Protein AF-0000000076760758 (afdb_homodimer)

Foldseek 3Di:
DDQDDLPDDLLSLLQGHLDDADVVGDSAQDLPFDQADDDPDPVVVVVCLVPQADGGGVLRYDSLQRSLQRSQLSLLQFPTKAKFQALVLQLLLLVVLFDAAPAEEEEEPQADPVVCCCQPPVVVVRNYYYHYDHLPDDLVVSLVSDDPRYAEYEEECQHPPQRAGHPLLSRLVSCVVLQHAYEYEDAFCRSLQFNSVVNRHQKYKYFLCFQLLQANDHTMMMIGGRLPRDPPVSPNGCVQQWFDPVRPGDNQCVPPNSCSSVSSSSVPVSVVVSRHHRSVRSSSSSVSSSCSNVFFLLLQVLQVVQQVLLVPDPFWPDKAALCDPPHPRVVVCCVRGVSGRGNKMKTFTPPFQVLQVQLQVQFDQADDDPDANHLGKHKYQPCVPPVVPADPVRCVVVVHTRRMMMIHHHNPDSVSVNVRNVVSNVRD/DDQDDLPDDLLSLLQGHLDDADVVGDSAQDLPFDQADDDPDPVVVVVCLVPQADGGGVLRYDSLQRSLQRSQLSLLQFPTKAKFQALVVQLLLLVVLFDAAPAEEEEEPQADPVVCCCQPPVVVVRNYYYHYDHLPDDLVVSLVSDDPRYAEYEEECQHPPQRAGHPLLSRLVSCVVLLHAYEYEDAFCRSLQFNSVVNRHQKYKYFLCFQLLQANDHTMMMIGGRLPRDPPVSPNGCVQQWFDPVRPGDRQCVPPNSCSSVSSSSVPVSVVVSRHHRSVRSSSSSVSSSCSNVFFLLLQVLQVVQQVLLVPDPFWPDKAALCDPPHPRVVVCCVRGVSGRGNKMKTFTPPFQVLQVQLQVQFDQADDDPGARHLGKHKYQPCVPPVVPADPVRCVVVVHTRRMMMIHHHNPDSVSVNVRNVVSNVRD

Radius of gyration: 27.35 Å; Cα contacts (8 Å, |Δi|>4): 1987; chains: 2; bounding box: 62×78×65 Å

Organism: NCBI:txid411473

Nearest PDB structures (foldseek):
  8sf6-assembly2_H  TM=9.500E-01  e=1.495E-57  Caldicellulosiruptor hydrothermalis
  8erb-assembly6_I  TM=9.591E-01  e=8.041E-54  Fusarium fujikuroi
  8erb-assembly5_F  TM=9.591E-01  e=1.217E-53  Fusarium fujikuroi
  2ctz-assembly1_A  TM=9.643E-01  e=4.077E-50  Thermus thermophilus
  4oc9-assembly1_A  TM=9.508E-01  e=4.361E-49  Campylobacter jejuni subsp. jejuni NCTC 11168 = ATCC 700819

Sequence (856 aa):
MQPCNPNAKLETKCLHAGYTPKNGGPGTVPIVQSTTYRFDSTEKVAELFDMPTEPMYSRFANPTCDAVEQKIAALEGGVGAMLTSSGQAASLLSVLNLCSAGDSIVSVSTIYGGTVNLFGVTLKRFGIECIWVDPLADEETISQAIKPNTKLIFGETIANPALTVFDIEKFAKIAHAHQIPLIVDNTFATPILCRPIEFGADIVIHSTTKYMDGHALQCGGVIVDGGTFDWEKSGKFPDFTEPDESYHGVVYTREFGKMAYIIKARMQLMRDFGCYPAAHSAFLLNLGLETLPVRMKQYCENAMAVAKMLKQSDKIASVTYPNLPDDPYHEMAKKYLPNGTCGVISISIKGGREAAVRFMDALQLASIEVHVADIRTCVLHPASATHRQLTEEQLKAAGIDGGLIRISVGLENIEDILADLQQALERVMQPCNPNAKLETKCLHAGYTPKNGGPGTVPIVQSTTYRFDSTEKVAELFDMPTEPMYSRFANPTCDAVEQKIAALEGGVGAMLTSSGQAASLLSVLNLCSAGDSIVSVSTIYGGTVNLFGVTLKRFGIECIWVDPLADEETISQAIKPNTKLIFGETIANPALTVFDIEKFAKIAHAHQIPLIVDNTFATPILCRPIEFGADIVIHSTTKYMDGHALQCGGVIVDGGTFDWEKSGKFPDFTEPDESYHGVVYTREFGKMAYIIKARMQLMRDFGCYPAAHSAFLLNLGLETLPVRMKQYCENAMAVAKMLKQSDKIASVTYPNLPDDPYHEMAKKYLPNGTCGVISISIKGGREAAVRFMDALQLASIEVHVADIRTCVLHPASATHRQLTEEQLKAAGIDGGLIRISVGLENIEDILADLQQALERV

Secondary structure (DSSP, 8-state):
-PPPPTT--HHHHHHHTT--PPTT--SS------SB--BS-HHHHHHHTT-TTS-SBTTT--HHHHHHHHHHHHHHT-SEEEEESSHHHHHHHHHHTT--TT-EEEEES-S-HHHHHIIIIIHHHTT-EEEEE-TT--HHHHHHH--TTEEEEEEESB-TTT--B--HHHHHHHHHHTT-PEEEE-TTTHHHH--GGGGT-SEEEE-TTTTTT-SS----EEEEE-----HHHH-S-HHHHS-BGGGTTB-HHHHHGGGHHHHHIIIIIIHHH--PPPHHHHHHHHHHHHTHHHHHHHHHHHHHHHHHHHHT-TTEEEEE-TTSTTSTTHHHHHHH-TT---SEEEEEETTHHHHHHHHHHH-SSSEE-S--S-SS-EEE-HHHHH-TTS-HHHHHHTT--TTEEEEE--SS-HHHHHHHHHHHHTT-/-PPPPTT--HHHHHHHTT--PPTT--SS------SB--BS-HHHHHHHTT-TTS-SBTTT--HHHHHHHHHHHHHHT-SEEEEESSHHHHHHHHHHTT--TT-EEEEES-S-HHHHHIIIIIHHHTT-EEEEE-TT--HHHHHHH--TTEEEEEEESB-TTT--B--HHHHHHHHHHTT-PEEEE-TTTHHHH--GGGGT-SEEEE-TTTTTT-SS----EEEEE-----HHHH-S-HHHHS-BGGGTTB-HHHHHGGGHHHHHIIIIIIHHH--PPPHHHHHHHHHHHHTHHHHHHHHHHHHHHHHHHHHT-TTEEEEE-TTSTTSTTHHHHHHH-TT---SEEEEEETTHHHHHHHHHHH-SSSEE-S--S-SS-EEE-HHHHH-TTS-HHHHHHTT--TTEEEEE--SS-HHHHHHHHHHHHTT-

Structure (mmCIF, N/CA/C/O backbone):
data_AF-0000000076760758-model_v1
#
loop_
_entity.id
_entity.type
_entity.pdbx_description
1 polymer 'O-acetylhomoserine aminocarboxypropyltransferase/cysteine synthase'
#
loop_
_atom_site.group_PDB
_atom_site.id
_atom_site.type_symbol
_atom_site.label_atom_id
_atom_site.label_alt_id
_atom_site.label_comp_id
_atom_site.label_asym_id
_atom_site.label_entity_id
_atom_site.label_seq_id
_atom_site.pdbx_PDB_ins_code
_atom_site.Cartn_x
_atom_site.Cartn_y
_atom_site.Cartn_z
_atom_site.occupancy
_atom_site.B_iso_or_equiv
_atom_site.auth_seq_id
_atom_site.auth_comp_id
_atom_site.auth_asym_id
_atom_site.auth_atom_id
_atom_site.pdbx_PDB_model_num
ATOM 1 N N . MET A 1 1 ? -32.062 -2.127 -12.18 1 53.94 1 MET A N 1
ATOM 2 C CA . MET A 1 1 ? -31.484 -3.447 -12.414 1 53.94 1 MET A CA 1
ATOM 3 C C . MET A 1 1 ? -31.234 -4.168 -11.086 1 53.94 1 MET A C 1
ATOM 5 O O . MET A 1 1 ? -30.953 -3.527 -10.07 1 53.94 1 MET A O 1
ATOM 9 N N . GLN A 1 2 ? -31.531 -5.457 -11.039 1 59.25 2 GLN A N 1
ATOM 10 C CA . GLN A 1 2 ? -31.422 -6.277 -9.836 1 59.25 2 GLN A CA 1
ATOM 11 C C . GLN A 1 2 ? -29.969 -6.691 -9.586 1 59.25 2 GLN A C 1
ATOM 13 O O . GLN A 1 2 ? -29.188 -6.84 -10.523 1 59.25 2 GLN A O 1
ATOM 18 N N . PRO A 1 3 ? -29.625 -6.672 -8.273 1 74 3 PRO A N 1
ATOM 19 C CA . PRO A 1 3 ? -28.297 -7.195 -7.957 1 74 3 PRO A CA 1
ATOM 20 C C . PRO A 1 3 ? -28.047 -8.594 -8.531 1 74 3 PRO A C 1
ATOM 22 O O . PRO A 1 3 ? -29.016 -9.312 -8.828 1 74 3 PRO A O 1
ATOM 25 N N . CYS A 1 4 ? -26.906 -8.883 -8.828 1 78.69 4 CYS A N 1
ATOM 26 C CA . CYS A 1 4 ? -26.5 -10.18 -9.367 1 78.69 4 CYS A CA 1
ATOM 27 C C . CYS A 1 4 ? -27.016 -11.32 -8.492 1 78.69 4 CYS A C 1
ATOM 29 O O . CYS A 1 4 ? -26.891 -11.273 -7.27 1 78.69 4 CYS A O 1
ATOM 31 N N . ASN A 1 5 ? -27.656 -12.266 -9.102 1 74.88 5 ASN A N 1
ATOM 32 C CA . ASN A 1 5 ? -28.094 -13.477 -8.414 1 74.88 5 ASN A CA 1
ATOM 33 C C . ASN A 1 5 ? -26.938 -14.188 -7.723 1 74.88 5 ASN A C 1
ATOM 35 O O . ASN A 1 5 ? -25.953 -14.562 -8.367 1 74.88 5 ASN A O 1
ATOM 39 N N . PRO A 1 6 ? -27 -14.367 -6.445 1 81.12 6 PRO A N 1
ATOM 40 C CA . PRO A 1 6 ? -25.906 -15.008 -5.719 1 81.12 6 PRO A CA 1
ATOM 41 C C . PRO A 1 6 ? -25.625 -16.438 -6.203 1 81.12 6 PRO A C 1
ATOM 43 O O . PRO A 1 6 ? -24.531 -16.953 -6 1 81.12 6 PRO A O 1
ATOM 46 N N . ASN A 1 7 ? -26.609 -17.016 -6.859 1 84.38 7 ASN A N 1
ATOM 47 C CA . ASN A 1 7 ? -26.438 -18.391 -7.34 1 84.38 7 ASN A CA 1
ATOM 48 C C . ASN A 1 7 ? -26.016 -18.422 -8.805 1 84.38 7 ASN A C 1
ATOM 50 O O . ASN A 1 7 ? -25.938 -19.484 -9.406 1 84.38 7 ASN A O 1
ATOM 54 N N . ALA A 1 8 ? -25.812 -17.266 -9.281 1 87.12 8 ALA A N 1
ATOM 55 C CA . ALA A 1 8 ? -25.344 -17.203 -10.664 1 87.12 8 ALA A CA 1
ATOM 56 C C . ALA A 1 8 ? -24.016 -17.938 -10.82 1 87.12 8 ALA A C 1
ATOM 58 O O . ALA A 1 8 ? -23.25 -18.078 -9.859 1 87.12 8 ALA A O 1
ATOM 59 N N . LYS A 1 9 ? -23.812 -18.422 -12.047 1 91.81 9 LYS A N 1
ATOM 60 C CA . LYS A 1 9 ? -22.547 -19.062 -12.367 1 91.81 9 LYS A CA 1
ATOM 61 C C . LYS A 1 9 ? -21.406 -18.031 -12.438 1 91.81 9 LYS A C 1
ATOM 63 O O . LYS A 1 9 ? -21.656 -16.828 -12.508 1 91.81 9 LYS A O 1
ATOM 68 N N . LEU A 1 10 ? -20.203 -18.5 -12.398 1 93.19 10 LEU A N 1
ATOM 69 C CA . LEU A 1 10 ? -19.031 -17.656 -12.242 1 93.19 10 LEU A CA 1
ATOM 70 C C . LEU A 1 10 ? -18.922 -16.672 -13.406 1 93.19 10 LEU A C 1
ATOM 72 O O . LEU A 1 10 ? -18.562 -15.508 -13.203 1 93.19 10 LEU A O 1
ATOM 76 N N . GLU A 1 11 ? -19.203 -17.156 -14.695 1 91.38 11 GLU A N 1
ATOM 77 C CA . GLU A 1 11 ? -19.125 -16.281 -15.859 1 91.38 11 GLU A CA 1
ATOM 78 C C . GLU A 1 11 ? -20.047 -15.078 -15.711 1 91.38 11 GLU A C 1
ATOM 80 O O . GLU A 1 11 ? -19.688 -13.953 -16.062 1 91.38 11 GLU A O 1
ATOM 85 N N . THR A 1 12 ? -21.203 -15.391 -15.203 1 91.56 12 THR A N 1
ATOM 86 C CA . THR A 1 12 ? -22.219 -14.352 -15.016 1 91.56 12 THR A CA 1
ATOM 87 C C . THR A 1 12 ? -21.812 -13.406 -13.883 1 91.56 12 THR A C 1
ATOM 89 O O . THR A 1 12 ? -21.953 -12.188 -14 1 91.56 12 THR A O 1
ATOM 92 N N . LYS A 1 13 ? -21.219 -13.953 -12.789 1 92.56 13 LYS A N 1
ATOM 93 C CA . LYS A 1 13 ? -20.781 -13.141 -11.664 1 92.56 13 LYS A CA 1
ATOM 94 C C . LYS A 1 13 ? -19.656 -12.188 -12.086 1 92.56 13 LYS A C 1
ATOM 96 O O . LYS A 1 13 ? -19.594 -11.055 -11.617 1 92.56 13 LYS A O 1
ATOM 101 N N . CYS A 1 14 ? -18.75 -12.617 -12.938 1 92.06 14 CYS A N 1
ATOM 102 C CA . CYS A 1 14 ? -17.656 -11.781 -13.43 1 92.06 14 CYS A CA 1
ATOM 103 C C . CYS A 1 14 ? -18.188 -10.523 -14.094 1 92.06 14 CYS A C 1
ATOM 105 O O . CYS A 1 14 ? -17.547 -9.469 -14.039 1 92.06 14 CYS A O 1
ATOM 107 N N . LEU A 1 15 ? -19.422 -10.625 -14.68 1 84.94 15 LEU A N 1
ATOM 108 C CA . LEU A 1 15 ? -19.953 -9.523 -15.469 1 84.94 15 LEU A CA 1
ATOM 109 C C . LEU A 1 15 ? -20.875 -8.648 -14.625 1 84.94 15 LEU A C 1
ATOM 111 O O . LEU A 1 15 ? -20.984 -7.445 -14.859 1 84.94 15 LEU A O 1
ATOM 115 N N . HIS A 1 16 ? -21.5 -9.297 -13.578 1 83.75 16 HIS A N 1
ATOM 116 C CA . HIS A 1 16 ? -22.641 -8.578 -13.023 1 83.75 16 HIS A CA 1
ATOM 117 C C . HIS A 1 16 ? -22.5 -8.398 -11.516 1 83.75 16 HIS A C 1
ATOM 119 O O . HIS A 1 16 ? -23.219 -7.609 -10.906 1 83.75 16 HIS A O 1
ATOM 125 N N . ALA A 1 17 ? -21.578 -9.07 -10.883 1 89.69 17 ALA A N 1
ATOM 126 C CA . ALA A 1 17 ? -21.453 -8.953 -9.438 1 89.69 17 ALA A CA 1
ATOM 127 C C . ALA A 1 17 ? -20.75 -7.656 -9.055 1 89.69 17 ALA A C 1
ATOM 129 O O . ALA A 1 17 ? -19.906 -7.156 -9.797 1 89.69 17 ALA A O 1
ATOM 130 N N . GLY A 1 18 ? -21.141 -7.086 -7.852 1 91.38 18 GLY A N 1
ATOM 131 C CA . GLY A 1 18 ? -20.422 -6 -7.207 1 91.38 18 GLY A CA 1
ATOM 132 C C . GLY A 1 18 ? -20.922 -4.625 -7.613 1 91.38 18 GLY A C 1
ATOM 133 O O . GLY A 1 18 ? -20.672 -3.639 -6.914 1 91.38 18 GLY A O 1
ATOM 134 N N . TYR A 1 19 ? -21.562 -4.523 -8.766 1 90.44 19 TYR A N 1
ATOM 135 C CA . TYR A 1 19 ? -22.078 -3.238 -9.234 1 90.44 19 TYR A CA 1
ATOM 136 C C . TYR A 1 19 ? -23.422 -3.412 -9.938 1 90.44 19 TYR A C 1
ATOM 138 O O . TYR A 1 19 ? -23.547 -4.215 -10.859 1 90.44 19 TYR A O 1
ATOM 146 N N . THR A 1 20 ? -24.375 -2.742 -9.508 1 87.94 20 THR A N 1
ATOM 147 C CA . THR A 1 20 ? -25.688 -2.688 -10.141 1 87.94 20 THR A CA 1
ATOM 148 C C . THR A 1 20 ? -26.031 -1.257 -10.531 1 87.94 20 THR A C 1
ATOM 150 O O . THR A 1 20 ? -26.297 -0.414 -9.672 1 87.94 20 THR A O 1
ATOM 153 N N . PRO A 1 21 ? -26.016 -1.017 -11.859 1 84.75 21 PRO A N 1
ATOM 154 C CA . PRO A 1 21 ? -26.344 0.345 -12.289 1 84.75 21 PRO A CA 1
ATOM 155 C C . PRO A 1 21 ? -27.734 0.777 -11.867 1 84.75 21 PRO A C 1
ATOM 157 O O . PRO A 1 21 ? -28.672 -0.024 -11.906 1 84.75 21 PRO A O 1
ATOM 160 N N . LYS A 1 22 ? -27.859 2.039 -11.5 1 85.19 22 LYS A N 1
ATOM 161 C CA . LYS A 1 22 ? -29.172 2.648 -11.289 1 85.19 22 LYS A CA 1
ATOM 162 C C . LYS A 1 22 ? -29.781 3.098 -12.609 1 85.19 22 LYS A C 1
ATOM 164 O O . LYS A 1 22 ? -29.109 3.121 -13.641 1 85.19 22 LYS A O 1
ATOM 169 N N . ASN A 1 23 ? -31.125 3.248 -12.547 1 82.56 23 ASN A N 1
ATOM 170 C CA . ASN A 1 23 ? -31.75 3.814 -13.734 1 82.56 23 ASN A CA 1
ATOM 171 C C . ASN A 1 23 ? -31.031 5.086 -14.195 1 82.56 23 ASN A C 1
ATOM 173 O O . ASN A 1 23 ? -30.891 6.031 -13.414 1 82.56 23 ASN A O 1
ATOM 177 N N . GLY A 1 24 ? -30.609 5.086 -15.461 1 83.25 24 GLY A N 1
ATOM 178 C CA . GLY A 1 24 ? -29.859 6.211 -15.992 1 83.25 24 GLY A CA 1
ATOM 179 C C . GLY A 1 24 ? -28.406 6.203 -15.578 1 83.25 24 GLY A C 1
ATOM 180 O O . GLY A 1 24 ? -27.625 7.07 -15.992 1 83.25 24 GLY A O 1
ATOM 181 N N . GLY A 1 25 ? -28.047 5.277 -14.836 1 86.62 25 GLY A N 1
ATOM 182 C CA . GLY A 1 25 ? -26.656 5.188 -14.383 1 86.62 25 GLY A CA 1
ATOM 183 C C . GLY A 1 25 ? -25.734 4.547 -15.398 1 86.62 25 GLY A C 1
ATOM 184 O O . GLY A 1 25 ? -26.188 4 -16.406 1 86.62 25 GLY A O 1
ATOM 185 N N . PRO A 1 26 ? -24.453 4.727 -15.086 1 87.19 26 PRO A N 1
ATOM 186 C CA . PRO A 1 26 ? -23.5 4.137 -16.031 1 87.19 26 PRO A CA 1
ATOM 187 C C . PRO A 1 26 ? -23.578 2.611 -16.078 1 87.19 26 PRO A C 1
ATOM 189 O O . PRO A 1 26 ? -23.781 1.966 -15.047 1 87.19 26 PRO A O 1
ATOM 192 N N . GLY A 1 27 ? -23.438 2.053 -17.219 1 81.75 27 GLY A N 1
ATOM 193 C CA . GLY A 1 27 ? -23.516 0.615 -17.422 1 81.75 27 GLY A CA 1
ATOM 194 C C . GLY A 1 27 ? -22.297 -0.123 -16.875 1 81.75 27 GLY A C 1
ATOM 195 O O . GLY A 1 27 ? -22.359 -1.335 -16.656 1 81.75 27 GLY A O 1
ATOM 196 N N . THR A 1 28 ? -21.25 0.624 -16.75 1 88.12 28 THR A N 1
ATOM 197 C CA . THR A 1 28 ? -20.031 0.054 -16.172 1 88.12 28 THR A CA 1
ATOM 198 C C . THR A 1 28 ? -19.672 0.763 -14.875 1 88.12 28 THR A C 1
ATOM 200 O O . THR A 1 28 ? -20.094 1.89 -14.633 1 88.12 28 THR A O 1
ATOM 203 N N . VAL A 1 29 ? -18.922 0.064 -14.016 1 90.62 29 VAL A N 1
ATOM 204 C CA . VAL A 1 29 ? -18.484 0.625 -12.734 1 90.62 29 VAL A CA 1
ATOM 205 C C . VAL A 1 29 ? -17.781 1.956 -12.969 1 90.62 29 VAL A C 1
ATOM 207 O O . VAL A 1 29 ? -16.844 2.033 -13.766 1 90.62 29 VAL A O 1
ATOM 210 N N . PRO A 1 30 ? -18.203 3.061 -12.336 1 92.25 30 PRO A N 1
ATOM 211 C CA . PRO A 1 30 ? -17.516 4.344 -12.492 1 92.25 30 PRO A CA 1
ATOM 212 C C . PRO A 1 30 ? -16.188 4.391 -11.742 1 92.25 30 PRO A C 1
ATOM 214 O O . PRO A 1 30 ? -16 3.676 -10.75 1 92.25 30 PRO A O 1
ATOM 217 N N . ILE A 1 31 ? -15.227 5.18 -12.289 1 94.62 31 ILE A N 1
ATOM 218 C CA . ILE A 1 31 ? -14.031 5.523 -11.523 1 94.62 31 ILE A CA 1
ATOM 219 C C . ILE A 1 31 ? -14.344 6.676 -10.57 1 94.62 31 ILE A C 1
ATOM 221 O O . ILE A 1 31 ? -14.523 7.816 -11 1 94.62 31 ILE A O 1
ATOM 225 N N . VAL A 1 32 ? -14.531 6.398 -9.289 1 93.25 32 VAL A N 1
ATOM 226 C CA . VAL A 1 32 ? -14.695 7.445 -8.289 1 93.25 32 VAL A CA 1
ATOM 227 C C . VAL A 1 32 ? -13.328 7.922 -7.809 1 93.25 32 VAL A C 1
ATOM 229 O O . VAL A 1 32 ? -12.797 7.41 -6.816 1 93.25 32 VAL A O 1
ATOM 232 N N . GLN A 1 33 ? -12.828 8.898 -8.5 1 92.06 33 GLN A N 1
ATOM 233 C CA . GLN A 1 33 ? -11.5 9.453 -8.266 1 92.06 33 GLN A CA 1
ATOM 234 C C . GLN A 1 33 ? -11.539 10.539 -7.191 1 92.06 33 GLN A C 1
ATOM 236 O O . GLN A 1 33 ? -11.523 11.734 -7.504 1 92.06 33 GLN A O 1
ATOM 241 N N . SER A 1 34 ? -11.562 10.125 -5.91 1 90.81 34 SER A N 1
ATOM 242 C CA . SER A 1 34 ? -11.656 11.039 -4.773 1 90.81 34 SER A CA 1
ATOM 243 C C . SER A 1 34 ? -11 10.438 -3.533 1 90.81 34 SER A C 1
ATOM 245 O O . SER A 1 34 ? -11.039 9.227 -3.328 1 90.81 34 SER A O 1
ATOM 247 N N . THR A 1 35 ? -10.414 11.258 -2.676 1 91.88 35 THR A N 1
ATOM 248 C CA . THR A 1 35 ? -9.883 10.797 -1.4 1 91.88 35 THR A CA 1
ATOM 249 C C . THR A 1 35 ? -10.922 10.938 -0.293 1 91.88 35 THR A C 1
ATOM 251 O O . THR A 1 35 ? -10.836 10.266 0.736 1 91.88 35 THR A O 1
ATOM 254 N N . THR A 1 36 ? -11.797 11.859 -0.486 1 90.44 36 THR A N 1
ATOM 255 C CA . THR A 1 36 ? -12.766 12.172 0.554 1 90.44 36 THR A CA 1
ATOM 256 C C . THR A 1 36 ? -14.164 12.344 -0.043 1 90.44 36 THR A C 1
ATOM 258 O O . THR A 1 36 ? -14.336 12.266 -1.262 1 90.44 36 THR A O 1
ATOM 261 N N . TYR A 1 37 ? -15.125 12.461 0.829 1 89.06 37 TYR A N 1
ATOM 262 C CA . TYR A 1 37 ? -16.547 12.562 0.485 1 89.06 37 TYR A CA 1
ATOM 263 C C . TYR A 1 37 ? -17.234 13.633 1.319 1 89.06 37 TYR A C 1
ATOM 265 O O . TYR A 1 37 ? -16.75 13.992 2.4 1 89.06 37 TYR A O 1
ATOM 273 N N . ARG A 1 38 ? -18.219 14.258 0.765 1 89.12 38 ARG A N 1
ATOM 274 C CA . ARG A 1 38 ? -18.891 15.375 1.409 1 89.12 38 ARG A CA 1
ATOM 275 C C . ARG A 1 38 ? -20.188 14.938 2.061 1 89.12 38 ARG A C 1
ATOM 277 O O . ARG A 1 38 ? -20.922 14.109 1.505 1 89.12 38 ARG A O 1
ATOM 284 N N . PHE A 1 39 ? -20.469 15.469 3.223 1 87.88 39 PHE A N 1
ATOM 285 C CA . PHE A 1 39 ? -21.641 15.078 3.984 1 87.88 39 PHE A CA 1
ATOM 286 C C . PHE A 1 39 ? -22.5 16.297 4.312 1 87.88 39 PHE A C 1
ATOM 288 O O . PHE A 1 39 ? -21.984 17.391 4.484 1 87.88 39 PHE A O 1
ATOM 295 N N . ASP A 1 40 ? -23.75 16.031 4.406 1 85.56 40 ASP A N 1
ATOM 296 C CA . ASP A 1 40 ? -24.719 17.125 4.562 1 85.56 40 ASP A CA 1
ATOM 297 C C . ASP A 1 40 ? -24.75 17.625 6.004 1 85.56 40 ASP A C 1
ATOM 299 O O . ASP A 1 40 ? -25.156 18.766 6.262 1 85.56 40 ASP A O 1
ATOM 303 N N . SER A 1 41 ? -24.328 16.719 6.895 1 86.19 41 SER A N 1
ATOM 304 C CA . SER A 1 41 ? -24.391 17.125 8.297 1 86.19 41 SER A CA 1
ATOM 305 C C . SER A 1 41 ? -23.312 16.438 9.125 1 86.19 41 SER A C 1
ATOM 307 O O . SER A 1 41 ? -22.797 15.391 8.727 1 86.19 41 SER A O 1
ATOM 309 N N . THR A 1 42 ? -23.078 17.078 10.266 1 83.75 42 THR A N 1
ATOM 310 C CA . THR A 1 42 ? -22.109 16.516 11.211 1 83.75 42 THR A CA 1
ATOM 311 C C . THR A 1 42 ? -22.609 15.188 11.773 1 83.75 42 THR A C 1
ATOM 313 O O . THR A 1 42 ? -21.812 14.289 12.062 1 83.75 42 THR A O 1
ATOM 316 N N . GLU A 1 43 ? -23.859 15.195 11.922 1 79.31 43 GLU A N 1
ATOM 317 C CA . GLU A 1 43 ? -24.469 13.961 12.422 1 79.31 43 GLU A CA 1
ATOM 318 C C . GLU A 1 43 ? -24.172 12.789 11.5 1 79.31 43 GLU A C 1
ATOM 320 O O . GLU A 1 43 ? -23.906 11.68 11.961 1 79.31 43 GLU A O 1
ATOM 325 N N . LYS A 1 44 ? -24.266 12.992 10.273 1 80.31 44 LYS A N 1
ATOM 326 C CA . LYS A 1 44 ? -24 11.938 9.305 1 80.31 44 LYS A CA 1
ATOM 327 C C . LYS A 1 44 ? -22.562 11.445 9.414 1 80.31 44 LYS A C 1
ATOM 329 O O . LYS A 1 44 ? -22.297 10.25 9.289 1 80.31 44 LYS A O 1
ATOM 334 N N . VAL A 1 45 ? -21.703 12.367 9.602 1 79 45 VAL A N 1
ATOM 335 C CA . VAL A 1 45 ? -20.297 12.016 9.734 1 79 45 VAL A CA 1
ATOM 336 C C . VAL A 1 45 ? -20.094 11.133 10.961 1 79 45 VAL A C 1
ATOM 338 O O . VAL A 1 45 ? -19.375 10.125 10.898 1 79 45 VAL A O 1
ATOM 341 N N . ALA A 1 46 ? -20.641 11.523 11.969 1 74.44 46 ALA A N 1
ATOM 342 C CA . ALA A 1 46 ? -20.516 10.766 13.219 1 74.44 46 ALA A CA 1
ATOM 343 C C . ALA A 1 46 ? -21.016 9.336 13.039 1 74.44 46 ALA A C 1
ATOM 345 O O . ALA A 1 46 ? -20.422 8.398 13.578 1 74.44 46 ALA A O 1
ATOM 346 N N . GLU A 1 47 ? -22.078 9.18 12.305 1 73.88 47 GLU A N 1
ATOM 347 C CA . GLU A 1 47 ? -22.672 7.867 12.047 1 73.88 47 GLU A CA 1
ATOM 348 C C . GLU A 1 47 ? -21.719 6.984 11.25 1 73.88 47 GLU A C 1
ATOM 350 O O . GLU A 1 47 ? -21.688 5.77 11.438 1 73.88 47 GLU A O 1
ATOM 355 N N . LEU A 1 48 ? -20.969 7.633 10.477 1 75.25 48 LEU A N 1
ATOM 356 C CA . LEU A 1 48 ? -20.125 6.902 9.547 1 75.25 48 LEU A CA 1
ATOM 357 C C . LEU A 1 48 ? -18.906 6.312 10.266 1 75.25 48 LEU A C 1
ATOM 359 O O . LEU A 1 48 ? -18.359 5.305 9.82 1 75.25 48 LEU A O 1
ATOM 363 N N . PHE A 1 49 ? -18.484 6.941 11.258 1 67.69 49 PHE A N 1
ATOM 364 C CA . PHE A 1 49 ? -17.297 6.469 11.953 1 67.69 49 PHE A CA 1
ATOM 365 C C . PHE A 1 49 ? -17.547 5.105 12.594 1 67.69 49 PHE A C 1
ATOM 367 O O . PHE A 1 49 ? -16.609 4.379 12.914 1 67.69 49 PHE A O 1
ATOM 374 N N . ASP A 1 50 ? -18.797 4.738 12.648 1 64 50 ASP A N 1
ATOM 375 C CA . ASP A 1 50 ? -19.172 3.43 13.18 1 64 50 ASP A CA 1
ATOM 376 C C . ASP A 1 50 ? -19.344 2.412 12.055 1 64 50 ASP A C 1
ATOM 378 O O . ASP A 1 50 ? -19.656 1.246 12.312 1 64 50 ASP A O 1
ATOM 382 N N . MET A 1 51 ? -19.156 2.9 10.867 1 67.5 51 MET A N 1
ATOM 383 C CA . MET A 1 51 ? -19.422 2.043 9.719 1 67.5 51 MET A CA 1
ATOM 384 C C . MET A 1 51 ? -18.172 1.947 8.828 1 67.5 51 MET A C 1
ATOM 386 O O . MET A 1 51 ? -18.094 2.627 7.805 1 67.5 51 MET A O 1
ATOM 390 N N . PRO A 1 52 ? -17.312 0.992 9.102 1 65.25 52 PRO A N 1
ATOM 391 C CA . PRO A 1 52 ? -16.016 0.967 8.414 1 65.25 52 PRO A CA 1
ATOM 392 C C . PRO A 1 52 ? -16.156 0.713 6.914 1 65.25 52 PRO A C 1
ATOM 394 O O . PRO A 1 52 ? -15.195 0.911 6.16 1 65.25 52 PRO A O 1
ATOM 397 N N . THR A 1 53 ? -17.266 0.48 6.434 1 71.19 53 THR A N 1
ATOM 398 C CA . THR A 1 53 ? -17.422 0.11 5.031 1 71.19 53 THR A CA 1
ATOM 399 C C . THR A 1 53 ? -18 1.273 4.227 1 71.19 53 THR A C 1
ATOM 401 O O . THR A 1 53 ? -18.031 1.226 2.996 1 71.19 53 THR A O 1
ATOM 404 N N . GLU A 1 54 ? -18.344 2.26 4.914 1 78.06 54 GLU A N 1
ATOM 405 C CA . GLU A 1 54 ? -18.875 3.404 4.18 1 78.06 54 GLU A CA 1
ATOM 406 C C . GLU A 1 54 ? -17.75 4.352 3.748 1 78.06 54 GLU A C 1
ATOM 408 O O . GLU A 1 54 ? -16.797 4.566 4.492 1 78.06 54 GLU A O 1
ATOM 413 N N . PRO A 1 55 ? -17.984 4.863 2.523 1 82.25 55 PRO A N 1
ATOM 414 C CA . PRO A 1 55 ? -16.922 5.727 2.008 1 82.25 55 PRO A CA 1
ATOM 415 C C . PRO A 1 55 ? -16.859 7.078 2.715 1 82.25 55 PRO A C 1
ATOM 417 O O . PRO A 1 55 ? -17.703 7.945 2.471 1 82.25 55 PRO A O 1
ATOM 420 N N . MET A 1 56 ? -16.031 7.238 3.623 1 80.06 56 MET A N 1
ATOM 421 C CA . MET A 1 56 ? -15.742 8.508 4.289 1 80.06 56 MET A CA 1
ATOM 422 C C . MET A 1 56 ? -14.367 9.023 3.9 1 80.06 56 MET A C 1
ATOM 424 O O . MET A 1 56 ? -14.141 10.234 3.861 1 80.06 56 MET A O 1
ATOM 428 N N . TYR A 1 57 ? -13.547 8.133 3.717 1 86.44 57 TYR A N 1
ATOM 429 C CA . TYR A 1 57 ? -12.164 8.383 3.318 1 86.44 57 TYR A CA 1
ATOM 430 C C . TYR A 1 57 ? -11.609 7.211 2.508 1 86.44 57 TYR A C 1
ATOM 432 O O . TYR A 1 57 ? -11.766 6.051 2.898 1 86.44 57 TYR A O 1
ATOM 440 N N . SER A 1 58 ? -10.984 7.488 1.424 1 87.12 58 SER A N 1
ATOM 441 C CA . SER A 1 58 ? -10.695 6.469 0.421 1 87.12 58 SER A CA 1
ATOM 442 C C . SER A 1 58 ? -9.609 5.512 0.903 1 87.12 58 SER A C 1
ATOM 444 O O . SER A 1 58 ? -9.477 4.402 0.381 1 87.12 58 SER A O 1
ATOM 446 N N . ARG A 1 59 ? -8.852 5.891 1.829 1 82.75 59 ARG A N 1
ATOM 447 C CA . ARG A 1 59 ? -7.895 4.93 2.373 1 82.75 59 ARG A CA 1
ATOM 448 C C . ARG A 1 59 ? -8.617 3.719 2.963 1 82.75 59 ARG A C 1
ATOM 450 O O . ARG A 1 59 ? -8.031 2.639 3.076 1 82.75 59 ARG A O 1
ATOM 457 N N . PHE A 1 60 ? -9.922 3.912 3.258 1 80.5 60 PHE A N 1
ATOM 458 C CA . PHE A 1 60 ? -10.695 2.838 3.869 1 80.5 60 PHE A CA 1
ATOM 459 C C . PHE A 1 60 ? -11.656 2.225 2.863 1 80.5 60 PHE A C 1
ATOM 461 O O . PHE A 1 60 ? -11.859 1.008 2.85 1 80.5 60 PHE A O 1
ATOM 468 N N . ALA A 1 61 ? -12.25 3.125 2.266 1 86 61 ALA A N 1
ATOM 469 C CA . ALA A 1 61 ? -13.273 2.643 1.342 1 86 61 ALA A CA 1
ATOM 470 C C . ALA A 1 61 ? -13.43 3.59 0.157 1 86 61 ALA A C 1
ATOM 472 O O . ALA A 1 61 ? -13.391 4.812 0.32 1 86 61 ALA A O 1
ATOM 473 N N . ASN A 1 62 ? -13.508 3.08 -0.975 1 92.81 62 ASN A N 1
ATOM 474 C CA . ASN A 1 62 ? -13.789 3.742 -2.244 1 92.81 62 ASN A CA 1
ATOM 475 C C . ASN A 1 62 ? -14.828 2.971 -3.061 1 92.81 62 ASN A C 1
ATOM 477 O O . ASN A 1 62 ? -14.727 1.752 -3.205 1 92.81 62 ASN A O 1
ATOM 481 N N . PRO A 1 63 ? -15.797 3.715 -3.582 1 93.31 63 PRO A N 1
ATOM 482 C CA . PRO A 1 63 ? -16.891 3.018 -4.258 1 93.31 63 PRO A CA 1
ATOM 483 C C . PRO A 1 63 ? -16.406 2.123 -5.398 1 93.31 63 PRO A C 1
ATOM 485 O O . PRO A 1 63 ? -16.969 1.042 -5.617 1 93.31 63 PRO A O 1
ATOM 488 N N . THR A 1 64 ? -15.461 2.578 -6.211 1 95.06 64 THR A N 1
ATOM 489 C CA . THR A 1 64 ? -14.914 1.747 -7.277 1 95.06 64 THR A CA 1
ATOM 490 C C . THR A 1 64 ? -14.273 0.487 -6.711 1 95.06 64 THR A C 1
ATOM 492 O O . THR A 1 64 ? -14.531 -0.62 -7.188 1 95.06 64 THR A O 1
ATOM 495 N N . CYS A 1 65 ? -13.43 0.68 -5.695 1 95.88 65 CYS A N 1
ATOM 496 C CA . CYS A 1 65 ? -12.766 -0.439 -5.039 1 95.88 65 CYS A CA 1
ATOM 497 C C . CYS A 1 65 ? -13.781 -1.385 -4.41 1 95.88 65 CYS A C 1
ATOM 499 O O . CYS A 1 65 ? -13.648 -2.605 -4.52 1 95.88 65 CYS A O 1
ATOM 501 N N . ASP A 1 66 ? -14.781 -0.803 -3.809 1 94.88 66 ASP A N 1
ATOM 502 C CA . ASP A 1 66 ? -15.812 -1.591 -3.135 1 94.88 66 ASP A CA 1
ATOM 503 C C . ASP A 1 66 ? -16.531 -2.504 -4.121 1 94.88 66 ASP A C 1
ATOM 505 O O . ASP A 1 66 ? -16.828 -3.66 -3.807 1 94.88 66 ASP A O 1
ATOM 509 N N . ALA A 1 67 ? -16.875 -1.98 -5.258 1 95.12 67 ALA A N 1
ATOM 510 C CA . ALA A 1 67 ? -17.547 -2.773 -6.281 1 95.12 67 ALA A CA 1
ATOM 511 C C . ALA A 1 67 ? -16.703 -3.982 -6.684 1 95.12 67 ALA A C 1
ATOM 513 O O . ALA A 1 67 ? -17.234 -5.09 -6.82 1 95.12 67 ALA A O 1
ATOM 514 N N . VAL A 1 68 ? -15.445 -3.807 -6.844 1 97.44 68 VAL A N 1
ATOM 515 C CA . VAL A 1 68 ? -14.547 -4.875 -7.262 1 97.44 68 VAL A CA 1
ATOM 516 C C . VAL A 1 68 ? -14.367 -5.879 -6.125 1 97.44 68 VAL A C 1
ATOM 518 O O . VAL A 1 68 ? -14.32 -7.09 -6.355 1 97.44 68 VAL A O 1
ATOM 521 N N . GLU A 1 69 ? -14.227 -5.355 -4.895 1 97.44 69 GLU A N 1
ATOM 522 C CA . GLU A 1 69 ? -14.141 -6.215 -3.721 1 97.44 69 GLU A CA 1
ATOM 523 C C . GLU A 1 69 ? -15.352 -7.141 -3.617 1 97.44 69 GLU A C 1
ATOM 525 O O . GLU A 1 69 ? -15.203 -8.344 -3.398 1 97.44 69 GLU A O 1
ATOM 530 N N . GLN A 1 70 ? -16.484 -6.562 -3.777 1 96.5 70 GLN A N 1
ATOM 531 C CA . GLN A 1 70 ? -17.719 -7.348 -3.707 1 96.5 70 GLN A CA 1
ATOM 532 C C . GLN A 1 70 ? -17.75 -8.406 -4.805 1 96.5 70 GLN A C 1
ATOM 534 O O . GLN A 1 70 ? -18.188 -9.539 -4.566 1 96.5 70 GLN A O 1
ATOM 539 N N . LYS A 1 71 ? -17.391 -8.109 -5.973 1 96.69 71 LYS A N 1
ATOM 540 C CA . LYS A 1 71 ? -17.344 -9.062 -7.082 1 96.69 71 LYS A CA 1
ATOM 541 C C . LYS A 1 71 ? -16.422 -10.234 -6.762 1 96.69 71 LYS A C 1
ATOM 543 O O . LYS A 1 71 ? -16.797 -11.391 -6.941 1 96.69 71 LYS A O 1
ATOM 548 N N . ILE A 1 72 ? -15.195 -9.953 -6.27 1 98.69 72 ILE A N 1
ATOM 549 C CA . ILE A 1 72 ? -14.219 -11 -6 1 98.69 72 ILE A CA 1
ATOM 550 C C . ILE A 1 72 ? -14.703 -11.875 -4.844 1 98.69 72 ILE A C 1
ATOM 552 O O . ILE A 1 72 ? -14.531 -13.094 -4.867 1 98.69 72 ILE A O 1
ATOM 556 N N . ALA A 1 73 ? -15.258 -11.211 -3.783 1 98.38 73 ALA A N 1
ATOM 557 C CA . ALA A 1 73 ? -15.844 -12 -2.699 1 98.38 73 ALA A CA 1
ATOM 558 C C . ALA A 1 73 ? -16.875 -12.984 -3.232 1 98.38 73 ALA A C 1
ATOM 560 O O . ALA A 1 73 ? -16.891 -14.156 -2.852 1 98.38 73 ALA A O 1
ATOM 561 N N . ALA A 1 74 ? -17.703 -12.5 -4.121 1 97.06 74 ALA A N 1
ATOM 562 C CA . ALA A 1 74 ? -18.75 -13.344 -4.711 1 97.06 74 ALA A CA 1
ATOM 563 C C . ALA A 1 74 ? -18.125 -14.477 -5.523 1 97.06 74 ALA A C 1
ATOM 565 O O . ALA A 1 74 ? -18.625 -15.609 -5.492 1 97.06 74 ALA A O 1
ATOM 566 N N . LEU A 1 75 ? -17.141 -14.195 -6.246 1 97.81 75 LEU A N 1
ATOM 567 C CA . LEU A 1 75 ? -16.484 -15.188 -7.09 1 97.81 75 LEU A CA 1
ATOM 568 C C . LEU A 1 75 ? -15.859 -16.297 -6.242 1 97.81 75 LEU A C 1
ATOM 570 O O . LEU A 1 75 ? -15.93 -17.469 -6.602 1 97.81 75 LEU A O 1
ATOM 574 N N . GLU A 1 76 ? -15.258 -15.953 -5.109 1 98.38 76 GLU A N 1
ATOM 575 C CA . GLU A 1 76 ? -14.578 -16.922 -4.25 1 98.38 76 GLU A CA 1
ATOM 576 C C . GLU A 1 76 ? -15.555 -17.609 -3.301 1 98.38 76 GLU A C 1
ATOM 578 O O . GLU A 1 76 ? -15.211 -18.609 -2.67 1 98.38 76 GLU A O 1
ATOM 583 N N . GLY A 1 77 ? -16.766 -17.062 -3.211 1 97.5 77 GLY A N 1
ATOM 584 C CA . GLY A 1 77 ? -17.734 -17.578 -2.246 1 97.5 77 GLY A CA 1
ATOM 585 C C . GLY A 1 77 ? -17.469 -17.094 -0.831 1 97.5 77 GLY A C 1
ATOM 586 O O . GLY A 1 77 ? -17.734 -17.812 0.134 1 97.5 77 GLY A O 1
ATOM 587 N N . GLY A 1 78 ? -16.812 -15.953 -0.675 1 98.06 78 GLY A N 1
ATOM 588 C CA . GLY A 1 78 ? -16.531 -15.391 0.634 1 98.06 78 GLY A CA 1
ATOM 589 C C . GLY A 1 78 ? -17.562 -14.352 1.066 1 98.06 78 GLY A C 1
ATOM 590 O O . GLY A 1 78 ? -18.438 -13.977 0.287 1 98.06 78 GLY A O 1
ATOM 591 N N . VAL A 1 79 ? -17.438 -13.859 2.307 1 98.12 79 VAL A N 1
ATOM 592 C CA . VAL A 1 79 ? -18.406 -12.938 2.879 1 98.12 79 VAL A CA 1
ATOM 593 C C . VAL A 1 79 ? -17.938 -11.5 2.709 1 98.12 79 VAL A C 1
ATOM 595 O O . VAL A 1 79 ? -18.719 -10.555 2.863 1 98.12 79 VAL A O 1
ATOM 598 N N . GLY A 1 80 ? -16.703 -11.336 2.387 1 97.56 80 GLY A N 1
ATOM 599 C CA . GLY A 1 80 ? -16.094 -10.031 2.201 1 97.56 80 GLY A CA 1
ATOM 600 C C . GLY A 1 80 ? -14.695 -10.086 1.614 1 97.56 80 GLY A C 1
ATOM 601 O O . GLY A 1 80 ? -14.039 -11.125 1.681 1 97.56 80 GLY A O 1
ATOM 602 N N . ALA A 1 81 ? -14.297 -8.992 1.036 1 98.12 81 ALA A N 1
ATOM 603 C CA . ALA A 1 81 ? -12.961 -8.891 0.462 1 98.12 81 ALA A CA 1
ATOM 604 C C . ALA A 1 81 ? -12.367 -7.504 0.686 1 98.12 81 ALA A C 1
ATOM 606 O O . ALA A 1 81 ? -13.102 -6.543 0.926 1 98.12 81 ALA A O 1
ATOM 607 N N . MET A 1 82 ? -11.078 -7.395 0.708 1 97.44 82 MET A N 1
ATOM 608 C CA . MET A 1 82 ? -10.336 -6.141 0.803 1 97.44 82 MET A CA 1
ATOM 609 C C . MET A 1 82 ? -9.203 -6.102 -0.216 1 97.44 82 MET A C 1
ATOM 611 O O . MET A 1 82 ? -8.281 -6.922 -0.158 1 97.44 82 MET A O 1
ATOM 615 N N . LEU A 1 83 ? -9.328 -5.16 -1.119 1 97.56 83 LEU A N 1
ATOM 616 C CA . LEU A 1 83 ? -8.258 -4.961 -2.088 1 97.56 83 LEU A CA 1
ATOM 617 C C . LEU A 1 83 ? -7.02 -4.367 -1.416 1 97.56 83 LEU A C 1
ATOM 619 O O . LEU A 1 83 ? -7.137 -3.637 -0.431 1 97.56 83 LEU A O 1
ATOM 623 N N . THR A 1 84 ? -5.906 -4.73 -1.921 1 97.5 84 THR A N 1
ATOM 624 C CA . THR A 1 84 ? -4.637 -4.152 -1.508 1 97.5 84 THR A CA 1
ATOM 625 C C . THR A 1 84 ? -3.838 -3.676 -2.719 1 97.5 84 THR A C 1
ATOM 627 O O . THR A 1 84 ? -4.191 -3.98 -3.859 1 97.5 84 THR A O 1
ATOM 630 N N . SER A 1 85 ? -2.727 -2.928 -2.465 1 95.75 85 SER A N 1
ATOM 631 C CA . SER A 1 85 ? -1.924 -2.328 -3.525 1 95.75 85 SER A CA 1
ATOM 632 C C . SER A 1 85 ? -1.091 -3.381 -4.25 1 95.75 85 SER A C 1
ATOM 634 O O . SER A 1 85 ? -0.583 -3.133 -5.344 1 95.75 85 SER A O 1
ATOM 636 N N . SER A 1 86 ? -0.901 -4.551 -3.656 1 96.56 86 SER A N 1
ATOM 637 C CA . SER A 1 86 ? -0.136 -5.637 -4.262 1 96.56 86 SER A CA 1
ATOM 638 C C . SER A 1 86 ? -0.506 -6.984 -3.65 1 96.56 86 SER A C 1
ATOM 640 O O . SER A 1 86 ? -1.164 -7.039 -2.609 1 96.56 86 SER A O 1
ATOM 642 N N . GLY A 1 87 ? -0.103 -8.016 -4.363 1 97.12 87 GLY A N 1
ATOM 643 C CA . GLY A 1 87 ? -0.25 -9.344 -3.797 1 97.12 87 GLY A CA 1
ATOM 644 C C . GLY A 1 87 ? 0.561 -9.547 -2.529 1 97.12 87 GLY A C 1
ATOM 645 O O . GLY A 1 87 ? 0.115 -10.227 -1.603 1 97.12 87 GLY A O 1
ATOM 646 N N . GLN A 1 88 ? 1.758 -8.977 -2.463 1 95.81 88 GLN A N 1
ATOM 647 C CA . GLN A 1 88 ? 2.59 -9.078 -1.268 1 95.81 88 GLN A CA 1
ATOM 648 C C . GLN A 1 88 ? 1.919 -8.414 -0.071 1 95.81 88 GLN A C 1
ATOM 650 O O . GLN A 1 88 ? 1.999 -8.914 1.052 1 95.81 88 GLN A O 1
ATOM 655 N N . ALA A 1 89 ? 1.294 -7.25 -0.371 1 97.62 89 ALA A N 1
ATOM 656 C CA . ALA A 1 89 ? 0.542 -6.594 0.696 1 97.62 89 ALA A CA 1
ATOM 657 C C . ALA A 1 89 ? -0.574 -7.496 1.215 1 97.62 89 ALA A C 1
ATOM 659 O O . ALA A 1 89 ? -0.821 -7.559 2.422 1 97.62 89 ALA A O 1
ATOM 660 N N . ALA A 1 90 ? -1.253 -8.172 0.338 1 98.38 90 ALA A N 1
ATOM 661 C CA . ALA A 1 90 ? -2.311 -9.094 0.742 1 98.38 90 ALA A CA 1
ATOM 662 C C . ALA A 1 90 ? -1.755 -10.219 1.608 1 98.38 90 ALA A C 1
ATOM 664 O O . ALA A 1 90 ? -2.332 -10.555 2.645 1 98.38 90 ALA A O 1
ATOM 665 N N . SER A 1 91 ? -0.651 -10.805 1.192 1 98.19 91 SER A N 1
ATOM 666 C CA . SER A 1 91 ? -0.014 -11.867 1.965 1 98.19 91 SER A CA 1
ATOM 667 C C . SER A 1 91 ? 0.389 -11.375 3.352 1 98.19 91 SER A C 1
ATOM 669 O O . SER A 1 91 ? 0.124 -12.039 4.355 1 98.19 91 SER A O 1
ATOM 671 N N . LEU A 1 92 ? 1.023 -10.234 3.363 1 98 92 LEU A N 1
ATOM 672 C CA . LEU A 1 92 ? 1.504 -9.664 4.617 1 98 92 LEU A CA 1
ATOM 673 C C . LEU A 1 92 ? 0.343 -9.383 5.562 1 98 92 LEU A C 1
ATOM 675 O O . LEU A 1 92 ? 0.349 -9.836 6.711 1 98 92 LEU A O 1
ATOM 679 N N . LEU A 1 93 ? -0.658 -8.656 5.109 1 98.19 93 LEU A N 1
ATOM 680 C CA . LEU A 1 93 ? -1.755 -8.219 5.969 1 98.19 93 LEU A CA 1
ATOM 681 C C . LEU A 1 93 ? -2.594 -9.414 6.426 1 98.19 93 LEU A C 1
ATOM 683 O O . LEU A 1 93 ? -3.121 -9.414 7.539 1 98.19 93 LEU A O 1
ATOM 687 N N . SER A 1 94 ? -2.717 -10.43 5.539 1 98.62 94 SER A N 1
ATOM 688 C CA . SER A 1 94 ? -3.512 -11.594 5.922 1 98.62 94 SER A CA 1
ATOM 689 C C . SER A 1 94 ? -2.914 -12.297 7.133 1 98.62 94 SER A C 1
ATOM 691 O O . SER A 1 94 ? -3.645 -12.852 7.957 1 98.62 94 SER A O 1
ATOM 693 N N . VAL A 1 95 ? -1.605 -12.281 7.273 1 98.62 95 VAL A N 1
ATOM 694 C CA . VAL A 1 95 ? -0.914 -12.93 8.383 1 98.62 95 VAL A CA 1
ATOM 695 C C . VAL A 1 95 ? -0.901 -12.008 9.602 1 98.62 95 VAL A C 1
ATOM 697 O O . VAL A 1 95 ? -1.207 -12.438 10.711 1 98.62 95 VAL A O 1
ATOM 700 N N . LEU A 1 96 ? -0.635 -10.727 9.375 1 98.19 96 LEU A N 1
ATOM 701 C CA . LEU A 1 96 ? -0.483 -9.781 10.477 1 98.19 96 LEU A CA 1
ATOM 702 C C . LEU A 1 96 ? -1.828 -9.5 11.141 1 98.19 96 LEU A C 1
ATOM 704 O O . LEU A 1 96 ? -1.879 -8.992 12.258 1 98.19 96 LEU A O 1
ATOM 708 N N . ASN A 1 97 ? -2.871 -9.797 10.422 1 98.12 97 ASN A N 1
ATOM 709 C CA . ASN A 1 97 ? -4.195 -9.664 11.023 1 98.12 97 ASN A CA 1
ATOM 710 C C . ASN A 1 97 ? -4.395 -10.656 12.164 1 98.12 97 ASN A C 1
ATOM 712 O O . ASN A 1 97 ? -5.281 -10.484 13 1 98.12 97 ASN A O 1
ATOM 716 N N . LEU A 1 98 ? -3.539 -11.711 12.203 1 98.31 98 LEU A N 1
ATOM 717 C CA . LEU A 1 98 ? -3.713 -12.812 13.148 1 98.31 98 LEU A CA 1
ATOM 718 C C . LEU A 1 98 ? -2.527 -12.898 14.102 1 98.31 98 LEU A C 1
ATOM 720 O O . LEU A 1 98 ? -2.625 -13.523 15.164 1 98.31 98 LEU A O 1
ATOM 724 N N . CYS A 1 99 ? -1.377 -12.297 13.742 1 97.81 99 CYS A N 1
ATOM 725 C CA . CYS A 1 99 ? -0.139 -12.578 14.461 1 97.81 99 CYS A CA 1
ATOM 726 C C . CYS A 1 99 ? 0.434 -11.305 15.07 1 97.81 99 CYS A C 1
ATOM 728 O O . CYS A 1 99 ? 0.226 -10.211 14.547 1 97.81 99 CYS A O 1
ATOM 730 N N . SER A 1 100 ? 1.099 -11.438 16.125 1 96.5 100 SER A N 1
ATOM 731 C CA . SER A 1 100 ? 1.934 -10.445 16.797 1 96.5 100 SER A CA 1
ATOM 732 C C . SER A 1 100 ? 3.287 -11.031 17.188 1 96.5 100 SER A C 1
ATOM 734 O O . SER A 1 100 ? 3.488 -12.242 17.109 1 96.5 100 SER A O 1
ATOM 736 N N . ALA A 1 101 ? 4.242 -10.117 17.594 1 97.25 101 ALA A N 1
ATOM 737 C CA . ALA A 1 101 ? 5.535 -10.602 18.078 1 97.25 101 ALA A CA 1
ATOM 738 C C . ALA A 1 101 ? 5.355 -11.719 19.094 1 97.25 101 ALA A C 1
ATOM 740 O O . ALA A 1 101 ? 4.555 -11.602 20.031 1 97.25 101 ALA A O 1
ATOM 741 N N . GLY A 1 102 ? 6.117 -12.812 18.922 1 97.75 102 GLY A N 1
ATOM 742 C CA . GLY A 1 102 ? 6.016 -13.961 19.812 1 97.75 102 GLY A CA 1
ATOM 743 C C . GLY A 1 102 ? 5.215 -15.102 19.219 1 97.75 102 GLY A C 1
ATOM 744 O O . GLY A 1 102 ? 5.305 -16.234 19.688 1 97.75 102 GLY A O 1
ATOM 745 N N . ASP A 1 103 ? 4.414 -14.844 18.156 1 98.31 103 ASP A N 1
ATOM 746 C CA . ASP A 1 103 ? 3.594 -15.875 17.516 1 98.31 103 ASP A CA 1
ATOM 747 C C . ASP A 1 103 ? 4.383 -16.609 16.438 1 98.31 103 ASP A C 1
ATOM 749 O O . ASP A 1 103 ? 5.5 -16.219 16.094 1 98.31 103 ASP A O 1
ATOM 753 N N . SER A 1 104 ? 3.793 -17.719 15.984 1 98.69 104 SER A N 1
ATOM 754 C CA . SER A 1 104 ? 4.363 -18.453 14.859 1 98.69 104 SER A CA 1
ATOM 755 C C . SER A 1 104 ? 3.291 -18.812 13.836 1 98.69 104 SER A C 1
ATOM 757 O O . SER A 1 104 ? 2.098 -18.766 14.141 1 98.69 104 SER A O 1
ATOM 759 N N . ILE A 1 105 ? 3.738 -19.078 12.617 1 98.81 105 ILE A N 1
ATOM 760 C CA . ILE A 1 105 ? 2.885 -19.625 11.57 1 98.81 105 ILE A CA 1
ATOM 761 C C . ILE A 1 105 ? 3.531 -20.875 10.977 1 98.81 105 ILE A C 1
ATOM 763 O O . ILE A 1 105 ? 4.742 -21.078 11.102 1 98.81 105 ILE A O 1
ATOM 767 N N . VAL A 1 106 ? 2.719 -21.734 10.391 1 98.81 106 VAL A N 1
ATOM 768 C CA . VAL A 1 106 ? 3.213 -22.875 9.617 1 98.81 106 VAL A CA 1
ATOM 769 C C . VAL A 1 106 ? 2.908 -22.656 8.133 1 98.81 106 VAL A C 1
ATOM 771 O O . VAL A 1 106 ? 1.783 -22.312 7.77 1 98.81 106 VAL A O 1
ATOM 774 N N . SER A 1 107 ? 3.898 -22.75 7.332 1 98.38 107 SER A N 1
ATOM 775 C CA . SER A 1 107 ? 3.715 -22.641 5.887 1 98.38 107 SER A CA 1
ATOM 776 C C . SER A 1 107 ? 4.336 -23.812 5.156 1 98.38 107 SER A C 1
ATOM 778 O O . SER A 1 107 ? 5.375 -24.344 5.574 1 98.38 107 SER A O 1
ATOM 780 N N . VAL A 1 108 ? 3.645 -24.234 4.074 1 96.56 108 VAL A N 1
ATOM 781 C CA . VAL A 1 108 ? 4.32 -25.172 3.195 1 96.56 108 VAL A CA 1
ATOM 782 C C . VAL A 1 108 ? 5.535 -24.516 2.551 1 96.56 108 VAL A C 1
ATOM 784 O O . VAL A 1 108 ? 5.547 -23.297 2.34 1 96.56 108 VAL A O 1
ATOM 787 N N . SER A 1 109 ? 6.516 -25.25 2.221 1 93.38 109 SER A N 1
ATOM 788 C CA . SER A 1 109 ? 7.805 -24.734 1.778 1 93.38 109 SER A CA 1
ATOM 789 C C . SER A 1 109 ? 7.781 -24.375 0.294 1 93.38 109 SER A C 1
ATOM 791 O O . SER A 1 109 ? 8.656 -23.656 -0.192 1 93.38 109 SER A O 1
ATOM 793 N N . THR A 1 110 ? 6.828 -24.891 -0.49 1 91.62 110 THR A N 1
ATOM 794 C CA . THR A 1 110 ? 6.738 -24.625 -1.922 1 91.62 110 THR A CA 1
ATOM 795 C C . THR A 1 110 ? 5.738 -23.5 -2.205 1 91.62 110 THR A C 1
ATOM 797 O O . THR A 1 110 ? 4.594 -23.766 -2.574 1 91.62 110 THR A O 1
ATOM 800 N N . ILE A 1 111 ? 6.203 -22.281 -1.936 1 93.69 111 ILE A N 1
ATOM 801 C CA . ILE A 1 111 ? 5.387 -21.109 -2.221 1 93.69 111 ILE A CA 1
ATOM 802 C C . ILE A 1 111 ? 6.223 -20.062 -2.955 1 93.69 111 ILE A C 1
ATOM 804 O O . ILE A 1 111 ? 7.418 -20.266 -3.182 1 93.69 111 ILE A O 1
ATOM 808 N N . TYR A 1 112 ? 5.598 -19.047 -3.441 1 91.25 112 TYR A N 1
ATOM 809 C CA . TYR A 1 112 ? 6.25 -17.953 -4.141 1 91.25 112 TYR A CA 1
ATOM 810 C C . TYR A 1 112 ? 7.484 -17.484 -3.385 1 91.25 112 TYR A C 1
ATOM 812 O O . TYR A 1 112 ? 7.43 -17.266 -2.172 1 91.25 112 TYR A O 1
ATOM 820 N N . GLY A 1 113 ? 8.617 -17.344 -4.086 1 88.62 113 GLY A N 1
ATOM 821 C CA . GLY A 1 113 ? 9.883 -16.969 -3.471 1 88.62 113 GLY A CA 1
ATOM 822 C C . GLY A 1 113 ? 9.797 -15.68 -2.672 1 88.62 113 GLY A C 1
ATOM 823 O O . GLY A 1 113 ? 10.414 -15.562 -1.613 1 88.62 113 GLY A O 1
ATOM 824 N N . GLY A 1 114 ? 9.094 -14.68 -3.232 1 89.94 114 GLY A N 1
ATOM 825 C CA . GLY A 1 114 ? 8.906 -13.445 -2.492 1 89.94 114 GLY A CA 1
ATOM 826 C C . GLY A 1 114 ? 8.188 -13.641 -1.169 1 89.94 114 GLY A C 1
ATOM 827 O O . GLY A 1 114 ? 8.5 -12.969 -0.183 1 89.94 114 GLY A O 1
ATOM 828 N N . THR A 1 115 ? 7.266 -14.578 -1.156 1 94.44 115 THR A N 1
ATOM 829 C CA . THR A 1 115 ? 6.539 -14.875 0.075 1 94.44 115 THR A CA 1
ATOM 830 C C . THR A 1 115 ? 7.426 -15.633 1.058 1 94.44 115 THR A C 1
ATOM 832 O O . THR A 1 115 ? 7.324 -15.445 2.271 1 94.44 115 THR A O 1
ATOM 835 N N . VAL A 1 116 ? 8.297 -16.5 0.553 1 92.81 116 VAL A N 1
ATOM 836 C CA . VAL A 1 116 ? 9.281 -17.172 1.405 1 92.81 116 VAL A CA 1
ATOM 837 C C . VAL A 1 116 ? 10.133 -16.125 2.121 1 92.81 116 VAL A C 1
ATOM 839 O O . VAL A 1 116 ? 10.375 -16.234 3.326 1 92.81 116 VAL A O 1
ATOM 842 N N . ASN A 1 117 ? 10.562 -15.172 1.357 1 91.25 117 ASN A N 1
ATOM 843 C CA . ASN A 1 117 ? 11.352 -14.094 1.95 1 91.25 117 ASN A CA 1
ATOM 844 C C . ASN A 1 117 ? 10.539 -13.297 2.967 1 91.25 117 ASN A C 1
ATOM 846 O O . ASN A 1 117 ? 11.039 -12.961 4.043 1 91.25 117 ASN A O 1
ATOM 850 N N . LEU A 1 118 ? 9.344 -12.953 2.637 1 94.69 118 LEU A N 1
ATOM 851 C CA . LEU A 1 118 ? 8.461 -12.211 3.525 1 94.69 118 LEU A CA 1
ATOM 852 C C . LEU A 1 118 ? 8.289 -12.938 4.855 1 94.69 118 LEU A C 1
ATOM 854 O O . LEU A 1 118 ? 8.438 -12.336 5.922 1 94.69 118 LEU A O 1
ATOM 858 N N . PHE A 1 119 ? 8.047 -14.234 4.789 1 96.44 119 PHE A N 1
ATOM 859 C CA . PHE A 1 119 ? 7.758 -15.008 5.992 1 96.44 119 PHE A CA 1
ATOM 860 C C . PHE A 1 119 ? 9.039 -15.32 6.754 1 96.44 119 PHE A C 1
ATOM 862 O O . PHE A 1 119 ? 9.062 -15.281 7.984 1 96.44 119 PHE A O 1
ATOM 869 N N . GLY A 1 120 ? 10.086 -15.617 6.039 1 94.25 120 GLY A N 1
ATOM 870 C CA . GLY A 1 120 ? 11.32 -16.094 6.652 1 94.25 120 GLY A CA 1
ATOM 871 C C . GLY A 1 120 ? 12.203 -14.977 7.168 1 94.25 120 GLY A C 1
ATOM 872 O O . GLY A 1 120 ? 13.008 -15.18 8.078 1 94.25 120 GLY A O 1
ATOM 873 N N . VAL A 1 121 ? 12.062 -13.773 6.566 1 92 121 VAL A N 1
ATOM 874 C CA . VAL A 1 121 ? 12.977 -12.695 6.91 1 92 121 VAL A CA 1
ATOM 875 C C . VAL A 1 121 ? 12.195 -11.539 7.539 1 92 121 VAL A C 1
ATOM 877 O O . VAL A 1 121 ? 12.453 -11.164 8.688 1 92 121 VAL A O 1
ATOM 880 N N . THR A 1 122 ? 11.273 -11.016 6.875 1 93.62 122 THR A N 1
ATOM 881 C CA . THR A 1 122 ? 10.562 -9.828 7.328 1 93.62 122 THR A CA 1
ATOM 882 C C . THR A 1 122 ? 9.742 -10.133 8.586 1 93.62 122 THR A C 1
ATOM 884 O O . THR A 1 122 ? 9.812 -9.398 9.57 1 93.62 122 THR A O 1
ATOM 887 N N . LEU A 1 123 ? 8.906 -11.156 8.555 1 96.62 123 LEU A N 1
ATOM 888 C CA . LEU A 1 123 ? 8.117 -11.492 9.734 1 96.62 123 LEU A CA 1
ATOM 889 C C . LEU A 1 123 ? 9.023 -11.789 10.922 1 96.62 123 LEU A C 1
ATOM 891 O O . LEU A 1 123 ? 8.695 -11.453 12.062 1 96.62 123 LEU A O 1
ATOM 895 N N . LYS A 1 124 ? 10.117 -12.492 10.633 1 95.25 124 LYS A N 1
ATOM 896 C CA . LYS A 1 124 ? 11.078 -12.789 11.695 1 95.25 124 LYS A CA 1
ATOM 897 C C . LYS A 1 124 ? 11.562 -11.508 12.375 1 95.25 124 LYS A C 1
ATOM 899 O O . LYS A 1 124 ? 11.711 -11.461 13.594 1 95.25 124 LYS A O 1
ATOM 904 N N . ARG A 1 125 ? 11.82 -10.469 11.602 1 94.31 125 ARG A N 1
ATOM 905 C CA . ARG A 1 125 ? 12.242 -9.172 12.125 1 94.31 125 ARG A CA 1
ATOM 906 C C . ARG A 1 125 ? 11.188 -8.594 13.055 1 94.31 125 ARG A C 1
ATOM 908 O O . ARG A 1 125 ? 11.508 -7.797 13.945 1 94.31 125 ARG A O 1
ATOM 915 N N . PHE A 1 126 ? 9.938 -8.961 12.867 1 95.88 126 PHE A N 1
ATOM 916 C CA . PHE A 1 126 ? 8.844 -8.477 13.688 1 95.88 126 PHE A CA 1
ATOM 917 C C . PHE A 1 126 ? 8.547 -9.453 14.828 1 95.88 126 PHE A C 1
ATOM 919 O O . PHE A 1 126 ? 7.523 -9.328 15.508 1 95.88 126 PHE A O 1
ATOM 926 N N . GLY A 1 127 ? 9.391 -10.531 15 1 96.69 127 GLY A N 1
ATOM 927 C CA . GLY A 1 127 ? 9.242 -11.477 16.094 1 96.69 127 GLY A CA 1
ATOM 928 C C . GLY A 1 127 ? 8.227 -12.57 15.82 1 96.69 127 GLY A C 1
ATOM 929 O O . GLY A 1 127 ? 7.672 -13.156 16.75 1 96.69 127 GLY A O 1
ATOM 930 N N . ILE A 1 128 ? 7.879 -12.789 14.57 1 98.12 128 ILE A N 1
ATOM 931 C CA . ILE A 1 128 ? 6.957 -13.844 14.172 1 98.12 128 ILE A CA 1
ATOM 932 C C . ILE A 1 128 ? 7.723 -14.953 13.453 1 98.12 128 ILE A C 1
ATOM 934 O O . ILE A 1 128 ? 8.391 -14.703 12.445 1 98.12 128 ILE A O 1
ATOM 938 N N . GLU A 1 129 ? 7.586 -16.141 13.945 1 98.31 129 GLU A N 1
ATOM 939 C CA . GLU A 1 129 ? 8.344 -17.266 13.406 1 98.31 129 GLU A CA 1
ATOM 940 C C . GLU A 1 129 ? 7.551 -18 12.336 1 98.31 129 GLU A C 1
ATOM 942 O O . GLU A 1 129 ? 6.363 -18.281 12.508 1 98.31 129 GLU A O 1
ATOM 947 N N . CYS A 1 130 ? 8.188 -18.312 11.258 1 98.25 130 CYS A N 1
ATOM 948 C CA . CYS A 1 130 ? 7.598 -19.188 10.25 1 98.25 130 CYS A CA 1
ATOM 949 C C . CYS A 1 130 ? 8.227 -20.578 10.305 1 98.25 130 CYS A C 1
ATOM 951 O O . CYS A 1 130 ? 9.445 -20.719 10.195 1 98.25 130 CYS A O 1
ATOM 953 N N . ILE A 1 131 ? 7.414 -21.531 10.516 1 98.5 131 ILE A N 1
ATOM 954 C CA . ILE A 1 131 ? 7.824 -22.938 10.5 1 98.5 131 ILE A CA 1
ATOM 955 C C . ILE A 1 131 ? 7.453 -23.562 9.156 1 98.5 131 ILE A C 1
ATOM 957 O O . ILE A 1 131 ? 6.285 -23.531 8.75 1 98.5 131 ILE A O 1
ATOM 961 N N . TRP A 1 132 ? 8.438 -24.172 8.516 1 97.5 132 TRP A N 1
ATOM 962 C CA . TRP A 1 132 ? 8.242 -24.688 7.168 1 97.5 132 TRP A CA 1
ATOM 963 C C . TRP A 1 132 ? 7.961 -26.188 7.203 1 97.5 132 TRP A C 1
ATOM 965 O O . TRP A 1 132 ? 8.602 -26.922 7.953 1 97.5 132 TRP A O 1
ATOM 975 N N . VAL A 1 133 ? 7.004 -26.609 6.406 1 97.5 133 VAL A N 1
ATOM 976 C CA . VAL A 1 133 ? 6.715 -28.047 6.27 1 97.5 133 VAL A CA 1
ATOM 977 C C . VAL A 1 133 ? 6.648 -28.406 4.793 1 97.5 133 VAL A C 1
ATOM 979 O O . VAL A 1 133 ? 6.301 -27.578 3.949 1 97.5 133 VAL A O 1
ATOM 982 N N . ASP A 1 134 ? 6.988 -29.625 4.512 1 95.12 134 ASP A N 1
ATOM 983 C CA . ASP A 1 134 ? 6.84 -30.156 3.164 1 95.12 134 ASP A CA 1
ATOM 984 C C . ASP A 1 134 ? 5.363 -30.312 2.795 1 95.12 134 ASP A C 1
ATOM 986 O O . ASP A 1 134 ? 4.562 -30.781 3.602 1 95.12 134 ASP A O 1
ATOM 990 N N . PRO A 1 135 ? 5.023 -29.859 1.622 1 93.62 135 PRO A N 1
ATOM 991 C CA . PRO A 1 135 ? 3.615 -29.969 1.232 1 93.62 135 PRO A CA 1
ATOM 992 C C . PRO A 1 135 ? 3.121 -31.406 1.21 1 93.62 135 PRO A C 1
ATOM 994 O O . PRO A 1 135 ? 1.916 -31.656 1.314 1 93.62 135 PRO A O 1
ATOM 997 N N . LEU A 1 136 ? 4.031 -32.344 1.089 1 94.38 136 LEU A N 1
ATOM 998 C CA . LEU A 1 136 ? 3.656 -33.75 1.025 1 94.38 136 LEU A CA 1
ATOM 999 C C . LEU A 1 136 ? 3.873 -34.438 2.371 1 94.38 136 LEU A C 1
ATOM 1001 O O . LEU A 1 136 ? 3.719 -35.656 2.486 1 94.38 136 LEU A O 1
ATOM 1005 N N . ALA A 1 137 ? 4.184 -33.656 3.359 1 95.94 137 ALA A N 1
ATOM 1006 C CA . AL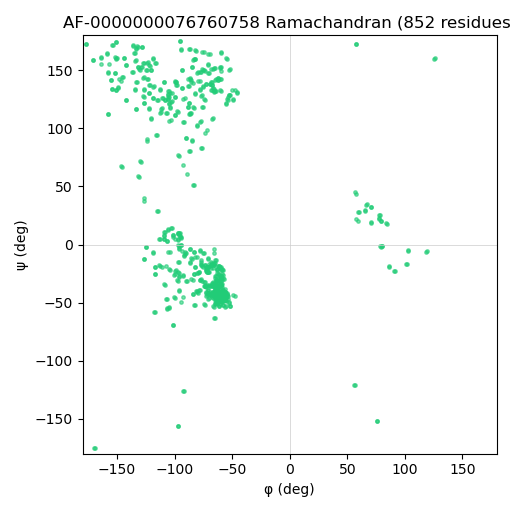A A 1 137 ? 4.367 -34.25 4.691 1 95.94 137 ALA A CA 1
ATOM 1007 C C . ALA A 1 137 ? 3.094 -34.938 5.172 1 95.94 137 ALA A C 1
ATOM 1009 O O . ALA A 1 137 ? 1.987 -34.531 4.801 1 95.94 137 ALA A O 1
ATOM 1010 N N . ASP A 1 138 ? 3.268 -35.938 5.996 1 96.81 138 ASP A N 1
ATOM 1011 C CA . ASP A 1 138 ? 2.104 -36.625 6.547 1 96.81 138 ASP A CA 1
ATOM 1012 C C . ASP A 1 138 ? 1.446 -35.812 7.648 1 96.81 138 ASP A C 1
ATOM 1014 O O . ASP A 1 138 ? 2.027 -34.812 8.125 1 96.81 138 ASP A O 1
ATOM 1018 N N . GLU A 1 139 ? 0.266 -36.188 7.984 1 97.62 139 GLU A N 1
ATOM 1019 C CA . GLU A 1 139 ? -0.543 -35.406 8.93 1 97.62 139 GLU A CA 1
ATOM 1020 C C . GLU A 1 139 ? 0.175 -35.25 10.273 1 97.62 139 GLU A C 1
ATOM 1022 O O . GLU A 1 139 ? 0.106 -34.188 10.898 1 97.62 139 GLU A O 1
ATOM 1027 N N . GLU A 1 140 ? 0.815 -36.281 10.742 1 97.56 140 GLU A N 1
ATOM 1028 C CA . GLU A 1 140 ? 1.511 -36.25 12.031 1 97.56 140 GLU A CA 1
ATOM 1029 C C . GLU A 1 140 ? 2.635 -35.219 12.023 1 97.56 140 GLU A C 1
ATOM 1031 O O . GLU A 1 140 ? 2.783 -34.438 12.969 1 97.56 140 GLU A O 1
ATOM 1036 N N . THR A 1 141 ? 3.389 -35.25 10.961 1 97.88 141 THR A N 1
ATOM 1037 C CA . THR A 1 141 ? 4.504 -34.312 10.82 1 97.88 141 THR A CA 1
ATOM 1038 C C . THR A 1 141 ? 4.004 -32.875 10.828 1 97.88 141 THR A C 1
ATOM 1040 O O . THR A 1 141 ? 4.594 -32.031 11.477 1 97.88 141 THR A O 1
ATOM 1043 N N . ILE A 1 142 ? 2.947 -32.625 10.125 1 98.19 142 ILE A N 1
ATOM 1044 C CA . ILE A 1 142 ? 2.375 -31.297 10.055 1 98.19 142 ILE A CA 1
ATOM 1045 C C . ILE A 1 142 ? 1.849 -30.891 11.43 1 98.19 142 ILE A C 1
ATOM 1047 O O . ILE A 1 142 ? 2.088 -29.766 11.883 1 98.19 142 ILE A O 1
ATOM 1051 N N . SER A 1 143 ? 1.192 -31.766 12.086 1 98.25 143 SER A N 1
ATOM 1052 C CA . SER A 1 143 ? 0.635 -31.5 13.406 1 98.25 143 SER A CA 1
ATOM 1053 C C . SER A 1 143 ? 1.734 -31.188 14.414 1 98.25 143 SER A C 1
ATOM 1055 O O . SER A 1 143 ? 1.562 -30.328 15.281 1 98.25 143 SER A O 1
ATOM 1057 N N . GLN A 1 144 ? 2.842 -31.844 14.273 1 97.94 144 GLN A N 1
ATOM 1058 C CA . GLN A 1 144 ? 3.957 -31.656 15.195 1 97.94 144 GLN A CA 1
ATOM 1059 C C . GLN A 1 144 ? 4.613 -30.297 15 1 97.94 144 GLN A C 1
ATOM 1061 O O . GLN A 1 144 ? 5.258 -29.766 15.914 1 97.94 144 GLN A O 1
ATOM 1066 N N . ALA A 1 145 ? 4.438 -29.766 13.828 1 98.19 145 ALA A N 1
ATOM 1067 C CA . ALA A 1 145 ? 5.016 -28.453 13.539 1 98.19 145 ALA A CA 1
ATOM 1068 C C . ALA A 1 145 ? 4.199 -27.344 14.18 1 98.19 145 ALA A C 1
ATOM 1070 O O . ALA A 1 145 ? 4.688 -26.219 14.336 1 98.19 145 ALA A O 1
ATOM 1071 N N . ILE A 1 146 ? 2.982 -27.594 14.578 1 98.44 146 ILE A N 1
ATOM 1072 C CA . ILE A 1 146 ? 2.09 -26.609 15.164 1 98.44 146 ILE A CA 1
ATOM 1073 C C . ILE A 1 146 ? 2.379 -26.469 16.656 1 98.44 146 ILE A C 1
ATOM 1075 O O . ILE A 1 146 ? 2.24 -27.438 17.406 1 98.44 146 ILE A O 1
ATOM 1079 N N . LYS A 1 147 ? 2.775 -25.328 17.031 1 98.19 147 LYS A N 1
ATOM 1080 C CA . LYS A 1 147 ? 3.045 -24.969 18.422 1 98.19 147 LYS A CA 1
ATOM 1081 C C . LYS A 1 147 ? 1.83 -24.312 19.078 1 98.19 147 LYS A C 1
ATOM 1083 O O . LYS A 1 147 ? 0.875 -23.953 18.391 1 98.19 147 LYS A O 1
ATOM 1088 N N . PRO A 1 148 ? 1.884 -24.172 20.453 1 97.62 148 PRO A N 1
ATOM 1089 C CA . PRO A 1 148 ? 0.777 -23.5 21.141 1 97.62 148 PRO A CA 1
ATOM 1090 C C . PRO A 1 148 ? 0.579 -22.062 20.641 1 97.62 148 PRO A C 1
ATOM 1092 O O . PRO A 1 148 ? -0.547 -21.562 20.641 1 97.62 148 PRO A O 1
ATOM 1095 N N . ASN A 1 149 ? 1.651 -21.422 20.188 1 98.25 149 ASN A N 1
ATOM 1096 C CA . ASN A 1 149 ? 1.57 -20.031 19.75 1 98.25 149 ASN A CA 1
ATOM 1097 C C . ASN A 1 149 ? 1.398 -19.922 18.234 1 98.25 149 ASN A C 1
ATOM 1099 O O . ASN A 1 149 ? 1.565 -18.844 17.656 1 98.25 149 ASN A O 1
ATOM 1103 N N . THR A 1 150 ? 1.153 -21.078 17.531 1 98.75 150 THR A N 1
ATOM 1104 C CA . THR A 1 150 ? 0.915 -21.031 16.094 1 98.75 150 THR A CA 1
ATOM 1105 C C . THR A 1 150 ? -0.485 -20.516 15.797 1 98.75 150 THR A C 1
ATOM 1107 O O . THR A 1 150 ? -1.466 -20.953 16.391 1 98.75 150 THR A O 1
ATOM 1110 N N . LYS A 1 151 ? -0.55 -19.625 14.797 1 98.81 151 LYS A N 1
ATOM 1111 C CA . LYS A 1 151 ? -1.808 -18.906 14.609 1 98.81 151 LYS A CA 1
ATOM 1112 C C . LYS A 1 151 ? -2.469 -19.297 13.289 1 98.81 151 LYS A C 1
ATOM 1114 O O . LYS A 1 151 ? -3.656 -19.031 13.086 1 98.81 151 LYS A O 1
ATOM 1119 N N . LEU A 1 152 ? -1.744 -19.875 12.383 1 98.88 152 LEU A N 1
ATOM 1120 C CA . LEU A 1 152 ? -2.334 -20.219 11.086 1 98.88 152 LEU A CA 1
ATOM 1121 C C . LEU A 1 152 ? -1.462 -21.219 10.336 1 98.88 152 LEU A C 1
ATOM 1123 O O . LEU A 1 152 ? -0.3 -21.422 10.695 1 98.88 152 LEU A O 1
ATOM 1127 N N . ILE A 1 153 ? -2.062 -21.875 9.367 1 98.88 153 ILE A N 1
ATOM 1128 C CA . ILE A 1 153 ? -1.353 -22.578 8.305 1 98.88 153 ILE A CA 1
ATOM 1129 C C . ILE A 1 153 ? -1.531 -21.844 6.984 1 98.88 153 ILE A C 1
ATOM 1131 O O . ILE A 1 153 ? -2.609 -21.312 6.703 1 98.88 153 ILE A O 1
ATOM 1135 N N . PHE A 1 154 ? -0.396 -21.781 6.188 1 98.81 154 PHE A N 1
ATOM 1136 C CA . PHE A 1 154 ? -0.396 -21.062 4.914 1 98.81 154 PHE A CA 1
ATOM 1137 C C . PHE A 1 154 ? -0.004 -22 3.775 1 98.81 154 PHE A C 1
ATOM 1139 O O . PHE A 1 154 ? 0.9 -22.828 3.924 1 98.81 154 PHE A O 1
ATOM 1146 N N . GLY A 1 155 ? -0.713 -21.922 2.59 1 98.25 155 GLY A N 1
ATOM 1147 C CA . GLY A 1 155 ? -0.337 -22.641 1.384 1 98.25 155 GLY A CA 1
ATOM 1148 C C . GLY A 1 155 ? -0.759 -21.938 0.11 1 98.25 155 GLY A C 1
ATOM 1149 O O . GLY A 1 155 ? -1.333 -20.844 0.161 1 98.25 155 GLY A O 1
ATOM 1150 N N . GLU A 1 156 ? -0.362 -22.453 -1.072 1 98.19 156 GLU A N 1
ATOM 1151 C CA . GLU A 1 156 ? -0.737 -21.953 -2.395 1 98.19 156 GLU A CA 1
ATOM 1152 C C . GLU A 1 156 ? -1.42 -23.047 -3.217 1 98.19 156 GLU A C 1
ATOM 1154 O O . GLU A 1 156 ? -0.909 -24.156 -3.32 1 98.19 156 GLU A O 1
ATOM 1159 N N . THR A 1 157 ? -2.549 -22.719 -3.785 1 98.5 157 THR A N 1
ATOM 1160 C CA . THR A 1 157 ? -3.277 -23.703 -4.57 1 98.5 157 THR A CA 1
ATOM 1161 C C . THR A 1 157 ? -2.365 -24.344 -5.605 1 98.5 157 THR A C 1
ATOM 1163 O O . THR A 1 157 ? -2.312 -25.578 -5.715 1 98.5 157 THR A O 1
ATOM 1166 N N . ILE A 1 158 ? -1.71 -23.578 -6.391 1 97.62 158 ILE A N 1
ATOM 1167 C CA . ILE A 1 158 ? -0.637 -23.953 -7.309 1 97.62 158 ILE A CA 1
ATOM 1168 C C . ILE A 1 158 ? 0.621 -23.141 -6.98 1 97.62 158 ILE A C 1
ATOM 1170 O O . ILE A 1 158 ? 0.619 -21.922 -7.062 1 97.62 158 ILE A O 1
ATOM 1174 N N . ALA A 1 159 ? 1.638 -23.875 -6.598 1 93.56 159 ALA A N 1
ATOM 1175 C CA . ALA A 1 159 ? 2.852 -23.203 -6.137 1 93.56 159 ALA A CA 1
ATOM 1176 C C . ALA A 1 159 ? 3.605 -22.578 -7.309 1 93.56 159 ALA A C 1
ATOM 1178 O O . ALA A 1 159 ? 3.686 -23.156 -8.391 1 93.56 159 ALA A O 1
ATOM 1179 N N . ASN A 1 160 ? 4.117 -21.453 -7.219 1 86.31 160 ASN A N 1
ATOM 1180 C CA . ASN A 1 160 ? 5.02 -20.781 -8.156 1 86.31 160 ASN A CA 1
ATOM 1181 C C . ASN A 1 160 ? 6.457 -20.797 -7.648 1 86.31 160 ASN A C 1
ATOM 1183 O O . ASN A 1 160 ? 6.738 -20.297 -6.555 1 86.31 160 ASN A O 1
ATOM 1187 N N . PRO A 1 161 ? 7.328 -21.375 -8.289 1 81 161 PRO A N 1
ATOM 1188 C CA . PRO A 1 161 ? 7.277 -21.875 -9.664 1 81 161 PRO A CA 1
ATOM 1189 C C . PRO A 1 161 ? 7.172 -23.391 -9.734 1 81 161 PRO A C 1
ATOM 1191 O O . PRO A 1 161 ? 7.145 -23.953 -10.828 1 81 161 PRO A O 1
ATOM 1194 N N . ALA A 1 162 ? 7.086 -24.016 -8.656 1 84.62 162 ALA A N 1
ATOM 1195 C CA . ALA A 1 162 ? 7.199 -25.469 -8.633 1 84.62 162 ALA A CA 1
ATOM 1196 C C . ALA A 1 162 ? 5.953 -26.125 -9.219 1 84.62 162 ALA A C 1
ATOM 1198 O O . ALA A 1 162 ? 5.973 -27.297 -9.578 1 84.62 162 ALA A O 1
ATOM 1199 N N . LEU A 1 163 ? 4.895 -25.422 -9.25 1 93.69 163 LEU A N 1
ATOM 1200 C CA . LEU A 1 163 ? 3.611 -25.844 -9.797 1 93.69 163 LEU A CA 1
ATOM 1201 C C . LEU A 1 163 ? 3.096 -27.078 -9.07 1 93.69 163 LEU A C 1
ATOM 1203 O O . LEU A 1 163 ? 2.449 -27.938 -9.672 1 93.69 163 LEU A O 1
ATOM 1207 N N . THR A 1 164 ? 3.473 -27.234 -7.828 1 94.5 164 THR A N 1
ATOM 1208 C CA . THR A 1 164 ? 2.828 -28.219 -6.98 1 94.5 164 THR A CA 1
ATOM 1209 C C . THR A 1 164 ? 1.378 -27.844 -6.699 1 94.5 164 THR A C 1
ATOM 1211 O O . THR A 1 164 ? 1.016 -26.672 -6.773 1 94.5 164 THR A O 1
ATOM 1214 N N . VAL A 1 165 ? 0.581 -28.891 -6.492 1 97.62 165 VAL A N 1
ATOM 1215 C CA . VAL A 1 165 ? -0.824 -28.656 -6.176 1 97.62 165 VAL A CA 1
ATOM 1216 C C . VAL A 1 165 ? -1.069 -28.922 -4.691 1 97.62 165 VAL A C 1
ATOM 1218 O O . VAL A 1 165 ? -0.776 -30.016 -4.191 1 97.62 165 VAL A O 1
ATOM 1221 N N . PHE A 1 166 ? -1.614 -27.984 -4 1 97.75 166 PHE A N 1
ATOM 1222 C CA . PHE A 1 166 ? -1.791 -27.969 -2.555 1 97.75 166 PHE A CA 1
ATOM 1223 C C . PHE A 1 166 ? -2.955 -28.859 -2.145 1 97.75 166 PHE A C 1
ATOM 1225 O O . PHE A 1 166 ? -4.031 -28.797 -2.738 1 97.75 166 PHE A O 1
ATOM 1232 N N . ASP A 1 167 ? -2.744 -29.812 -1.18 1 98.38 167 ASP A N 1
ATOM 1233 C CA . ASP A 1 167 ? -3.822 -30.625 -0.62 1 98.38 167 ASP A CA 1
ATOM 1234 C C . ASP A 1 167 ? -4.652 -29.812 0.375 1 98.38 167 ASP A C 1
ATOM 1236 O O . ASP A 1 167 ? -4.508 -29.969 1.589 1 98.38 167 ASP A O 1
ATOM 1240 N N . ILE A 1 168 ? -5.578 -29.062 -0.101 1 98.75 168 ILE A N 1
ATOM 1241 C CA . ILE A 1 168 ? -6.312 -28.062 0.664 1 98.75 168 ILE A CA 1
ATOM 1242 C C . ILE A 1 168 ? -7.086 -28.734 1.792 1 98.75 168 ILE A C 1
ATOM 1244 O O . ILE A 1 168 ? -7.008 -28.312 2.947 1 98.75 168 ILE A O 1
ATOM 1248 N N . GLU A 1 169 ? -7.797 -29.797 1.537 1 98.75 169 GLU A N 1
ATOM 1249 C CA . GLU A 1 169 ? -8.641 -30.453 2.533 1 98.75 169 GLU A CA 1
ATOM 1250 C C . GLU A 1 169 ? -7.797 -31.047 3.668 1 98.75 169 GLU A C 1
ATOM 1252 O O . GLU A 1 169 ? -8.18 -30.969 4.836 1 98.75 169 GLU A O 1
ATOM 1257 N N . LYS A 1 170 ? -6.676 -31.641 3.318 1 98.5 170 LYS A N 1
ATOM 1258 C CA . LYS A 1 170 ? -5.785 -32.188 4.336 1 98.5 170 LYS A CA 1
ATOM 1259 C C . LYS A 1 170 ? -5.312 -31.109 5.297 1 98.5 170 LYS A C 1
ATOM 1261 O O . LYS A 1 170 ? -5.406 -31.266 6.516 1 98.5 170 LYS A O 1
ATOM 1266 N N . PHE A 1 171 ? -4.844 -30.047 4.773 1 98.75 171 PHE A N 1
ATOM 1267 C CA . PHE A 1 171 ? -4.289 -28.984 5.602 1 98.75 171 PHE A CA 1
ATOM 1268 C C . PHE A 1 171 ? -5.395 -28.25 6.348 1 98.75 171 PHE A C 1
ATOM 1270 O O . PHE A 1 171 ? -5.191 -27.797 7.477 1 98.75 171 PHE A O 1
ATOM 1277 N N . ALA A 1 172 ? -6.566 -28.094 5.742 1 98.75 172 ALA A N 1
ATOM 1278 C CA . ALA A 1 172 ? -7.711 -27.516 6.438 1 98.75 172 ALA A CA 1
ATOM 1279 C C . ALA A 1 172 ? -8.086 -28.344 7.66 1 98.75 172 ALA A C 1
ATOM 1281 O O . ALA A 1 172 ? -8.32 -27.797 8.742 1 98.75 172 ALA A O 1
ATOM 1282 N N . LYS A 1 173 ? -8.188 -29.656 7.473 1 98.56 173 LYS A N 1
ATOM 1283 C CA . LYS A 1 173 ? -8.531 -30.562 8.562 1 98.56 173 LYS A CA 1
ATOM 1284 C C . LYS A 1 173 ? -7.559 -30.422 9.727 1 98.56 173 LYS A C 1
ATOM 1286 O O . LYS A 1 173 ? -7.973 -30.312 10.883 1 98.56 173 LYS A O 1
ATOM 1291 N N . ILE A 1 174 ? -6.281 -30.438 9.391 1 98.69 174 ILE A N 1
ATOM 1292 C CA . ILE A 1 174 ? -5.246 -30.344 10.406 1 98.69 174 ILE A CA 1
ATOM 1293 C C . ILE A 1 174 ? -5.332 -28.984 11.109 1 98.69 174 ILE A C 1
ATOM 1295 O O . ILE A 1 174 ? -5.277 -28.906 12.344 1 98.69 174 ILE A O 1
ATOM 1299 N N . ALA A 1 175 ? -5.438 -27.875 10.352 1 98.75 175 ALA A N 1
ATOM 1300 C CA . ALA A 1 175 ? -5.539 -26.547 10.922 1 98.75 175 ALA A CA 1
ATOM 1301 C C . ALA A 1 175 ? -6.711 -26.453 11.898 1 98.75 175 ALA A C 1
ATOM 1303 O O . ALA A 1 175 ? -6.551 -26 13.039 1 98.75 175 ALA A O 1
ATOM 1304 N N . HIS A 1 176 ? -7.855 -26.906 11.5 1 98.62 176 HIS A N 1
ATOM 1305 C CA . HIS A 1 176 ? -9.078 -26.797 12.289 1 98.62 176 HIS A CA 1
ATOM 1306 C C . HIS A 1 176 ? -9.008 -27.688 13.523 1 98.62 176 HIS A C 1
ATOM 1308 O O . HIS A 1 176 ? -9.555 -27.328 14.57 1 98.62 176 HIS A O 1
ATOM 1314 N N . ALA A 1 177 ? -8.375 -28.828 13.359 1 98.19 177 ALA A N 1
ATOM 1315 C CA . ALA A 1 177 ? -8.18 -29.688 14.516 1 98.19 177 ALA A CA 1
ATOM 1316 C C . ALA A 1 177 ? -7.375 -28.984 15.602 1 98.19 177 ALA A C 1
ATOM 1318 O O . ALA A 1 177 ? -7.527 -29.281 16.797 1 98.19 177 ALA A O 1
ATOM 1319 N N . HIS A 1 178 ? -6.555 -28.062 15.227 1 98.25 178 HIS A N 1
ATOM 1320 C CA . HIS A 1 178 ? -5.734 -27.297 16.172 1 98.25 178 HIS A CA 1
ATOM 1321 C C . HIS A 1 178 ? -6.336 -25.922 16.422 1 98.25 178 HIS A C 1
ATOM 1323 O O . HIS A 1 178 ? -5.68 -25.062 17.016 1 98.25 178 HIS A O 1
ATOM 1329 N N . GLN A 1 179 ? -7.508 -25.656 15.898 1 98.19 179 GLN A N 1
ATOM 1330 C CA . GLN A 1 179 ? -8.289 -24.453 16.141 1 98.19 179 GLN A CA 1
ATOM 1331 C C . GLN A 1 179 ? -7.598 -23.219 15.578 1 98.19 179 GLN A C 1
ATOM 1333 O O . GLN A 1 179 ? -7.574 -22.172 16.219 1 98.19 179 GLN A O 1
ATOM 1338 N N . ILE A 1 180 ? -6.93 -23.375 14.508 1 98.81 180 ILE A N 1
ATOM 1339 C CA . ILE A 1 180 ? -6.355 -22.25 13.773 1 98.81 180 ILE A CA 1
ATOM 1340 C C . ILE A 1 180 ? -6.859 -22.266 12.328 1 98.81 180 ILE A C 1
ATOM 1342 O O . ILE A 1 180 ? -7.312 -23.297 11.836 1 98.81 180 ILE A O 1
ATOM 1346 N N . PRO A 1 181 ? -6.863 -21.078 11.641 1 98.88 181 PRO A N 1
ATOM 1347 C CA . PRO A 1 181 ? -7.383 -21 10.273 1 98.88 181 PRO A CA 1
ATOM 1348 C C . PRO A 1 181 ? -6.348 -21.422 9.227 1 98.88 181 PRO A C 1
ATOM 1350 O O . PRO A 1 181 ? -5.152 -21.453 9.516 1 98.88 181 PRO A O 1
ATOM 1353 N N . LEU A 1 182 ? -6.852 -21.781 8.039 1 98.94 182 LEU A N 1
ATOM 1354 C CA . LEU A 1 182 ? -6.047 -22 6.848 1 98.94 182 LEU A CA 1
ATOM 1355 C C . LEU A 1 182 ? -6.152 -20.828 5.887 1 98.94 182 LEU A C 1
ATOM 1357 O O . LEU A 1 182 ? -7.258 -20.422 5.512 1 98.94 182 LEU A O 1
ATOM 1361 N N . ILE A 1 183 ? -5.02 -20.219 5.539 1 98.94 183 ILE A N 1
ATOM 1362 C CA . ILE A 1 183 ? -4.93 -19.188 4.508 1 98.94 183 ILE A CA 1
ATOM 1363 C C . ILE A 1 183 ? -4.355 -19.797 3.227 1 98.94 183 ILE A C 1
ATOM 1365 O O . ILE A 1 183 ? -3.316 -20.453 3.256 1 98.94 183 ILE A O 1
ATOM 1369 N N . VAL A 1 184 ? -4.984 -19.578 2.057 1 98.88 184 VAL A N 1
ATOM 1370 C CA . VAL A 1 184 ? -4.535 -20.141 0.793 1 98.88 184 VAL A CA 1
ATOM 1371 C C . VAL A 1 184 ? -4.355 -19.047 -0.245 1 98.88 184 VAL A C 1
ATOM 1373 O O . VAL A 1 184 ? -5.281 -18.266 -0.494 1 98.88 184 VAL A O 1
ATOM 1376 N N . ASP A 1 185 ? -3.174 -18.906 -0.787 1 98.81 185 ASP A N 1
ATOM 1377 C CA . ASP A 1 185 ? -2.949 -18.078 -1.971 1 98.81 185 ASP A CA 1
ATOM 1378 C C . ASP A 1 185 ? -3.443 -18.781 -3.232 1 98.81 185 ASP A C 1
ATOM 1380 O O . ASP A 1 185 ? -2.914 -19.828 -3.611 1 98.81 185 ASP A O 1
ATOM 1384 N N . ASN A 1 186 ? -4.387 -18.188 -3.885 1 98.81 186 ASN A N 1
ATOM 1385 C CA . ASN A 1 186 ? -5.051 -18.812 -5.023 1 98.81 186 ASN A CA 1
ATOM 1386 C C . ASN A 1 186 ? -4.777 -18.047 -6.316 1 98.81 186 ASN A C 1
ATOM 1388 O O . ASN A 1 186 ? -5.586 -18.094 -7.246 1 98.81 186 ASN A O 1
ATOM 1392 N N . THR A 1 187 ? -3.648 -17.406 -6.387 1 98.56 187 THR A N 1
ATOM 1393 C CA . THR A 1 187 ? -3.271 -16.484 -7.457 1 98.56 187 THR A CA 1
ATOM 1394 C C . THR A 1 187 ? -3.303 -17.188 -8.812 1 98.56 187 THR A C 1
ATOM 1396 O O . THR A 1 187 ? -3.883 -16.672 -9.766 1 98.56 187 THR A O 1
ATOM 1399 N N . PHE A 1 188 ? -2.762 -18.391 -8.953 1 98.12 188 PHE A N 1
ATOM 1400 C CA . PHE A 1 188 ? -2.615 -19.031 -10.25 1 98.12 188 PHE A CA 1
ATOM 1401 C C . PHE A 1 188 ? -3.928 -19.672 -10.688 1 98.12 188 PHE A C 1
ATOM 1403 O O . PHE A 1 188 ? -4.289 -19.609 -11.867 1 98.12 188 PHE A O 1
ATOM 1410 N N . ALA A 1 189 ? -4.633 -20.281 -9.75 1 98.5 189 ALA A N 1
ATOM 1411 C CA . ALA A 1 189 ? -5.863 -20.984 -10.109 1 98.5 189 ALA A CA 1
ATOM 1412 C C . ALA A 1 189 ? -7.012 -20.016 -10.328 1 98.5 189 ALA A C 1
ATOM 1414 O O . ALA A 1 189 ? -7.895 -20.266 -11.156 1 98.5 189 ALA A O 1
ATOM 1415 N N . THR A 1 190 ? -6.949 -18.859 -9.57 1 98.44 190 THR A N 1
ATOM 1416 C CA . THR A 1 190 ? -8.07 -17.922 -9.57 1 98.44 190 THR A CA 1
ATOM 1417 C C . THR A 1 190 ? -9.352 -18.609 -9.117 1 98.44 190 THR A C 1
ATOM 1419 O O . THR A 1 190 ? -9.375 -19.828 -8.945 1 98.44 190 THR A O 1
ATOM 1422 N N . PRO A 1 191 ? -10.453 -17.828 -8.922 1 98.38 191 PRO A N 1
ATOM 1423 C CA . PRO A 1 191 ? -11.703 -18.469 -8.523 1 98.38 191 PRO A CA 1
ATOM 1424 C C . PRO A 1 191 ? -12.328 -19.281 -9.648 1 98.38 191 PRO A C 1
ATOM 1426 O O . PRO A 1 191 ? -13.258 -20.062 -9.406 1 98.38 191 PRO A O 1
ATOM 1429 N N . ILE A 1 192 ? -11.867 -19.125 -10.812 1 97.94 192 ILE A N 1
ATOM 1430 C CA . ILE A 1 192 ? -12.453 -19.781 -11.977 1 97.94 192 ILE A CA 1
ATOM 1431 C C . ILE A 1 192 ? -12.117 -21.266 -11.938 1 97.94 192 ILE A C 1
ATOM 1433 O O . ILE A 1 192 ? -12.961 -22.109 -12.266 1 97.94 192 ILE A O 1
ATOM 1437 N N . LEU A 1 193 ? -10.883 -21.625 -11.57 1 98.56 193 LEU A N 1
ATOM 1438 C CA . LEU A 1 193 ? -10.438 -23.016 -11.68 1 98.56 193 LEU A CA 1
ATOM 1439 C C . LEU A 1 193 ? -10.516 -23.719 -10.336 1 98.56 193 LEU A C 1
ATOM 1441 O O . LEU A 1 193 ? -10.578 -24.953 -10.273 1 98.56 193 LEU A O 1
ATOM 1445 N N . CYS A 1 194 ? -10.445 -22.969 -9.25 1 98.69 194 CYS A N 1
ATOM 1446 C CA . CYS A 1 194 ? -10.523 -23.531 -7.91 1 98.69 194 CYS A CA 1
ATOM 1447 C C . CYS A 1 194 ? -11.031 -22.5 -6.91 1 98.69 194 CYS A C 1
ATOM 1449 O O . CYS A 1 194 ? -10.586 -21.344 -6.926 1 98.69 194 CYS A O 1
ATOM 1451 N N . ARG A 1 195 ? -11.914 -22.797 -6.078 1 98.38 195 ARG A N 1
ATOM 1452 C CA . ARG A 1 195 ? -12.367 -21.969 -4.953 1 98.38 195 ARG A CA 1
ATOM 1453 C C . ARG A 1 195 ? -12.047 -22.656 -3.623 1 98.38 195 ARG A C 1
ATOM 1455 O O . ARG A 1 195 ? -12.867 -23.391 -3.082 1 98.38 195 ARG A O 1
ATOM 1462 N N . PRO A 1 196 ? -10.906 -22.312 -3.035 1 98.88 196 PRO A N 1
ATOM 1463 C CA . PRO A 1 196 ? -10.367 -23.031 -1.872 1 98.88 196 PRO A CA 1
ATOM 1464 C C . PRO A 1 196 ? -11.328 -23.016 -0.682 1 98.88 196 PRO A C 1
ATOM 1466 O O . PRO A 1 196 ? -11.305 -23.938 0.135 1 98.88 196 PRO A O 1
ATOM 1469 N N . ILE A 1 197 ? -12.172 -22 -0.568 1 98.81 197 ILE A N 1
ATOM 1470 C CA . ILE A 1 197 ? -13.117 -21.922 0.544 1 98.81 197 ILE A CA 1
ATOM 1471 C C . ILE A 1 197 ? -14.016 -23.141 0.553 1 98.81 197 ILE A C 1
ATOM 1473 O O . ILE A 1 197 ? -14.375 -23.656 1.618 1 98.81 197 ILE A O 1
ATOM 1477 N N . GLU A 1 198 ? -14.359 -23.672 -0.628 1 98.44 198 GLU A N 1
ATOM 1478 C CA . GLU A 1 198 ? -15.211 -24.844 -0.756 1 98.44 198 GLU A CA 1
ATOM 1479 C C . GLU A 1 198 ? -14.5 -26.094 -0.232 1 98.44 198 GLU A C 1
ATOM 1481 O O . GLU A 1 198 ? -15.141 -27.109 0.03 1 98.44 198 GLU A O 1
ATOM 1486 N N . PHE A 1 199 ? -13.234 -26.031 -0.111 1 98.75 199 PHE A N 1
ATOM 1487 C CA . PHE A 1 199 ? -12.453 -27.188 0.311 1 98.75 199 PHE A CA 1
ATOM 1488 C C . PHE A 1 199 ? -11.906 -26.984 1.72 1 98.75 199 PHE A C 1
ATOM 1490 O O . PHE A 1 199 ? -11.062 -27.75 2.176 1 98.75 199 PHE A O 1
ATOM 1497 N N . GLY A 1 200 ? -12.266 -25.906 2.375 1 98.75 200 GLY A N 1
ATOM 1498 C CA . GLY A 1 200 ? -11.953 -25.766 3.789 1 98.75 200 GLY A CA 1
ATOM 1499 C C . GLY A 1 200 ? -11.055 -24.578 4.09 1 98.75 200 GLY A C 1
ATOM 1500 O O . GLY A 1 200 ? -10.773 -24.297 5.254 1 98.75 200 GLY A O 1
ATOM 1501 N N . ALA A 1 201 ? -10.539 -23.859 3.105 1 98.88 201 ALA A N 1
ATOM 1502 C CA . ALA A 1 201 ? -9.781 -22.656 3.379 1 98.88 201 ALA A CA 1
ATOM 1503 C C . ALA A 1 201 ? -10.648 -21.609 4.074 1 98.88 201 ALA A C 1
ATOM 1505 O O . ALA A 1 201 ? -11.828 -21.453 3.742 1 98.88 201 ALA A O 1
ATOM 1506 N N . ASP A 1 202 ? -10.094 -20.875 5.027 1 98.88 202 ASP A N 1
ATOM 1507 C CA . ASP A 1 202 ? -10.844 -19.859 5.77 1 98.88 202 ASP A CA 1
ATOM 1508 C C . ASP A 1 202 ? -10.633 -18.469 5.164 1 98.88 202 ASP A C 1
ATOM 1510 O O . ASP A 1 202 ? -11.539 -17.641 5.188 1 98.88 202 ASP A O 1
ATOM 1514 N N . ILE A 1 203 ? -9.43 -18.219 4.766 1 98.94 203 ILE A N 1
ATOM 1515 C CA . ILE A 1 203 ? -9.016 -16.984 4.117 1 98.94 203 ILE A CA 1
ATOM 1516 C C . ILE A 1 203 ? -8.32 -17.297 2.793 1 98.94 203 ILE A C 1
ATOM 1518 O O . ILE A 1 203 ? -7.516 -18.219 2.713 1 98.94 203 ILE A O 1
ATOM 1522 N N . VAL A 1 204 ? -8.688 -16.594 1.736 1 98.94 204 VAL A N 1
ATOM 1523 C CA . VAL A 1 204 ? -8.047 -16.734 0.434 1 98.94 204 VAL A CA 1
ATOM 1524 C C . VAL A 1 204 ? -7.406 -15.414 0.022 1 98.94 204 VAL A C 1
ATOM 1526 O O . VAL A 1 204 ? -7.988 -14.352 0.221 1 98.94 204 VAL A O 1
ATOM 1529 N N . ILE A 1 205 ? -6.188 -15.445 -0.5 1 98.81 205 ILE A N 1
ATOM 1530 C CA . ILE A 1 205 ? -5.555 -14.227 -1.011 1 98.81 205 ILE A CA 1
ATOM 1531 C C . ILE A 1 205 ? -5.184 -14.422 -2.479 1 98.81 205 ILE A C 1
ATOM 1533 O O . ILE A 1 205 ? -5.062 -15.555 -2.951 1 98.81 205 ILE A O 1
ATOM 1537 N N . HIS A 1 206 ? -5.098 -13.32 -3.221 1 98.75 206 HIS A N 1
ATOM 1538 C CA . HIS A 1 206 ? -4.625 -13.289 -4.602 1 98.75 206 HIS A CA 1
ATOM 1539 C C . HIS A 1 206 ? -3.629 -12.148 -4.812 1 98.75 206 HIS A C 1
ATOM 1541 O O . HIS A 1 206 ? -3.797 -11.062 -4.262 1 98.75 206 HIS A O 1
ATOM 1547 N N . SER A 1 207 ? -2.584 -12.438 -5.59 1 98.38 207 SER A N 1
ATOM 1548 C CA . SER A 1 207 ? -2.014 -11.344 -6.371 1 98.38 207 SER A CA 1
ATOM 1549 C C . SER A 1 207 ? -2.865 -11.039 -7.602 1 98.38 207 SER A C 1
ATOM 1551 O O . SER A 1 207 ? -2.787 -11.75 -8.602 1 98.38 207 SER A O 1
ATOM 1553 N N . THR A 1 208 ? -3.592 -9.922 -7.523 1 98.06 208 THR A N 1
ATOM 1554 C CA . THR A 1 208 ? -4.445 -9.602 -8.656 1 98.06 208 THR A CA 1
ATOM 1555 C C . THR A 1 208 ? -3.617 -9.086 -9.828 1 98.06 208 THR A C 1
ATOM 1557 O O . THR A 1 208 ? -4.125 -8.945 -10.945 1 98.06 208 THR A O 1
ATOM 1560 N N . THR A 1 209 ? -2.301 -8.852 -9.609 1 96.69 209 THR A N 1
ATOM 1561 C CA . THR A 1 209 ? -1.348 -8.461 -10.641 1 96.69 209 THR A CA 1
ATOM 1562 C C . THR A 1 209 ? -1.296 -9.5 -11.758 1 96.69 209 THR A C 1
ATOM 1564 O O . THR A 1 209 ? -0.942 -9.18 -12.898 1 96.69 209 THR A O 1
ATOM 1567 N N . LYS A 1 210 ? -1.61 -10.719 -11.453 1 97.25 210 LYS A N 1
ATOM 1568 C CA . LYS A 1 210 ? -1.42 -11.859 -12.344 1 97.25 210 LYS A CA 1
ATOM 1569 C C . LYS A 1 210 ? -2.668 -12.109 -13.188 1 97.25 210 LYS A C 1
ATOM 1571 O O . LYS A 1 210 ? -3.158 -11.203 -13.867 1 97.25 210 LYS A O 1
ATOM 1576 N N . TYR A 1 211 ? -3.205 -13.258 -13.203 1 98.06 211 TYR A N 1
ATOM 1577 C CA . TYR A 1 211 ? -4.262 -13.633 -14.133 1 98.06 211 TYR A CA 1
ATOM 1578 C C . TYR A 1 211 ? -5.477 -12.734 -13.977 1 98.06 211 TYR A C 1
ATOM 1580 O O . TYR A 1 211 ? -6.191 -12.469 -14.945 1 98.06 211 TYR A O 1
ATOM 1588 N N . MET A 1 212 ? -5.805 -12.273 -12.734 1 98.19 212 MET A N 1
ATOM 1589 C CA . MET A 1 212 ? -6.984 -11.438 -12.539 1 98.19 212 MET A CA 1
ATOM 1590 C C . MET A 1 212 ? -6.879 -10.156 -13.359 1 98.19 212 MET A C 1
ATOM 1592 O O . MET A 1 212 ? -7.855 -9.727 -13.977 1 98.19 212 MET A O 1
ATOM 1596 N N . ASP A 1 213 ? -5.738 -9.523 -13.281 1 96.25 213 ASP A N 1
ATOM 1597 C CA . ASP A 1 213 ? -5.484 -8.445 -14.227 1 96.25 213 ASP A CA 1
ATOM 1598 C C . ASP A 1 213 ? -5.387 -8.984 -15.656 1 96.25 213 ASP A C 1
ATOM 1600 O O . ASP A 1 213 ? -6.254 -8.703 -16.484 1 96.25 213 ASP A O 1
ATOM 1604 N N . GLY A 1 214 ? -4.441 -9.797 -15.898 1 94.38 214 GLY A N 1
ATOM 1605 C CA . GLY A 1 214 ? -4.27 -10.539 -17.141 1 94.38 214 GLY A CA 1
ATOM 1606 C C . GLY A 1 214 ? -3.516 -9.766 -18.203 1 94.38 214 GLY A C 1
ATOM 1607 O O . GLY A 1 214 ? -2.951 -10.352 -19.125 1 94.38 214 GLY A O 1
ATOM 1608 N N . HIS A 1 215 ? -3.41 -8.453 -18.141 1 93.19 215 HIS A N 1
ATOM 1609 C CA . HIS A 1 215 ? -2.896 -7.621 -19.219 1 93.19 215 HIS A CA 1
ATOM 1610 C C . HIS A 1 215 ? -1.571 -6.973 -18.828 1 93.19 215 HIS A C 1
ATOM 1612 O O . HIS A 1 215 ? -1.041 -6.145 -19.578 1 93.19 215 HIS A O 1
ATOM 1618 N N . ALA A 1 216 ? -1.074 -7.348 -17.641 1 94.06 216 ALA A N 1
ATOM 1619 C CA . ALA A 1 216 ? 0.147 -6.73 -17.125 1 94.06 216 ALA A CA 1
ATOM 1620 C C . ALA A 1 216 ? -0.004 -5.215 -17.031 1 94.06 216 ALA A C 1
ATOM 1622 O O . ALA A 1 216 ? 0.909 -4.469 -17.391 1 94.06 216 ALA A O 1
ATOM 1623 N N . LEU A 1 217 ? -1.13 -4.742 -16.516 1 92.25 217 LEU A N 1
ATOM 1624 C CA . LEU A 1 217 ? -1.447 -3.318 -16.484 1 92.25 217 LEU A CA 1
ATOM 1625 C C . LEU A 1 217 ? -1.168 -2.736 -15.102 1 92.25 217 LEU A C 1
ATOM 1627 O O . LEU A 1 217 ? -0.634 -1.632 -14.984 1 92.25 217 LEU A O 1
ATOM 1631 N N . GLN A 1 218 ? -1.576 -3.412 -14.125 1 91.69 218 GLN A N 1
ATOM 1632 C CA . GLN A 1 218 ? -1.533 -2.811 -12.797 1 91.69 218 GLN A CA 1
ATOM 1633 C C . GLN A 1 218 ? -1.222 -3.857 -11.727 1 91.69 218 GLN A C 1
ATOM 1635 O O . GLN A 1 218 ? -1.688 -4.996 -11.812 1 91.69 218 GLN A O 1
ATOM 1640 N N . CYS A 1 219 ? -0.471 -3.426 -10.734 1 93.81 219 CYS A N 1
ATOM 1641 C CA . CYS A 1 219 ? -0.221 -4.254 -9.555 1 93.81 219 CYS A CA 1
ATOM 1642 C C . CYS A 1 219 ? -1.404 -4.211 -8.594 1 93.81 219 CYS A C 1
ATOM 1644 O O . CYS A 1 219 ? -2.105 -3.201 -8.516 1 93.81 219 CYS A O 1
ATOM 1646 N N . GLY A 1 220 ? -1.639 -5.258 -7.906 1 96.69 220 GLY A N 1
ATOM 1647 C CA . GLY A 1 220 ? -2.699 -5.305 -6.914 1 96.69 220 GLY A CA 1
ATOM 1648 C C . GLY A 1 220 ? -2.756 -6.625 -6.164 1 96.69 220 GLY A C 1
ATOM 1649 O O . GLY A 1 220 ? -2.029 -7.562 -6.496 1 96.69 220 GLY A O 1
ATOM 1650 N N . GLY A 1 221 ? -3.584 -6.688 -5.152 1 98.19 221 GLY A N 1
ATOM 1651 C CA . GLY A 1 221 ? -3.875 -7.867 -4.355 1 98.19 221 GLY A CA 1
ATOM 1652 C C . GLY A 1 221 ? -5.246 -7.824 -3.707 1 98.19 221 GLY A C 1
ATOM 1653 O O . GLY A 1 221 ? -5.953 -6.824 -3.805 1 98.19 221 GLY A O 1
ATOM 1654 N N . VAL A 1 222 ? -5.613 -8.938 -3.129 1 98.75 222 VAL A N 1
ATOM 1655 C CA . VAL A 1 222 ? -6.898 -8.977 -2.438 1 98.75 222 VAL A CA 1
ATOM 1656 C C . VAL A 1 222 ? -6.879 -10.062 -1.364 1 98.75 222 VAL A C 1
ATOM 1658 O O . VAL A 1 222 ? -6.223 -11.094 -1.53 1 98.75 222 VAL A O 1
ATOM 1661 N N . ILE A 1 223 ? -7.48 -9.797 -0.253 1 98.88 223 ILE A N 1
ATOM 1662 C CA . ILE A 1 223 ? -7.809 -10.766 0.791 1 98.88 223 ILE A CA 1
ATOM 1663 C C . ILE A 1 223 ? -9.305 -11.062 0.767 1 98.88 223 ILE A C 1
ATOM 1665 O O . ILE A 1 223 ? -10.125 -10.141 0.752 1 98.88 223 ILE A O 1
ATOM 1669 N N . VAL A 1 224 ? -9.695 -12.281 0.734 1 98.88 224 VAL A N 1
ATOM 1670 C CA . VAL A 1 224 ? -11.094 -12.695 0.791 1 98.88 224 VAL A CA 1
ATOM 1671 C C . VAL A 1 224 ? -11.352 -13.477 2.078 1 98.88 224 VAL A C 1
ATOM 1673 O O . VAL A 1 224 ? -10.672 -14.469 2.357 1 98.88 224 VAL A O 1
ATOM 1676 N N . ASP A 1 225 ? -12.312 -13.016 2.84 1 98.81 225 ASP A N 1
ATOM 1677 C CA . ASP A 1 225 ? -12.766 -13.68 4.059 1 98.81 225 ASP A CA 1
ATOM 1678 C C . ASP A 1 225 ? -13.859 -14.695 3.76 1 98.81 225 ASP A C 1
ATOM 1680 O O . ASP A 1 225 ? -14.945 -14.328 3.289 1 98.81 225 ASP A O 1
ATOM 1684 N N . GLY A 1 226 ? -13.578 -15.992 4.062 1 98.5 226 GLY A N 1
ATOM 1685 C CA . GLY A 1 226 ? -14.586 -17.031 3.877 1 98.5 226 GLY A CA 1
ATOM 1686 C C . GLY A 1 226 ? -15.711 -16.953 4.895 1 98.5 226 GLY A C 1
ATOM 1687 O O . GLY A 1 226 ? -16.812 -17.438 4.645 1 98.5 226 GLY A O 1
ATOM 1688 N N . GLY A 1 227 ? -15.398 -16.328 6.055 1 98.12 227 GLY A N 1
ATOM 1689 C CA . GLY A 1 227 ? -16.391 -16.188 7.113 1 98.12 227 GLY A CA 1
ATOM 1690 C C . GLY A 1 227 ? -16.719 -17.5 7.797 1 98.12 227 GLY A C 1
ATOM 1691 O O . GLY A 1 227 ? -17.797 -17.641 8.391 1 98.12 227 GLY A O 1
ATOM 1692 N N . THR A 1 228 ? -15.906 -18.453 7.672 1 97.31 228 THR A N 1
ATOM 1693 C CA . THR A 1 228 ? -16.266 -19.797 8.102 1 97.31 228 THR A CA 1
ATOM 1694 C C . THR A 1 228 ? -15.562 -20.156 9.406 1 97.31 228 THR A C 1
ATOM 1696 O O . THR A 1 228 ? -15.992 -21.062 10.117 1 97.31 228 THR A O 1
ATOM 1699 N N . PHE A 1 229 ? -14.477 -19.5 9.75 1 98.44 229 PHE A N 1
ATOM 1700 C CA . PHE A 1 229 ? -13.703 -19.859 10.938 1 98.44 229 PHE A CA 1
ATOM 1701 C C . PHE A 1 229 ? -14.383 -19.344 12.195 1 98.44 229 PHE A C 1
ATOM 1703 O O . PHE A 1 229 ? -14.797 -18.188 12.258 1 98.44 229 PHE A O 1
ATOM 1710 N N . ASP A 1 230 ? -14.469 -20.203 13.172 1 97.75 230 ASP A N 1
ATOM 1711 C CA . ASP A 1 230 ? -15.102 -19.859 14.438 1 97.75 230 ASP A CA 1
ATOM 1712 C C . ASP A 1 230 ? -14.086 -19.281 15.422 1 97.75 230 ASP A C 1
ATOM 1714 O O . ASP A 1 230 ? -13.57 -20 16.281 1 97.75 230 ASP A O 1
ATOM 1718 N N . TRP A 1 231 ? -13.961 -18.016 15.406 1 98.06 231 TRP A N 1
ATOM 1719 C CA . TRP A 1 231 ? -12.977 -17.312 16.219 1 98.06 231 TRP A CA 1
ATOM 1720 C C . TRP A 1 231 ? -13.266 -17.484 17.703 1 98.06 231 TRP A C 1
ATOM 1722 O O . TRP A 1 231 ? -12.344 -17.562 18.516 1 98.06 231 TRP A O 1
ATOM 1732 N N . GLU A 1 232 ? -14.555 -17.516 18.109 1 96.31 232 GLU A N 1
ATOM 1733 C CA . GLU A 1 232 ? -14.953 -17.672 19.5 1 96.31 232 GLU A CA 1
ATOM 1734 C C . GLU A 1 232 ? -14.586 -19.047 20.031 1 96.31 232 GLU A C 1
ATOM 1736 O O . GLU A 1 232 ? -14.023 -19.172 21.125 1 96.31 232 GLU A O 1
ATOM 1741 N N . LYS A 1 233 ? -14.867 -20.016 19.281 1 96.31 233 LYS A N 1
ATOM 1742 C CA . LYS A 1 233 ? -14.609 -21.391 19.688 1 96.31 233 LYS A CA 1
ATOM 1743 C C . LYS A 1 233 ? -13.117 -21.672 19.797 1 96.31 233 LYS A C 1
ATOM 1745 O O . LYS A 1 233 ? -12.672 -22.438 20.656 1 96.31 233 LYS A O 1
ATOM 1750 N N . SER A 1 234 ? -12.32 -21.094 18.938 1 96.81 234 SER A N 1
ATOM 1751 C CA . SER A 1 234 ? -10.875 -21.312 18.922 1 96.81 234 SER A CA 1
ATOM 1752 C C . SER A 1 234 ? -10.25 -20.938 20.266 1 96.81 234 SER A C 1
ATOM 1754 O O . SER A 1 234 ? -9.469 -21.703 20.828 1 96.81 234 SER A O 1
ATOM 1756 N N . GLY A 1 235 ? -10.539 -19.703 20.75 1 94.56 235 GLY A N 1
ATOM 1757 C CA . GLY A 1 235 ? -9.961 -19.188 21.969 1 94.56 235 GLY A CA 1
ATOM 1758 C C . GLY A 1 235 ? -8.547 -18.656 21.797 1 94.56 235 GLY A C 1
ATOM 1759 O O . GLY A 1 235 ? -7.957 -18.125 22.734 1 94.56 235 GLY A O 1
ATOM 1760 N N . LYS A 1 236 ? -8.008 -18.734 20.625 1 96.25 236 LYS A N 1
ATOM 1761 C CA . LYS A 1 236 ? -6.617 -18.375 20.391 1 96.25 236 LYS A CA 1
ATOM 1762 C C . LYS A 1 236 ? -6.504 -16.938 19.891 1 96.25 236 LYS A C 1
ATOM 1764 O O . LYS A 1 236 ? -5.398 -16.406 19.734 1 96.25 236 LYS A O 1
ATOM 1769 N N . PHE A 1 237 ? -7.645 -16.297 19.688 1 97.56 237 PHE A N 1
ATOM 1770 C CA . PHE A 1 237 ? -7.625 -15 19.016 1 97.56 237 PHE A CA 1
ATOM 1771 C C . PHE A 1 237 ? -8.422 -13.969 19.812 1 97.56 237 PHE A C 1
ATOM 1773 O O . PHE A 1 237 ? -9.438 -13.461 19.344 1 97.56 237 PHE A O 1
ATOM 1780 N N . PRO A 1 238 ? -7.93 -13.523 20.922 1 95.56 238 PRO A N 1
ATOM 1781 C CA . PRO A 1 238 ? -8.648 -12.555 21.734 1 95.56 238 PRO A CA 1
ATOM 1782 C C . PRO A 1 238 ? -8.883 -11.227 21.016 1 95.56 238 PRO A C 1
ATOM 1784 O O . PRO A 1 238 ? -9.852 -10.523 21.312 1 95.56 238 PRO A O 1
ATOM 1787 N N . ASP A 1 239 ? -8.055 -10.922 20.078 1 94.31 239 ASP A N 1
ATOM 1788 C CA . ASP A 1 239 ? -8.172 -9.664 19.344 1 94.31 239 ASP A CA 1
ATOM 1789 C C . ASP A 1 239 ? -9.461 -9.625 18.531 1 94.31 239 ASP A C 1
ATOM 1791 O O . ASP A 1 239 ? -9.883 -8.562 18.062 1 94.31 239 ASP A O 1
ATOM 1795 N N . PHE A 1 240 ? -10.094 -10.781 18.328 1 96.81 240 PHE A N 1
ATOM 1796 C CA . PHE A 1 240 ? -11.359 -10.852 17.609 1 96.81 240 PHE A CA 1
ATOM 1797 C C . PHE A 1 240 ? -12.539 -10.922 18.562 1 96.81 240 PHE A C 1
ATOM 1799 O O . PHE A 1 240 ? -13.664 -10.594 18.203 1 96.81 240 PHE A O 1
ATOM 1806 N N . THR A 1 241 ? -12.266 -11.367 19.828 1 96.56 241 THR A N 1
ATOM 1807 C CA . THR A 1 241 ? -13.367 -11.766 20.703 1 96.56 241 THR A CA 1
ATOM 1808 C C . THR A 1 241 ? -13.406 -10.906 21.953 1 96.56 241 THR A C 1
ATOM 1810 O O . THR A 1 241 ? -14.328 -11.031 22.766 1 96.56 241 THR A O 1
ATOM 1813 N N . GLU A 1 242 ? -12.406 -10.062 22.125 1 95.88 242 GLU A N 1
ATOM 1814 C CA . GLU A 1 242 ? -12.352 -9.109 23.234 1 95.88 242 GLU A CA 1
ATOM 1815 C C . GLU A 1 242 ? -12.32 -7.672 22.719 1 95.88 242 GLU A C 1
ATOM 1817 O O . GLU A 1 242 ? -12.016 -7.426 21.562 1 95.88 242 GLU A O 1
ATOM 1822 N N . PRO A 1 243 ? -12.672 -6.719 23.578 1 92.31 243 PRO A N 1
ATOM 1823 C CA . PRO A 1 243 ? -12.727 -5.324 23.125 1 92.31 243 PRO A CA 1
ATOM 1824 C C . PRO A 1 243 ? -11.383 -4.812 22.625 1 92.31 243 PRO A C 1
ATOM 1826 O O . PRO A 1 243 ? -10.352 -5.043 23.266 1 92.31 243 PRO A O 1
ATOM 1829 N N . ASP A 1 244 ? -11.445 -4.184 21.484 1 86.31 244 ASP A N 1
ATOM 1830 C CA . ASP A 1 244 ? -10.273 -3.559 20.875 1 86.31 244 ASP A CA 1
ATOM 1831 C C . ASP A 1 244 ? -10.078 -2.135 21.406 1 86.31 244 ASP A C 1
ATOM 1833 O O . ASP A 1 244 ? -10.828 -1.229 21.031 1 86.31 244 ASP A O 1
ATOM 1837 N N . GLU A 1 245 ? -9.078 -1.84 22.125 1 78.5 245 GLU A N 1
ATOM 1838 C CA . GLU A 1 245 ? -8.836 -0.523 22.719 1 78.5 245 GLU A CA 1
ATOM 1839 C C . GLU A 1 245 ? -8.461 0.495 21.641 1 78.5 245 GLU A C 1
ATOM 1841 O O . GLU A 1 245 ? -8.688 1.694 21.812 1 78.5 245 GLU A O 1
ATOM 1846 N N . SER A 1 246 ? -7.977 -0.017 20.594 1 75.25 246 SER A N 1
ATOM 1847 C CA . SER A 1 246 ? -7.512 0.884 19.531 1 75.25 246 SER A CA 1
ATOM 1848 C C . SER A 1 246 ? -8.656 1.328 18.641 1 75.25 246 SER A C 1
ATOM 1850 O O . SER A 1 246 ? -8.5 2.234 17.812 1 75.25 246 SER A O 1
ATOM 1852 N N . TYR A 1 247 ? -9.781 0.775 18.859 1 78.5 247 TYR A N 1
ATOM 1853 C CA . TYR A 1 247 ? -10.922 1.112 18 1 78.5 247 TYR A CA 1
ATOM 1854 C C . TYR A 1 247 ? -12.227 1.075 18.797 1 78.5 247 TYR A C 1
ATOM 1856 O O . TYR A 1 247 ? -13.125 0.288 18.484 1 78.5 247 TYR A O 1
ATOM 1864 N N . HIS A 1 248 ? -12.391 1.943 19.672 1 76.5 248 HIS A N 1
ATOM 1865 C CA . HIS A 1 248 ? -13.609 2.271 20.406 1 76.5 248 HIS A CA 1
ATOM 1866 C C . HIS A 1 248 ? -14.148 1.057 21.141 1 76.5 248 HIS A C 1
ATOM 1868 O O . HIS A 1 248 ? -15.359 0.879 21.266 1 76.5 248 HIS A O 1
ATOM 1874 N N . GLY A 1 249 ? -13.281 0.013 21.422 1 84.5 249 GLY A N 1
ATOM 1875 C CA . GLY A 1 249 ? -13.68 -1.139 22.219 1 84.5 249 GLY A CA 1
ATOM 1876 C C . GLY A 1 249 ? -14.523 -2.135 21.453 1 84.5 249 GLY A C 1
ATOM 1877 O O . GLY A 1 249 ? -15.234 -2.943 22.047 1 84.5 249 GLY A O 1
ATOM 1878 N N . VAL A 1 250 ? -14.406 -2.092 20.188 1 87.69 250 VAL A N 1
ATOM 1879 C CA . VAL A 1 250 ? -15.188 -2.982 19.328 1 87.69 250 VAL A CA 1
ATOM 1880 C C . VAL A 1 250 ? -14.766 -4.43 19.562 1 87.69 250 VAL A C 1
ATOM 1882 O O . VAL A 1 250 ? -13.578 -4.719 19.734 1 87.69 250 VAL A O 1
ATOM 1885 N N . VAL A 1 251 ? -15.766 -5.277 19.703 1 94.12 251 VAL A N 1
ATOM 1886 C CA . VAL A 1 251 ? -15.555 -6.715 19.609 1 94.12 251 VAL A CA 1
ATOM 1887 C C . VAL A 1 251 ? -15.969 -7.207 18.219 1 94.12 251 VAL A C 1
ATOM 1889 O O . VAL A 1 251 ? -17.156 -7.305 17.922 1 94.12 251 VAL A O 1
ATOM 1892 N N . TYR A 1 252 ? -15.062 -7.621 17.422 1 94.31 252 TYR A N 1
ATOM 1893 C CA . TYR A 1 252 ? -15.273 -7.824 15.984 1 94.31 252 TYR A CA 1
ATOM 1894 C C . TYR A 1 252 ? -16.266 -8.945 15.734 1 94.31 252 TYR A C 1
ATOM 1896 O O . TYR A 1 252 ? -17.156 -8.82 14.891 1 94.31 252 TYR A O 1
ATOM 1904 N N . THR A 1 253 ? -16.141 -10.094 16.469 1 96.38 253 THR A N 1
ATOM 1905 C CA . THR A 1 253 ? -17.047 -11.211 16.266 1 96.38 253 THR A CA 1
ATOM 1906 C C . THR A 1 253 ? -18.469 -10.844 16.656 1 96.38 253 THR A C 1
ATOM 1908 O O . THR A 1 253 ? -19.422 -11.266 16 1 96.38 253 THR A O 1
ATOM 1911 N N . ARG A 1 254 ? -18.547 -10.07 17.672 1 94.69 254 ARG A N 1
ATOM 1912 C CA . ARG A 1 254 ? -19.859 -9.672 18.172 1 94.69 254 ARG A CA 1
ATOM 1913 C C . ARG A 1 254 ? -20.516 -8.672 17.234 1 94.69 254 ARG A C 1
ATOM 1915 O O . ARG A 1 254 ? -21.703 -8.812 16.891 1 94.69 254 ARG A O 1
ATOM 1922 N N . GLU A 1 255 ? -19.766 -7.723 16.797 1 92.06 255 GLU A N 1
ATOM 1923 C CA . GLU A 1 255 ? -20.328 -6.602 16.047 1 92.06 255 GLU A CA 1
ATOM 1924 C C . GLU A 1 255 ? -20.484 -6.938 14.57 1 92.06 255 GLU A C 1
ATOM 1926 O O . GLU A 1 255 ? -21.375 -6.434 13.898 1 92.06 255 GLU A O 1
ATOM 1931 N N . PHE A 1 256 ? -19.594 -7.824 14 1 93.56 256 PHE A N 1
ATOM 1932 C CA . PHE A 1 256 ? -19.578 -7.98 12.555 1 93.56 256 PHE A CA 1
ATOM 1933 C C . PHE A 1 256 ? -19.766 -9.438 12.164 1 93.56 256 PHE A C 1
ATOM 1935 O O . PHE A 1 256 ? -19.812 -9.773 10.977 1 93.56 256 PHE A O 1
ATOM 1942 N N . GLY A 1 257 ? -19.875 -10.375 13.109 1 95.56 257 GLY A N 1
ATOM 1943 C CA . GLY A 1 257 ? -20.156 -11.773 12.852 1 95.56 257 GLY A CA 1
ATOM 1944 C C . GLY A 1 257 ? -19.172 -12.414 11.898 1 95.56 257 GLY A C 1
ATOM 1945 O O . GLY A 1 257 ? -17.953 -12.344 12.109 1 95.56 257 GLY A O 1
ATOM 1946 N N . LYS A 1 258 ? -19.703 -12.914 10.797 1 97.06 258 LYS A N 1
ATOM 1947 C CA . LYS A 1 258 ? -18.906 -13.68 9.844 1 97.06 258 LYS A CA 1
ATOM 1948 C C . LYS A 1 258 ? -17.875 -12.781 9.148 1 97.06 258 LYS A C 1
ATOM 1950 O O . LYS A 1 258 ? -16.906 -13.273 8.578 1 97.06 258 LYS A O 1
ATOM 1955 N N . MET A 1 259 ? -18.062 -11.477 9.234 1 96.5 259 MET A N 1
ATOM 1956 C CA . MET A 1 259 ? -17.172 -10.531 8.547 1 96.5 259 MET A CA 1
ATOM 1957 C C . MET A 1 259 ? -16.078 -10.031 9.484 1 96.5 259 MET A C 1
ATOM 1959 O O . MET A 1 259 ? -15.328 -9.117 9.141 1 96.5 259 MET A O 1
ATOM 1963 N N . ALA A 1 260 ? -15.938 -10.625 10.656 1 97.25 260 ALA A N 1
ATOM 1964 C CA . ALA A 1 260 ? -15.039 -10.141 11.703 1 97.25 260 ALA A CA 1
ATOM 1965 C C . ALA A 1 260 ? -13.609 -10.008 11.18 1 97.25 260 ALA A C 1
ATOM 1967 O O . ALA A 1 260 ? -12.945 -9 11.422 1 97.25 260 ALA A O 1
ATOM 1968 N N . TYR A 1 261 ? -13.148 -11 10.469 1 98.25 261 TYR A N 1
ATOM 1969 C CA . TYR A 1 261 ? -11.766 -11.023 10.008 1 98.25 261 TYR A CA 1
ATOM 1970 C C . TYR A 1 261 ? -11.477 -9.875 9.055 1 98.25 261 TYR A C 1
ATOM 1972 O O . TYR A 1 261 ? -10.508 -9.133 9.234 1 98.25 261 TYR A O 1
ATOM 1980 N N . ILE A 1 262 ? -12.328 -9.695 8.008 1 97.75 262 ILE A N 1
ATOM 1981 C CA . ILE A 1 262 ? -12.039 -8.742 6.941 1 97.75 262 ILE A CA 1
ATOM 1982 C C . ILE A 1 262 ? -12.258 -7.316 7.445 1 97.75 262 ILE A C 1
ATOM 1984 O O . ILE A 1 262 ? -11.555 -6.391 7.031 1 97.75 262 ILE A O 1
ATOM 1988 N N . ILE A 1 263 ? -13.172 -7.152 8.328 1 94.75 263 ILE A N 1
ATOM 1989 C CA . ILE A 1 263 ? -13.406 -5.824 8.883 1 94.75 263 ILE A CA 1
ATOM 1990 C C . ILE A 1 263 ? -12.242 -5.418 9.773 1 94.75 263 ILE A C 1
ATOM 1992 O O . ILE A 1 263 ? -11.773 -4.277 9.719 1 94.75 263 ILE A O 1
ATOM 1996 N N . LYS A 1 264 ? -11.742 -6.355 10.617 1 95.69 264 LYS A N 1
ATOM 1997 C CA . LYS A 1 264 ? -10.562 -6.055 11.422 1 95.69 264 LYS A CA 1
ATOM 1998 C C . LYS A 1 264 ? -9.367 -5.695 10.547 1 95.69 264 LYS A C 1
ATOM 2000 O O . LYS A 1 264 ? -8.625 -4.77 10.859 1 95.69 264 LYS A O 1
ATOM 2005 N N . ALA A 1 265 ? -9.203 -6.469 9.492 1 96.31 265 ALA A N 1
ATOM 2006 C CA . ALA A 1 265 ? -8.109 -6.184 8.57 1 96.31 265 ALA A CA 1
ATOM 2007 C C . ALA A 1 265 ? -8.211 -4.758 8.031 1 96.31 265 ALA A C 1
ATOM 2009 O O . ALA A 1 265 ? -7.195 -4.062 7.914 1 96.31 265 ALA A O 1
ATOM 2010 N N . ARG A 1 266 ? -9.336 -4.328 7.691 1 93.44 266 ARG A N 1
ATOM 2011 C CA . ARG A 1 266 ? -9.555 -3 7.125 1 93.44 266 ARG A CA 1
ATOM 2012 C C . ARG A 1 266 ? -9.359 -1.917 8.18 1 93.44 266 ARG A C 1
ATOM 2014 O O . ARG A 1 266 ? -8.664 -0.929 7.949 1 93.44 266 ARG A O 1
ATOM 2021 N N . MET A 1 267 ? -9.93 -2.105 9.328 1 89.25 267 MET A N 1
ATOM 2022 C CA . MET A 1 267 ? -10.031 -1.051 10.336 1 89.25 267 MET A CA 1
ATOM 2023 C C . MET A 1 267 ? -8.719 -0.897 11.094 1 89.25 267 MET A C 1
ATOM 2025 O O . MET A 1 267 ? -8.422 0.177 11.625 1 89.25 267 MET A O 1
ATOM 2029 N N . GLN A 1 268 ? -7.934 -1.968 11.117 1 91.38 268 GLN A N 1
ATOM 2030 C CA . GLN A 1 268 ? -6.672 -1.897 11.852 1 91.38 268 GLN A CA 1
ATOM 2031 C C . GLN A 1 268 ? -5.488 -1.814 10.891 1 91.38 268 GLN A C 1
ATOM 2033 O O . GLN A 1 268 ? -4.746 -0.831 10.898 1 91.38 268 GLN A O 1
ATOM 2038 N N . LEU A 1 269 ? -5.453 -2.773 10.008 1 93.5 269 LEU A N 1
ATOM 2039 C CA . LEU A 1 269 ? -4.23 -2.902 9.227 1 93.5 269 LEU A CA 1
ATOM 2040 C C . LEU A 1 269 ? -4.238 -1.939 8.047 1 93.5 269 LEU A C 1
ATOM 2042 O O . LEU A 1 269 ? -3.254 -1.237 7.801 1 93.5 269 LEU A O 1
ATOM 2046 N N . MET A 1 270 ? -5.312 -1.959 7.254 1 92.94 270 MET A N 1
ATOM 2047 C CA . MET A 1 270 ? -5.352 -1.039 6.121 1 92.94 270 MET A CA 1
ATOM 2048 C C . MET A 1 270 ? -5.203 0.406 6.59 1 92.94 270 MET A C 1
ATOM 2050 O O . MET A 1 270 ? -4.512 1.201 5.957 1 92.94 270 MET A O 1
ATOM 2054 N N . ARG A 1 271 ? -5.84 0.706 7.656 1 88.38 271 ARG A N 1
ATOM 2055 C CA . ARG A 1 271 ? -5.762 2.039 8.242 1 88.38 271 ARG A CA 1
ATOM 2056 C C . ARG A 1 271 ? -4.316 2.428 8.531 1 88.38 271 ARG A C 1
ATOM 2058 O O . ARG A 1 271 ? -3.896 3.545 8.227 1 88.38 271 ARG A O 1
ATOM 2065 N N . ASP A 1 272 ? -3.557 1.507 9.016 1 91.31 272 ASP A N 1
ATOM 2066 C CA . ASP A 1 272 ? -2.23 1.836 9.531 1 91.31 272 ASP A CA 1
ATOM 2067 C C . ASP A 1 272 ? -1.15 1.561 8.492 1 91.31 272 ASP A C 1
ATOM 2069 O O . ASP A 1 272 ? -0.115 2.23 8.469 1 91.31 272 ASP A O 1
ATOM 2073 N N . PHE A 1 273 ? -1.354 0.593 7.637 1 93.94 273 PHE A N 1
ATOM 2074 C CA . PHE A 1 273 ? -0.351 0.232 6.645 1 93.94 273 PHE A CA 1
ATOM 2075 C C . PHE A 1 273 ? -0.553 1.022 5.359 1 93.94 273 PHE A C 1
ATOM 2077 O O . PHE A 1 273 ? 0.405 1.291 4.629 1 93.94 273 PHE A O 1
ATOM 2084 N N . GLY A 1 274 ? -1.796 1.317 5.109 1 94.06 274 GLY A N 1
ATOM 2085 C CA . GLY A 1 274 ? -2.127 2.197 4 1 94.06 274 GLY A CA 1
ATOM 2086 C C . GLY A 1 274 ? -1.784 1.604 2.646 1 94.06 274 GLY A C 1
ATOM 2087 O O . GLY A 1 274 ? -1.402 2.33 1.725 1 94.06 274 GLY A O 1
ATOM 2088 N N . CYS A 1 275 ? -1.798 0.27 2.492 1 94.38 275 CYS A N 1
ATOM 2089 C CA . CYS A 1 275 ? -1.536 -0.382 1.214 1 94.38 275 CYS A CA 1
ATOM 2090 C C . CYS A 1 275 ? -2.801 -0.447 0.366 1 94.38 275 CYS A C 1
ATOM 2092 O O . CYS A 1 275 ? -3.178 -1.518 -0.113 1 94.38 275 CYS A O 1
ATOM 2094 N N . TYR A 1 276 ? -3.445 0.681 0.212 1 89.62 276 TYR A N 1
ATOM 2095 C CA . TYR A 1 276 ? -4.738 0.777 -0.456 1 89.62 276 TYR A CA 1
ATOM 2096 C C . TYR A 1 276 ? -4.562 0.96 -1.959 1 89.62 276 TYR A C 1
ATOM 2098 O O . TYR A 1 276 ? -3.68 1.696 -2.402 1 89.62 276 TYR A O 1
ATOM 2106 N N . PRO A 1 277 ? -5.379 0.208 -2.766 1 91.88 277 PRO A N 1
ATOM 2107 C CA . PRO A 1 277 ? -5.293 0.402 -4.215 1 91.88 277 PRO A CA 1
ATOM 2108 C C . PRO A 1 277 ? -5.965 1.691 -4.68 1 91.88 277 PRO A C 1
ATOM 2110 O O . PRO A 1 277 ? -6.957 2.123 -4.082 1 91.88 277 PRO A O 1
ATOM 2113 N N . ALA A 1 278 ? -5.469 2.254 -5.738 1 93.44 278 ALA A N 1
ATOM 2114 C CA . ALA A 1 278 ? -6.113 3.412 -6.355 1 93.44 278 ALA A CA 1
ATOM 2115 C C . ALA A 1 278 ? -7.414 3.014 -7.047 1 93.44 278 ALA A C 1
ATOM 2117 O O . ALA A 1 278 ? -7.562 1.875 -7.492 1 93.44 278 ALA A O 1
ATOM 2118 N N . ALA A 1 279 ? -8.32 4.016 -7.176 1 93.62 279 ALA A N 1
ATOM 2119 C CA . ALA A 1 279 ? -9.594 3.775 -7.852 1 93.62 279 ALA A CA 1
ATOM 2120 C C . ALA A 1 279 ? -9.367 3.338 -9.297 1 93.62 279 ALA A C 1
ATOM 2122 O O . ALA A 1 279 ? -10.047 2.428 -9.789 1 93.62 279 ALA A O 1
ATOM 2123 N N . HIS A 1 280 ? -8.461 3.965 -9.977 1 94.12 280 HIS A N 1
ATOM 2124 C CA . HIS A 1 280 ? -8.18 3.633 -11.367 1 94.12 280 HIS A CA 1
ATOM 2125 C C . HIS A 1 280 ? -7.648 2.207 -11.492 1 94.12 280 HIS A C 1
ATOM 2127 O O . HIS A 1 280 ? -7.977 1.504 -12.453 1 94.12 280 HIS A O 1
ATOM 2133 N N . SER A 1 281 ? -6.801 1.81 -10.562 1 95.19 281 SER A N 1
ATOM 2134 C CA . SER A 1 281 ? -6.285 0.444 -10.57 1 95.19 281 SER A CA 1
ATOM 2135 C C . SER A 1 281 ? -7.414 -0.572 -10.43 1 95.19 281 SER A C 1
ATOM 2137 O O . SER A 1 281 ? -7.422 -1.598 -11.109 1 95.19 281 SER A O 1
ATOM 2139 N N . ALA A 1 282 ? -8.312 -0.232 -9.508 1 96.31 282 ALA A N 1
ATOM 2140 C CA . ALA A 1 282 ? -9.461 -1.116 -9.312 1 96.31 282 ALA A CA 1
ATOM 2141 C C . ALA A 1 282 ? -10.32 -1.19 -10.57 1 96.31 282 ALA A C 1
ATOM 2143 O O . ALA A 1 282 ? -10.836 -2.256 -10.914 1 96.31 282 ALA A O 1
ATOM 2144 N N . PHE A 1 283 ? -10.477 -0.033 -11.211 1 96 283 PHE A N 1
ATOM 2145 C CA . PHE A 1 283 ? -11.234 0.018 -12.453 1 96 283 PHE A CA 1
ATOM 2146 C C . PHE A 1 283 ? -10.609 -0.893 -13.508 1 96 283 PHE A C 1
ATOM 2148 O O . PHE A 1 283 ? -11.312 -1.684 -14.141 1 96 283 PHE A O 1
ATOM 2155 N N . LEU A 1 284 ? -9.312 -0.821 -13.711 1 95.62 284 LEU A N 1
ATOM 2156 C CA . LEU A 1 284 ? -8.609 -1.66 -14.672 1 95.62 284 LEU A CA 1
ATOM 2157 C C . LEU A 1 284 ? -8.703 -3.131 -14.281 1 95.62 284 LEU A C 1
ATOM 2159 O O . LEU A 1 284 ? -8.859 -3.998 -15.141 1 95.62 284 LEU A O 1
ATOM 2163 N N . LEU A 1 285 ? -8.609 -3.438 -12.992 1 97.19 285 LEU A N 1
ATOM 2164 C CA . LEU A 1 285 ? -8.758 -4.809 -12.516 1 97.19 285 LEU A CA 1
ATOM 2165 C C . LEU A 1 285 ? -10.125 -5.367 -12.875 1 97.19 285 LEU A C 1
ATOM 2167 O O . LEU A 1 285 ? -10.242 -6.523 -13.281 1 97.19 285 LEU A O 1
ATOM 2171 N N . ASN A 1 286 ? -11.125 -4.543 -12.688 1 96.5 286 ASN A N 1
ATOM 2172 C CA . ASN A 1 286 ? -12.477 -4.984 -13.016 1 96.5 286 ASN A CA 1
ATOM 2173 C C . ASN A 1 286 ? -12.586 -5.418 -14.469 1 96.5 286 ASN A C 1
ATOM 2175 O O . ASN A 1 286 ? -13.266 -6.398 -14.781 1 96.5 286 ASN A O 1
ATOM 2179 N N . LEU A 1 287 ? -11.969 -4.688 -15.359 1 94 287 LEU A N 1
ATOM 2180 C CA . LEU A 1 287 ? -11.977 -5.059 -16.766 1 94 287 LEU A CA 1
ATOM 2181 C C . LEU A 1 287 ? -11.352 -6.438 -16.969 1 94 287 LEU A C 1
ATOM 2183 O O . LEU A 1 287 ? -11.852 -7.234 -17.766 1 94 287 LEU A O 1
ATOM 2187 N N . GLY A 1 288 ? -10.234 -6.684 -16.234 1 95.94 288 GLY A N 1
ATOM 2188 C CA . GLY A 1 288 ? -9.617 -8 -16.297 1 95.94 288 GLY A CA 1
ATOM 2189 C C . GLY A 1 288 ? -10.531 -9.109 -15.797 1 95.94 288 GLY A C 1
ATOM 2190 O O . GLY A 1 288 ? -10.594 -10.18 -16.391 1 95.94 288 GLY A O 1
ATOM 2191 N N . LEU A 1 289 ? -11.25 -8.836 -14.719 1 97 289 LEU A N 1
ATOM 2192 C CA . LEU A 1 289 ? -12.125 -9.828 -14.117 1 97 289 LEU A CA 1
ATOM 2193 C C . LEU A 1 289 ? -13.266 -10.195 -15.062 1 97 289 LEU A C 1
ATOM 2195 O O . LEU A 1 289 ? -13.711 -11.344 -15.086 1 97 289 LEU A O 1
ATOM 2199 N N . GLU A 1 290 ? -13.758 -9.273 -15.836 1 93.88 290 GLU A N 1
ATOM 2200 C CA . GLU A 1 290 ? -14.93 -9.477 -16.688 1 93.88 290 GLU A CA 1
ATOM 2201 C C . GLU A 1 290 ? -14.664 -10.531 -17.75 1 93.88 290 GLU A C 1
ATOM 2203 O O . GLU A 1 290 ? -15.578 -11.242 -18.172 1 93.88 290 GLU A O 1
ATOM 2208 N N . THR A 1 291 ? -13.398 -10.719 -18.172 1 94.81 291 THR A N 1
ATOM 2209 C CA . THR A 1 291 ? -13.07 -11.688 -19.203 1 94.81 291 THR A CA 1
ATOM 2210 C C . THR A 1 291 ? -12.32 -12.875 -18.625 1 94.81 291 THR A C 1
ATOM 2212 O O . THR A 1 291 ? -11.82 -13.727 -19.359 1 94.81 291 THR A O 1
ATOM 2215 N N . LEU A 1 292 ? -12.227 -12.93 -17.297 1 97.19 292 LEU A N 1
ATOM 2216 C CA . LEU A 1 292 ? -11.367 -13.898 -16.625 1 97.19 292 LEU A CA 1
ATOM 2217 C C . LEU A 1 292 ? -11.742 -15.328 -17.016 1 97.19 292 LEU A C 1
ATOM 2219 O O . LEU A 1 292 ? -10.875 -16.141 -17.344 1 97.19 292 LEU A O 1
ATOM 2223 N N . PRO A 1 293 ? -13.062 -15.719 -17.062 1 95.88 293 PRO A N 1
ATOM 2224 C CA . PRO A 1 293 ? -13.398 -17.109 -17.359 1 95.88 293 PRO A CA 1
ATOM 2225 C C . PRO A 1 293 ? -12.93 -17.547 -18.75 1 95.88 293 PRO A C 1
ATOM 2227 O O . PRO A 1 293 ? -12.359 -18.625 -18.906 1 95.88 293 PRO A O 1
ATOM 2230 N N . VAL A 1 294 ? -13.086 -16.734 -19.75 1 94.81 294 VAL A N 1
ATOM 2231 C CA . VAL A 1 294 ? -12.719 -17.094 -21.109 1 94.81 294 VAL A CA 1
ATOM 2232 C C . VAL A 1 294 ? -11.203 -17.109 -21.25 1 94.81 294 VAL A C 1
ATOM 2234 O O . VAL A 1 294 ? -10.648 -17.906 -22.016 1 94.81 294 VAL A O 1
ATOM 2237 N N . ARG A 1 295 ? -10.539 -16.188 -20.578 1 97.75 295 ARG A N 1
ATOM 2238 C CA . ARG A 1 295 ? -9.086 -16.141 -20.656 1 97.75 295 ARG A CA 1
ATOM 2239 C C . ARG A 1 295 ? -8.469 -17.359 -19.953 1 97.75 295 ARG A C 1
ATOM 2241 O O . ARG A 1 295 ? -7.531 -17.969 -20.484 1 97.75 295 ARG A O 1
ATOM 2248 N N . MET A 1 296 ? -9.023 -17.703 -18.75 1 97.94 296 MET A N 1
ATOM 2249 C CA . MET A 1 296 ? -8.461 -18.844 -18.031 1 97.94 296 MET A CA 1
ATOM 2250 C C . MET A 1 296 ? -8.578 -20.125 -18.844 1 97.94 296 MET A C 1
ATOM 2252 O O . MET A 1 296 ? -7.66 -20.953 -18.859 1 97.94 296 MET A O 1
ATOM 2256 N N . LYS A 1 297 ? -9.742 -20.297 -19.453 1 96.88 297 LYS A N 1
ATOM 2257 C CA . LYS A 1 297 ? -9.93 -21.469 -20.312 1 96.88 297 LYS A CA 1
ATOM 2258 C C . LYS A 1 297 ? -8.875 -21.516 -21.406 1 96.88 297 LYS A C 1
ATOM 2260 O O . LYS A 1 297 ? -8.258 -22.562 -21.641 1 96.88 297 LYS A O 1
ATOM 2265 N N . GLN A 1 298 ? -8.672 -20.391 -22.078 1 96.19 298 GLN A N 1
ATOM 2266 C CA . GLN A 1 298 ? -7.727 -20.328 -23.188 1 96.19 298 GLN A CA 1
ATOM 2267 C C . GLN A 1 298 ? -6.293 -20.531 -22.688 1 96.19 298 GLN A C 1
ATOM 2269 O O . GLN A 1 298 ? -5.492 -21.203 -23.344 1 96.19 298 GLN A O 1
ATOM 2274 N N . TYR A 1 299 ? -5.906 -19.922 -21.531 1 98 299 TYR A N 1
ATOM 2275 C CA . TYR A 1 299 ? -4.594 -20.156 -20.953 1 98 299 TYR A CA 1
ATOM 2276 C C . TYR A 1 299 ? -4.328 -21.656 -20.781 1 98 299 TYR A C 1
ATOM 2278 O O . TYR A 1 299 ? -3.262 -22.141 -21.156 1 98 299 TYR A O 1
ATOM 2286 N N . CYS A 1 300 ? -5.277 -22.344 -20.188 1 98.25 300 CYS A N 1
ATOM 2287 C CA . CYS A 1 300 ? -5.121 -23.766 -19.875 1 98.25 300 CYS A CA 1
ATOM 2288 C C . CYS A 1 300 ? -5 -24.594 -21.141 1 98.25 300 CYS A C 1
ATOM 2290 O O . CYS A 1 300 ? -4.168 -25.5 -21.219 1 98.25 300 CYS A O 1
ATOM 2292 N N . GLU A 1 301 ? -5.848 -24.281 -22.125 1 97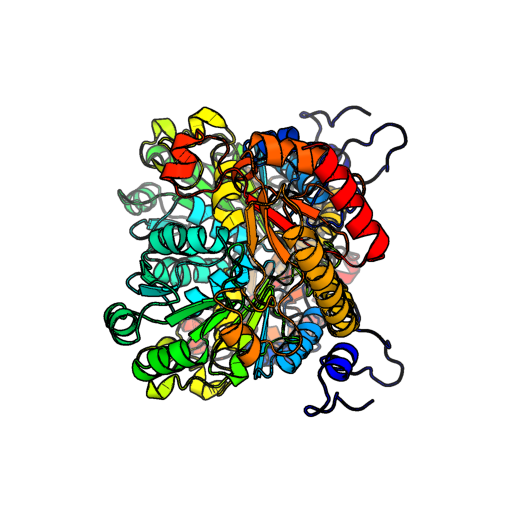.75 301 GLU A N 1
ATOM 2293 C CA . GLU A 1 301 ? -5.793 -25.016 -23.391 1 97.75 301 GLU A CA 1
ATOM 2294 C C . GLU A 1 301 ? -4.441 -24.828 -24.078 1 97.75 301 GLU A C 1
ATOM 2296 O O . GLU A 1 301 ? -3.834 -25.797 -24.531 1 97.75 301 GLU A O 1
ATOM 2301 N N . ASN A 1 302 ? -4.012 -23.562 -24.172 1 98.38 302 ASN A N 1
ATOM 2302 C CA . ASN A 1 302 ? -2.721 -23.281 -24.781 1 98.38 302 ASN A CA 1
ATOM 2303 C C . ASN A 1 302 ? -1.578 -23.938 -24.016 1 98.38 302 ASN A C 1
ATOM 2305 O O . ASN A 1 302 ? -0.669 -24.516 -24.625 1 98.38 302 ASN A O 1
ATOM 2309 N N . ALA A 1 303 ? -1.605 -23.859 -22.719 1 98.44 303 ALA A N 1
ATOM 2310 C CA . ALA A 1 303 ? -0.543 -24.422 -21.891 1 98.44 303 ALA A CA 1
ATOM 2311 C C . ALA A 1 303 ? -0.464 -25.938 -22.062 1 98.44 303 ALA A C 1
ATOM 2313 O O . ALA A 1 303 ? 0.629 -26.5 -22.125 1 98.44 303 ALA A O 1
ATOM 2314 N N . MET A 1 304 ? -1.593 -26.562 -22.109 1 98.06 304 MET A N 1
ATOM 2315 C CA . MET A 1 304 ? -1.62 -28.016 -22.297 1 98.06 304 MET A CA 1
ATOM 2316 C C . MET A 1 304 ? -0.978 -28.391 -23.641 1 98.06 304 MET A C 1
ATOM 2318 O O . MET A 1 304 ? -0.191 -29.344 -23.703 1 98.06 304 MET A O 1
ATOM 2322 N N . ALA A 1 305 ? -1.311 -27.703 -24.672 1 98.06 305 ALA A N 1
ATOM 2323 C CA . ALA A 1 305 ? -0.729 -27.953 -25.984 1 98.06 305 ALA A CA 1
ATOM 2324 C C . ALA A 1 305 ? 0.785 -27.766 -25.969 1 98.06 305 ALA A C 1
ATOM 2326 O O . ALA A 1 305 ? 1.526 -28.578 -26.531 1 98.06 305 ALA A O 1
ATOM 2327 N N . VAL A 1 306 ? 1.226 -26.719 -25.344 1 98.5 306 VAL A N 1
ATOM 2328 C CA . VAL A 1 306 ? 2.65 -26.422 -25.234 1 98.5 306 VAL A CA 1
ATOM 2329 C C . VAL A 1 306 ? 3.354 -27.516 -24.438 1 98.5 306 VAL A C 1
ATOM 2331 O O . VAL A 1 306 ? 4.41 -28 -24.844 1 98.5 306 VAL A O 1
ATOM 2334 N N . ALA A 1 307 ? 2.779 -27.875 -23.297 1 98.19 307 ALA A N 1
ATOM 2335 C CA . ALA A 1 307 ? 3.365 -28.906 -22.438 1 98.19 307 ALA A CA 1
ATOM 2336 C C . ALA A 1 307 ? 3.533 -30.219 -23.203 1 98.19 307 ALA A C 1
ATOM 2338 O O . ALA A 1 307 ? 4.582 -30.875 -23.109 1 98.19 307 ALA A O 1
ATOM 2339 N N . LYS A 1 308 ? 2.551 -30.578 -23.953 1 97.81 308 LYS A N 1
ATOM 2340 C CA . LYS A 1 308 ? 2.592 -31.812 -24.734 1 97.81 308 LYS A CA 1
ATOM 2341 C C . LYS A 1 308 ? 3.686 -31.766 -25.797 1 97.81 308 LYS A C 1
ATOM 2343 O O . LYS A 1 308 ? 4.426 -32.719 -25.969 1 97.81 308 LYS A O 1
ATOM 2348 N N . MET A 1 309 ? 3.729 -30.656 -26.453 1 97.62 309 MET A N 1
ATOM 2349 C CA . MET A 1 309 ? 4.746 -30.5 -27.5 1 97.62 309 MET A CA 1
ATOM 2350 C C . MET A 1 309 ? 6.148 -30.578 -26.891 1 97.62 309 MET A C 1
ATOM 2352 O O . MET A 1 309 ? 7.02 -31.266 -27.438 1 97.62 309 MET A O 1
ATOM 2356 N N . LEU A 1 310 ? 6.367 -29.891 -25.812 1 97.56 310 LEU A N 1
ATOM 2357 C CA . LEU A 1 310 ? 7.688 -29.844 -25.188 1 97.56 310 LEU A CA 1
ATOM 2358 C C . LEU A 1 310 ? 8.094 -31.203 -24.641 1 97.56 310 LEU A C 1
ATOM 2360 O O . LEU A 1 310 ? 9.273 -31.547 -24.641 1 97.56 310 LEU A O 1
ATOM 2364 N N . LYS A 1 311 ? 7.164 -31.953 -24.188 1 95.81 311 LYS A N 1
ATOM 2365 C CA . LYS A 1 311 ? 7.422 -33.281 -23.656 1 95.81 311 LYS A CA 1
ATOM 2366 C C . LYS A 1 311 ? 7.984 -34.219 -24.734 1 95.81 311 LYS A C 1
ATOM 2368 O O . LYS A 1 311 ? 8.695 -35.188 -24.438 1 95.81 311 LYS A O 1
ATOM 2373 N N . GLN A 1 312 ? 7.746 -33.906 -25.953 1 95.5 312 GLN A N 1
ATOM 2374 C CA . GLN A 1 312 ? 8.156 -34.75 -27.078 1 95.5 312 GLN A CA 1
ATOM 2375 C C . GLN A 1 312 ? 9.531 -34.375 -27.594 1 95.5 312 GLN A C 1
ATOM 2377 O O . GLN A 1 312 ? 10.133 -35.094 -28.391 1 95.5 312 GLN A O 1
ATOM 2382 N N . SER A 1 313 ? 9.992 -33.344 -27.094 1 95.75 313 SER A N 1
ATOM 2383 C CA . SER A 1 313 ? 11.266 -32.844 -27.609 1 95.75 313 SER A CA 1
ATOM 2384 C C . SER A 1 313 ? 12.445 -33.531 -26.938 1 95.75 313 SER A C 1
ATOM 2386 O O . SER A 1 313 ? 12.445 -33.719 -25.719 1 95.75 313 SER A O 1
ATOM 2388 N N . ASP A 1 314 ? 13.492 -33.875 -27.688 1 96 314 ASP A N 1
ATOM 2389 C CA . ASP A 1 314 ? 14.688 -34.5 -27.156 1 96 314 ASP A CA 1
ATOM 2390 C C . ASP A 1 314 ? 15.594 -33.469 -26.469 1 96 314 ASP A C 1
ATOM 2392 O O . ASP A 1 314 ? 16.562 -33.844 -25.812 1 96 314 ASP A O 1
ATOM 2396 N N . LYS A 1 315 ? 15.227 -32.219 -26.547 1 96.75 315 LYS A N 1
ATOM 2397 C CA . LYS A 1 315 ? 16.016 -31.156 -25.922 1 96.75 315 LYS A CA 1
ATOM 2398 C C . LYS A 1 315 ? 15.523 -30.875 -24.5 1 96.75 315 LYS A C 1
ATOM 2400 O O . LYS A 1 315 ? 16.188 -30.156 -23.75 1 96.75 315 LYS A O 1
ATOM 2405 N N . ILE A 1 316 ? 14.43 -31.438 -24.172 1 97.19 316 ILE A N 1
ATOM 2406 C CA . ILE A 1 316 ? 13.797 -31.141 -22.891 1 97.19 316 ILE A CA 1
ATOM 2407 C C . ILE A 1 316 ? 14.008 -32.312 -21.922 1 97.19 316 ILE A C 1
ATOM 2409 O O . ILE A 1 316 ? 13.734 -33.469 -22.281 1 97.19 316 ILE A O 1
ATOM 2413 N N . ALA A 1 317 ? 14.516 -32 -20.781 1 95.62 317 ALA A N 1
ATOM 2414 C CA . ALA A 1 317 ? 14.75 -33 -19.75 1 95.62 317 ALA A CA 1
ATOM 2415 C C . ALA A 1 317 ? 13.469 -33.344 -19 1 95.62 317 ALA A C 1
ATOM 2417 O O . ALA A 1 317 ? 13.211 -34.5 -18.672 1 95.62 317 ALA A O 1
ATOM 2418 N N . SER A 1 318 ? 12.719 -32.344 -18.703 1 95.5 318 SER A N 1
ATOM 2419 C CA . SER A 1 318 ? 11.477 -32.562 -17.969 1 95.5 318 SER A CA 1
ATOM 2420 C C . SER A 1 318 ? 10.5 -31.422 -18.172 1 95.5 318 SER A C 1
ATOM 2422 O O . SER A 1 318 ? 10.906 -30.281 -18.469 1 95.5 318 SER A O 1
ATOM 2424 N N . VAL A 1 319 ? 9.25 -31.719 -18.156 1 96.44 319 VAL A N 1
ATOM 2425 C CA . VAL A 1 319 ? 8.141 -30.766 -18.172 1 96.44 319 VAL A CA 1
ATOM 2426 C C . VAL A 1 319 ? 7.305 -30.906 -16.906 1 96.44 319 VAL A C 1
ATOM 2428 O O . VAL A 1 319 ? 6.906 -32 -16.547 1 96.44 319 VAL A O 1
ATOM 2431 N N . THR A 1 320 ? 7.113 -29.797 -16.203 1 95.5 320 THR A N 1
ATOM 2432 C CA . THR A 1 320 ? 6.23 -29.75 -15.039 1 95.5 320 THR A CA 1
ATOM 2433 C C . THR A 1 320 ? 4.941 -29.016 -15.367 1 95.5 320 THR A C 1
ATOM 2435 O O . THR A 1 320 ? 4.965 -27.812 -15.648 1 95.5 320 THR A O 1
ATOM 2438 N N . TYR A 1 321 ? 3.893 -29.703 -15.375 1 97.5 321 TYR A N 1
ATOM 2439 C CA . TYR A 1 321 ? 2.535 -29.203 -15.586 1 97.5 321 TYR A CA 1
ATOM 2440 C C . TYR A 1 321 ? 1.509 -30.172 -15.008 1 97.5 321 TYR A C 1
ATOM 2442 O O . TYR A 1 321 ? 1.281 -31.25 -15.562 1 97.5 321 TYR A O 1
ATOM 2450 N N . PRO A 1 322 ? 0.842 -29.734 -13.977 1 96.62 322 PRO A N 1
ATOM 2451 C CA . PRO A 1 322 ? 0.08 -30.703 -13.172 1 96.62 322 PRO A CA 1
ATOM 2452 C C . PRO A 1 322 ? -1.043 -31.375 -13.953 1 96.62 322 PRO A C 1
ATOM 2454 O O . PRO A 1 322 ? -1.528 -32.438 -13.562 1 96.62 322 PRO A O 1
ATOM 2457 N N . ASN A 1 323 ? -1.457 -30.734 -15.031 1 95.94 323 ASN A N 1
ATOM 2458 C CA . ASN A 1 323 ? -2.537 -31.312 -15.82 1 95.94 323 ASN A CA 1
ATOM 2459 C C . ASN A 1 323 ? -2.045 -32.469 -16.688 1 95.94 323 ASN A C 1
ATOM 2461 O O . ASN A 1 323 ? -2.848 -33.25 -17.219 1 95.94 323 ASN A O 1
ATOM 2465 N N . LEU A 1 324 ? -0.776 -32.656 -16.859 1 96.81 324 LEU A N 1
ATOM 2466 C CA . LEU A 1 324 ? -0.226 -33.812 -17.578 1 96.81 324 LEU A CA 1
ATOM 2467 C C . LEU A 1 324 ? -0.428 -35.094 -16.781 1 96.81 324 LEU A C 1
ATOM 2469 O O . LEU A 1 324 ? -0.221 -35.125 -15.57 1 96.81 324 LEU A O 1
ATOM 2473 N N . PRO A 1 325 ? -0.801 -36.156 -17.438 1 94.69 325 PRO A N 1
ATOM 2474 C CA . PRO A 1 325 ? -1.134 -37.406 -16.734 1 94.69 325 PRO A CA 1
ATOM 2475 C C . PRO A 1 325 ? 0.05 -37.969 -15.953 1 94.69 325 PRO A C 1
ATOM 2477 O O . PRO A 1 325 ? -0.141 -38.656 -14.938 1 94.69 325 PRO A O 1
ATOM 2480 N N . ASP A 1 326 ? 1.215 -37.75 -16.344 1 94.31 326 ASP A N 1
ATOM 2481 C CA . ASP A 1 326 ? 2.375 -38.344 -15.688 1 94.31 326 ASP A CA 1
ATOM 2482 C C . ASP A 1 326 ? 2.969 -37.406 -14.648 1 94.31 326 ASP A C 1
ATOM 2484 O O . ASP A 1 326 ? 3.992 -37.719 -14.031 1 94.31 326 ASP A O 1
ATOM 2488 N N . ASP A 1 327 ? 2.395 -36.25 -14.5 1 95.38 327 ASP A N 1
ATOM 2489 C CA . ASP A 1 327 ? 2.828 -35.344 -13.445 1 95.38 327 ASP A CA 1
ATOM 2490 C C . ASP A 1 327 ? 2.492 -35.906 -12.062 1 95.38 327 ASP A C 1
ATOM 2492 O O . ASP A 1 327 ? 1.41 -36.438 -11.867 1 95.38 327 ASP A O 1
ATOM 2496 N N . PRO A 1 328 ? 3.418 -35.812 -11.094 1 93.88 328 PRO A N 1
ATOM 2497 C CA . PRO A 1 328 ? 3.186 -36.344 -9.758 1 93.88 328 PRO A CA 1
ATOM 2498 C C . PRO A 1 328 ? 1.965 -35.75 -9.07 1 93.88 328 PRO A C 1
ATOM 2500 O O . PRO A 1 328 ? 1.385 -36.344 -8.172 1 93.88 328 PRO A O 1
ATOM 2503 N N . TYR A 1 329 ? 1.514 -34.562 -9.492 1 95.75 329 TYR A N 1
ATOM 2504 C CA . TYR A 1 329 ? 0.404 -33.906 -8.836 1 95.75 329 TYR A CA 1
ATOM 2505 C C . TYR A 1 329 ? -0.868 -34 -9.672 1 95.75 329 TYR A C 1
ATOM 2507 O O . TYR A 1 329 ? -1.844 -33.281 -9.414 1 95.75 329 TYR A O 1
ATOM 2515 N N . HIS A 1 330 ? -0.838 -34.844 -10.656 1 97.06 330 HIS A N 1
ATOM 2516 C CA . HIS A 1 330 ? -1.959 -34.969 -11.586 1 97.06 330 HIS A CA 1
ATOM 2517 C C . HIS A 1 330 ? -3.242 -35.344 -10.852 1 97.06 330 HIS A C 1
ATOM 2519 O O . HIS A 1 330 ? -4.309 -34.781 -11.125 1 97.06 330 HIS A O 1
ATOM 2525 N N . GLU A 1 331 ? -3.176 -36.25 -9.914 1 96.56 331 GLU A N 1
ATOM 2526 C CA . GLU A 1 331 ? -4.367 -36.688 -9.188 1 96.56 331 GLU A CA 1
ATOM 2527 C C . GLU A 1 331 ? -4.922 -35.562 -8.312 1 96.56 331 GLU A C 1
ATOM 2529 O O . GLU A 1 331 ? -6.141 -35.406 -8.211 1 96.56 331 GLU A O 1
ATOM 2534 N N . MET A 1 332 ? -4.031 -34.875 -7.676 1 96.5 332 MET A N 1
ATOM 2535 C CA . MET A 1 332 ? -4.465 -33.75 -6.879 1 96.5 332 MET A CA 1
ATOM 2536 C C . MET A 1 332 ? -5.105 -32.688 -7.762 1 96.5 332 MET A C 1
ATOM 2538 O O . MET A 1 332 ? -6.047 -32 -7.344 1 96.5 332 MET A O 1
ATOM 2542 N N . ALA A 1 333 ? -4.516 -32.438 -8.945 1 97.81 333 ALA A N 1
ATOM 2543 C CA . ALA A 1 333 ? -5.059 -31.484 -9.891 1 97.81 333 ALA A CA 1
ATOM 2544 C C . ALA A 1 333 ? -6.453 -31.891 -10.352 1 97.81 333 ALA A C 1
ATOM 2546 O O . ALA A 1 333 ? -7.336 -31.047 -10.508 1 97.81 333 ALA A O 1
ATOM 2547 N N . LYS A 1 334 ? -6.641 -33.188 -10.586 1 97.31 334 LYS A N 1
ATOM 2548 C CA . LYS A 1 334 ? -7.957 -33.688 -10.977 1 97.31 334 LYS A CA 1
ATOM 2549 C C . LYS A 1 334 ? -9 -33.375 -9.914 1 97.31 334 LYS A C 1
ATOM 2551 O O . LYS A 1 334 ? -10.156 -33.062 -10.234 1 97.31 334 LYS A O 1
ATOM 2556 N N . LYS A 1 335 ? -8.602 -33.438 -8.695 1 97.56 335 LYS A N 1
ATOM 2557 C CA . LYS A 1 335 ? -9.516 -33.219 -7.574 1 97.56 335 LYS A CA 1
ATOM 2558 C C . LYS A 1 335 ? -9.859 -31.75 -7.406 1 97.56 335 LYS A C 1
ATOM 2560 O O . LYS A 1 335 ? -11.031 -31.391 -7.336 1 97.56 335 LYS A O 1
ATOM 2565 N N . TYR A 1 336 ? -8.898 -30.859 -7.352 1 98.31 336 TYR A N 1
ATOM 2566 C CA . TYR A 1 336 ? -9.102 -29.469 -6.957 1 98.31 336 TYR A CA 1
ATOM 2567 C C . TYR A 1 336 ? -9.25 -28.578 -8.18 1 98.31 336 TYR A C 1
ATOM 2569 O O . TYR A 1 336 ? -9.812 -27.484 -8.094 1 98.31 336 TYR A O 1
ATOM 2577 N N . LEU A 1 337 ? -8.688 -29.047 -9.336 1 98.12 337 LEU A N 1
ATOM 2578 C CA . LEU A 1 337 ? -8.609 -28.219 -10.539 1 98.12 337 LEU A CA 1
ATOM 2579 C C . LEU A 1 337 ? -9.109 -28.984 -11.758 1 98.12 337 LEU A C 1
ATOM 2581 O O . LEU A 1 337 ? -8.414 -29.078 -12.773 1 98.12 337 LEU A O 1
ATOM 2585 N N . PRO A 1 338 ? -10.297 -29.422 -11.75 1 96.25 338 PRO A N 1
ATOM 2586 C CA . PRO A 1 338 ? -10.789 -30.312 -12.805 1 96.25 338 PRO A CA 1
ATOM 2587 C C . PRO A 1 338 ? -10.906 -29.609 -14.156 1 96.25 338 PRO A C 1
ATOM 2589 O O . PRO A 1 338 ? -10.945 -30.266 -15.195 1 96.25 338 PRO A O 1
ATOM 2592 N N . ASN A 1 339 ? -10.977 -28.281 -14.195 1 95.62 339 ASN A N 1
ATOM 2593 C CA . ASN A 1 339 ? -11.195 -27.562 -15.445 1 95.62 339 ASN A CA 1
ATOM 2594 C C . ASN A 1 339 ? -9.898 -26.953 -15.977 1 95.62 339 ASN A C 1
ATOM 2596 O O . ASN A 1 339 ? -9.93 -26.094 -16.859 1 95.62 339 ASN A O 1
ATOM 2600 N N . GLY A 1 340 ? -8.75 -27.406 -15.422 1 96.5 340 GLY A N 1
ATOM 2601 C CA . GLY A 1 340 ? -7.453 -26.875 -15.812 1 96.5 340 GLY A CA 1
ATOM 2602 C C . GLY A 1 340 ? -6.637 -26.359 -14.641 1 96.5 340 GLY A C 1
ATOM 2603 O O . GLY A 1 340 ? -7.191 -26.078 -13.578 1 96.5 340 GLY A O 1
ATOM 2604 N N . THR A 1 341 ? -5.391 -26.234 -14.766 1 95.94 341 THR A N 1
ATOM 2605 C CA . THR A 1 341 ? -4.531 -25.812 -13.656 1 95.94 341 THR A CA 1
ATOM 2606 C C . THR A 1 341 ? -4.168 -24.344 -13.789 1 95.94 341 THR A C 1
ATOM 2608 O O . THR A 1 341 ? -4.629 -23.5 -13.008 1 95.94 341 THR A O 1
ATOM 2611 N N . CYS A 1 342 ? -3.32 -23.891 -14.797 1 96.81 342 CYS A N 1
ATOM 2612 C CA . CYS A 1 342 ? -2.975 -22.516 -15.141 1 96.81 342 CYS A CA 1
ATOM 2613 C C . CYS A 1 342 ? -2.217 -22.453 -16.453 1 96.81 342 CYS A C 1
ATOM 2615 O O . CYS A 1 342 ? -2.105 -23.453 -17.172 1 96.81 342 CYS A O 1
ATOM 2617 N N . GLY A 1 343 ? -1.787 -21.297 -16.781 1 97.5 343 GLY A N 1
ATOM 2618 C CA . GLY A 1 343 ? -1.09 -21.125 -18.047 1 97.5 343 GLY A CA 1
ATOM 2619 C C . GLY A 1 343 ? 0.42 -21.156 -17.906 1 97.5 343 GLY A C 1
ATOM 2620 O O . GLY A 1 343 ? 1.145 -20.875 -18.859 1 97.5 343 GLY A O 1
ATOM 2621 N N . VAL A 1 344 ? 0.899 -21.531 -16.734 1 97.12 344 VAL A N 1
ATOM 2622 C CA . VAL A 1 344 ? 2.338 -21.516 -16.484 1 97.12 344 VAL A CA 1
ATOM 2623 C C . VAL A 1 344 ? 2.887 -22.938 -16.516 1 97.12 344 VAL A C 1
ATOM 2625 O O . VAL A 1 344 ? 2.287 -23.844 -15.93 1 97.12 344 VAL A O 1
ATOM 2628 N N . ILE A 1 345 ? 3.975 -23.125 -17.234 1 96.38 345 ILE A N 1
ATOM 2629 C CA . ILE A 1 345 ? 4.695 -24.391 -17.328 1 96.38 345 ILE A CA 1
ATOM 2630 C C . ILE A 1 345 ? 6.152 -24.188 -16.922 1 96.38 345 ILE A C 1
ATOM 2632 O O . ILE A 1 345 ? 6.715 -23.109 -17.125 1 96.38 345 ILE A O 1
ATOM 2636 N N . SER A 1 346 ? 6.625 -25.188 -16.25 1 94.69 346 SER A N 1
ATOM 2637 C CA . SER A 1 346 ? 8.055 -25.172 -15.969 1 94.69 346 SER A CA 1
ATOM 2638 C C . SER A 1 346 ? 8.766 -26.297 -16.719 1 94.69 346 SER A C 1
ATOM 2640 O O . SER A 1 346 ? 8.281 -27.438 -16.75 1 94.69 346 SER A O 1
ATOM 2642 N N . ILE A 1 347 ? 9.898 -25.984 -17.359 1 95.44 347 ILE A N 1
ATOM 2643 C CA . ILE A 1 347 ? 10.656 -27.016 -18.062 1 95.44 347 ILE A CA 1
ATOM 2644 C C . ILE A 1 347 ? 12.117 -26.969 -17.625 1 95.44 347 ILE A C 1
ATOM 2646 O O . ILE A 1 347 ? 12.594 -25.938 -17.141 1 95.44 347 ILE A O 1
ATOM 2650 N N . SER A 1 348 ? 12.742 -28.078 -17.719 1 94.31 348 SER A N 1
ATOM 2651 C CA . SER A 1 348 ? 14.195 -28.156 -17.625 1 94.31 348 SER A CA 1
ATOM 2652 C C . SER A 1 348 ? 14.805 -28.547 -18.969 1 94.31 348 SER A C 1
ATOM 2654 O O . SER A 1 348 ? 14.5 -29.609 -19.516 1 94.31 348 SER A O 1
ATOM 2656 N N . ILE A 1 349 ? 15.531 -27.703 -19.484 1 95.12 349 ILE A N 1
ATOM 2657 C CA . ILE A 1 349 ? 16.156 -27.953 -20.781 1 95.12 349 ILE A CA 1
ATOM 2658 C C . ILE A 1 349 ? 17.469 -28.719 -20.578 1 95.12 349 ILE A C 1
ATOM 2660 O O . ILE A 1 349 ? 18.219 -28.438 -19.641 1 95.12 349 ILE A O 1
ATOM 2664 N N . LYS A 1 350 ? 17.703 -29.656 -21.516 1 94.5 350 LYS A N 1
ATOM 2665 C CA . LYS A 1 350 ? 18.984 -30.344 -21.5 1 94.5 350 LYS A CA 1
ATOM 2666 C C . LYS A 1 350 ? 20.125 -29.391 -21.859 1 94.5 350 LYS A C 1
ATOM 2668 O O . LYS A 1 350 ? 19.953 -28.516 -22.719 1 94.5 350 LYS A O 1
ATOM 2673 N N . GLY A 1 351 ? 21.234 -29.5 -21.188 1 92.38 351 GLY A N 1
ATOM 2674 C CA . GLY A 1 351 ? 22.359 -28.625 -21.469 1 92.38 351 GLY A CA 1
ATOM 2675 C C . GLY A 1 351 ? 22.531 -27.516 -20.453 1 92.38 351 GLY A C 1
ATOM 2676 O O . GLY A 1 351 ? 23.469 -26.719 -20.547 1 92.38 351 GLY A O 1
ATOM 2677 N N . GLY A 1 352 ? 21.609 -27.453 -19.562 1 90.06 352 GLY A N 1
ATOM 2678 C CA . GLY A 1 352 ? 21.781 -26.562 -18.422 1 90.06 352 GLY A CA 1
ATOM 2679 C C . GLY A 1 352 ? 21.562 -25.109 -18.766 1 90.06 352 GLY A C 1
ATOM 2680 O O . GLY A 1 352 ? 20.719 -24.766 -19.594 1 90.06 352 GLY A O 1
ATOM 2681 N N . ARG A 1 353 ? 22.203 -24.219 -18.047 1 89.19 353 ARG A N 1
ATOM 2682 C CA . ARG A 1 353 ? 22.031 -22.781 -18.125 1 89.19 353 ARG A CA 1
ATOM 2683 C C . ARG A 1 353 ? 22.312 -22.266 -19.531 1 89.19 353 ARG A C 1
ATOM 2685 O O . ARG A 1 353 ? 21.578 -21.438 -20.062 1 89.19 353 ARG A O 1
ATOM 2692 N N . GLU A 1 354 ? 23.375 -22.688 -20.094 1 90.38 354 GLU A N 1
ATOM 2693 C CA . GLU A 1 354 ? 23.75 -22.219 -21.422 1 90.38 354 GLU A CA 1
ATOM 2694 C C . GLU A 1 354 ? 22.672 -22.516 -22.438 1 90.38 354 GLU A C 1
ATOM 2696 O O . GLU A 1 354 ? 22.344 -21.656 -23.266 1 90.38 354 GLU A O 1
ATOM 2701 N N . ALA A 1 355 ? 22.141 -23.734 -22.359 1 93.88 355 ALA A N 1
ATOM 2702 C CA . ALA A 1 355 ? 21.062 -24.125 -23.266 1 93.88 355 ALA A CA 1
ATOM 2703 C C . ALA A 1 355 ? 19.812 -23.266 -23.031 1 93.88 355 ALA A C 1
ATOM 2705 O O . ALA A 1 355 ? 19.125 -22.891 -23.969 1 93.88 355 ALA A O 1
ATOM 2706 N N . ALA A 1 356 ? 19.531 -23.047 -21.766 1 93.44 356 ALA A N 1
ATOM 2707 C CA . ALA A 1 356 ? 18.375 -22.234 -21.391 1 93.44 356 ALA A CA 1
ATOM 2708 C C . ALA A 1 356 ? 18.5 -20.828 -21.969 1 93.44 356 ALA A C 1
ATOM 2710 O O . ALA A 1 356 ? 17.531 -20.281 -22.516 1 93.44 356 ALA A O 1
ATOM 2711 N N . VAL A 1 357 ? 19.656 -20.234 -21.844 1 91.81 357 VAL A N 1
ATOM 2712 C CA . VAL A 1 357 ? 19.891 -18.875 -22.344 1 91.81 357 VAL A CA 1
ATOM 2713 C C . VAL A 1 357 ? 19.75 -18.844 -23.859 1 91.81 357 VAL A C 1
ATOM 2715 O O . VAL A 1 357 ? 19.109 -17.953 -24.406 1 91.81 357 VAL A O 1
ATOM 2718 N N . ARG A 1 358 ? 20.328 -19.828 -24.531 1 93.94 358 ARG A N 1
ATOM 2719 C CA . ARG A 1 358 ? 20.234 -19.891 -25.984 1 93.94 358 ARG A CA 1
ATOM 2720 C C . ARG A 1 358 ? 18.781 -20.016 -26.422 1 93.94 358 ARG A C 1
ATOM 2722 O O . ARG A 1 358 ? 18.359 -19.359 -27.375 1 93.94 358 ARG A O 1
ATOM 2729 N N . PHE A 1 359 ? 18.078 -20.906 -25.812 1 95.75 359 PHE A N 1
ATOM 2730 C CA . PHE A 1 359 ? 16.672 -21.109 -26.109 1 95.75 359 PHE A CA 1
ATOM 2731 C C . PHE A 1 359 ? 15.891 -19.812 -25.938 1 95.75 359 PHE A C 1
ATOM 2733 O O . PHE A 1 359 ? 15.188 -19.375 -26.859 1 95.75 359 PHE A O 1
ATOM 2740 N N . MET A 1 360 ? 15.977 -19.125 -24.766 1 95.19 360 MET A N 1
ATOM 2741 C CA . MET A 1 360 ? 15.211 -17.922 -24.453 1 95.19 360 MET A CA 1
ATOM 2742 C C . MET A 1 360 ? 15.57 -16.781 -25.391 1 95.19 360 MET A C 1
ATOM 2744 O O . MET A 1 360 ? 14.695 -16.047 -25.844 1 95.19 360 MET A O 1
ATOM 2748 N N . ASP A 1 361 ? 16.844 -16.641 -25.703 1 93.75 361 ASP A N 1
ATOM 2749 C CA . ASP A 1 361 ? 17.297 -15.547 -26.547 1 93.75 361 ASP A CA 1
ATOM 2750 C C . ASP A 1 361 ? 16.859 -15.75 -28 1 93.75 361 ASP A C 1
ATOM 2752 O O . ASP A 1 361 ? 16.844 -14.805 -28.781 1 93.75 361 ASP A O 1
ATOM 2756 N N . ALA A 1 362 ? 16.531 -16.969 -28.328 1 94.69 362 ALA A N 1
ATOM 2757 C CA . ALA A 1 362 ? 16.141 -17.297 -29.703 1 94.69 362 ALA A CA 1
ATOM 2758 C C . ALA A 1 362 ? 14.656 -17.062 -29.922 1 94.69 362 ALA A C 1
ATOM 2760 O O . ALA A 1 362 ? 14.188 -17.031 -31.078 1 94.69 362 ALA A O 1
ATOM 2761 N N . LEU A 1 363 ? 13.922 -16.922 -28.875 1 94.5 363 LEU A N 1
ATOM 2762 C CA . LEU A 1 363 ? 12.477 -16.75 -28.984 1 94.5 363 LEU A CA 1
ATOM 2763 C C . LEU A 1 363 ? 12.148 -15.469 -29.734 1 94.5 363 LEU A C 1
ATOM 2765 O O . LEU A 1 363 ? 12.82 -14.453 -29.562 1 94.5 363 LEU A O 1
ATOM 2769 N N . GLN A 1 364 ? 11.07 -15.492 -30.562 1 91.38 364 GLN A N 1
ATOM 2770 C CA . GLN A 1 364 ? 10.711 -14.359 -31.406 1 91.38 364 GLN A CA 1
ATOM 2771 C C . GLN A 1 364 ? 9.344 -13.805 -31.031 1 91.38 364 GLN A C 1
ATOM 2773 O O . GLN A 1 364 ? 9.039 -12.641 -31.312 1 91.38 364 GLN A O 1
ATOM 2778 N N . LEU A 1 365 ? 8.547 -14.664 -30.453 1 92.94 365 LEU A N 1
ATOM 2779 C CA . LEU A 1 365 ? 7.215 -14.258 -30.016 1 92.94 365 LEU A CA 1
ATOM 2780 C C . LEU A 1 365 ? 7.164 -14.094 -28.5 1 92.94 365 LEU A C 1
ATOM 2782 O O . LEU A 1 365 ? 6.766 -13.039 -28 1 92.94 365 LEU A O 1
ATOM 2786 N N . ALA A 1 366 ? 7.562 -15.18 -27.75 1 94.75 366 ALA A N 1
ATOM 2787 C CA . ALA A 1 366 ? 7.59 -15.109 -26.281 1 94.75 366 ALA A CA 1
ATOM 2788 C C . ALA A 1 366 ? 8.617 -14.086 -25.812 1 94.75 366 ALA A C 1
ATOM 2790 O O . ALA A 1 366 ? 9.734 -14.031 -26.328 1 94.75 366 ALA A O 1
ATOM 2791 N N . SER A 1 367 ? 8.219 -13.242 -24.922 1 92.75 367 SER A N 1
ATOM 2792 C CA . SER A 1 367 ? 9.117 -12.203 -24.422 1 92.75 367 SER A CA 1
ATOM 2793 C C . SER A 1 367 ? 9.828 -12.656 -23.141 1 92.75 367 SER A C 1
ATOM 2795 O O . SER A 1 367 ? 9.305 -13.484 -22.391 1 92.75 367 SER A O 1
ATOM 2797 N N . ILE A 1 368 ? 11.008 -12.148 -22.953 1 90.44 368 ILE A N 1
ATOM 2798 C CA . ILE A 1 368 ? 11.742 -12.32 -21.719 1 90.44 368 ILE A CA 1
ATOM 2799 C C . ILE A 1 368 ? 11.336 -11.234 -20.719 1 90.44 368 ILE A C 1
ATOM 2801 O O . ILE A 1 368 ? 11.617 -10.055 -20.922 1 90.44 368 ILE A O 1
ATOM 2805 N N . GLU A 1 369 ? 10.711 -11.617 -19.719 1 88.5 369 GLU A N 1
ATOM 2806 C CA . GLU A 1 369 ? 10.281 -10.672 -18.688 1 88.5 369 GLU A CA 1
ATOM 2807 C C . GLU A 1 369 ? 10.203 -11.336 -17.328 1 88.5 369 GLU A C 1
ATOM 2809 O O . GLU A 1 369 ? 10.117 -12.562 -17.219 1 88.5 369 GLU A O 1
ATOM 2814 N N . VAL A 1 370 ? 10.242 -10.445 -16.281 1 85.62 370 VAL A N 1
ATOM 2815 C CA . VAL A 1 370 ? 10.109 -10.906 -14.914 1 85.62 370 VAL A CA 1
ATOM 2816 C C . VAL A 1 370 ? 8.641 -10.938 -14.508 1 85.62 370 VAL A C 1
ATOM 2818 O O . VAL A 1 370 ? 8.188 -10.086 -13.742 1 85.62 370 VAL A O 1
ATOM 2821 N N . HIS A 1 371 ? 7.836 -11.68 -15.156 1 89.06 371 HIS A N 1
ATOM 2822 C CA . HIS A 1 371 ? 6.395 -11.727 -14.938 1 89.06 371 HIS A CA 1
ATOM 2823 C C . HIS A 1 371 ? 5.805 -13.047 -15.414 1 89.06 371 HIS A C 1
ATOM 2825 O O . HIS A 1 371 ? 6.449 -13.781 -16.156 1 89.06 371 HIS A O 1
ATOM 2831 N N . VAL A 1 372 ? 4.73 -13.375 -14.852 1 92.75 372 VAL A N 1
ATOM 2832 C CA . VAL A 1 372 ? 3.928 -14.484 -15.344 1 92.75 372 VAL A CA 1
ATOM 2833 C C . VAL A 1 372 ? 2.457 -14.078 -15.391 1 92.75 372 VAL A C 1
ATOM 2835 O O . VAL A 1 372 ? 2.068 -13.055 -14.836 1 92.75 372 VAL A O 1
ATOM 2838 N N . ALA A 1 373 ? 1.656 -14.898 -16.125 1 95.94 373 ALA A N 1
ATOM 2839 C CA . ALA A 1 373 ? 0.202 -14.773 -16.172 1 95.94 373 ALA A CA 1
ATOM 2840 C C . ALA A 1 373 ? -0.209 -13.523 -16.938 1 95.94 373 ALA A C 1
ATOM 2842 O O . ALA A 1 373 ? -1.175 -12.844 -16.578 1 95.94 373 ALA A O 1
ATOM 2843 N N . ASP A 1 374 ? 0.612 -13.156 -17.938 1 93.94 374 ASP A N 1
ATOM 2844 C CA . ASP A 1 374 ? 0.301 -12.133 -18.922 1 93.94 374 ASP A CA 1
ATOM 2845 C C . ASP A 1 374 ? -0.507 -12.711 -20.094 1 93.94 374 ASP A C 1
ATOM 2847 O O . ASP A 1 374 ? -0.451 -13.914 -20.344 1 93.94 374 ASP A O 1
ATOM 2851 N N . ILE A 1 375 ? -1.342 -11.859 -20.781 1 94.44 375 ILE A N 1
ATOM 2852 C CA . ILE A 1 375 ? -2.07 -12.328 -21.953 1 94.44 375 ILE A CA 1
ATOM 2853 C C . ILE A 1 375 ? -1.088 -12.648 -23.078 1 94.44 375 ILE A C 1
ATOM 2855 O O . ILE A 1 375 ? -1.43 -13.359 -24.031 1 94.44 375 ILE A O 1
ATOM 2859 N N . ARG A 1 376 ? 0.173 -12.188 -23.062 1 95.62 376 ARG A N 1
ATOM 2860 C CA . ARG A 1 376 ? 1.257 -12.477 -24 1 95.62 376 ARG A CA 1
ATOM 2861 C C . ARG A 1 376 ? 2.184 -13.555 -23.438 1 95.62 376 ARG A C 1
ATOM 2863 O O . ARG A 1 376 ? 2.49 -13.562 -22.25 1 95.62 376 ARG A O 1
ATOM 2870 N N . THR A 1 377 ? 2.602 -14.375 -24.172 1 95.44 377 THR A N 1
ATOM 2871 C CA . THR A 1 377 ? 3.525 -15.422 -23.766 1 95.44 377 THR A CA 1
ATOM 2872 C C . THR A 1 377 ? 4.871 -14.836 -23.359 1 95.44 377 THR A C 1
ATOM 2874 O O . THR A 1 377 ? 5.41 -13.961 -24.047 1 95.44 377 THR A O 1
ATOM 2877 N N . CYS A 1 378 ? 5.348 -15.289 -22.172 1 95.44 378 CYS A N 1
ATOM 2878 C CA . CYS A 1 378 ? 6.648 -14.82 -21.719 1 95.44 378 CYS A CA 1
ATOM 2879 C C . CYS A 1 378 ? 7.41 -15.922 -21 1 95.44 378 CYS A C 1
ATOM 2881 O O . CYS A 1 378 ? 6.828 -16.938 -20.625 1 95.44 378 CYS A O 1
ATOM 2883 N N . VAL A 1 379 ? 8.727 -15.75 -20.906 1 94.31 379 VAL A N 1
ATOM 2884 C CA . VAL A 1 379 ? 9.578 -16.766 -20.281 1 94.31 379 VAL A CA 1
ATOM 2885 C C . VAL A 1 379 ? 10.523 -16.094 -19.281 1 94.31 379 VAL A C 1
ATOM 2887 O O . VAL A 1 379 ? 10.812 -14.906 -19.391 1 94.31 379 VAL A O 1
ATOM 2890 N N . LEU A 1 380 ? 10.867 -16.859 -18.375 1 89.75 380 LEU A N 1
ATOM 2891 C CA . LEU A 1 380 ? 11.844 -16.422 -17.391 1 89.75 380 LEU A CA 1
ATOM 2892 C C . LEU A 1 380 ? 12.711 -17.578 -16.922 1 89.75 380 LEU A C 1
ATOM 2894 O O . LEU A 1 380 ? 12.227 -18.703 -16.766 1 89.75 380 LEU A O 1
ATOM 2898 N N . HIS A 1 381 ? 13.969 -17.266 -16.75 1 83.75 381 HIS A N 1
ATOM 2899 C CA . HIS A 1 381 ? 14.922 -18.188 -16.141 1 83.75 381 HIS A CA 1
ATOM 2900 C C . HIS A 1 381 ? 15.219 -17.797 -14.695 1 83.75 381 HIS A C 1
ATOM 2902 O O . HIS A 1 381 ? 15.922 -16.828 -14.445 1 83.75 381 HIS A O 1
ATOM 2908 N N . PRO A 1 382 ? 14.695 -18.578 -13.805 1 70.94 382 PRO A N 1
ATOM 2909 C CA . PRO A 1 382 ? 14.828 -18.172 -12.406 1 70.94 382 PRO A CA 1
ATOM 2910 C C . PRO A 1 382 ? 16.281 -18.047 -11.961 1 70.94 382 PRO A C 1
ATOM 2912 O O . PRO A 1 382 ? 16.625 -17.125 -11.211 1 70.94 382 PRO A O 1
ATOM 2915 N N . ALA A 1 383 ? 17.094 -19 -12.32 1 59.34 383 ALA A N 1
ATOM 2916 C CA . ALA A 1 383 ? 18.484 -19 -11.906 1 59.34 383 ALA A CA 1
ATOM 2917 C C . ALA A 1 383 ? 19.234 -17.797 -12.469 1 59.34 383 ALA A C 1
ATOM 2919 O O . ALA A 1 383 ? 20.094 -17.219 -11.797 1 59.34 383 ALA A O 1
ATOM 2920 N N . SER A 1 384 ? 18.953 -17.484 -13.617 1 55.53 384 SER A N 1
ATOM 2921 C CA . SER A 1 384 ? 19.641 -16.359 -14.258 1 55.53 384 SER A CA 1
ATOM 2922 C C . SER A 1 384 ? 19.109 -15.031 -13.75 1 55.53 384 SER A C 1
ATOM 2924 O O . SER A 1 384 ? 19.781 -14 -13.859 1 55.53 384 SER A O 1
ATOM 2926 N N . ALA A 1 385 ? 17.969 -15.07 -13.172 1 55.59 385 ALA A N 1
ATOM 2927 C CA . ALA A 1 385 ? 17.328 -13.836 -12.719 1 55.59 385 ALA A CA 1
ATOM 2928 C C . ALA A 1 385 ? 17.641 -13.562 -11.25 1 55.59 385 ALA A C 1
ATOM 2930 O O . ALA A 1 385 ? 18.016 -12.445 -10.891 1 55.59 385 ALA A O 1
ATOM 2931 N N . THR A 1 386 ? 17.469 -14.5 -10.43 1 51.28 386 THR A N 1
ATOM 2932 C CA . THR A 1 386 ? 17.516 -14.242 -9 1 51.28 386 THR A CA 1
ATOM 2933 C C . THR A 1 386 ? 18.797 -14.805 -8.383 1 51.28 386 THR A C 1
ATOM 2935 O O . THR A 1 386 ? 19.188 -14.406 -7.285 1 51.28 386 THR A O 1
ATOM 2938 N N . HIS A 1 387 ? 19.453 -15.719 -9.078 1 50.97 387 HIS A N 1
ATOM 2939 C CA . HIS A 1 387 ? 20.562 -16.422 -8.438 1 50.97 387 HIS A CA 1
ATOM 2940 C C . HIS A 1 387 ? 21.828 -16.328 -9.281 1 50.97 387 HIS A C 1
ATOM 2942 O O . HIS A 1 387 ? 22.625 -17.266 -9.312 1 50.97 387 HIS A O 1
ATOM 2948 N N . ARG A 1 388 ? 22.047 -15.211 -9.898 1 51.47 388 ARG A N 1
ATOM 2949 C CA . ARG A 1 388 ? 23.125 -15.023 -10.875 1 51.47 388 ARG A CA 1
ATOM 2950 C C . ARG A 1 388 ? 24.484 -15.305 -10.25 1 51.47 388 ARG A C 1
ATOM 2952 O O . ARG A 1 388 ? 25.453 -15.586 -10.961 1 51.47 388 ARG A O 1
ATOM 2959 N N . GLN A 1 389 ? 24.5 -15.016 -8.984 1 46.5 389 GLN A N 1
ATOM 2960 C CA . GLN A 1 389 ? 25.828 -15.055 -8.383 1 46.5 389 GLN A CA 1
ATOM 2961 C C . GLN A 1 389 ? 26.25 -16.484 -8.047 1 46.5 389 GLN A C 1
ATOM 2963 O O . GLN A 1 389 ? 27.391 -16.719 -7.672 1 46.5 389 GLN A O 1
ATOM 2968 N N . LEU A 1 390 ? 25.297 -17.234 -8.156 1 51.81 390 LEU A N 1
ATOM 2969 C CA . LEU A 1 390 ? 25.672 -18.578 -7.762 1 51.81 390 LEU A CA 1
ATOM 2970 C C . LEU A 1 390 ? 26.25 -19.359 -8.945 1 51.81 390 LEU A C 1
ATOM 2972 O O . LEU A 1 390 ? 25.734 -19.25 -10.062 1 51.81 390 LEU A O 1
ATOM 2976 N N . THR A 1 391 ? 27.5 -19.844 -8.797 1 55.81 391 THR A N 1
ATOM 2977 C CA . THR A 1 391 ? 28.078 -20.75 -9.781 1 55.81 391 THR A CA 1
ATOM 2978 C C . THR A 1 391 ? 27.172 -21.953 -10 1 55.81 391 THR A C 1
ATOM 2980 O O . THR A 1 391 ? 26.25 -22.203 -9.227 1 55.81 391 THR A O 1
ATOM 2983 N N . GLU A 1 392 ? 27.297 -22.703 -11.141 1 56.06 392 GLU A N 1
ATOM 2984 C CA . GLU A 1 392 ? 26.547 -23.922 -11.422 1 56.06 392 GLU A CA 1
ATOM 2985 C C . GLU A 1 392 ? 26.562 -24.875 -10.227 1 56.06 392 GLU A C 1
ATOM 2987 O O . GLU A 1 392 ? 25.547 -25.484 -9.898 1 56.06 392 GLU A O 1
ATOM 2992 N N . GLU A 1 393 ? 27.719 -24.953 -9.734 1 58.56 393 GLU A N 1
ATOM 2993 C CA . GLU A 1 393 ? 27.891 -25.812 -8.57 1 58.56 393 GLU A CA 1
ATOM 2994 C C . GLU A 1 393 ? 27.094 -25.297 -7.383 1 58.56 393 GLU A C 1
ATOM 2996 O O . GLU A 1 393 ? 26.484 -26.078 -6.656 1 58.56 393 GLU A O 1
ATOM 3001 N N . GLN A 1 394 ? 27.016 -24 -7.277 1 56.75 394 GLN A N 1
ATOM 3002 C CA . GLN A 1 394 ? 26.281 -23.391 -6.172 1 56.75 394 GLN A CA 1
ATOM 3003 C C . GLN A 1 394 ? 24.766 -23.516 -6.387 1 56.75 394 GLN A C 1
ATOM 3005 O O . GLN A 1 394 ? 24.016 -23.734 -5.434 1 56.75 394 GLN A O 1
ATOM 3010 N N . LEU A 1 395 ? 24.453 -23.422 -7.566 1 57.94 395 LEU A N 1
ATOM 3011 C CA . LEU A 1 395 ? 23.047 -23.594 -7.91 1 57.94 395 LEU A CA 1
ATOM 3012 C C . LEU A 1 395 ? 22.578 -25 -7.598 1 57.94 395 LEU A C 1
ATOM 3014 O O . LEU A 1 395 ? 21.531 -25.203 -6.984 1 57.94 395 LEU A O 1
ATOM 3018 N N . LYS A 1 396 ? 23.375 -25.984 -8.102 1 57.16 396 LYS A N 1
ATOM 3019 C CA . LYS A 1 396 ? 23.094 -27.375 -7.805 1 57.16 396 LYS A CA 1
ATOM 3020 C C . LYS A 1 396 ? 23.016 -27.625 -6.301 1 57.16 396 LYS A C 1
ATOM 3022 O O . LYS A 1 396 ? 22.125 -28.344 -5.836 1 57.16 396 LYS A O 1
ATOM 3027 N N . ALA A 1 397 ? 24.078 -26.953 -5.754 1 53.94 397 ALA A N 1
ATOM 3028 C CA . ALA A 1 397 ? 24.141 -27.094 -4.301 1 53.94 397 ALA A CA 1
ATOM 3029 C C . ALA A 1 397 ? 22.906 -26.484 -3.643 1 53.94 397 ALA A C 1
ATOM 3031 O O . ALA A 1 397 ? 22.438 -26.969 -2.611 1 53.94 397 ALA A O 1
ATOM 3032 N N . ALA A 1 398 ? 22.484 -25.453 -4.379 1 54.62 398 ALA A N 1
ATOM 3033 C CA . ALA A 1 398 ? 21.312 -24.766 -3.84 1 54.62 398 ALA A CA 1
ATOM 3034 C C . ALA A 1 398 ? 20.016 -25.438 -4.309 1 54.62 398 ALA A C 1
ATOM 3036 O O . ALA A 1 398 ? 18.922 -25 -3.951 1 54.62 398 ALA A O 1
ATOM 3037 N N . GLY A 1 399 ? 20.219 -26.469 -5.188 1 56.69 399 GLY A N 1
ATOM 3038 C CA . GLY A 1 399 ? 19.078 -27.203 -5.703 1 56.69 399 GLY A CA 1
ATOM 3039 C C . GLY A 1 399 ? 18.359 -26.484 -6.828 1 56.69 399 GLY A C 1
ATOM 3040 O O . GLY A 1 399 ? 17.172 -26.703 -7.051 1 56.69 399 GLY A O 1
ATOM 3041 N N . ILE A 1 400 ? 19.141 -25.578 -7.387 1 61.88 400 ILE A N 1
ATOM 3042 C CA . ILE A 1 400 ? 18.531 -24.828 -8.469 1 61.88 400 ILE A CA 1
ATOM 3043 C C . ILE A 1 400 ? 18.938 -25.438 -9.812 1 61.88 400 ILE A C 1
ATOM 3045 O O . ILE A 1 400 ? 20.125 -25.609 -10.094 1 61.88 400 ILE A O 1
ATOM 3049 N N . ASP A 1 401 ? 18.047 -25.969 -10.555 1 74.19 401 ASP A N 1
ATOM 3050 C CA . ASP A 1 401 ? 18.25 -26.5 -11.898 1 74.19 401 ASP A CA 1
ATOM 3051 C C . ASP A 1 401 ? 18.578 -25.391 -12.883 1 74.19 401 ASP A C 1
ATOM 3053 O O . ASP A 1 401 ? 17.734 -24.547 -13.203 1 74.19 401 ASP A O 1
ATOM 3057 N N . GLY A 1 402 ? 19.828 -25.359 -13.305 1 80.75 402 GLY A N 1
ATOM 3058 C CA . GLY A 1 402 ? 20.297 -24.328 -14.211 1 80.75 402 GLY A CA 1
ATOM 3059 C C . GLY A 1 402 ? 19.547 -24.297 -15.531 1 80.75 402 GLY A C 1
ATOM 3060 O O . GLY A 1 402 ? 19.609 -23.328 -16.281 1 80.75 402 GLY A O 1
ATOM 3061 N N . GLY A 1 403 ? 18.906 -25.375 -15.844 1 88.62 403 GLY A N 1
ATOM 3062 C CA . GLY A 1 403 ? 18.156 -25.453 -17.094 1 88.62 403 GLY A CA 1
ATOM 3063 C C . GLY A 1 403 ? 16.672 -25.125 -16.906 1 88.62 403 GLY A C 1
ATOM 3064 O O . GLY A 1 403 ? 15.898 -25.219 -17.859 1 88.62 403 GLY A O 1
ATOM 3065 N N . LEU A 1 404 ? 16.312 -24.703 -15.75 1 90.75 404 LEU A N 1
ATOM 3066 C CA . LEU A 1 404 ? 14.906 -24.453 -15.445 1 90.75 404 LEU A CA 1
ATOM 3067 C C . LEU A 1 404 ? 14.414 -23.188 -16.125 1 90.75 404 LEU A C 1
ATOM 3069 O O . LEU A 1 404 ? 15.062 -22.141 -16.047 1 90.75 404 LEU A O 1
ATOM 3073 N N . ILE A 1 405 ? 13.344 -23.281 -16.922 1 93.81 405 ILE A N 1
ATOM 3074 C CA . ILE A 1 405 ? 12.688 -22.141 -17.578 1 93.81 405 ILE A CA 1
ATOM 3075 C C . ILE A 1 405 ? 11.195 -22.156 -17.25 1 93.81 405 ILE A C 1
ATOM 3077 O O . ILE A 1 405 ? 10.539 -23.203 -17.359 1 93.81 405 ILE A O 1
ATOM 3081 N N . ARG A 1 406 ? 10.75 -21.094 -16.781 1 94.88 406 ARG A N 1
ATOM 3082 C CA . ARG A 1 406 ? 9.312 -20.922 -16.609 1 94.88 406 ARG A CA 1
ATOM 3083 C C . ARG A 1 406 ? 8.688 -20.281 -17.859 1 94.88 406 ARG A C 1
ATOM 3085 O O . ARG A 1 406 ? 9.148 -19.234 -18.312 1 94.88 406 ARG A O 1
ATOM 3092 N N . ILE A 1 407 ? 7.727 -20.906 -18.375 1 96.75 407 ILE A N 1
ATOM 3093 C CA . ILE A 1 407 ? 7.008 -20.406 -19.531 1 96.75 407 ILE A CA 1
ATOM 3094 C C . ILE A 1 407 ? 5.582 -20.031 -19.141 1 96.75 407 ILE A C 1
ATOM 3096 O O . ILE A 1 407 ? 4.805 -20.875 -18.719 1 96.75 407 ILE A O 1
ATOM 3100 N N . SER A 1 408 ? 5.281 -18.797 -19.188 1 97.69 408 SER A N 1
ATOM 3101 C CA . SER A 1 408 ? 3.908 -18.328 -19.047 1 97.69 408 SER A CA 1
ATOM 3102 C C . SER A 1 408 ? 3.219 -18.203 -20.406 1 97.69 408 SER A C 1
ATOM 3104 O O . SER A 1 408 ? 3.438 -17.25 -21.141 1 97.69 408 SER A O 1
ATOM 3106 N N . VAL A 1 409 ? 2.361 -19.125 -20.672 1 98.12 409 VAL A N 1
ATOM 3107 C CA . VAL A 1 409 ? 1.752 -19.234 -22 1 98.12 409 VAL A CA 1
ATOM 3108 C C . VAL A 1 409 ? 0.583 -18.25 -22.109 1 98.12 409 VAL A C 1
ATOM 3110 O O . VAL A 1 409 ? -0.304 -18.234 -21.25 1 98.12 409 VAL A O 1
ATOM 3113 N N . GLY A 1 410 ? 0.583 -17.484 -23.172 1 96.75 410 GLY A N 1
ATOM 3114 C CA . GLY A 1 410 ? -0.42 -16.438 -23.344 1 96.75 410 GLY A CA 1
ATOM 3115 C C . GLY A 1 410 ? -1.579 -16.875 -24.219 1 96.75 410 GLY A C 1
ATOM 3116 O O . GLY A 1 410 ? -1.93 -18.062 -24.266 1 96.75 410 GLY A O 1
ATOM 3117 N N . LEU A 1 411 ? -2.238 -15.844 -24.812 1 96.5 411 LEU A N 1
ATOM 3118 C CA . LEU A 1 411 ? -3.488 -16.094 -25.531 1 96.5 411 LEU A CA 1
ATOM 3119 C C . LEU A 1 411 ? -3.295 -15.953 -27.031 1 96.5 411 LEU A C 1
ATOM 3121 O O . LEU A 1 411 ? -4.27 -15.891 -27.781 1 96.5 411 LEU A O 1
ATOM 3125 N N . GLU A 1 412 ? -2.037 -15.852 -27.453 1 94.5 412 GLU A N 1
ATOM 3126 C CA . GLU A 1 412 ? -1.79 -15.836 -28.891 1 94.5 412 GLU A CA 1
ATOM 3127 C C . GLU A 1 412 ? -2.309 -17.109 -29.562 1 94.5 412 GLU A C 1
ATOM 3129 O O . GLU A 1 412 ? -2.641 -18.078 -28.875 1 94.5 412 GLU A O 1
ATOM 3134 N N . ASN A 1 413 ? -2.398 -17.016 -30.922 1 95.31 413 ASN A N 1
ATOM 3135 C CA . ASN A 1 413 ? -2.715 -18.25 -31.641 1 95.31 413 ASN A CA 1
ATOM 3136 C C . ASN A 1 413 ? -1.766 -19.375 -31.25 1 95.31 413 ASN A C 1
ATOM 3138 O O . ASN A 1 413 ? -0.545 -19.203 -31.297 1 95.31 413 ASN A O 1
ATOM 3142 N N . ILE A 1 414 ? -2.359 -20.484 -30.891 1 97.06 414 ILE A N 1
ATOM 3143 C CA . ILE A 1 414 ? -1.582 -21.578 -30.344 1 97.06 414 ILE A CA 1
ATOM 3144 C C . ILE A 1 414 ? -0.546 -22.047 -31.359 1 97.06 414 ILE A C 1
ATOM 3146 O O . ILE A 1 414 ? 0.569 -22.422 -31 1 97.06 414 ILE A O 1
ATOM 3150 N N . GLU A 1 415 ? -0.822 -22.031 -32.625 1 96.69 415 GLU A N 1
ATOM 3151 C CA . GLU A 1 415 ? 0.124 -22.438 -33.656 1 96.69 415 GLU A CA 1
ATOM 3152 C C . GLU A 1 415 ? 1.344 -21.531 -33.688 1 96.69 415 GLU A C 1
ATOM 3154 O O . GLU A 1 415 ? 2.463 -21.984 -33.906 1 96.69 415 GLU A O 1
ATOM 3159 N N . ASP A 1 416 ? 1.112 -20.234 -33.469 1 97.44 416 ASP A N 1
ATOM 3160 C CA . ASP A 1 416 ? 2.213 -19.266 -33.438 1 97.44 416 ASP A CA 1
ATOM 3161 C C . ASP A 1 416 ? 3.113 -19.5 -32.219 1 97.44 416 ASP A C 1
ATOM 3163 O O . ASP A 1 416 ? 4.34 -19.406 -32.312 1 97.44 416 ASP A O 1
ATOM 3167 N N . ILE A 1 417 ? 2.529 -19.797 -31.047 1 97.06 417 ILE A N 1
ATOM 3168 C CA . ILE A 1 417 ? 3.293 -20.078 -29.828 1 97.06 417 ILE A CA 1
ATOM 3169 C C . ILE A 1 417 ? 4.16 -21.328 -30.047 1 97.06 417 ILE A C 1
ATOM 3171 O O . ILE A 1 417 ? 5.363 -21.297 -29.781 1 97.06 417 ILE A O 1
ATOM 3175 N N . LEU A 1 418 ? 3.547 -22.375 -30.578 1 97.88 418 LEU A N 1
ATOM 3176 C CA . LEU A 1 418 ? 4.262 -23.625 -30.781 1 97.88 418 LEU A CA 1
ATOM 3177 C C . LEU A 1 418 ? 5.406 -23.453 -31.781 1 97.88 418 LEU A C 1
ATOM 3179 O O . LEU A 1 418 ? 6.504 -23.969 -31.562 1 97.88 418 LEU A O 1
ATOM 3183 N N . ALA A 1 419 ? 5.133 -22.719 -32.812 1 96.69 419 ALA A N 1
ATOM 3184 C CA . ALA A 1 419 ? 6.16 -22.484 -33.844 1 96.69 419 ALA A CA 1
ATOM 3185 C C . ALA A 1 419 ? 7.344 -21.719 -33.25 1 96.69 419 ALA A C 1
ATOM 3187 O O . ALA A 1 419 ? 8.5 -22 -33.594 1 96.69 419 ALA A O 1
ATOM 3188 N N . ASP A 1 420 ? 7.062 -20.734 -32.438 1 96.94 420 ASP A N 1
ATOM 3189 C CA . ASP A 1 420 ? 8.117 -19.969 -31.781 1 96.94 420 ASP A CA 1
ATOM 3190 C C . ASP A 1 420 ? 8.984 -20.844 -30.906 1 96.94 420 ASP A C 1
ATOM 3192 O O . ASP A 1 420 ? 10.219 -20.812 -30.984 1 96.94 420 ASP A O 1
ATOM 3196 N N . LEU A 1 421 ? 8.383 -21.688 -30.078 1 97.75 421 LEU A N 1
ATOM 3197 C CA . LEU A 1 421 ? 9.086 -22.578 -29.172 1 97.75 421 LEU A CA 1
ATOM 3198 C C . LEU A 1 421 ? 9.898 -23.609 -29.938 1 97.75 421 LEU A C 1
ATOM 3200 O O . LEU A 1 421 ? 11.039 -23.922 -29.578 1 97.75 421 LEU A O 1
ATOM 3204 N N . GLN A 1 422 ? 9.32 -24.094 -31 1 96.69 422 GLN A N 1
ATOM 3205 C CA . GLN A 1 422 ? 9.992 -25.109 -31.797 1 96.69 422 GLN A CA 1
ATOM 3206 C C . GLN A 1 422 ? 11.258 -24.562 -32.438 1 96.69 422 GLN A C 1
ATOM 3208 O O . GLN A 1 422 ? 12.32 -25.172 -32.375 1 96.69 422 GLN A O 1
ATOM 3213 N N . GLN A 1 423 ? 11.094 -23.453 -33.094 1 96.94 423 GLN A N 1
ATOM 3214 C CA . GLN A 1 423 ? 12.258 -22.875 -33.75 1 96.94 423 GLN A CA 1
ATOM 3215 C C . GLN A 1 423 ? 13.344 -22.516 -32.75 1 96.94 423 GLN A C 1
ATOM 3217 O O . GLN A 1 423 ? 14.531 -22.609 -33.031 1 96.94 423 GLN A O 1
ATOM 3222 N N . ALA A 1 424 ? 12.961 -22.047 -31.578 1 96.81 424 ALA A N 1
ATOM 3223 C CA . ALA A 1 424 ? 13.938 -21.734 -30.531 1 96.81 424 ALA A CA 1
ATOM 3224 C C . ALA A 1 424 ? 14.656 -23 -30.062 1 96.81 424 ALA A C 1
ATOM 3226 O O . ALA A 1 424 ? 15.859 -22.969 -29.797 1 96.81 424 ALA A O 1
ATOM 3227 N N . LEU A 1 425 ? 13.938 -24.109 -29.938 1 96.69 425 LEU A N 1
ATOM 3228 C CA . LEU A 1 425 ? 14.523 -25.375 -29.516 1 96.69 425 LEU A CA 1
ATOM 3229 C C . LEU A 1 425 ? 15.547 -25.859 -30.531 1 96.69 425 LEU A C 1
ATOM 3231 O O . LEU A 1 425 ? 16.531 -26.5 -30.172 1 96.69 425 LEU A O 1
ATOM 3235 N N . GLU A 1 426 ? 15.359 -25.547 -31.719 1 95.06 426 GLU A N 1
ATOM 3236 C CA . GLU A 1 426 ? 16.281 -25.969 -32.781 1 95.06 426 GLU A CA 1
ATOM 3237 C C . GLU A 1 426 ? 17.609 -25.25 -32.688 1 95.06 426 GLU A C 1
ATOM 3239 O O . GLU A 1 426 ? 18.609 -25.703 -33.25 1 95.06 426 GLU A O 1
ATOM 3244 N N . ARG A 1 427 ? 17.594 -24.203 -31.953 1 92.38 427 ARG A N 1
ATOM 3245 C CA . ARG A 1 427 ? 18.797 -23.391 -31.828 1 92.38 427 ARG A CA 1
ATOM 3246 C C . ARG A 1 427 ? 19.609 -23.828 -30.609 1 92.38 427 ARG A C 1
ATOM 3248 O O . ARG A 1 427 ? 20.672 -23.266 -30.328 1 92.38 427 ARG A O 1
ATOM 3255 N N . VAL A 1 428 ? 19.094 -24.703 -29.859 1 91.75 428 VAL A N 1
ATOM 3256 C CA . VAL A 1 428 ? 19.75 -25.219 -28.672 1 91.75 428 VAL A CA 1
ATOM 3257 C C . VAL A 1 428 ? 20.609 -26.422 -29.016 1 91.75 428 VAL A C 1
ATOM 3259 O O . VAL A 1 428 ? 20.188 -27.297 -29.781 1 91.75 428 VAL A O 1
ATOM 3262 N N . MET B 1 1 ? 16.344 18.406 -24.656 1 54.34 1 MET B N 1
ATOM 3263 C CA . MET B 1 1 ? 16.188 19.312 -23.516 1 54.34 1 MET B CA 1
ATOM 3264 C C . MET B 1 1 ? 17.047 18.891 -22.344 1 54.34 1 MET B C 1
ATOM 3266 O O . MET B 1 1 ? 17.312 17.688 -22.172 1 54.34 1 MET B O 1
ATOM 3270 N N . GLN B 1 2 ? 17.672 19.844 -21.672 1 61.06 2 GLN B N 1
ATOM 3271 C CA . GLN B 1 2 ? 18.578 19.609 -20.562 1 61.06 2 GLN B CA 1
ATOM 3272 C C . GLN B 1 2 ? 17.828 19.312 -19.281 1 61.06 2 GLN B C 1
ATOM 3274 O O . GLN B 1 2 ? 16.703 19.812 -19.078 1 61.06 2 GLN B O 1
ATOM 3279 N N . PRO B 1 3 ? 18.391 18.359 -18.531 1 74.88 3 PRO B N 1
ATOM 3280 C CA . PRO B 1 3 ? 17.797 18.141 -17.203 1 74.88 3 PRO B CA 1
ATOM 3281 C C . PRO B 1 3 ? 17.672 19.422 -16.391 1 74.88 3 PRO B C 1
ATOM 3283 O O . PRO B 1 3 ? 18.391 20.391 -16.656 1 74.88 3 PRO B O 1
ATOM 3286 N N . CYS B 1 4 ? 16.75 19.484 -15.57 1 79.5 4 CYS B N 1
ATOM 3287 C CA . CYS B 1 4 ? 16.5 20.625 -14.703 1 79.5 4 CYS B CA 1
ATOM 3288 C C . CYS B 1 4 ? 17.75 21.016 -13.93 1 79.5 4 CYS B C 1
ATOM 3290 O O . CYS B 1 4 ? 18.422 20.141 -13.367 1 79.5 4 CYS B O 1
ATOM 3292 N N . ASN B 1 5 ? 18.109 22.266 -13.969 1 75.88 5 ASN B N 1
ATOM 3293 C CA . ASN B 1 5 ? 19.219 22.797 -13.172 1 75.88 5 ASN B CA 1
ATOM 3294 C C . ASN B 1 5 ? 19.031 22.5 -11.688 1 75.88 5 ASN B C 1
ATOM 3296 O O . ASN B 1 5 ? 18.031 22.906 -11.086 1 75.88 5 ASN B O 1
ATOM 3300 N N . PRO B 1 6 ? 19.953 21.828 -11.078 1 81.75 6 PRO B N 1
ATOM 3301 C CA . PRO B 1 6 ? 19.812 21.484 -9.664 1 81.75 6 PRO B CA 1
ATOM 3302 C C . PRO B 1 6 ? 19.734 22.719 -8.766 1 81.75 6 PRO B C 1
ATOM 3304 O O . PRO B 1 6 ? 19.234 22.641 -7.641 1 81.75 6 PRO B O 1
ATOM 3307 N N . ASN B 1 7 ? 20.172 23.844 -9.281 1 84.94 7 ASN B N 1
ATOM 3308 C CA . ASN B 1 7 ? 20.156 25.078 -8.492 1 84.94 7 ASN B CA 1
ATOM 3309 C C . ASN B 1 7 ? 18.938 25.922 -8.805 1 84.94 7 ASN B C 1
ATOM 3311 O O . ASN B 1 7 ? 18.812 27.047 -8.312 1 84.94 7 ASN B O 1
ATOM 3315 N N . ALA B 1 8 ? 18.141 25.359 -9.633 1 87.56 8 ALA B N 1
ATOM 3316 C CA . ALA B 1 8 ? 16.906 26.094 -9.945 1 87.56 8 ALA B CA 1
ATOM 3317 C C . ALA B 1 8 ? 16.078 26.312 -8.695 1 87.56 8 ALA B C 1
ATOM 3319 O O . ALA B 1 8 ? 16.188 25.578 -7.715 1 87.56 8 ALA B O 1
ATOM 3320 N N . LYS B 1 9 ? 15.297 27.391 -8.75 1 92.12 9 LYS B N 1
ATOM 3321 C CA . LYS B 1 9 ? 14.375 27.688 -7.66 1 92.12 9 LYS B CA 1
ATOM 3322 C C . LYS B 1 9 ? 13.234 26.672 -7.625 1 92.12 9 LYS B C 1
ATOM 3324 O O . LYS B 1 9 ? 13.008 25.938 -8.594 1 92.12 9 LYS B O 1
ATOM 3329 N N . LEU B 1 10 ? 12.539 26.625 -6.539 1 93.69 10 LEU B N 1
ATOM 3330 C CA . LEU B 1 10 ? 11.555 25.594 -6.27 1 93.69 10 LEU B CA 1
ATOM 3331 C C . LEU B 1 10 ? 10.438 25.609 -7.312 1 93.69 10 LEU B C 1
ATOM 3333 O O . LEU B 1 10 ? 9.977 24.562 -7.758 1 93.69 10 LEU B O 1
ATOM 3337 N N . GLU B 1 11 ? 9.961 26.875 -7.727 1 91.5 11 GLU B N 1
ATOM 3338 C CA . GLU B 1 11 ? 8.898 26.984 -8.719 1 91.5 11 GLU B CA 1
ATOM 3339 C C . GLU B 1 11 ? 9.305 26.328 -10.039 1 91.5 11 GLU B C 1
ATOM 3341 O O . GLU B 1 11 ? 8.484 25.656 -10.68 1 91.5 11 GLU B O 1
ATOM 3346 N N . THR B 1 12 ? 10.539 26.547 -10.367 1 91.75 12 THR B N 1
ATOM 3347 C CA . THR B 1 12 ? 11.062 25.984 -11.602 1 91.75 12 THR B CA 1
ATOM 3348 C C . THR B 1 12 ? 11.219 24.469 -11.484 1 91.75 12 THR B C 1
ATOM 3350 O O . THR B 1 12 ? 10.898 23.734 -12.414 1 91.75 12 THR B O 1
ATOM 3353 N N . LYS B 1 13 ? 11.672 23.969 -10.305 1 92.75 13 LYS B N 1
ATOM 3354 C CA . LYS B 1 13 ? 11.828 22.531 -10.078 1 92.75 13 LYS B CA 1
ATOM 3355 C C . LYS B 1 13 ? 10.484 21.812 -10.148 1 92.75 13 LYS B C 1
ATOM 3357 O O . LYS B 1 13 ? 10.406 20.688 -10.648 1 92.75 13 LYS B O 1
ATOM 3362 N N . CYS B 1 14 ? 9.422 22.406 -9.648 1 92.56 14 CYS B N 1
ATOM 3363 C CA . CYS B 1 14 ? 8.086 21.812 -9.688 1 92.56 14 CYS B CA 1
ATOM 3364 C C . CYS B 1 14 ? 7.668 21.516 -11.117 1 92.56 14 CYS B C 1
ATOM 3366 O O . CYS B 1 14 ? 6.938 20.547 -11.367 1 92.56 14 CYS B O 1
ATOM 3368 N N . LEU B 1 15 ? 8.195 22.328 -12.086 1 85.56 15 LEU B N 1
ATOM 3369 C CA . LEU B 1 15 ? 7.746 22.219 -13.469 1 85.56 15 LEU B CA 1
ATOM 3370 C C . LEU B 1 15 ? 8.688 21.328 -14.273 1 85.56 15 LEU B C 1
ATOM 3372 O O . LEU B 1 15 ? 8.266 20.656 -15.219 1 85.56 15 LEU B O 1
ATOM 3376 N N . HIS B 1 16 ? 9.984 21.297 -13.82 1 84.62 16 HIS B N 1
ATOM 3377 C CA . HIS B 1 16 ? 10.945 20.766 -14.789 1 84.62 16 HIS B CA 1
ATOM 3378 C C . HIS B 1 16 ? 11.758 19.625 -14.188 1 84.62 16 HIS B C 1
ATOM 3380 O O . HIS B 1 16 ? 12.438 18.891 -14.906 1 84.62 16 HIS B O 1
ATOM 3386 N N . ALA B 1 17 ? 11.719 19.422 -12.898 1 90.12 17 ALA B N 1
ATOM 3387 C CA . ALA B 1 17 ? 12.523 18.359 -12.297 1 90.12 17 ALA B CA 1
ATOM 3388 C C . ALA B 1 17 ? 11.883 17 -12.523 1 90.12 17 ALA B C 1
ATOM 3390 O O . ALA B 1 17 ? 10.656 16.875 -12.617 1 90.12 17 ALA B O 1
ATOM 3391 N N . GLY B 1 18 ? 12.758 15.93 -12.641 1 91.5 18 GLY B N 1
ATOM 3392 C CA . GLY B 1 18 ? 12.336 14.539 -12.617 1 91.5 18 GLY B CA 1
ATOM 3393 C C . GLY B 1 18 ? 12.023 13.984 -13.992 1 91.5 18 GLY B C 1
ATOM 3394 O O . GLY B 1 18 ? 12.008 12.766 -14.188 1 91.5 18 GLY B O 1
ATOM 3395 N N . TYR B 1 19 ? 11.711 14.844 -14.953 1 90.62 19 TYR B N 1
ATOM 3396 C CA . TYR B 1 19 ? 11.398 14.398 -16.297 1 90.62 19 TYR B CA 1
ATOM 3397 C C . TYR B 1 19 ? 11.953 15.367 -17.344 1 90.62 19 TYR B C 1
ATOM 3399 O O . TYR B 1 19 ? 11.68 16.562 -17.281 1 90.62 19 TYR B O 1
ATOM 3407 N N . THR B 1 20 ? 12.703 14.914 -18.219 1 88.19 20 THR B N 1
ATOM 3408 C CA . THR B 1 20 ? 13.219 15.664 -19.359 1 88.19 20 THR B CA 1
ATOM 3409 C C . THR B 1 20 ? 12.797 15.023 -20.672 1 88.19 20 THR B C 1
ATOM 3411 O O . THR B 1 20 ? 13.289 13.953 -21.031 1 88.19 20 THR B O 1
ATOM 3414 N N . PRO B 1 21 ? 11.867 15.695 -21.359 1 85 21 PRO B N 1
ATOM 3415 C CA . PRO B 1 21 ? 11.43 15.117 -22.625 1 85 21 PRO B CA 1
ATOM 3416 C C . PRO B 1 21 ? 12.57 14.945 -23.625 1 85 21 PRO B C 1
ATOM 3418 O O . PRO B 1 21 ? 13.445 15.812 -23.719 1 85 21 PRO B O 1
ATOM 3421 N N . LYS B 1 22 ? 12.523 13.859 -24.359 1 85.75 22 LYS B N 1
ATOM 3422 C CA . LYS B 1 22 ? 13.414 13.68 -25.5 1 85.75 22 LYS B CA 1
ATOM 3423 C C . LYS B 1 22 ? 12.875 14.391 -26.734 1 85.75 22 LYS B C 1
ATOM 3425 O O . LYS B 1 22 ? 11.719 14.836 -26.75 1 85.75 22 LYS B O 1
ATOM 3430 N N . ASN B 1 23 ? 13.805 14.641 -27.672 1 82.81 23 ASN B N 1
ATOM 3431 C CA . ASN B 1 23 ? 13.32 15.188 -28.938 1 82.81 23 ASN B CA 1
ATOM 3432 C C . ASN B 1 23 ? 12.156 14.375 -29.484 1 82.81 23 ASN B C 1
ATOM 3434 O O . ASN B 1 23 ? 12.273 13.164 -29.672 1 82.81 23 ASN B O 1
ATOM 3438 N N . GLY B 1 24 ? 11.047 15.062 -29.734 1 83.81 24 GLY B N 1
ATOM 3439 C CA . GLY B 1 24 ? 9.844 14.383 -30.203 1 83.81 24 GLY B CA 1
ATOM 3440 C C . GLY B 1 24 ? 9.078 13.703 -29.094 1 83.81 24 GLY B C 1
ATOM 3441 O O . GLY B 1 24 ? 8.016 13.125 -29.328 1 83.81 24 GLY B O 1
ATOM 3442 N N . GLY B 1 25 ? 9.57 13.766 -27.953 1 86.62 25 GLY B N 1
ATOM 3443 C CA . GLY B 1 25 ? 8.906 13.133 -26.828 1 86.62 25 GLY B CA 1
ATOM 3444 C C . GLY B 1 25 ? 7.781 13.969 -26.25 1 86.62 25 GLY B C 1
ATOM 3445 O O . GLY B 1 25 ? 7.625 15.141 -26.609 1 86.62 25 GLY B O 1
ATOM 3446 N N . PRO B 1 26 ? 7.016 13.266 -25.422 1 87.25 26 PRO B N 1
ATOM 3447 C CA . PRO B 1 26 ? 5.906 14.008 -24.812 1 87.25 26 PRO B CA 1
ATOM 3448 C C . PRO B 1 26 ? 6.379 15.148 -23.906 1 87.25 26 PRO B C 1
ATOM 3450 O O . PRO B 1 26 ? 7.371 14.992 -23.188 1 87.25 26 PRO B O 1
ATOM 3453 N N . GLY B 1 27 ? 5.707 16.234 -23.906 1 82.12 27 GLY B N 1
ATOM 3454 C CA . GLY B 1 27 ? 6.039 17.391 -23.109 1 82.12 27 GLY B CA 1
ATOM 3455 C C . GLY B 1 27 ? 5.758 17.203 -21.641 1 82.12 27 GLY B C 1
ATOM 3456 O O . GLY B 1 27 ? 6.285 17.938 -20.797 1 82.12 27 GLY B O 1
ATOM 3457 N N . THR B 1 28 ? 4.871 16.297 -21.375 1 88.44 28 THR B N 1
ATOM 3458 C CA . THR B 1 28 ? 4.547 15.961 -19.984 1 88.44 28 THR B CA 1
ATOM 3459 C C . THR B 1 28 ? 4.918 14.516 -19.672 1 88.44 28 THR B C 1
ATOM 3461 O O . THR B 1 28 ? 5.059 13.695 -20.578 1 88.44 28 THR B O 1
ATOM 3464 N N . VAL B 1 29 ? 5.137 14.227 -18.391 1 90.88 29 VAL B N 1
ATOM 3465 C CA . VAL B 1 29 ? 5.488 12.875 -17.953 1 90.88 29 VAL B CA 1
ATOM 3466 C C . VAL B 1 29 ? 4.441 11.883 -18.453 1 90.88 29 VAL B C 1
ATOM 3468 O O . VAL B 1 29 ? 3.242 12.07 -18.234 1 90.88 29 VAL B O 1
ATOM 3471 N N . PRO B 1 30 ? 4.828 10.82 -19.172 1 92.25 30 PRO B N 1
ATOM 3472 C CA . PRO B 1 30 ? 3.861 9.82 -19.625 1 92.25 30 PRO B CA 1
ATOM 3473 C C . PRO B 1 30 ? 3.379 8.906 -18.5 1 92.25 30 PRO B C 1
ATOM 3475 O O . PRO B 1 30 ? 4.094 8.719 -17.516 1 92.25 30 PRO B O 1
ATOM 3478 N N . ILE B 1 31 ? 2.111 8.422 -18.625 1 94.56 31 ILE B N 1
ATOM 3479 C CA . ILE B 1 31 ? 1.65 7.336 -17.781 1 94.56 31 ILE B CA 1
ATOM 3480 C C . ILE B 1 31 ? 2.15 6 -18.328 1 94.56 31 ILE B C 1
ATOM 3482 O O . ILE B 1 31 ? 1.669 5.527 -19.359 1 94.56 31 ILE B O 1
ATOM 3486 N N . VAL B 1 32 ? 3.197 5.434 -17.734 1 93.25 32 VAL B N 1
ATOM 3487 C CA . VAL B 1 32 ? 3.648 4.094 -18.109 1 93.25 32 VAL B CA 1
ATOM 3488 C C . VAL B 1 32 ? 2.844 3.047 -17.344 1 93.25 32 VAL B C 1
ATOM 3490 O O . VAL B 1 32 ? 3.25 2.611 -16.266 1 93.25 32 VAL B O 1
ATOM 3493 N N . GLN B 1 33 ? 1.757 2.648 -17.953 1 91.94 33 GLN B N 1
ATOM 3494 C CA . GLN B 1 33 ? 0.797 1.718 -17.359 1 91.94 33 GLN B CA 1
ATOM 3495 C C . GLN B 1 33 ? 1.193 0.27 -17.641 1 91.94 33 GLN B C 1
ATOM 3497 O O . GLN B 1 33 ? 0.629 -0.373 -18.531 1 91.94 33 GLN B O 1
ATOM 3502 N N . SER B 1 34 ? 2.148 -0.254 -16.859 1 90.81 34 SER B N 1
ATOM 3503 C CA . SER B 1 34 ? 2.678 -1.603 -17.047 1 90.81 34 SER B CA 1
ATOM 3504 C C . SER B 1 34 ? 3.18 -2.176 -15.719 1 90.81 34 SER B C 1
ATOM 3506 O O . SER B 1 34 ? 3.695 -1.443 -14.875 1 90.81 34 SER B O 1
ATOM 3508 N N . THR B 1 35 ? 3.068 -3.484 -15.523 1 91.69 35 THR B N 1
ATOM 3509 C CA . THR B 1 35 ? 3.641 -4.148 -14.352 1 91.69 35 THR B CA 1
ATOM 3510 C C . THR B 1 35 ? 5.047 -4.66 -14.656 1 91.69 35 THR B C 1
ATOM 3512 O O . THR B 1 35 ? 5.848 -4.871 -13.742 1 91.69 35 THR B O 1
ATOM 3515 N N . THR B 1 36 ? 5.277 -4.93 -15.898 1 90.44 36 THR B N 1
ATOM 3516 C CA . THR B 1 36 ? 6.535 -5.551 -16.297 1 90.44 36 THR B CA 1
ATOM 3517 C C . THR B 1 36 ? 7.105 -4.871 -17.547 1 90.44 36 THR B C 1
ATOM 3519 O O . THR B 1 36 ? 6.473 -3.979 -18.109 1 90.44 36 THR B O 1
ATOM 3522 N N . TYR B 1 37 ? 8.312 -5.238 -17.859 1 88.94 37 TYR B N 1
ATOM 3523 C CA . TYR B 1 37 ? 9.07 -4.68 -18.969 1 88.94 37 TYR B CA 1
ATOM 3524 C C . TYR B 1 37 ? 9.781 -5.777 -19.75 1 88.94 37 TYR B C 1
ATOM 3526 O O . TYR B 1 37 ? 10.039 -6.859 -19.219 1 88.94 37 TYR B O 1
ATOM 3534 N N . ARG B 1 38 ? 9.945 -5.578 -21.016 1 89.25 38 ARG B N 1
ATOM 3535 C CA . ARG B 1 38 ? 10.508 -6.59 -21.906 1 89.25 38 ARG B CA 1
ATOM 3536 C C . ARG B 1 38 ? 11.984 -6.316 -22.188 1 89.25 38 ARG B C 1
ATOM 3538 O O . ARG B 1 38 ? 12.383 -5.164 -22.344 1 89.25 38 ARG B O 1
ATOM 3545 N N . PHE B 1 39 ? 12.758 -7.359 -22.219 1 87.75 39 PHE B N 1
ATOM 3546 C CA . PHE B 1 39 ? 14.195 -7.23 -22.406 1 87.75 39 PHE B CA 1
ATOM 3547 C C . PHE B 1 39 ? 14.664 -8.047 -23.609 1 87.75 39 PHE B C 1
ATOM 3549 O O . PHE B 1 39 ? 14.078 -9.086 -23.922 1 87.75 39 PHE B O 1
ATOM 3556 N N . ASP B 1 40 ? 15.695 -7.547 -24.203 1 85.62 40 ASP B N 1
ATOM 3557 C CA . ASP B 1 40 ? 16.156 -8.125 -25.453 1 85.62 40 ASP B CA 1
ATOM 3558 C C . ASP B 1 40 ? 16.953 -9.406 -25.203 1 85.62 40 ASP B C 1
ATOM 3560 O O . ASP B 1 40 ? 17.094 -10.242 -26.109 1 85.62 40 ASP B O 1
ATOM 3564 N N . SER B 1 41 ? 17.484 -9.469 -23.984 1 86.12 41 SER B N 1
ATOM 3565 C CA . SER B 1 41 ? 18.312 -10.641 -23.719 1 86.12 41 SER B CA 1
ATOM 3566 C C . SER B 1 41 ? 18.266 -11.016 -22.234 1 86.12 41 SER B C 1
ATOM 3568 O O . SER B 1 41 ? 17.953 -10.18 -21.391 1 86.12 41 SER B O 1
ATOM 3570 N N . THR B 1 42 ? 18.656 -12.289 -22.031 1 83.75 42 THR B N 1
ATOM 3571 C CA . THR B 1 42 ? 18.734 -12.789 -20.656 1 83.75 42 THR B CA 1
ATOM 3572 C C . THR B 1 42 ? 19.844 -12.07 -19.891 1 83.75 42 THR B C 1
ATOM 3574 O O . THR B 1 42 ? 19.719 -11.852 -18.688 1 83.75 42 THR B O 1
ATOM 3577 N N . GLU B 1 43 ? 20.828 -11.789 -20.625 1 79.19 43 GLU B N 1
ATOM 3578 C CA . GLU B 1 43 ? 21.938 -11.07 -20 1 79.19 43 GLU B CA 1
ATOM 3579 C C . GLU B 1 43 ? 21.484 -9.734 -19.438 1 79.19 43 GLU B C 1
ATOM 3581 O O . GLU B 1 43 ? 21.906 -9.336 -18.344 1 79.19 43 GLU B O 1
ATOM 3586 N N . LYS B 1 44 ? 20.688 -9.07 -20.125 1 80.19 44 LYS B N 1
ATOM 3587 C CA . LYS B 1 44 ? 20.188 -7.777 -19.672 1 80.19 44 LYS B CA 1
ATOM 3588 C C . LYS B 1 44 ? 19.375 -7.926 -18.391 1 80.19 44 LYS B C 1
ATOM 3590 O O . LYS B 1 44 ? 19.453 -7.082 -17.5 1 80.19 44 LYS B O 1
ATOM 3595 N N . VAL B 1 45 ? 18.625 -8.945 -18.359 1 78.88 45 VAL B N 1
ATOM 3596 C CA . VAL B 1 45 ? 17.812 -9.195 -17.188 1 78.88 45 VAL B CA 1
ATOM 3597 C C . VAL B 1 45 ? 18.719 -9.422 -15.969 1 78.88 45 VAL B C 1
ATOM 3599 O O . VAL B 1 45 ? 18.453 -8.891 -14.891 1 78.88 45 VAL B O 1
ATOM 3602 N N . ALA B 1 46 ? 19.641 -10.18 -16.156 1 74.25 46 ALA B N 1
ATOM 3603 C CA . ALA B 1 46 ? 20.562 -10.492 -15.07 1 74.25 46 ALA B CA 1
ATOM 3604 C C . ALA B 1 46 ? 21.219 -9.219 -14.531 1 74.25 46 ALA B C 1
ATOM 3606 O O . ALA B 1 46 ? 21.422 -9.086 -13.328 1 74.25 46 ALA B O 1
ATOM 3607 N N . GLU B 1 47 ? 21.547 -8.328 -15.43 1 73.44 47 GLU B N 1
ATOM 3608 C CA . GLU B 1 47 ? 22.188 -7.066 -15.062 1 73.44 47 GLU B CA 1
ATOM 3609 C C . GLU B 1 47 ? 21.25 -6.199 -14.219 1 73.44 47 GLU B C 1
ATOM 3611 O O . GLU B 1 47 ? 21.703 -5.465 -13.344 1 73.44 47 GLU B O 1
ATOM 3616 N N . LEU B 1 48 ? 20.031 -6.395 -14.477 1 75.12 48 LEU B N 1
ATOM 3617 C CA . LEU B 1 48 ? 19.047 -5.523 -13.844 1 75.12 48 LEU B CA 1
ATOM 3618 C C . LEU B 1 48 ? 18.812 -5.922 -12.391 1 75.12 48 LEU B C 1
ATOM 3620 O O . LEU B 1 48 ? 18.422 -5.09 -11.57 1 75.12 48 LEU B O 1
ATOM 3624 N N . PHE B 1 49 ? 18.953 -7.121 -12.117 1 67.31 49 PHE B N 1
ATOM 3625 C CA . PHE B 1 49 ? 18.688 -7.586 -10.766 1 67.31 49 PHE B CA 1
ATOM 3626 C C . PHE B 1 49 ? 19.656 -6.961 -9.773 1 67.31 49 PHE B C 1
ATOM 3628 O O . PHE B 1 49 ? 19.391 -6.938 -8.57 1 67.31 49 PHE B O 1
ATOM 3635 N N . ASP B 1 50 ? 20.688 -6.359 -10.281 1 64 50 ASP B N 1
ATOM 3636 C CA . ASP B 1 50 ? 21.656 -5.672 -9.43 1 64 50 ASP B CA 1
ATOM 3637 C C . ASP B 1 50 ? 21.359 -4.176 -9.359 1 64 50 ASP B C 1
ATOM 3639 O O . ASP B 1 50 ? 22.078 -3.428 -8.688 1 64 50 ASP B O 1
ATOM 3643 N N . MET B 1 51 ? 20.328 -3.807 -10.055 1 68.06 51 MET B N 1
ATOM 3644 C CA . MET B 1 51 ? 20.016 -2.383 -10.133 1 68.06 51 MET B CA 1
ATOM 3645 C C . MET B 1 51 ? 18.594 -2.113 -9.656 1 68.06 51 MET B C 1
ATOM 3647 O O . MET B 1 51 ? 17.672 -1.982 -10.469 1 68.06 51 MET B O 1
ATOM 3651 N N . PRO B 1 52 ? 18.422 -1.849 -8.375 1 65.94 52 PRO B N 1
ATOM 3652 C CA . PRO B 1 52 ? 17.062 -1.772 -7.82 1 65.94 52 PRO B CA 1
ATOM 3653 C C . PRO B 1 52 ? 16.266 -0.603 -8.391 1 65.94 52 PRO B C 1
ATOM 3655 O O . PRO B 1 52 ? 15.039 -0.565 -8.25 1 65.94 52 PRO B O 1
ATOM 3658 N N . THR B 1 53 ? 16.812 0.226 -9.109 1 71.88 53 THR B N 1
ATOM 3659 C CA . THR B 1 53 ? 16.109 1.425 -9.562 1 71.88 53 THR B CA 1
ATOM 3660 C C . THR B 1 53 ? 15.695 1.29 -11.023 1 71.88 53 THR B C 1
ATOM 3662 O O . THR B 1 53 ? 14.938 2.115 -11.539 1 71.88 53 THR B O 1
ATOM 3665 N N . GLU B 1 54 ? 16.125 0.257 -11.594 1 78.38 54 GLU B N 1
ATOM 3666 C CA . GLU B 1 54 ? 15.719 0.077 -12.984 1 78.38 54 GLU B CA 1
ATOM 3667 C C . GLU B 1 54 ? 14.375 -0.637 -13.086 1 78.38 54 GLU B C 1
ATOM 3669 O O . GLU B 1 54 ? 14.086 -1.545 -12.297 1 78.38 54 GLU B O 1
ATOM 3674 N N . PRO B 1 55 ? 13.625 -0.15 -14.102 1 82.44 55 PRO B N 1
ATOM 3675 C CA . PRO B 1 55 ? 12.281 -0.73 -14.211 1 82.44 55 PRO B CA 1
ATOM 3676 C C . PRO B 1 55 ? 12.297 -2.16 -14.75 1 82.44 55 PRO B C 1
ATOM 3678 O O . PRO B 1 55 ? 12.461 -2.367 -15.953 1 82.44 55 PRO B O 1
ATOM 3681 N N . MET B 1 56 ? 12.266 -3.1 -13.938 1 79.69 56 MET B N 1
ATOM 3682 C CA . MET B 1 56 ? 12.117 -4.508 -14.289 1 79.69 56 MET B CA 1
ATOM 3683 C C . MET B 1 56 ? 10.734 -5.023 -13.891 1 79.69 56 MET B C 1
ATOM 3685 O O . MET B 1 56 ? 10.203 -5.941 -14.516 1 79.69 56 MET B O 1
ATOM 3689 N N . TYR B 1 57 ? 10.305 -4.516 -12.867 1 86 57 TYR B N 1
ATOM 3690 C CA . TYR B 1 57 ? 9 -4.832 -12.297 1 86 57 TYR B CA 1
ATOM 3691 C C . TYR B 1 57 ? 8.438 -3.641 -11.531 1 86 57 TYR B C 1
ATOM 3693 O O . TYR B 1 57 ? 9.133 -3.025 -10.727 1 86 57 TYR B O 1
ATOM 3701 N N . SER B 1 58 ? 7.207 -3.322 -11.75 1 86.62 58 SER B N 1
ATOM 3702 C CA . SER B 1 58 ? 6.66 -2.037 -11.328 1 86.62 58 SER B CA 1
ATOM 3703 C C . SER B 1 58 ? 6.477 -1.99 -9.812 1 86.62 58 SER B C 1
ATOM 3705 O O . SER B 1 58 ? 6.367 -0.91 -9.227 1 86.62 58 SER B O 1
ATOM 3707 N N . ARG B 1 59 ? 6.43 -3.078 -9.172 1 82.12 59 ARG B N 1
ATOM 3708 C CA . ARG B 1 59 ? 6.383 -3.029 -7.715 1 82.12 59 ARG B CA 1
ATOM 3709 C C . ARG B 1 59 ? 7.629 -2.355 -7.152 1 82.12 59 ARG B C 1
ATOM 3711 O O . ARG B 1 59 ? 7.613 -1.841 -6.031 1 82.12 59 ARG B O 1
ATOM 3718 N N . PHE B 1 60 ? 8.695 -2.293 -8.008 1 80 60 PHE B N 1
ATOM 3719 C CA . PHE B 1 60 ? 9.953 -1.711 -7.555 1 80 60 PHE B CA 1
ATOM 3720 C C . PHE B 1 60 ? 10.172 -0.344 -8.195 1 80 60 PHE B C 1
ATOM 3722 O O . PHE B 1 60 ? 10.672 0.577 -7.539 1 80 60 PHE B O 1
ATOM 3729 N N . ALA B 1 61 ? 9.938 -0.419 -9.406 1 85.75 61 ALA B N 1
ATOM 3730 C CA . ALA B 1 61 ? 10.219 0.816 -10.133 1 85.75 61 ALA B CA 1
ATOM 3731 C C . ALA B 1 61 ? 9.289 0.967 -11.336 1 85.75 61 ALA B C 1
ATOM 3733 O O . ALA B 1 61 ? 9 -0.01 -12.023 1 85.75 61 ALA B O 1
ATOM 3734 N N . ASN B 1 62 ? 8.773 2.074 -11.516 1 92.69 62 ASN B N 1
ATOM 3735 C CA . ASN B 1 62 ? 7.957 2.516 -12.641 1 92.69 62 ASN B CA 1
ATOM 3736 C C . ASN B 1 62 ? 8.391 3.889 -13.141 1 92.69 62 ASN B C 1
ATOM 3738 O O . ASN B 1 62 ? 8.586 4.812 -12.344 1 92.69 62 ASN B O 1
ATOM 3742 N N . PRO B 1 63 ? 8.531 3.992 -14.469 1 93.25 63 PRO B N 1
ATOM 3743 C CA . PRO B 1 63 ? 9.078 5.242 -15 1 93.25 63 PRO B CA 1
ATOM 3744 C C . PRO B 1 63 ? 8.266 6.469 -14.578 1 93.25 63 PRO B C 1
ATOM 3746 O O . PRO B 1 63 ? 8.836 7.535 -14.328 1 93.25 63 PRO B O 1
ATOM 3749 N N . THR B 1 64 ? 6.93 6.387 -14.602 1 95.06 64 THR B N 1
ATOM 3750 C CA . THR B 1 64 ? 6.102 7.504 -14.156 1 95.06 64 THR B CA 1
ATOM 3751 C C . THR B 1 64 ? 6.383 7.836 -12.695 1 95.06 64 THR B C 1
ATOM 3753 O O . THR B 1 64 ? 6.59 9 -12.344 1 95.06 64 THR B O 1
ATOM 3756 N N . CYS B 1 65 ? 6.383 6.797 -11.852 1 95.81 65 CYS B N 1
ATOM 3757 C CA . CYS B 1 65 ? 6.66 6.965 -10.43 1 95.81 65 CYS B CA 1
ATOM 3758 C C . CYS B 1 65 ? 8.062 7.523 -10.211 1 95.81 65 CYS B C 1
ATOM 3760 O O . CYS B 1 65 ? 8.258 8.414 -9.383 1 95.81 65 CYS B O 1
ATOM 3762 N N . ASP B 1 66 ? 8.984 7.016 -10.977 1 94.81 66 ASP B N 1
ATOM 3763 C CA . ASP B 1 66 ? 10.375 7.438 -10.844 1 94.81 66 ASP B CA 1
ATOM 3764 C C . ASP B 1 66 ? 10.531 8.93 -11.125 1 94.81 66 ASP B C 1
ATOM 3766 O O . ASP B 1 66 ? 11.281 9.625 -10.438 1 94.81 66 ASP B O 1
ATOM 3770 N N . ALA B 1 67 ? 9.883 9.406 -12.148 1 95.19 67 ALA B N 1
ATOM 3771 C CA . ALA B 1 67 ? 9.938 10.82 -12.492 1 95.19 67 ALA B CA 1
ATOM 3772 C C . ALA B 1 67 ? 9.445 11.688 -11.344 1 95.19 67 ALA B C 1
ATOM 3774 O O . ALA B 1 67 ? 10.047 12.711 -11.016 1 95.19 67 ALA B O 1
ATOM 3775 N N . VAL B 1 68 ? 8.391 11.297 -10.719 1 97.44 68 VAL B N 1
ATOM 3776 C CA . VAL B 1 68 ? 7.797 12.062 -9.625 1 97.44 68 VAL B CA 1
ATOM 3777 C C . VAL B 1 68 ? 8.695 11.977 -8.391 1 97.44 68 VAL B C 1
ATOM 3779 O O . VAL B 1 68 ? 8.867 12.969 -7.672 1 97.44 68 VAL B O 1
ATOM 3782 N N . GLU B 1 69 ? 9.227 10.766 -8.133 1 97.44 69 GLU B N 1
ATOM 3783 C CA . GLU B 1 69 ? 10.172 10.586 -7.027 1 97.44 69 GLU B CA 1
ATOM 3784 C C . GLU B 1 69 ? 11.367 11.523 -7.16 1 97.44 69 GLU B C 1
ATOM 3786 O O . GLU B 1 69 ? 11.75 12.188 -6.195 1 97.44 69 GLU B O 1
ATOM 3791 N N . GLN B 1 70 ? 11.906 11.562 -8.328 1 96.5 70 GLN B N 1
ATOM 3792 C CA . GLN B 1 70 ? 13.055 12.422 -8.578 1 96.5 70 GLN B CA 1
ATOM 3793 C C . GLN B 1 70 ? 12.688 13.891 -8.375 1 96.5 70 GLN B C 1
ATOM 3795 O O . GLN B 1 70 ? 13.477 14.664 -7.816 1 96.5 70 GLN B O 1
ATOM 3800 N N . LYS B 1 71 ? 11.594 14.336 -8.812 1 96.81 71 LYS B N 1
ATOM 3801 C CA . LYS B 1 71 ? 11.125 15.703 -8.625 1 96.81 71 LYS B CA 1
ATOM 3802 C C . LYS B 1 71 ? 11.016 16.047 -7.141 1 96.81 71 LYS B C 1
ATOM 3804 O O . LYS B 1 71 ? 11.508 17.094 -6.707 1 96.81 71 LYS B O 1
ATOM 3809 N N . ILE B 1 72 ? 10.383 15.18 -6.34 1 98.69 72 ILE B N 1
ATO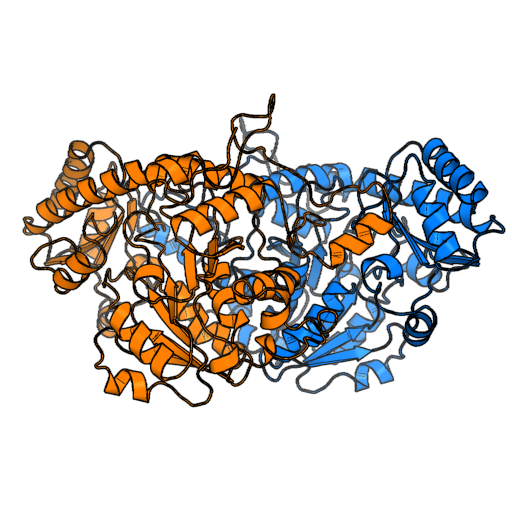M 3810 C CA . ILE B 1 72 ? 10.172 15.453 -4.922 1 98.69 72 ILE B CA 1
ATOM 3811 C C . ILE B 1 72 ? 11.508 15.461 -4.191 1 98.69 72 ILE B C 1
ATOM 3813 O O . ILE B 1 72 ? 11.734 16.281 -3.299 1 98.69 72 ILE B O 1
ATOM 3817 N N . ALA B 1 73 ? 12.383 14.469 -4.535 1 98.38 73 ALA B N 1
ATOM 3818 C CA . ALA B 1 73 ? 13.727 14.492 -3.951 1 98.38 73 ALA B CA 1
ATOM 3819 C C . ALA B 1 73 ? 14.414 15.828 -4.203 1 98.38 73 ALA B C 1
ATOM 3821 O O . ALA B 1 73 ? 15.008 16.406 -3.291 1 98.38 73 ALA B O 1
ATOM 3822 N N . ALA B 1 74 ? 14.289 16.312 -5.406 1 97.19 74 ALA B N 1
ATOM 3823 C CA . ALA B 1 74 ? 14.898 17.594 -5.766 1 97.19 74 ALA B CA 1
ATOM 3824 C C . ALA B 1 74 ? 14.273 18.734 -4.969 1 97.19 74 ALA B C 1
ATOM 3826 O O . ALA B 1 74 ? 14.977 19.656 -4.539 1 97.19 74 ALA B O 1
ATOM 3827 N N . LEU B 1 75 ? 13.023 18.719 -4.816 1 97.88 75 LEU B N 1
ATOM 3828 C CA . LEU B 1 75 ? 12.305 19.766 -4.102 1 97.88 75 LEU B CA 1
ATOM 3829 C C . LEU B 1 75 ? 12.727 19.812 -2.635 1 97.88 75 LEU B C 1
ATOM 3831 O O . LEU B 1 75 ? 12.891 20.891 -2.064 1 97.88 75 LEU B O 1
ATOM 3835 N N . GLU B 1 76 ? 12.93 18.672 -2.008 1 98.38 76 GLU B N 1
ATOM 3836 C CA . GLU B 1 76 ? 13.273 18.594 -0.591 1 98.38 76 GLU B CA 1
ATOM 3837 C C . GLU B 1 76 ? 14.773 18.734 -0.376 1 98.38 76 GLU B C 1
ATOM 3839 O O . GLU B 1 76 ? 15.234 18.938 0.752 1 98.38 76 GLU B O 1
ATOM 3844 N N . GLY B 1 77 ? 15.539 18.656 -1.463 1 97.5 77 GLY B N 1
ATOM 3845 C CA . GLY B 1 77 ? 16.984 18.672 -1.345 1 97.5 77 GLY B CA 1
ATOM 3846 C C . GLY B 1 77 ? 17.578 17.344 -0.9 1 97.5 77 GLY B C 1
ATOM 3847 O O . GLY B 1 77 ? 18.578 17.312 -0.2 1 97.5 77 GLY B O 1
ATOM 3848 N N . GLY B 1 78 ? 16.875 16.25 -1.156 1 98.06 78 GLY B N 1
ATOM 3849 C CA . GLY B 1 78 ? 17.344 14.922 -0.802 1 98.06 78 GLY B CA 1
ATOM 3850 C C . GLY B 1 78 ? 18.047 14.211 -1.944 1 98.06 78 GLY B C 1
ATOM 3851 O O . GLY B 1 78 ? 18.078 14.719 -3.068 1 98.06 78 GLY B O 1
ATOM 3852 N N . VAL B 1 79 ? 18.594 13.023 -1.674 1 98.12 79 VAL B N 1
ATOM 3853 C CA . VAL B 1 79 ? 19.391 12.289 -2.656 1 98.12 79 VAL B CA 1
ATOM 3854 C C . VAL B 1 79 ? 18.516 11.25 -3.352 1 98.12 79 VAL B C 1
ATOM 3856 O O . VAL B 1 79 ? 18.906 10.711 -4.398 1 98.12 79 VAL B O 1
ATOM 3859 N N . GLY B 1 80 ? 17.391 10.984 -2.799 1 97.56 80 GLY B N 1
ATOM 3860 C CA . GLY B 1 80 ? 16.453 10.008 -3.344 1 97.56 80 GLY B CA 1
ATOM 3861 C C . GLY B 1 80 ? 15.109 10.016 -2.656 1 97.56 80 GLY B C 1
ATOM 3862 O O . GLY B 1 80 ? 14.984 10.508 -1.533 1 97.56 80 GLY B O 1
ATOM 3863 N N . ALA B 1 81 ? 14.141 9.508 -3.354 1 98.12 81 ALA B N 1
ATOM 3864 C CA . ALA B 1 81 ? 12.789 9.414 -2.801 1 98.12 81 ALA B CA 1
ATOM 3865 C C . ALA B 1 81 ? 12.109 8.125 -3.227 1 98.12 81 ALA B C 1
ATOM 3867 O O . ALA B 1 81 ? 12.492 7.508 -4.223 1 98.12 81 ALA B O 1
ATOM 3868 N N . MET B 1 82 ? 11.172 7.645 -2.479 1 97.38 82 MET B N 1
ATOM 3869 C CA . MET B 1 82 ? 10.336 6.484 -2.775 1 97.38 82 MET B CA 1
ATOM 3870 C C . MET B 1 82 ? 8.867 6.785 -2.498 1 97.38 82 MET B C 1
ATOM 3872 O O . MET B 1 82 ? 8.492 7.055 -1.355 1 97.38 82 MET B O 1
ATOM 3876 N N . LEU B 1 83 ? 8.109 6.742 -3.559 1 97.56 83 LEU B N 1
ATOM 3877 C CA . LEU B 1 83 ? 6.668 6.918 -3.402 1 97.56 83 LEU B CA 1
ATOM 3878 C C . LEU B 1 83 ? 6.043 5.707 -2.723 1 97.56 83 LEU B C 1
ATOM 3880 O O . LEU B 1 83 ? 6.535 4.586 -2.865 1 97.56 83 LEU B O 1
ATOM 3884 N N . THR B 1 84 ? 5.027 5.965 -1.981 1 97.5 84 THR B N 1
ATOM 3885 C CA . THR B 1 84 ? 4.219 4.918 -1.372 1 97.5 84 THR B CA 1
ATOM 3886 C C . THR B 1 84 ? 2.736 5.137 -1.669 1 97.5 84 THR B C 1
ATOM 3888 O O . THR B 1 84 ? 2.348 6.195 -2.166 1 97.5 84 THR B O 1
ATOM 3891 N N . SER B 1 85 ? 1.896 4.121 -1.34 1 95.75 85 SER B N 1
ATOM 3892 C CA . SER B 1 85 ? 0.47 4.148 -1.652 1 95.75 85 SER B CA 1
ATOM 3893 C C . SER B 1 85 ? -0.278 5.109 -0.733 1 95.75 85 SER B C 1
ATOM 3895 O O . SER B 1 85 ? -1.416 5.488 -1.017 1 95.75 85 SER B O 1
ATOM 3897 N N . SER B 1 86 ? 0.308 5.5 0.385 1 96.62 86 SER B N 1
ATOM 3898 C CA . SER B 1 86 ? -0.304 6.43 1.33 1 96.62 86 SER B CA 1
ATOM 3899 C C . SER B 1 86 ? 0.747 7.086 2.217 1 96.62 86 SER B C 1
ATOM 3901 O O . SER B 1 86 ? 1.896 6.645 2.26 1 96.62 86 SER B O 1
ATOM 3903 N N . GLY B 1 87 ? 0.3 8.156 2.857 1 97.19 87 GLY B N 1
ATOM 3904 C CA . GLY B 1 87 ? 1.16 8.766 3.857 1 97.19 87 GLY B CA 1
ATOM 3905 C C . GLY B 1 87 ? 1.453 7.852 5.031 1 97.19 87 GLY B C 1
ATOM 3906 O O . GLY B 1 87 ? 2.562 7.859 5.566 1 97.19 87 GLY B O 1
ATOM 3907 N N . GLN B 1 88 ? 0.482 7.055 5.453 1 95.94 88 GLN B N 1
ATOM 3908 C CA . GLN B 1 88 ? 0.687 6.113 6.547 1 95.94 88 GLN B CA 1
ATOM 3909 C C . GLN B 1 88 ? 1.731 5.062 6.18 1 95.94 88 GLN B C 1
ATOM 3911 O O . GLN B 1 88 ? 2.541 4.664 7.02 1 95.94 88 GLN B O 1
ATOM 3916 N N . ALA B 1 89 ? 1.642 4.633 4.902 1 97.69 89 ALA B N 1
ATOM 3917 C CA . ALA B 1 89 ? 2.666 3.699 4.438 1 97.69 89 ALA B CA 1
ATOM 3918 C C . ALA B 1 89 ? 4.055 4.324 4.523 1 97.69 89 ALA B C 1
ATOM 3920 O O . ALA B 1 89 ? 5.02 3.656 4.902 1 97.69 89 ALA B O 1
ATOM 3921 N N . ALA B 1 90 ? 4.176 5.562 4.156 1 98.44 90 ALA B N 1
ATOM 3922 C CA . ALA B 1 90 ? 5.453 6.262 4.246 1 98.44 90 ALA B CA 1
ATOM 3923 C C . ALA B 1 90 ? 5.945 6.328 5.691 1 98.44 90 ALA B C 1
AT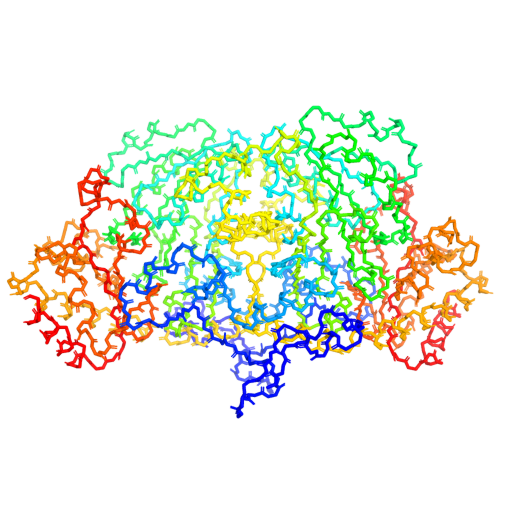OM 3925 O O . ALA B 1 90 ? 7.117 6.062 5.969 1 98.44 90 ALA B O 1
ATOM 3926 N N . SER B 1 91 ? 5.066 6.688 6.602 1 98.25 91 SER B N 1
ATOM 3927 C CA . SER B 1 91 ? 5.422 6.742 8.016 1 98.25 91 SER B CA 1
ATOM 3928 C C . SER B 1 91 ? 5.875 5.379 8.531 1 98.25 91 SER B C 1
ATOM 3930 O O . SER B 1 91 ? 6.902 5.277 9.203 1 98.25 91 SER B O 1
ATOM 3932 N N . LEU B 1 92 ? 5.102 4.391 8.203 1 98 92 LEU B N 1
ATOM 3933 C CA . LEU B 1 92 ? 5.391 3.033 8.656 1 98 92 LEU B CA 1
ATOM 3934 C C . LEU B 1 92 ? 6.738 2.557 8.117 1 98 92 LEU B C 1
ATOM 3936 O O . LEU B 1 92 ? 7.598 2.131 8.891 1 98 92 LEU B O 1
ATOM 3940 N N . LEU B 1 93 ? 6.941 2.633 6.824 1 98.19 93 LEU B N 1
ATOM 3941 C CA . LEU B 1 93 ? 8.141 2.092 6.195 1 98.19 93 LEU B CA 1
ATOM 3942 C C . LEU B 1 93 ? 9.383 2.877 6.617 1 98.19 93 LEU B C 1
ATOM 3944 O O . LEU B 1 93 ? 10.469 2.311 6.742 1 98.19 93 LEU B O 1
ATOM 3948 N N . SER B 1 94 ? 9.203 4.199 6.836 1 98.62 94 SER B N 1
ATOM 3949 C CA . SER B 1 94 ? 10.352 5.008 7.238 1 98.62 94 SER B CA 1
ATOM 3950 C C . SER B 1 94 ? 10.906 4.539 8.578 1 98.62 94 SER B C 1
ATOM 3952 O O . SER B 1 94 ? 12.117 4.602 8.812 1 98.62 94 SER B O 1
ATOM 3954 N N . VAL B 1 95 ? 10.062 4.059 9.461 1 98.62 95 VAL B N 1
ATOM 3955 C CA . VAL B 1 95 ? 10.469 3.602 10.789 1 98.62 95 VAL B CA 1
ATOM 3956 C C . VAL B 1 95 ? 10.961 2.16 10.711 1 98.62 95 VAL B C 1
ATOM 3958 O O . VAL B 1 95 ? 12.016 1.83 11.258 1 98.62 95 VAL B O 1
ATOM 3961 N N . LEU B 1 96 ? 10.258 1.322 9.953 1 98.19 96 LEU B N 1
ATOM 3962 C CA . LEU B 1 96 ? 10.586 -0.099 9.898 1 98.19 96 LEU B CA 1
ATOM 3963 C C . LEU B 1 96 ? 11.883 -0.333 9.133 1 98.19 96 LEU B C 1
ATOM 3965 O O . LEU B 1 96 ? 12.484 -1.402 9.242 1 98.19 96 LEU B O 1
ATOM 3969 N N . ASN B 1 97 ? 12.25 0.645 8.359 1 98.12 97 ASN B N 1
ATOM 3970 C CA . ASN B 1 97 ? 13.539 0.55 7.68 1 98.12 97 ASN B CA 1
ATOM 3971 C C . ASN B 1 97 ? 14.695 0.567 8.672 1 98.12 97 ASN B C 1
ATOM 3973 O O . ASN B 1 97 ? 15.812 0.161 8.336 1 98.12 97 ASN B O 1
ATOM 3977 N N . LEU B 1 98 ? 14.422 1.028 9.914 1 98.31 98 LEU B N 1
ATOM 3978 C CA . LEU B 1 98 ? 15.469 1.242 10.914 1 98.31 98 LEU B CA 1
ATOM 3979 C C . LEU B 1 98 ? 15.266 0.339 12.125 1 98.31 98 LEU B C 1
ATOM 3981 O O . LEU B 1 98 ? 16.188 0.12 12.906 1 98.31 98 LEU B O 1
ATOM 3985 N N . CYS B 1 99 ? 14.039 -0.194 12.312 1 97.75 99 CYS B N 1
ATOM 3986 C CA . CYS B 1 99 ? 13.695 -0.824 13.586 1 97.75 99 CYS B CA 1
ATOM 3987 C C . CYS B 1 99 ? 13.312 -2.285 13.383 1 97.75 99 CYS B C 1
ATOM 3989 O O . CYS B 1 99 ? 12.805 -2.656 12.32 1 97.75 99 CYS B O 1
ATOM 3991 N N . SER B 1 100 ? 13.547 -3.064 14.328 1 96.5 100 SER B N 1
ATOM 3992 C CA . SER B 1 100 ? 13.094 -4.441 14.5 1 96.5 100 SER B CA 1
ATOM 3993 C C . SER B 1 100 ? 12.547 -4.672 15.906 1 96.5 100 SER B C 1
ATOM 3995 O O . SER B 1 100 ? 12.711 -3.826 16.781 1 96.5 100 SER B O 1
ATOM 3997 N N . ALA B 1 101 ? 11.883 -5.871 16.094 1 97.25 101 ALA B N 1
ATOM 3998 C CA . ALA B 1 101 ? 11.406 -6.215 17.438 1 97.25 101 ALA B CA 1
ATOM 3999 C C . ALA B 1 101 ? 12.516 -6.043 18.469 1 97.25 101 ALA B C 1
ATOM 4001 O O . ALA B 1 101 ? 13.641 -6.492 18.266 1 97.25 101 ALA B O 1
ATOM 4002 N N . GLY B 1 102 ? 12.172 -5.379 19.594 1 97.69 102 GLY B N 1
ATOM 4003 C CA . GLY B 1 102 ? 13.148 -5.113 20.641 1 97.69 102 GLY B CA 1
ATOM 4004 C C . GLY B 1 102 ? 13.672 -3.691 20.609 1 97.69 102 GLY B C 1
ATOM 4005 O O . GLY B 1 102 ? 14.234 -3.219 21.609 1 97.69 102 GLY B O 1
ATOM 4006 N N . ASP B 1 103 ? 13.484 -2.955 19.484 1 98.31 103 ASP B N 1
ATOM 4007 C CA . ASP B 1 103 ? 13.961 -1.58 19.359 1 98.31 103 ASP B CA 1
ATOM 4008 C C . ASP B 1 103 ? 12.93 -0.592 19.906 1 98.31 103 ASP B C 1
ATOM 4010 O O . ASP B 1 103 ? 11.797 -0.975 20.219 1 98.31 103 ASP B O 1
ATOM 4014 N N . SER B 1 104 ? 13.383 0.655 20.047 1 98.69 104 SER B N 1
ATOM 4015 C CA . SER B 1 104 ? 12.477 1.734 20.438 1 98.69 104 SER B CA 1
ATOM 4016 C C . SER B 1 104 ? 12.688 2.967 19.562 1 98.69 104 SER B C 1
ATOM 4018 O O . SER B 1 104 ? 13.711 3.086 18.891 1 98.69 104 SER B O 1
ATOM 4020 N N . ILE B 1 105 ? 11.672 3.803 19.5 1 98.81 105 ILE B N 1
ATOM 4021 C CA . ILE B 1 105 ? 11.766 5.117 18.875 1 98.81 105 ILE B CA 1
ATOM 4022 C C . ILE B 1 105 ? 11.289 6.188 19.859 1 98.81 105 ILE B C 1
ATOM 4024 O O . ILE B 1 105 ? 10.562 5.891 20.812 1 98.81 105 ILE B O 1
ATOM 4028 N N . VAL B 1 106 ? 11.742 7.422 19.656 1 98.81 106 VAL B N 1
ATOM 4029 C CA . VAL B 1 106 ? 11.227 8.578 20.375 1 98.81 106 VAL B CA 1
ATOM 4030 C C . VAL B 1 106 ? 10.43 9.469 19.422 1 98.81 106 VAL B C 1
ATOM 4032 O O . VAL B 1 106 ? 10.898 9.789 18.328 1 98.81 106 VAL B O 1
ATOM 4035 N N . SER B 1 107 ? 9.242 9.758 19.781 1 98.44 107 SER B N 1
ATOM 4036 C CA . SER B 1 107 ? 8.414 10.672 19 1 98.44 107 SER B CA 1
ATOM 4037 C C . SER B 1 107 ? 7.859 11.797 19.859 1 98.44 107 SER B C 1
ATOM 4039 O O . SER B 1 107 ? 7.543 11.586 21.031 1 98.44 107 SER B O 1
ATOM 4041 N N . VAL B 1 108 ? 7.77 12.992 19.234 1 96.69 108 VAL B N 1
ATOM 4042 C CA . VAL B 1 108 ? 7.008 14.031 19.922 1 96.69 108 VAL B CA 1
ATOM 4043 C C . VAL B 1 108 ? 5.539 13.625 20 1 96.69 108 VAL B C 1
ATOM 4045 O O . VAL B 1 108 ? 5.039 12.914 19.125 1 96.69 108 VAL B O 1
ATOM 4048 N N . SER B 1 109 ? 4.852 14.062 20.969 1 93.56 109 SER B N 1
ATOM 4049 C CA . SER B 1 109 ? 3.5 13.609 21.281 1 93.56 109 SER B CA 1
ATOM 4050 C C . SER B 1 109 ? 2.467 14.328 20.422 1 93.56 109 SER B C 1
ATOM 4052 O O . SER B 1 109 ? 1.326 13.875 20.297 1 93.56 109 SER B O 1
ATOM 4054 N N . THR B 1 110 ? 2.783 15.477 19.828 1 91.94 110 THR B N 1
ATOM 4055 C CA . THR B 1 110 ? 1.855 16.25 19 1 91.94 110 THR B CA 1
ATOM 4056 C C . THR B 1 110 ? 2.057 15.938 17.516 1 91.94 110 THR B C 1
ATOM 4058 O O . THR B 1 110 ? 2.709 16.703 16.797 1 91.94 110 THR B O 1
ATOM 4061 N N . ILE B 1 111 ? 1.548 14.758 17.141 1 93.88 111 ILE B N 1
ATOM 4062 C CA . ILE B 1 111 ? 1.602 14.359 15.734 1 93.88 111 ILE B CA 1
ATOM 4063 C C . ILE B 1 111 ? 0.232 13.852 15.289 1 93.88 111 ILE B C 1
ATOM 4065 O O . ILE B 1 111 ? -0.703 13.781 16.094 1 93.88 111 ILE B O 1
ATOM 4069 N N . TYR B 1 112 ? 0.073 13.648 14.031 1 91.44 112 TYR B N 1
ATOM 4070 C CA . TYR B 1 112 ? -1.16 13.133 13.445 1 91.44 112 TYR B CA 1
ATOM 4071 C C . TYR B 1 112 ? -1.691 11.945 14.234 1 91.44 112 TYR B C 1
ATOM 4073 O O . TYR B 1 112 ? -0.94 11.023 14.562 1 91.44 112 TYR B O 1
ATOM 4081 N N . GLY B 1 113 ? -2.996 11.977 14.578 1 88.88 113 GLY B N 1
ATOM 4082 C CA . GLY B 1 113 ? -3.613 10.945 15.391 1 88.88 113 GLY B CA 1
ATOM 4083 C C . GLY B 1 113 ? -3.42 9.547 14.836 1 88.88 113 GLY B C 1
ATOM 4084 O O . GLY B 1 113 ? -3.223 8.594 15.594 1 88.88 113 GLY B O 1
ATOM 4085 N N . GLY B 1 114 ? -3.562 9.398 13.508 1 90.19 114 GLY B N 1
ATOM 4086 C CA . GLY B 1 114 ? -3.32 8.109 12.898 1 90.19 114 GLY B CA 1
ATOM 4087 C C . GLY B 1 114 ? -1.908 7.598 13.117 1 90.19 114 GLY B C 1
ATOM 4088 O O . GLY B 1 114 ? -1.695 6.395 13.281 1 90.19 114 GLY B O 1
ATOM 4089 N N . THR B 1 115 ? -0.967 8.523 13.133 1 94.62 115 THR B N 1
ATOM 4090 C CA . THR B 1 115 ? 0.421 8.148 13.375 1 94.62 115 THR B CA 1
ATOM 4091 C C . THR B 1 115 ? 0.64 7.781 14.836 1 94.62 115 THR B C 1
ATOM 4093 O O . THR B 1 115 ? 1.434 6.895 15.148 1 94.62 115 THR B O 1
ATOM 4096 N N . VAL B 1 116 ? -0.047 8.469 15.75 1 93 116 VAL B N 1
ATOM 4097 C CA . VAL B 1 116 ? -0.005 8.094 17.156 1 93 116 VAL B CA 1
ATOM 4098 C C . VAL B 1 116 ? -0.46 6.645 17.328 1 93 116 VAL B C 1
ATOM 4100 O O . VAL B 1 116 ? 0.17 5.867 18.047 1 93 116 VAL B O 1
ATOM 4103 N N . ASN B 1 117 ? -1.528 6.344 16.672 1 91.56 117 ASN B N 1
ATOM 4104 C CA . ASN B 1 117 ? -2.025 4.973 16.719 1 91.56 117 ASN B CA 1
ATOM 4105 C C . ASN B 1 117 ? -1.033 3.992 16.109 1 91.56 117 ASN B C 1
ATOM 4107 O O . ASN B 1 117 ? -0.798 2.914 16.656 1 91.56 117 ASN B O 1
ATOM 4111 N N . LEU B 1 118 ? -0.502 4.309 14.984 1 94.81 118 LEU B N 1
ATOM 4112 C CA . LEU B 1 118 ? 0.482 3.473 14.305 1 94.81 118 LEU B CA 1
ATOM 4113 C C . LEU B 1 118 ? 1.665 3.174 15.219 1 94.81 118 LEU B C 1
ATOM 4115 O O . LEU B 1 118 ? 2.066 2.016 15.359 1 94.81 118 LEU B O 1
ATOM 4119 N N . PHE B 1 119 ? 2.176 4.203 15.867 1 96.5 119 PHE B N 1
ATOM 4120 C CA . PHE B 1 119 ? 3.377 4.055 16.688 1 96.5 119 PHE B CA 1
ATOM 4121 C C . PHE B 1 119 ? 3.047 3.406 18.016 1 96.5 119 PHE B C 1
ATOM 4123 O O . PHE B 1 119 ? 3.807 2.574 18.516 1 96.5 119 PHE B O 1
ATOM 4130 N N . GLY B 1 120 ? 1.929 3.771 18.594 1 94.38 120 GLY B N 1
ATOM 4131 C CA . GLY B 1 120 ? 1.591 3.348 19.953 1 94.38 120 GLY B CA 1
ATOM 4132 C C . GLY B 1 120 ? 0.967 1.966 20 1 94.38 120 GLY B C 1
ATOM 4133 O O . GLY B 1 120 ? 1.039 1.285 21.031 1 94.38 120 GLY B O 1
ATOM 4134 N N . VAL B 1 121 ? 0.331 1.556 18.891 1 92.19 121 VAL B N 1
ATOM 4135 C CA . VAL B 1 121 ? -0.412 0.301 18.922 1 92.19 121 VAL B CA 1
ATOM 4136 C C . VAL B 1 121 ? 0.203 -0.688 17.922 1 92.19 121 VAL B C 1
ATOM 4138 O O . VAL B 1 121 ? 0.65 -1.77 18.312 1 92.19 121 VAL B O 1
ATOM 4141 N N . THR B 1 122 ? 0.278 -0.356 16.719 1 93.75 122 THR B N 1
ATOM 4142 C CA . THR B 1 122 ? 0.724 -1.275 15.68 1 93.75 122 THR B CA 1
ATOM 4143 C C . THR B 1 122 ? 2.193 -1.639 15.875 1 93.75 122 THR B C 1
ATOM 4145 O O . THR B 1 122 ? 2.557 -2.816 15.844 1 93.75 122 THR B O 1
ATOM 4148 N N . LEU B 1 123 ? 3.074 -0.649 15.984 1 96.62 123 LEU B N 1
ATOM 4149 C CA . LEU B 1 123 ? 4.488 -0.95 16.188 1 96.62 123 LEU B CA 1
ATOM 4150 C C . LEU B 1 123 ? 4.691 -1.775 17.453 1 96.62 123 LEU B C 1
ATOM 4152 O O . LEU B 1 123 ? 5.547 -2.662 17.484 1 96.62 123 LEU B O 1
ATOM 4156 N N . LYS B 1 124 ? 3.932 -1.415 18.484 1 95.25 124 LYS B N 1
ATOM 4157 C CA . LYS B 1 124 ? 4.016 -2.176 19.734 1 95.25 124 LYS B CA 1
ATOM 4158 C C . LYS B 1 124 ? 3.732 -3.656 19.5 1 95.25 124 LYS B C 1
ATOM 4160 O O . LYS B 1 124 ? 4.395 -4.523 20.062 1 95.25 124 LYS B O 1
ATOM 4165 N N . ARG B 1 125 ? 2.746 -3.959 18.672 1 94.31 125 ARG B N 1
ATOM 4166 C CA . ARG B 1 125 ? 2.398 -5.332 18.312 1 94.31 125 ARG B CA 1
ATOM 4167 C C . ARG B 1 125 ? 3.572 -6.039 17.656 1 94.31 125 ARG B C 1
ATOM 4169 O O . ARG B 1 125 ? 3.684 -7.266 17.719 1 94.31 125 ARG B O 1
ATOM 4176 N N . PHE B 1 126 ? 4.445 -5.289 17.016 1 95.88 126 PHE B N 1
ATOM 4177 C CA . PHE B 1 126 ? 5.613 -5.844 16.344 1 95.88 126 PHE B CA 1
ATOM 4178 C C . PHE B 1 126 ? 6.832 -5.809 17.25 1 95.88 126 PHE B C 1
ATOM 4180 O O . PHE B 1 126 ? 7.957 -6.031 16.797 1 95.88 126 PHE B O 1
ATOM 4187 N N . GLY B 1 127 ? 6.664 -5.402 18.562 1 96.69 127 GLY B N 1
ATOM 4188 C CA . GLY B 1 127 ? 7.742 -5.41 19.531 1 96.69 127 GLY B CA 1
ATOM 4189 C C . GLY B 1 127 ? 8.609 -4.164 19.484 1 96.69 127 GLY B C 1
ATOM 4190 O O . GLY B 1 127 ? 9.766 -4.188 19.906 1 96.69 127 GLY B O 1
ATOM 4191 N N . ILE B 1 128 ? 8.133 -3.104 18.891 1 98.12 128 ILE B N 1
ATOM 4192 C CA . ILE B 1 128 ? 8.836 -1.83 18.812 1 98.12 128 ILE B CA 1
ATOM 4193 C C . ILE B 1 128 ? 8.156 -0.81 19.719 1 98.12 128 ILE B C 1
ATOM 4195 O O . ILE B 1 128 ? 6.969 -0.532 19.578 1 98.12 128 ILE B O 1
ATOM 4199 N N . GLU B 1 129 ? 8.914 -0.248 20.609 1 98.38 129 GLU B N 1
ATOM 4200 C CA . GLU B 1 129 ? 8.367 0.669 21.594 1 98.38 129 GLU B CA 1
ATOM 4201 C C . GLU B 1 129 ? 8.461 2.117 21.125 1 98.38 129 GLU B C 1
ATOM 4203 O O . GLU B 1 129 ? 9.508 2.543 20.625 1 98.38 129 GLU B O 1
ATOM 4208 N N . CYS B 1 130 ? 7.418 2.842 21.281 1 98.31 130 CYS B N 1
ATOM 4209 C CA . CYS B 1 130 ? 7.449 4.281 21.062 1 98.31 130 CYS B CA 1
ATOM 4210 C C . CYS B 1 130 ? 7.441 5.043 22.375 1 98.31 130 CYS B C 1
ATOM 4212 O O . CYS B 1 130 ? 6.543 4.855 23.203 1 98.31 130 CYS B O 1
ATOM 4214 N N . ILE B 1 131 ? 8.43 5.82 22.578 1 98.56 131 ILE B N 1
ATOM 4215 C CA . ILE B 1 131 ? 8.531 6.695 23.734 1 98.56 131 ILE B CA 1
ATOM 4216 C C . ILE B 1 131 ? 8.125 8.117 23.344 1 98.56 131 ILE B C 1
ATOM 4218 O O . ILE B 1 131 ? 8.688 8.695 22.422 1 98.56 131 ILE B O 1
ATOM 4222 N N . TRP B 1 132 ? 7.188 8.664 24.094 1 97.56 132 TRP B N 1
ATOM 4223 C CA . TRP B 1 132 ? 6.621 9.961 23.75 1 97.56 132 TRP B CA 1
ATOM 4224 C C . TRP B 1 132 ? 7.281 11.078 24.562 1 97.56 132 TRP B C 1
ATOM 4226 O O . TRP B 1 132 ? 7.527 10.922 25.766 1 97.56 132 TRP B O 1
ATOM 4236 N N . VAL B 1 133 ? 7.582 12.18 23.891 1 97.56 133 VAL B N 1
ATOM 4237 C CA . VAL B 1 133 ? 8.117 13.352 24.578 1 97.56 133 VAL B CA 1
ATOM 4238 C C . VAL B 1 133 ? 7.324 14.594 24.172 1 97.56 133 VAL B C 1
ATOM 4240 O O . VAL B 1 133 ? 6.789 14.656 23.062 1 97.56 133 VAL B O 1
ATOM 4243 N N . ASP B 1 134 ? 7.246 15.516 25.062 1 95.31 134 ASP B N 1
ATOM 4244 C CA . ASP B 1 134 ? 6.648 16.812 24.75 1 95.31 134 ASP B CA 1
ATOM 4245 C C . ASP B 1 134 ? 7.504 17.594 23.75 1 95.31 134 ASP B C 1
ATOM 4247 O O . ASP B 1 134 ? 8.727 17.641 23.875 1 95.31 134 ASP B O 1
ATOM 4251 N N . PRO B 1 135 ? 6.859 18.125 22.75 1 93.75 135 PRO B N 1
ATOM 4252 C CA . PRO B 1 135 ? 7.641 18.875 21.766 1 93.75 135 PRO B CA 1
ATOM 4253 C C . PRO B 1 135 ? 8.398 20.047 22.359 1 93.75 135 PRO B C 1
ATOM 4255 O O . PRO B 1 135 ? 9.391 20.516 21.797 1 93.75 135 PRO B O 1
ATOM 4258 N N . LEU B 1 136 ? 7.961 20.531 23.516 1 94.56 136 LEU B N 1
ATOM 4259 C CA . LEU B 1 136 ? 8.602 21.672 24.156 1 94.56 136 LEU B CA 1
ATOM 4260 C C . LEU B 1 136 ? 9.508 21.219 25.297 1 94.56 136 LEU B C 1
ATOM 4262 O O . LEU B 1 136 ? 10.039 22.047 26.031 1 94.56 136 LEU B O 1
ATOM 4266 N N . ALA B 1 137 ? 9.695 19.938 25.406 1 96 137 ALA B N 1
ATOM 4267 C CA . ALA B 1 137 ? 10.578 19.422 26.438 1 96 137 ALA B CA 1
ATOM 4268 C C . ALA B 1 137 ? 11.992 19.969 26.281 1 96 137 ALA B C 1
ATOM 4270 O O . ALA B 1 137 ? 12.43 20.266 25.156 1 96 137 ALA B O 1
ATOM 4271 N N . ASP B 1 138 ? 12.695 20.109 27.406 1 96.81 138 ASP B N 1
ATOM 4272 C CA . ASP B 1 138 ? 14.078 20.562 27.328 1 96.81 138 ASP B CA 1
ATOM 4273 C C . ASP B 1 138 ? 15.008 19.469 26.828 1 96.81 138 ASP B C 1
ATOM 4275 O O . ASP B 1 138 ? 14.609 18.297 26.75 1 96.81 138 ASP B O 1
ATOM 4279 N N . GLU B 1 139 ? 16.172 19.844 26.453 1 97.62 139 GLU B N 1
ATOM 4280 C CA . GLU B 1 139 ? 17.125 18.938 25.828 1 97.62 139 GLU B CA 1
ATOM 4281 C C . GLU B 1 139 ? 17.438 17.75 26.734 1 97.62 139 GLU B C 1
ATOM 4283 O O . GLU B 1 139 ? 17.578 16.625 26.266 1 97.62 139 GLU B O 1
ATOM 4288 N N . GLU B 1 140 ? 17.578 17.984 28.016 1 97.62 140 GLU B N 1
ATOM 4289 C CA . GLU B 1 140 ? 17.891 16.922 28.969 1 97.62 140 GLU B CA 1
ATOM 4290 C C . GLU B 1 140 ? 16.797 15.875 29.016 1 97.62 140 GLU B C 1
ATOM 4292 O O . GLU B 1 140 ? 17.062 14.672 29 1 97.62 140 GLU B O 1
ATOM 4297 N N . THR B 1 141 ? 15.586 16.359 29.094 1 97.88 141 THR B N 1
ATOM 4298 C CA . THR B 1 141 ? 14.43 15.469 29.141 1 97.88 141 THR B CA 1
ATOM 4299 C C . THR B 1 141 ? 14.367 14.602 27.891 1 97.88 141 THR B C 1
ATOM 4301 O O . THR B 1 141 ? 14.109 13.398 27.969 1 97.88 141 THR B O 1
ATOM 4304 N N . ILE B 1 142 ? 14.594 15.188 26.75 1 98.25 142 ILE B N 1
ATOM 4305 C CA . ILE B 1 142 ? 14.562 14.461 25.484 1 98.25 142 ILE B CA 1
ATOM 4306 C C . ILE B 1 142 ? 15.695 13.438 25.453 1 98.25 142 ILE B C 1
ATOM 4308 O O . ILE B 1 142 ? 15.484 12.289 25.062 1 98.25 142 ILE B O 1
ATOM 4312 N N . SER B 1 143 ? 16.844 13.836 25.875 1 98.25 143 SER B N 1
ATOM 4313 C CA . SER B 1 143 ? 18 12.945 25.891 1 98.25 143 SER B CA 1
ATOM 4314 C C . SER B 1 143 ? 17.781 11.75 26.812 1 98.25 143 SER B C 1
ATOM 4316 O O . SER B 1 143 ? 18.203 10.633 26.5 1 98.25 143 SER B O 1
ATOM 4318 N N . GLN B 1 144 ? 17.094 11.977 27.891 1 97.94 144 GLN B N 1
ATOM 4319 C CA . GLN B 1 144 ? 16.844 10.914 28.859 1 97.94 144 GLN B CA 1
ATOM 4320 C C . GLN B 1 144 ? 15.844 9.898 28.328 1 97.94 144 GLN B C 1
ATOM 4322 O O . GLN B 1 144 ? 15.812 8.75 28.781 1 97.94 144 GLN B O 1
ATOM 4327 N N . ALA B 1 145 ? 15.062 10.336 27.391 1 98.25 145 ALA B N 1
ATOM 4328 C CA . ALA B 1 145 ? 14.086 9.43 26.797 1 98.25 145 ALA B CA 1
ATOM 4329 C C . ALA B 1 145 ? 14.75 8.469 25.812 1 98.25 145 ALA B C 1
ATOM 4331 O O . ALA B 1 145 ? 14.172 7.434 25.469 1 98.25 145 ALA B O 1
ATOM 4332 N N . ILE B 1 146 ? 15.945 8.758 25.359 1 98.44 146 ILE B N 1
ATOM 4333 C CA . ILE B 1 146 ? 16.656 7.934 24.391 1 98.44 146 ILE B CA 1
ATOM 4334 C C . ILE B 1 146 ? 17.375 6.789 25.109 1 98.44 146 ILE B C 1
ATOM 4336 O O . ILE B 1 146 ? 18.234 7.023 25.969 1 98.44 146 ILE B O 1
ATOM 4340 N N . LYS B 1 147 ? 16.984 5.629 24.766 1 98.25 147 LYS B N 1
ATOM 4341 C CA . LYS B 1 147 ? 17.578 4.402 25.297 1 98.25 147 LYS B CA 1
ATOM 4342 C C . LYS B 1 147 ? 18.672 3.877 24.359 1 98.25 147 LYS B C 1
ATOM 4344 O O . LYS B 1 147 ? 18.812 4.348 23.234 1 98.25 147 LYS B O 1
ATOM 4349 N N . PRO B 1 148 ? 19.484 2.861 24.875 1 97.62 148 PRO B N 1
ATOM 4350 C CA . PRO B 1 148 ? 20.516 2.271 24.016 1 97.62 148 PRO B CA 1
ATOM 4351 C C . PRO B 1 148 ? 19.922 1.638 22.75 1 97.62 148 PRO B C 1
ATOM 4353 O O . PRO B 1 148 ? 20.578 1.622 21.703 1 97.62 148 PRO B O 1
ATOM 4356 N N . ASN B 1 149 ? 18.672 1.168 22.828 1 98.25 149 ASN B N 1
ATOM 4357 C CA . ASN B 1 149 ? 18.047 0.497 21.703 1 98.25 149 ASN B CA 1
ATOM 4358 C C . ASN B 1 149 ? 17.172 1.454 20.891 1 98.25 149 ASN B C 1
ATOM 4360 O O . ASN B 1 149 ? 16.375 1.021 20.062 1 98.25 149 ASN B O 1
ATOM 4364 N N . THR B 1 150 ? 17.234 2.785 21.188 1 98.75 150 THR B N 1
ATOM 4365 C CA . THR B 1 150 ? 16.469 3.762 20.406 1 98.75 150 THR B CA 1
ATOM 4366 C C . THR B 1 150 ? 17.109 4 19.047 1 98.75 150 THR B C 1
ATOM 4368 O O . THR B 1 150 ? 18.328 4.223 18.969 1 98.75 150 THR B O 1
ATOM 4371 N N . LYS B 1 151 ? 16.266 4.035 18.016 1 98.81 151 LYS B N 1
ATOM 4372 C CA . LYS B 1 151 ? 16.828 4.023 16.672 1 98.81 151 LYS B CA 1
ATOM 4373 C C . LYS B 1 151 ? 16.578 5.348 15.953 1 98.81 151 LYS B C 1
ATOM 4375 O O . LYS B 1 151 ? 17.203 5.648 14.945 1 98.81 151 LYS B O 1
ATOM 4380 N N . LEU B 1 152 ? 15.641 6.137 16.422 1 98.88 152 LEU B N 1
ATOM 4381 C CA . LEU B 1 152 ? 15.336 7.383 15.727 1 98.88 152 LEU B CA 1
ATOM 4382 C C . LEU B 1 152 ? 14.523 8.312 16.625 1 98.88 152 LEU B C 1
ATOM 4384 O O . LEU B 1 152 ? 13.992 7.891 17.656 1 98.88 152 LEU B O 1
ATOM 4388 N N . ILE B 1 153 ? 14.531 9.586 16.266 1 98.88 153 ILE B N 1
ATOM 4389 C CA . ILE B 1 153 ? 13.547 10.562 16.734 1 98.88 153 ILE B CA 1
ATOM 4390 C C . ILE B 1 153 ? 12.617 10.945 15.594 1 98.88 153 ILE B C 1
ATOM 4392 O O . ILE B 1 153 ? 13.047 11.07 14.445 1 98.88 153 ILE B O 1
ATOM 4396 N N . PHE B 1 154 ? 11.273 11.078 15.938 1 98.81 154 PHE B N 1
ATOM 4397 C CA . PHE B 1 154 ? 10.25 11.406 14.953 1 98.81 154 PHE B CA 1
ATOM 4398 C C . PHE B 1 154 ? 9.516 12.688 15.336 1 98.81 154 PHE B C 1
ATOM 4400 O O . PHE B 1 154 ? 9.211 12.898 16.516 1 98.81 154 PHE B O 1
ATOM 4407 N N . GLY B 1 155 ? 9.242 13.609 14.352 1 98.25 155 GLY B N 1
ATOM 4408 C CA . GLY B 1 155 ? 8.414 14.789 14.555 1 98.25 155 GLY B CA 1
ATOM 4409 C C . GLY B 1 155 ? 7.695 15.242 13.297 1 98.25 155 GLY B C 1
ATOM 4410 O O . GLY B 1 155 ? 7.824 14.609 12.242 1 98.25 155 GLY B O 1
ATOM 4411 N N . GLU B 1 156 ? 6.805 16.25 13.391 1 98.25 156 GLU B N 1
ATOM 4412 C CA . GLU B 1 156 ? 6.086 16.859 12.281 1 98.25 156 GLU B CA 1
ATOM 4413 C C . GLU B 1 156 ? 6.367 18.359 12.211 1 98.25 156 GLU B C 1
ATOM 4415 O O . GLU B 1 156 ? 6.258 19.062 13.219 1 98.25 156 GLU B O 1
ATOM 4420 N N . THR B 1 157 ? 6.715 18.828 11.039 1 98.5 157 THR B N 1
ATOM 4421 C CA . THR B 1 157 ? 7.02 20.25 10.891 1 98.5 157 THR B CA 1
ATOM 4422 C C . THR B 1 157 ? 5.898 21.109 11.461 1 98.5 157 THR B C 1
ATOM 4424 O O . THR B 1 157 ? 6.148 22.031 12.25 1 98.5 157 THR B O 1
ATOM 4427 N N . ILE B 1 158 ? 4.703 20.891 11.062 1 97.69 158 ILE B N 1
ATOM 4428 C CA . ILE B 1 158 ? 3.463 21.422 11.609 1 97.69 158 ILE B CA 1
ATOM 4429 C C . ILE B 1 158 ? 2.545 20.281 12.031 1 97.69 158 ILE B C 1
ATOM 4431 O O . ILE B 1 158 ? 2.133 19.469 11.195 1 97.69 158 ILE B O 1
ATOM 4435 N N . ALA B 1 159 ? 2.277 20.234 13.305 1 93.69 159 ALA B N 1
ATOM 4436 C CA . ALA B 1 159 ? 1.513 19.109 13.836 1 93.69 159 ALA B CA 1
ATOM 4437 C C . ALA B 1 159 ? 0.045 19.203 13.43 1 93.69 159 ALA B C 1
ATOM 4439 O O . ALA B 1 159 ? -0.534 20.281 13.422 1 93.69 159 ALA B O 1
ATOM 4440 N N . ASN B 1 160 ? -0.586 18.203 13.055 1 86.56 160 ASN B N 1
ATOM 4441 C CA . ASN B 1 160 ? -2.021 18.078 12.82 1 86.56 160 ASN B CA 1
ATOM 4442 C C . ASN B 1 160 ? -2.713 17.328 13.953 1 86.56 160 ASN B C 1
ATOM 4444 O O . ASN B 1 160 ? -2.348 16.188 14.273 1 86.56 160 ASN B O 1
ATOM 4448 N N . PRO B 1 161 ? -3.566 17.891 14.617 1 81.75 161 PRO B N 1
ATOM 4449 C CA . PRO B 1 161 ? -4.273 19.141 14.344 1 81.75 161 PRO B CA 1
ATOM 4450 C C . PRO B 1 161 ? -3.803 20.297 15.234 1 81.75 161 PRO B C 1
ATOM 4452 O O . PRO B 1 161 ? -4.32 21.406 15.133 1 81.75 161 PRO B O 1
ATOM 4455 N N . ALA B 1 162 ? -2.867 20.047 16.016 1 85.12 162 ALA B N 1
ATOM 4456 C CA . ALA B 1 162 ? -2.506 21.031 17.031 1 85.12 162 ALA B CA 1
ATOM 4457 C C . ALA B 1 162 ? -1.816 22.234 16.422 1 85.12 162 ALA B C 1
ATOM 4459 O O . ALA B 1 162 ? -1.721 23.297 17.047 1 85.12 162 ALA B O 1
ATOM 4460 N N . LEU B 1 163 ? -1.286 22.078 15.273 1 93.88 163 LEU B N 1
ATOM 4461 C CA . LEU B 1 163 ? -0.605 23.109 14.508 1 93.88 163 LEU B CA 1
ATOM 4462 C C . LEU B 1 163 ? 0.59 23.656 15.281 1 93.88 163 LEU B C 1
ATOM 4464 O O . LEU B 1 163 ? 0.916 24.844 15.164 1 93.88 163 LEU B O 1
ATOM 4468 N N . THR B 1 164 ? 1.167 22.859 16.125 1 94.62 164 THR B N 1
ATOM 4469 C CA . THR B 1 164 ? 2.457 23.203 16.719 1 94.62 164 THR B CA 1
ATOM 4470 C C . THR B 1 164 ? 3.557 23.172 15.656 1 94.62 164 THR B C 1
ATOM 4472 O O . THR B 1 164 ? 3.426 22.5 14.641 1 94.62 164 THR B O 1
ATOM 4475 N N . VAL B 1 165 ? 4.562 24.016 15.922 1 97.69 165 VAL B N 1
ATOM 4476 C CA . VAL B 1 165 ? 5.699 24.047 15.008 1 97.69 165 VAL B CA 1
ATOM 4477 C C . VAL B 1 165 ? 6.898 23.359 15.633 1 97.69 165 VAL B C 1
ATOM 4479 O O . VAL B 1 165 ? 7.324 23.703 16.734 1 97.69 165 VAL B O 1
ATOM 4482 N N . PHE B 1 166 ? 7.441 22.406 14.961 1 97.81 166 PHE B N 1
ATOM 4483 C CA . PHE B 1 166 ? 8.492 21.516 15.445 1 97.81 166 PHE B CA 1
ATOM 4484 C C . PHE B 1 166 ? 9.844 22.219 15.453 1 97.81 166 PHE B C 1
ATOM 4486 O O . PHE B 1 166 ? 10.203 22.875 14.477 1 97.81 166 PHE B O 1
ATOM 4493 N N . ASP B 1 167 ? 10.594 22.188 16.609 1 98.44 167 ASP B N 1
ATOM 4494 C CA . ASP B 1 167 ? 11.953 22.719 16.672 1 98.44 167 ASP B CA 1
ATOM 4495 C C . ASP B 1 167 ? 12.945 21.75 16.031 1 98.44 167 ASP B C 1
ATOM 4497 O O . ASP B 1 167 ? 13.672 21.031 16.719 1 98.44 167 ASP B O 1
ATOM 4501 N N . ILE B 1 168 ? 13.07 21.797 14.742 1 98.75 168 ILE B N 1
ATOM 4502 C CA . ILE B 1 168 ? 13.789 20.812 13.945 1 98.75 168 ILE B CA 1
ATOM 4503 C C . ILE B 1 168 ? 15.258 20.781 14.352 1 98.75 168 ILE B C 1
ATOM 4505 O O . ILE B 1 168 ? 15.82 19.719 14.609 1 98.75 168 ILE B O 1
ATOM 4509 N N . GLU B 1 169 ? 15.922 21.906 14.484 1 98.75 169 GLU B N 1
ATOM 4510 C CA . GLU B 1 169 ? 17.344 21.984 14.789 1 98.75 169 GLU B CA 1
ATOM 4511 C C . GLU B 1 169 ? 17.641 21.406 16.172 1 98.75 169 GLU B C 1
ATOM 4513 O O . GLU B 1 169 ? 18.641 20.703 16.359 1 98.75 169 GLU B O 1
ATOM 4518 N N . LYS B 1 170 ? 16.797 21.719 17.125 1 98.5 170 LYS B N 1
ATOM 4519 C CA . LYS B 1 170 ? 16.984 21.188 18.484 1 98.5 170 LYS B CA 1
ATOM 4520 C C . LYS B 1 170 ? 16.938 19.656 18.469 1 98.5 170 LYS B C 1
ATOM 4522 O O . LYS B 1 170 ? 17.828 19.016 19.016 1 98.5 170 LYS B O 1
ATOM 4527 N N . PHE B 1 171 ? 15.961 19.125 17.891 1 98.75 171 PHE B N 1
ATOM 4528 C CA . PHE B 1 171 ? 15.781 17.688 17.891 1 98.75 171 PHE B CA 1
ATOM 4529 C C . PHE B 1 171 ? 16.828 17 17.016 1 98.75 171 PHE B C 1
ATOM 4531 O O . PHE B 1 171 ? 17.266 15.891 17.312 1 98.75 171 PHE B O 1
ATOM 4538 N N . ALA B 1 172 ? 17.234 17.625 15.914 1 98.75 172 ALA B N 1
ATOM 4539 C CA . ALA B 1 172 ? 18.312 17.109 15.094 1 98.75 172 ALA B CA 1
ATOM 4540 C C . ALA B 1 172 ? 19.609 17 15.898 1 98.75 172 ALA B C 1
ATOM 4542 O O . ALA B 1 172 ? 20.312 15.984 15.836 1 98.75 172 ALA B O 1
ATOM 4543 N N . LYS B 1 173 ? 19.953 18.078 16.609 1 98.56 173 LYS B N 1
ATOM 4544 C CA . LYS B 1 173 ? 21.156 18.109 17.422 1 98.56 173 LYS B CA 1
ATOM 4545 C C . LYS B 1 173 ? 21.156 16.969 18.438 1 98.56 173 LYS B C 1
ATOM 4547 O O . LYS B 1 173 ? 22.156 16.266 18.578 1 98.56 173 LYS B O 1
ATOM 4552 N N . ILE B 1 174 ? 20.047 16.812 19.125 1 98.69 174 ILE B N 1
ATOM 4553 C CA . ILE B 1 174 ? 19.938 15.789 20.156 1 98.69 174 ILE B CA 1
ATOM 4554 C C . ILE B 1 174 ? 20.047 14.406 19.5 1 98.69 174 ILE B C 1
ATOM 4556 O O . ILE B 1 174 ? 20.766 13.547 20 1 98.69 174 ILE B O 1
ATOM 4560 N N . ALA B 1 175 ? 19.312 14.156 18.406 1 98.75 175 ALA B N 1
ATOM 4561 C CA . ALA B 1 175 ? 19.359 12.867 17.719 1 98.75 175 ALA B CA 1
ATOM 4562 C C . ALA B 1 175 ? 20.781 12.523 17.297 1 98.75 175 ALA B C 1
ATOM 4564 O O . ALA B 1 175 ? 21.266 11.422 17.594 1 98.75 175 ALA B O 1
ATOM 4565 N N . HIS B 1 176 ? 21.469 13.438 16.703 1 98.62 176 HIS B N 1
ATOM 4566 C CA . HIS B 1 176 ? 22.812 13.211 16.188 1 98.62 176 HIS B CA 1
ATOM 4567 C C . HIS B 1 176 ? 23.812 13.016 17.312 1 98.62 176 HIS B C 1
ATOM 4569 O O . HIS B 1 176 ? 24.781 12.258 17.172 1 98.62 176 HIS B O 1
ATOM 4575 N N . ALA B 1 177 ? 23.594 13.742 18.391 1 98.19 177 ALA B N 1
ATOM 4576 C CA . ALA B 1 177 ? 24.453 13.539 19.547 1 98.19 177 ALA B CA 1
ATOM 4577 C C . ALA B 1 177 ? 24.375 12.102 20.047 1 98.19 177 ALA B C 1
ATOM 4579 O O . ALA B 1 177 ? 25.328 11.578 20.641 1 98.19 177 ALA B O 1
ATOM 4580 N N . HIS B 1 178 ? 23.266 11.453 19.828 1 98.25 178 HIS B N 1
ATOM 4581 C CA . HIS B 1 178 ? 23.062 10.07 20.25 1 98.25 178 HIS B CA 1
ATOM 4582 C C . HIS B 1 178 ? 23.266 9.109 19.078 1 98.25 178 HIS B C 1
ATOM 4584 O O . HIS B 1 178 ? 22.922 7.93 19.188 1 98.25 178 HIS B O 1
ATOM 4590 N N . GLN B 1 179 ? 23.672 9.609 17.953 1 98.19 179 GLN B N 1
ATOM 4591 C CA . GLN B 1 179 ? 24.047 8.828 16.766 1 98.19 179 GLN B CA 1
ATOM 4592 C C . GLN B 1 179 ? 22.828 8.125 16.188 1 98.19 179 GLN B C 1
ATOM 4594 O O . GLN B 1 179 ? 22.906 6.961 15.773 1 98.19 179 GLN B O 1
ATOM 4599 N N . ILE B 1 180 ? 21.703 8.734 16.266 1 98.81 180 ILE B N 1
ATOM 4600 C CA . ILE B 1 180 ? 20.5 8.25 15.594 1 98.81 180 ILE B CA 1
ATOM 4601 C C . ILE B 1 180 ? 19.953 9.344 14.68 1 98.81 180 ILE B C 1
ATOM 4603 O O . ILE B 1 180 ? 20.25 10.523 14.852 1 98.81 180 ILE B O 1
ATOM 4607 N N . PRO B 1 181 ? 19.156 8.961 13.625 1 98.88 181 PRO B N 1
ATOM 4608 C CA . PRO B 1 181 ? 18.625 9.945 12.672 1 98.88 181 PRO B CA 1
ATOM 4609 C C . PRO B 1 181 ? 17.344 10.609 13.164 1 98.88 181 PRO B C 1
ATOM 4611 O O . PRO B 1 181 ? 16.688 10.094 14.07 1 98.88 181 PRO B O 1
ATOM 4614 N N . LEU B 1 182 ? 17.062 11.781 12.594 1 98.94 182 LEU B N 1
ATOM 4615 C CA . LEU B 1 182 ? 15.789 12.477 12.758 1 98.94 182 LEU B CA 1
ATOM 4616 C C . LEU B 1 182 ? 14.906 12.297 11.523 1 98.94 182 LEU B C 1
ATOM 4618 O O . LEU B 1 182 ? 15.336 12.578 10.406 1 98.94 182 LEU B O 1
ATOM 4622 N N . ILE B 1 183 ? 13.695 11.773 11.719 1 98.94 183 ILE B N 1
ATOM 4623 C CA . ILE B 1 183 ? 12.672 11.688 10.68 1 98.94 183 ILE B CA 1
ATOM 4624 C C . ILE B 1 183 ? 11.617 12.766 10.906 1 98.94 183 ILE B C 1
ATOM 4626 O O . ILE B 1 183 ? 11.094 12.906 12.008 1 98.94 183 ILE B O 1
ATOM 4630 N N . VAL B 1 184 ? 11.258 13.555 9.867 1 98.88 184 VAL B N 1
ATOM 4631 C CA . VAL B 1 184 ? 10.297 14.641 10.008 1 98.88 184 VAL B CA 1
ATOM 4632 C C . VAL B 1 184 ? 9.18 14.484 8.977 1 98.88 184 VAL B C 1
ATOM 4634 O O . VAL B 1 184 ? 9.453 14.367 7.777 1 98.88 184 VAL B O 1
ATOM 4637 N N . ASP B 1 185 ? 7.949 14.383 9.406 1 98.81 185 ASP B N 1
ATOM 4638 C CA . ASP B 1 185 ? 6.793 14.508 8.523 1 98.81 185 ASP B CA 1
ATOM 4639 C C . ASP B 1 185 ? 6.543 15.961 8.148 1 98.81 185 ASP B C 1
ATOM 4641 O O . ASP B 1 185 ? 6.234 16.797 9.008 1 98.81 185 ASP B O 1
ATOM 4645 N N . ASN B 1 186 ? 6.625 16.25 6.902 1 98.81 186 ASN B N 1
ATOM 4646 C CA . ASN B 1 186 ? 6.555 17.625 6.406 1 98.81 186 ASN B CA 1
ATOM 4647 C C . ASN B 1 186 ? 5.309 17.844 5.551 1 98.81 186 ASN B C 1
ATOM 4649 O O . ASN B 1 186 ? 5.301 18.719 4.672 1 98.81 186 ASN B O 1
ATOM 4653 N N . THR B 1 187 ? 4.266 17.109 5.832 1 98.56 187 THR B N 1
ATOM 4654 C CA . THR B 1 187 ? 3.045 17.031 5.035 1 98.56 187 THR B CA 1
ATOM 4655 C C . THR B 1 187 ? 2.408 18.422 4.906 1 98.56 187 THR B C 1
ATOM 4657 O O . THR B 1 187 ? 2.057 18.844 3.805 1 98.56 187 THR B O 1
ATOM 4660 N N . PHE B 1 188 ? 2.289 19.203 5.957 1 98.12 188 PHE B N 1
ATOM 4661 C CA . PHE B 1 188 ? 1.541 20.453 5.926 1 98.12 188 PHE B CA 1
ATOM 4662 C C . PHE B 1 188 ? 2.381 21.578 5.32 1 98.12 188 PHE B C 1
ATOM 4664 O O . PHE B 1 188 ? 1.87 22.391 4.559 1 98.12 188 PHE B O 1
ATOM 4671 N N . ALA B 1 189 ? 3.66 21.609 5.664 1 98.5 189 ALA B N 1
ATOM 4672 C CA . ALA B 1 189 ? 4.512 22.688 5.188 1 98.5 189 ALA B CA 1
ATOM 4673 C C . ALA B 1 189 ? 4.898 22.484 3.727 1 98.5 189 ALA B C 1
ATOM 4675 O O . ALA B 1 189 ? 5.07 23.453 2.98 1 98.5 189 ALA B O 1
ATOM 4676 N N . THR B 1 190 ? 5.008 21.156 3.328 1 98.44 190 THR B N 1
ATOM 4677 C CA . THR B 1 190 ? 5.539 20.828 2.012 1 98.44 190 THR B CA 1
ATOM 4678 C C . THR B 1 190 ? 6.941 21.406 1.833 1 98.44 190 THR B C 1
ATOM 4680 O O . THR B 1 190 ? 7.426 22.156 2.684 1 98.44 190 THR B O 1
ATOM 4683 N N . PRO B 1 191 ? 7.621 21.047 0.703 1 98.44 191 PRO B N 1
ATOM 4684 C CA . PRO B 1 191 ? 8.953 21.609 0.492 1 98.44 191 PRO B CA 1
ATOM 4685 C C . PRO B 1 191 ? 8.914 23.094 0.151 1 98.44 191 PRO B C 1
ATOM 4687 O O . PRO B 1 191 ? 9.953 23.766 0.161 1 98.44 191 PRO B O 1
ATOM 4690 N N . ILE B 1 192 ? 7.785 23.609 -0.138 1 98 192 ILE B N 1
ATOM 4691 C CA . ILE B 1 192 ? 7.652 25 -0.564 1 98 192 ILE B CA 1
ATOM 4692 C C . ILE B 1 192 ? 7.871 25.922 0.628 1 98 192 ILE B C 1
ATOM 4694 O O . ILE B 1 192 ? 8.5 26.969 0.497 1 98 192 ILE B O 1
ATOM 4698 N N . LEU B 1 193 ? 7.34 25.562 1.801 1 98.56 193 LEU B N 1
ATOM 4699 C CA . LEU B 1 193 ? 7.355 26.484 2.938 1 98.56 193 LEU B CA 1
ATOM 4700 C C . LEU B 1 193 ? 8.484 26.125 3.9 1 98.56 193 LEU B C 1
ATOM 4702 O O . LEU B 1 193 ? 8.922 26.969 4.684 1 98.56 193 LEU B O 1
ATOM 4706 N N . CYS B 1 194 ? 8.898 24.875 3.916 1 98.69 194 CYS B N 1
ATOM 4707 C CA . CYS B 1 194 ? 9.977 24.422 4.785 1 98.69 194 CYS B CA 1
ATOM 4708 C C . CYS B 1 194 ? 10.672 23.203 4.207 1 98.69 194 CYS B C 1
ATOM 4710 O O . CYS B 1 194 ? 10.008 22.266 3.73 1 98.69 194 CYS B O 1
ATOM 4712 N N . ARG B 1 195 ? 11.945 23.156 4.176 1 98.56 195 ARG B N 1
ATOM 4713 C CA . ARG B 1 195 ? 12.75 21.984 3.824 1 98.56 195 ARG B CA 1
ATOM 4714 C C . ARG B 1 195 ? 13.57 21.5 5.016 1 98.56 195 ARG B C 1
ATOM 4716 O O . ARG B 1 195 ? 14.711 21.922 5.199 1 98.56 195 ARG B O 1
ATOM 4723 N N . PRO B 1 196 ? 13.008 20.516 5.75 1 98.81 196 PRO B N 1
ATOM 4724 C CA . PRO B 1 196 ? 13.57 20.109 7.039 1 98.81 196 PRO B CA 1
ATOM 4725 C C . PRO B 1 196 ? 15.008 19.609 6.922 1 98.81 196 PRO B C 1
ATOM 4727 O O . PRO B 1 196 ? 15.789 19.719 7.875 1 98.81 196 PRO B O 1
ATOM 4730 N N . ILE B 1 197 ? 15.398 19.078 5.766 1 98.81 197 ILE B N 1
ATOM 4731 C CA . ILE B 1 197 ? 16.75 18.562 5.57 1 98.81 197 ILE B CA 1
ATOM 4732 C C . ILE B 1 197 ? 17.766 19.688 5.793 1 98.81 197 ILE B C 1
ATOM 4734 O O . ILE B 1 197 ? 18.844 19.453 6.34 1 98.81 197 ILE B O 1
ATOM 4738 N N . GLU B 1 198 ? 17.406 20.922 5.434 1 98.44 198 GLU B N 1
ATOM 4739 C CA . GLU B 1 198 ? 18.281 22.078 5.602 1 98.44 198 GLU B CA 1
ATOM 4740 C C . GLU B 1 198 ? 18.484 22.422 7.078 1 98.44 198 GLU B C 1
ATOM 4742 O O . GLU B 1 198 ? 19.406 23.156 7.434 1 98.44 198 GLU B O 1
ATOM 4747 N N . PHE B 1 199 ? 17.625 21.922 7.887 1 98.75 199 PHE B N 1
ATOM 4748 C CA . PHE B 1 199 ? 17.688 22.234 9.312 1 98.75 199 PHE B CA 1
ATOM 4749 C C . PHE B 1 199 ? 18.141 21.016 10.117 1 98.75 199 PHE B C 1
ATOM 4751 O O . PHE B 1 199 ? 18.047 21.016 11.344 1 98.75 199 PHE B O 1
ATOM 4758 N N . GLY B 1 200 ? 18.484 19.938 9.461 1 98.75 200 GLY B N 1
ATOM 4759 C CA . GLY B 1 200 ? 19.125 18.828 10.164 1 98.75 200 GLY B CA 1
ATOM 4760 C C . GLY B 1 200 ? 18.328 17.547 10.094 1 98.75 200 GLY B C 1
ATOM 4761 O O . GLY B 1 200 ? 18.781 16.5 10.57 1 98.75 200 GLY B O 1
ATOM 4762 N N . ALA B 1 201 ? 17.125 17.531 9.547 1 98.88 201 ALA B N 1
ATOM 4763 C CA . ALA B 1 201 ? 16.406 16.266 9.359 1 98.88 201 ALA B CA 1
ATOM 4764 C C . ALA B 1 201 ? 17.172 15.344 8.414 1 98.88 201 ALA B C 1
ATOM 4766 O O . ALA B 1 201 ? 17.75 15.789 7.422 1 98.88 201 ALA B O 1
ATOM 4767 N N . ASP B 1 202 ? 17.172 14.055 8.688 1 98.88 202 ASP B N 1
ATOM 4768 C CA . ASP B 1 202 ? 17.875 13.078 7.863 1 98.88 202 ASP B CA 1
ATOM 4769 C C . ASP B 1 202 ? 16.938 12.43 6.848 1 98.88 202 ASP B C 1
ATOM 4771 O O . ASP B 1 202 ? 17.359 12.094 5.738 1 98.88 202 ASP B O 1
ATOM 4775 N N . ILE B 1 203 ? 15.75 12.156 7.285 1 98.94 203 ILE B N 1
ATOM 4776 C CA . ILE B 1 203 ? 14.68 11.586 6.473 1 98.94 203 ILE B CA 1
ATOM 4777 C C . ILE B 1 203 ? 13.43 12.461 6.57 1 98.94 203 ILE B C 1
ATOM 4779 O O . ILE B 1 203 ? 13.07 12.922 7.652 1 98.94 203 ILE B O 1
ATOM 4783 N N . VAL B 1 204 ? 12.805 12.758 5.441 1 98.94 204 VAL B N 1
ATOM 4784 C CA . VAL B 1 204 ? 11.562 13.516 5.402 1 98.94 204 VAL B CA 1
ATOM 4785 C C . VAL B 1 204 ? 10.453 12.656 4.785 1 98.94 204 VAL B C 1
ATOM 4787 O O . VAL B 1 204 ? 10.688 11.953 3.805 1 98.94 204 VAL B O 1
ATOM 4790 N N . ILE B 1 205 ? 9.266 12.648 5.367 1 98.81 205 ILE B N 1
ATOM 4791 C CA . ILE B 1 205 ? 8.133 11.945 4.777 1 98.81 205 ILE B CA 1
ATOM 4792 C C . ILE B 1 205 ? 6.988 12.922 4.531 1 98.81 205 ILE B C 1
ATOM 4794 O O . ILE B 1 205 ? 6.934 13.992 5.148 1 98.81 205 ILE B O 1
ATOM 4798 N N . HIS B 1 206 ? 6.141 12.609 3.566 1 98.75 206 HIS B N 1
ATOM 4799 C CA . HIS B 1 206 ? 4.91 13.336 3.273 1 98.75 206 HIS B CA 1
ATOM 4800 C C . HIS B 1 206 ? 3.734 12.383 3.09 1 98.75 206 HIS B C 1
ATOM 4802 O O . HIS B 1 206 ? 3.887 11.312 2.502 1 98.75 206 HIS B O 1
ATOM 4808 N N . SER B 1 207 ? 2.574 12.773 3.621 1 98.38 207 SER B N 1
ATOM 4809 C CA . SER B 1 207 ? 1.351 12.352 2.951 1 98.38 207 SER B CA 1
ATOM 4810 C C . SER B 1 207 ? 1.085 13.188 1.702 1 98.38 207 SER B C 1
ATOM 4812 O O . SER B 1 207 ? 0.604 14.312 1.795 1 98.38 207 SER B O 1
ATOM 4814 N N . THR B 1 208 ? 1.32 12.562 0.551 1 98.06 208 THR B N 1
ATOM 4815 C CA . THR B 1 208 ? 1.107 13.32 -0.677 1 98.06 208 THR B CA 1
ATOM 4816 C C . THR B 1 208 ? -0.384 13.469 -0.967 1 98.06 208 THR B C 1
ATOM 4818 O O . THR B 1 208 ? -0.775 14.242 -1.845 1 98.06 208 THR B O 1
ATOM 4821 N N . THR B 1 209 ? -1.24 12.781 -0.176 1 96.69 209 THR B N 1
ATOM 4822 C CA . THR B 1 209 ? -2.693 12.891 -0.248 1 96.69 209 THR B CA 1
ATOM 4823 C C . THR B 1 209 ? -3.141 14.328 -0 1 96.69 209 THR B C 1
ATOM 4825 O O . THR B 1 209 ? -4.215 14.734 -0.441 1 96.69 209 THR B O 1
ATOM 4828 N N . LYS B 1 210 ? -2.369 15.086 0.701 1 97.25 210 LYS B N 1
ATOM 4829 C CA . LYS B 1 210 ? -2.744 16.406 1.188 1 97.25 210 LYS B CA 1
ATOM 4830 C C . LYS B 1 210 ? -2.32 17.5 0.206 1 97.25 210 LYS B C 1
ATOM 4832 O O . LYS B 1 210 ? -2.67 17.453 -0.975 1 97.25 210 LYS B O 1
ATOM 4837 N N . TYR B 1 211 ? -1.595 18.484 0.603 1 98.06 211 TYR B N 1
ATOM 4838 C CA . TYR B 1 211 ? -1.334 19.656 -0.214 1 98.06 211 TYR B CA 1
ATOM 4839 C C . TYR B 1 211 ? -0.625 19.281 -1.509 1 98.06 211 TYR B C 1
ATOM 4841 O O . TYR B 1 211 ? -0.81 19.938 -2.539 1 98.06 211 TYR B O 1
ATOM 4849 N N . MET B 1 212 ? 0.26 18.25 -1.495 1 98.19 212 MET B N 1
ATOM 4850 C CA . MET B 1 212 ? 0.976 17.875 -2.715 1 98.19 212 MET B CA 1
ATOM 4851 C C . MET B 1 212 ? 0.002 17.469 -3.816 1 98.19 212 MET B C 1
ATOM 4853 O O . MET B 1 212 ? 0.173 17.859 -4.973 1 98.19 212 MET B O 1
ATOM 4857 N N . ASP B 1 213 ? -0.946 16.641 -3.461 1 96.31 213 ASP B N 1
ATOM 4858 C CA . ASP B 1 213 ? -2.053 16.422 -4.387 1 96.31 213 ASP B CA 1
ATOM 4859 C C . ASP B 1 213 ? -2.873 17.703 -4.574 1 96.31 213 ASP B C 1
ATOM 4861 O O . ASP B 1 213 ? -2.873 18.297 -5.656 1 96.31 213 ASP B O 1
ATOM 4865 N N . GLY B 1 214 ? -3.455 18.156 -3.549 1 94.5 214 GLY B N 1
ATOM 4866 C CA . GLY B 1 214 ? -4.148 19.422 -3.473 1 94.5 214 GLY B CA 1
ATOM 4867 C C . GLY B 1 214 ? -5.59 19.344 -3.934 1 94.5 214 GLY B C 1
ATOM 4868 O O . GLY B 1 214 ? -6.406 20.203 -3.588 1 94.5 214 GLY B O 1
ATOM 4869 N N . HIS B 1 215 ? -6.02 18.344 -4.676 1 93.25 215 HIS B N 1
ATOM 4870 C CA . HIS B 1 215 ? -7.32 18.312 -5.332 1 93.25 215 HIS B CA 1
ATOM 4871 C C . HIS B 1 215 ? -8.211 17.219 -4.742 1 93.25 215 HIS B C 1
ATOM 4873 O O . HIS B 1 215 ? -9.305 16.969 -5.25 1 93.25 215 HIS B O 1
ATOM 4879 N N . ALA B 1 216 ? -7.691 16.562 -3.686 1 94.12 216 ALA B N 1
ATOM 4880 C CA . ALA B 1 216 ? -8.414 15.445 -3.096 1 94.12 216 ALA B CA 1
ATOM 4881 C C . ALA B 1 216 ? -8.688 14.359 -4.137 1 94.12 216 ALA B C 1
ATOM 4883 O O . ALA B 1 216 ? -9.781 13.805 -4.188 1 94.12 216 ALA B O 1
ATOM 4884 N N . LEU B 1 217 ? -7.699 14.031 -4.957 1 92.31 217 LEU B N 1
ATOM 4885 C CA . LEU B 1 217 ? -7.867 13.102 -6.07 1 92.31 217 LEU B CA 1
ATOM 4886 C C . LEU B 1 217 ? -7.352 11.719 -5.695 1 92.31 217 LEU B C 1
ATOM 4888 O O . LEU B 1 217 ? -7.98 10.703 -6.02 1 92.31 217 LEU B O 1
ATOM 4892 N N . GLN B 1 218 ? -6.234 11.68 -5.117 1 91.81 218 GLN B N 1
ATOM 4893 C CA . GLN B 1 218 ? -5.59 10.383 -4.934 1 91.81 218 GLN B CA 1
ATOM 4894 C C . GLN B 1 218 ? -4.82 10.336 -3.617 1 91.81 218 GLN B C 1
ATOM 4896 O O . GLN B 1 218 ? -4.207 11.328 -3.213 1 91.81 218 GLN B O 1
ATOM 4901 N N . CYS B 1 219 ? -4.84 9.156 -3.002 1 93.94 219 CYS B N 1
ATOM 4902 C CA . CYS B 1 219 ? -4.023 8.906 -1.818 1 93.94 219 CYS B CA 1
ATOM 4903 C C . CYS B 1 219 ? -2.582 8.594 -2.205 1 93.94 219 CYS B C 1
ATOM 4905 O O . CYS B 1 219 ? -2.328 8.039 -3.273 1 93.94 219 CYS B O 1
ATOM 4907 N N . GLY B 1 220 ? -1.669 8.961 -1.4 1 96.75 220 GLY B N 1
ATOM 4908 C CA . GLY B 1 220 ? -0.265 8.656 -1.632 1 96.75 220 GLY B CA 1
ATOM 4909 C C . GLY B 1 220 ? 0.638 9.125 -0.505 1 96.75 220 GLY B C 1
ATOM 4910 O O . GLY B 1 220 ? 0.182 9.781 0.43 1 96.75 220 GLY B O 1
ATOM 4911 N N . GLY B 1 221 ? 1.891 8.75 -0.573 1 98.19 221 GLY B N 1
ATOM 4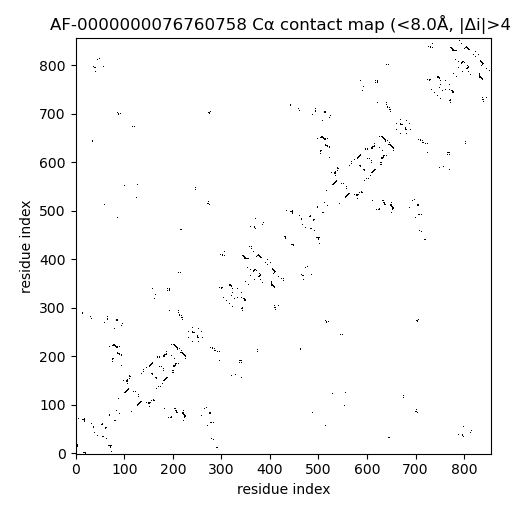912 C CA . GLY B 1 221 ? 2.951 9.148 0.336 1 98.19 221 GLY B CA 1
ATOM 4913 C C . GLY B 1 221 ? 4.328 9.102 -0.296 1 98.19 221 GLY B C 1
ATOM 4914 O O . GLY B 1 221 ? 4.48 8.672 -1.441 1 98.19 221 GLY B O 1
ATOM 4915 N N . VAL B 1 222 ? 5.285 9.617 0.424 1 98.81 222 VAL B N 1
ATOM 4916 C CA . VAL B 1 222 ? 6.652 9.57 -0.085 1 98.81 222 VAL B CA 1
ATOM 4917 C C . VAL B 1 222 ? 7.641 9.633 1.078 1 98.81 222 VAL B C 1
ATOM 4919 O O . VAL B 1 222 ? 7.371 10.273 2.096 1 98.81 222 VAL B O 1
ATOM 4922 N N . ILE B 1 223 ? 8.703 8.906 0.985 1 98.88 223 ILE B N 1
ATOM 4923 C CA . ILE B 1 223 ? 9.883 9.008 1.834 1 98.88 223 ILE B CA 1
ATOM 4924 C C . ILE B 1 223 ? 11.016 9.672 1.06 1 98.88 223 ILE B C 1
ATOM 4926 O O . ILE B 1 223 ? 11.328 9.273 -0.067 1 98.88 223 ILE B O 1
ATOM 4930 N N . VAL B 1 224 ? 11.633 10.664 1.591 1 98.88 224 VAL B N 1
ATOM 4931 C CA . VAL B 1 224 ? 12.781 11.328 0.987 1 98.88 224 VAL B CA 1
ATOM 4932 C C . VAL B 1 224 ? 14.016 11.117 1.861 1 98.88 224 VAL B C 1
ATOM 4934 O O . VAL B 1 224 ? 14 11.438 3.053 1 98.88 224 VAL B O 1
ATOM 4937 N N . ASP B 1 225 ? 15.055 10.578 1.263 1 98.81 225 ASP B N 1
ATOM 4938 C CA . ASP B 1 225 ? 16.344 10.391 1.912 1 98.81 225 ASP B CA 1
ATOM 4939 C C . ASP B 1 225 ? 17.234 11.625 1.74 1 98.81 225 ASP B C 1
ATOM 4941 O O . ASP B 1 225 ? 17.594 11.984 0.618 1 98.81 225 ASP B O 1
ATOM 4945 N N . GLY B 1 226 ? 17.609 12.258 2.896 1 98.5 226 GLY B N 1
ATOM 4946 C CA . GLY B 1 226 ? 18.516 13.398 2.838 1 98.5 226 GLY B CA 1
ATOM 4947 C C . GLY B 1 226 ? 19.938 13.016 2.492 1 98.5 226 GLY B C 1
ATOM 4948 O O . GLY B 1 226 ? 20.703 13.836 1.989 1 98.5 226 GLY B O 1
ATOM 4949 N N . GLY B 1 227 ? 20.281 11.742 2.775 1 98.06 227 GLY B N 1
ATOM 4950 C CA . GLY B 1 227 ? 21.609 11.242 2.496 1 98.06 227 GLY B CA 1
ATOM 4951 C C . GLY B 1 227 ? 22.672 11.828 3.416 1 98.06 227 GLY B C 1
ATOM 4952 O O . GLY B 1 227 ? 23.859 11.852 3.072 1 98.06 227 GLY B O 1
ATOM 4953 N N . THR B 1 228 ? 22.281 12.336 4.504 1 97.25 228 THR B N 1
ATOM 4954 C CA . THR B 1 228 ? 23.188 13.109 5.332 1 97.25 228 THR B CA 1
ATOM 4955 C C . THR B 1 228 ? 23.641 12.305 6.547 1 97.25 228 THR B C 1
ATOM 4957 O O . THR B 1 228 ? 24.672 12.609 7.152 1 97.25 228 THR B O 1
ATOM 4960 N N . PHE B 1 229 ? 22.906 11.297 6.961 1 98.44 229 PHE B N 1
ATOM 4961 C CA . PHE B 1 229 ? 23.219 10.555 8.172 1 98.44 229 PHE B CA 1
ATOM 4962 C C . PHE B 1 229 ? 24.359 9.57 7.926 1 98.44 229 PHE B C 1
ATOM 4964 O O . PHE B 1 229 ? 24.344 8.844 6.93 1 98.44 229 PHE B O 1
ATOM 4971 N N . ASP B 1 230 ? 25.297 9.578 8.836 1 97.75 230 ASP B N 1
ATOM 4972 C CA . ASP B 1 230 ? 26.453 8.695 8.719 1 97.75 230 ASP B CA 1
ATOM 4973 C C . ASP B 1 230 ? 26.203 7.355 9.398 1 97.75 230 ASP B C 1
ATOM 4975 O O . ASP B 1 230 ? 26.594 7.156 10.555 1 97.75 230 ASP B O 1
ATOM 4979 N N . TRP B 1 231 ? 25.719 6.441 8.648 1 98.06 231 TRP B N 1
ATOM 4980 C CA . TRP B 1 231 ? 25.328 5.133 9.164 1 98.06 231 TRP B CA 1
ATOM 4981 C C . TRP B 1 231 ? 26.531 4.379 9.703 1 98.06 231 TRP B C 1
ATOM 4983 O O . TRP B 1 231 ? 26.422 3.627 10.68 1 98.06 231 TRP B O 1
ATOM 4993 N N . GLU B 1 232 ? 27.719 4.523 9.07 1 96.31 232 GLU B N 1
ATOM 4994 C CA . GLU B 1 232 ? 28.938 3.84 9.484 1 96.31 232 GLU B CA 1
ATOM 4995 C C . GLU B 1 232 ? 29.422 4.352 10.836 1 96.31 232 GLU B C 1
ATOM 4997 O O . GLU B 1 232 ? 29.766 3.562 11.727 1 96.31 232 GLU B O 1
ATOM 5002 N N . LYS B 1 233 ? 29.422 5.602 10.977 1 96.31 233 LYS B N 1
ATOM 5003 C CA . LYS B 1 233 ? 29.906 6.227 12.203 1 96.31 233 LYS B CA 1
ATOM 5004 C C . LYS B 1 233 ? 28.984 5.914 13.383 1 96.31 233 LYS B C 1
ATOM 5006 O O . LYS B 1 233 ? 29.438 5.758 14.516 1 96.31 233 LYS B O 1
ATOM 5011 N N . SER B 1 234 ? 27.688 5.824 13.172 1 96.75 234 SER B N 1
ATOM 5012 C CA . SER B 1 234 ? 26.719 5.562 14.227 1 96.75 234 SER B CA 1
ATOM 5013 C C . SER B 1 234 ? 27.016 4.25 14.945 1 96.75 234 SER B C 1
ATOM 5015 O O . SER B 1 234 ? 27.047 4.203 16.172 1 96.75 234 SER B O 1
ATOM 5017 N N . GLY B 1 235 ? 27.172 3.15 14.164 1 94.56 235 GLY B N 1
ATOM 5018 C CA . GLY B 1 235 ? 27.406 1.822 14.711 1 94.56 235 GLY B CA 1
ATOM 5019 C C . GLY B 1 235 ? 26.125 1.159 15.203 1 94.56 235 GLY B C 1
ATOM 5020 O O . GLY B 1 235 ? 26.141 0 15.625 1 94.56 235 GLY B O 1
ATOM 5021 N N . LYS B 1 236 ? 25.031 1.807 15.109 1 96.19 236 LYS B N 1
ATOM 5022 C CA . LYS B 1 236 ? 23.781 1.296 15.664 1 96.19 236 LYS B CA 1
ATOM 5023 C C . LYS B 1 236 ? 22.953 0.576 14.594 1 96.19 236 LYS B C 1
ATOM 5025 O O . LYS B 1 236 ? 21.906 -0.005 14.891 1 96.19 236 LYS B O 1
ATOM 5030 N N . PHE B 1 237 ? 23.453 0.594 13.367 1 97.56 237 PHE B N 1
ATOM 5031 C CA . PHE B 1 237 ? 22.641 0.11 12.258 1 97.56 237 PHE B CA 1
ATOM 5032 C C . PHE B 1 237 ? 23.406 -0.896 11.414 1 97.56 237 PHE B C 1
ATOM 5034 O O . PHE B 1 237 ? 23.688 -0.647 10.234 1 97.56 237 PHE B O 1
ATOM 5041 N N . PRO B 1 238 ? 23.641 -2.061 11.891 1 95.56 238 PRO B N 1
ATOM 5042 C CA . PRO B 1 238 ? 24.391 -3.07 11.141 1 95.56 238 PRO B CA 1
ATOM 5043 C C . PRO B 1 238 ? 23.703 -3.467 9.836 1 95.56 238 PRO B C 1
ATOM 5045 O O . PRO B 1 238 ? 24.375 -3.869 8.883 1 95.56 238 PRO B O 1
ATOM 5048 N N . ASP B 1 239 ? 22.422 -3.311 9.773 1 94.31 239 ASP B N 1
ATOM 5049 C CA . ASP B 1 239 ? 21.672 -3.684 8.578 1 94.31 239 ASP B CA 1
ATOM 5050 C C . ASP B 1 239 ? 22.062 -2.807 7.391 1 94.31 239 ASP B C 1
ATOM 5052 O O . ASP B 1 239 ? 21.766 -3.141 6.242 1 94.31 239 ASP B O 1
ATOM 5056 N N . PHE B 1 240 ? 22.734 -1.682 7.66 1 96.81 240 PHE B N 1
ATOM 5057 C CA . PHE B 1 240 ? 23.188 -0.793 6.594 1 96.81 240 PHE B CA 1
ATOM 5058 C C . PHE B 1 240 ? 24.656 -1.027 6.281 1 96.81 240 PHE B C 1
ATOM 5060 O O . PHE B 1 240 ? 25.125 -0.688 5.195 1 96.81 240 PHE B O 1
ATOM 5067 N N . THR B 1 241 ? 25.391 -1.601 7.277 1 96.56 241 THR B N 1
ATOM 5068 C CA . THR B 1 241 ? 26.844 -1.557 7.191 1 96.56 241 THR B CA 1
ATOM 5069 C C . THR B 1 241 ? 27.438 -2.965 7.121 1 96.56 241 THR B C 1
ATOM 5071 O O . THR B 1 241 ? 28.641 -3.137 6.949 1 96.56 241 THR B O 1
ATOM 5074 N N . GLU B 1 242 ? 26.578 -3.967 7.293 1 95.88 242 GLU B N 1
ATOM 5075 C CA . GLU B 1 242 ? 26.969 -5.367 7.172 1 95.88 242 GLU B CA 1
ATOM 5076 C C . GLU B 1 242 ? 26.203 -6.059 6.047 1 95.88 242 GLU B C 1
ATOM 5078 O O . GLU B 1 242 ? 25.156 -5.562 5.598 1 95.88 242 GLU B O 1
ATOM 5083 N N . PRO B 1 243 ? 26.719 -7.172 5.555 1 92.38 243 PRO B N 1
ATOM 5084 C CA . PRO B 1 243 ? 26.062 -7.855 4.434 1 92.38 243 PRO B CA 1
ATOM 5085 C C . PRO B 1 243 ? 24.625 -8.281 4.75 1 92.38 243 PRO B C 1
ATOM 5087 O O . PRO B 1 243 ? 24.375 -8.828 5.824 1 92.38 243 PRO B O 1
ATOM 5090 N N . ASP B 1 244 ? 23.766 -7.969 3.834 1 86.31 244 ASP B N 1
ATOM 5091 C CA . ASP B 1 244 ? 22.359 -8.359 3.926 1 86.31 244 ASP B CA 1
ATOM 5092 C C . ASP B 1 244 ? 22.141 -9.75 3.334 1 86.31 244 ASP B C 1
ATOM 5094 O O . ASP B 1 244 ? 22.172 -9.922 2.113 1 86.31 244 ASP B O 1
ATOM 5098 N N . GLU B 1 245 ? 21.812 -10.719 4.074 1 78.31 245 GLU B N 1
ATOM 5099 C CA . GLU B 1 245 ? 21.625 -12.094 3.607 1 78.31 245 GLU B CA 1
ATOM 5100 C C . GLU B 1 245 ? 20.375 -12.219 2.744 1 78.31 245 GLU B C 1
ATOM 5102 O O . GLU B 1 245 ? 20.297 -13.094 1.88 1 78.31 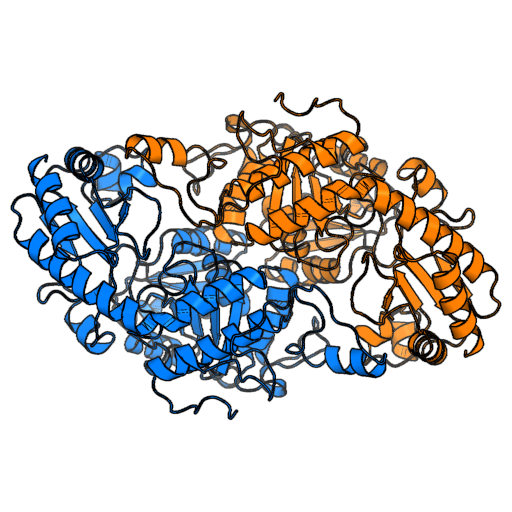245 GLU B O 1
ATOM 5107 N N . SER B 1 246 ? 19.5 -11.312 2.953 1 75.06 246 SER B N 1
ATOM 5108 C CA . SER B 1 246 ? 18.234 -11.398 2.232 1 75.06 246 SER B CA 1
ATOM 5109 C C . SER B 1 246 ? 18.359 -10.797 0.839 1 75.06 246 SER B C 1
ATOM 5111 O O . SER B 1 246 ? 17.453 -10.938 0.016 1 75.06 246 SER B O 1
ATOM 5113 N N . TYR B 1 247 ? 19.453 -10.211 0.57 1 78.19 247 TYR B N 1
ATOM 5114 C CA . TYR B 1 247 ? 19.625 -9.555 -0.724 1 78.19 247 TYR B CA 1
ATOM 5115 C C . TYR B 1 247 ? 21.062 -9.664 -1.208 1 78.19 247 TYR B C 1
ATOM 5117 O O . TYR B 1 247 ? 21.75 -8.656 -1.391 1 78.19 247 TYR B O 1
ATOM 5125 N N . HIS B 1 248 ? 21.5 -10.797 -1.507 1 76.56 248 HIS B N 1
ATOM 5126 C CA . HIS B 1 248 ? 22.734 -11.141 -2.193 1 76.56 248 HIS B CA 1
ATOM 5127 C C . HIS B 1 248 ? 23.953 -10.625 -1.433 1 76.56 248 HIS B C 1
ATOM 5129 O O . HIS B 1 248 ? 24.938 -10.219 -2.043 1 76.56 248 HIS B O 1
ATOM 5135 N N . GLY B 1 249 ? 23.812 -10.328 -0.095 1 84.38 249 GLY B N 1
ATOM 5136 C CA . GLY B 1 249 ? 24.938 -9.922 0.733 1 84.38 249 GLY B CA 1
ATOM 5137 C C . GLY B 1 249 ? 25.344 -8.477 0.523 1 84.38 249 GLY B C 1
ATOM 5138 O O . GLY B 1 249 ? 26.469 -8.086 0.842 1 84.38 249 GLY B O 1
ATOM 5139 N N . VAL B 1 250 ? 24.438 -7.715 0.047 1 87.75 250 VAL B N 1
ATOM 5140 C CA . VAL B 1 250 ? 24.719 -6.309 -0.227 1 87.75 250 VAL B CA 1
ATOM 5141 C C . VAL B 1 250 ? 24.984 -5.57 1.081 1 87.75 250 VAL B C 1
ATOM 5143 O O . VAL B 1 250 ? 24.328 -5.82 2.092 1 87.75 250 VAL B O 1
ATOM 5146 N N . VAL B 1 251 ? 26.031 -4.773 1.046 1 94.12 251 VAL B N 1
ATOM 5147 C CA . VAL B 1 251 ? 26.234 -3.76 2.072 1 94.12 251 VAL B CA 1
ATOM 5148 C C . VAL B 1 251 ? 25.781 -2.396 1.553 1 94.12 251 VAL B C 1
ATOM 5150 O O . VAL B 1 251 ? 26.469 -1.783 0.728 1 94.12 251 VAL B O 1
ATOM 5153 N N . TYR B 1 252 ? 24.75 -1.849 2.07 1 94.31 252 TYR B N 1
ATOM 5154 C CA . TYR B 1 252 ? 24.047 -0.72 1.474 1 94.31 252 TYR B CA 1
ATOM 5155 C C . TYR B 1 252 ? 24.922 0.526 1.46 1 94.31 252 TYR B C 1
ATOM 5157 O O . TYR B 1 252 ? 24.969 1.245 0.459 1 94.31 252 TYR B O 1
ATOM 5165 N N . THR B 1 253 ? 25.641 0.821 2.586 1 96.38 253 THR B N 1
ATOM 5166 C CA . THR B 1 253 ? 26.469 2.012 2.648 1 96.38 253 THR B CA 1
ATOM 5167 C C . THR B 1 253 ? 27.625 1.91 1.655 1 96.38 253 THR B C 1
ATOM 5169 O O . THR B 1 253 ? 28.016 2.908 1.045 1 96.38 253 THR B O 1
ATOM 5172 N N . ARG B 1 254 ? 28.125 0.734 1.52 1 94.69 254 ARG B N 1
ATOM 5173 C CA . ARG B 1 254 ? 29.25 0.519 0.625 1 94.69 254 ARG B CA 1
ATOM 5174 C C . ARG B 1 254 ? 28.828 0.613 -0.835 1 94.69 254 ARG B C 1
ATOM 5176 O O . ARG B 1 254 ? 29.484 1.275 -1.64 1 94.69 254 ARG B O 1
ATOM 5183 N N . GLU B 1 255 ? 27.719 0.008 -1.137 1 92.06 255 GLU B N 1
ATOM 5184 C CA . GLU B 1 255 ? 27.328 -0.138 -2.533 1 92.06 255 GLU B CA 1
ATOM 5185 C C . GLU B 1 255 ? 26.578 1.1 -3.023 1 92.06 255 GLU B C 1
ATOM 5187 O O . GLU B 1 255 ? 26.641 1.44 -4.207 1 92.06 255 GLU B O 1
ATOM 5192 N N . PHE B 1 256 ? 25.844 1.821 -2.125 1 93.56 256 PHE B N 1
ATOM 5193 C CA . PHE B 1 256 ? 24.953 2.865 -2.615 1 93.56 256 PHE B CA 1
ATOM 5194 C C . PHE B 1 256 ? 25.266 4.199 -1.95 1 93.56 256 PHE B C 1
ATOM 5196 O O . PHE B 1 256 ? 24.641 5.215 -2.256 1 93.56 256 PHE B O 1
ATOM 5203 N N . GLY B 1 257 ? 26.219 4.289 -1.027 1 95.5 257 GLY B N 1
ATOM 5204 C CA . GLY B 1 257 ? 26.672 5.527 -0.411 1 95.5 257 GLY B CA 1
ATOM 5205 C C . GLY B 1 257 ? 25.547 6.305 0.25 1 95.5 257 GLY B C 1
ATOM 5206 O O . GLY B 1 257 ? 24.812 5.758 1.071 1 95.5 257 GLY B O 1
ATOM 5207 N N . LYS B 1 258 ? 25.359 7.527 -0.228 1 97.06 258 LYS B N 1
ATOM 5208 C CA . LYS B 1 258 ? 24.406 8.445 0.385 1 97.06 258 LYS B CA 1
ATOM 5209 C C . LYS B 1 258 ? 22.969 7.969 0.173 1 97.06 258 LYS B C 1
ATOM 5211 O O . LYS B 1 258 ? 22.062 8.398 0.879 1 97.06 258 LYS B O 1
ATOM 5216 N N . MET B 1 259 ? 22.781 7.035 -0.751 1 96.5 259 MET B N 1
ATOM 5217 C CA . MET B 1 259 ? 21.438 6.562 -1.076 1 96.5 259 MET B CA 1
ATOM 5218 C C . MET B 1 259 ? 21.109 5.281 -0.315 1 96.5 259 MET B C 1
ATOM 5220 O O . MET B 1 259 ? 20.094 4.645 -0.568 1 96.5 259 MET B O 1
ATOM 5224 N N . ALA B 1 260 ? 21.938 4.898 0.647 1 97.25 260 ALA B N 1
ATOM 5225 C CA . ALA B 1 260 ? 21.828 3.619 1.342 1 97.25 260 ALA B CA 1
ATOM 5226 C C . ALA B 1 260 ? 20.438 3.449 1.951 1 97.25 260 ALA B C 1
ATOM 5228 O O . ALA B 1 260 ? 19.812 2.389 1.822 1 97.25 260 ALA B O 1
ATOM 5229 N N . TYR B 1 261 ? 19.938 4.465 2.586 1 98.25 261 TYR B N 1
ATOM 5230 C CA . TYR B 1 261 ? 18.672 4.375 3.303 1 98.25 261 TYR B CA 1
ATOM 5231 C C . TYR B 1 261 ? 17.516 4.102 2.342 1 98.25 261 TYR B C 1
ATOM 5233 O O . TYR B 1 261 ? 16.719 3.176 2.555 1 98.25 261 TYR B O 1
ATOM 5241 N N . ILE B 1 262 ? 17.391 4.895 1.245 1 97.69 262 ILE B N 1
ATOM 5242 C CA . ILE B 1 262 ? 16.234 4.832 0.372 1 97.69 262 ILE B CA 1
ATOM 5243 C C . ILE B 1 262 ? 16.281 3.562 -0.476 1 97.69 262 ILE B C 1
ATOM 5245 O O . ILE B 1 262 ? 15.25 2.973 -0.797 1 97.69 262 ILE B O 1
ATOM 5249 N N . ILE B 1 263 ? 17.453 3.146 -0.8 1 94.75 263 ILE B N 1
ATOM 5250 C CA . ILE B 1 263 ? 17.594 1.922 -1.58 1 94.75 263 ILE B CA 1
ATOM 5251 C C . ILE B 1 263 ? 17.219 0.719 -0.721 1 94.75 263 ILE B C 1
ATOM 5253 O O . ILE B 1 263 ? 16.516 -0.185 -1.183 1 94.75 263 ILE B O 1
ATOM 5257 N N . LYS B 1 264 ? 17.672 0.696 0.553 1 95.62 264 LYS B N 1
ATOM 5258 C CA . LYS B 1 264 ? 17.266 -0.385 1.446 1 95.62 264 LYS B CA 1
ATOM 5259 C C . LYS B 1 264 ? 15.75 -0.418 1.616 1 95.62 264 LYS B C 1
ATOM 5261 O O . LYS B 1 264 ? 15.141 -1.491 1.627 1 95.62 264 LYS B O 1
ATOM 5266 N N . ALA B 1 265 ? 15.188 0.751 1.786 1 96.25 265 ALA B N 1
ATOM 5267 C CA . ALA B 1 265 ? 13.734 0.827 1.916 1 96.25 265 ALA B CA 1
ATOM 5268 C C . ALA B 1 265 ? 13.039 0.203 0.708 1 96.25 265 ALA B C 1
ATOM 5270 O O . ALA B 1 265 ? 12.039 -0.505 0.855 1 96.25 265 ALA B O 1
ATOM 5271 N N . ARG B 1 266 ? 13.492 0.456 -0.43 1 93.38 266 ARG B N 1
ATOM 5272 C CA . ARG B 1 266 ? 12.898 -0.048 -1.663 1 93.38 266 ARG B CA 1
ATOM 5273 C C . ARG B 1 266 ? 13.117 -1.551 -1.804 1 93.38 266 ARG B C 1
ATOM 5275 O O . ARG B 1 266 ? 12.18 -2.297 -2.09 1 93.38 266 ARG B O 1
ATOM 5282 N N . MET B 1 267 ? 14.312 -1.992 -1.563 1 89.19 267 MET B N 1
ATOM 5283 C CA . MET B 1 267 ? 14.719 -3.355 -1.898 1 89.19 267 MET B CA 1
ATOM 5284 C C . MET B 1 267 ? 14.234 -4.34 -0.84 1 89.19 267 MET B C 1
ATOM 5286 O O . MET B 1 267 ? 14.062 -5.527 -1.124 1 89.19 267 MET B O 1
ATOM 5290 N N . GLN B 1 268 ? 14.008 -3.838 0.36 1 91.25 268 GLN B N 1
ATOM 5291 C CA . GLN B 1 268 ? 13.562 -4.727 1.425 1 91.25 268 GLN B CA 1
ATOM 5292 C C . GLN B 1 268 ? 12.078 -4.512 1.731 1 91.25 268 GLN B C 1
ATOM 5294 O O . GLN B 1 268 ? 11.266 -5.422 1.562 1 91.25 268 GLN B O 1
ATOM 5299 N N . LEU B 1 269 ? 11.781 -3.283 2.016 1 93.44 269 LEU B N 1
ATOM 5300 C CA . LEU B 1 269 ? 10.445 -3.047 2.559 1 93.44 269 LEU B CA 1
ATOM 5301 C C . LEU B 1 269 ? 9.414 -2.955 1.44 1 93.44 269 LEU B C 1
ATOM 5303 O O . LEU B 1 269 ? 8.352 -3.584 1.515 1 93.44 269 LEU B O 1
ATOM 5307 N N . MET B 1 270 ? 9.672 -2.107 0.447 1 92.88 270 MET B N 1
ATOM 5308 C CA . MET B 1 270 ? 8.703 -2.002 -0.638 1 92.88 270 MET B CA 1
ATOM 5309 C C . MET B 1 270 ? 8.469 -3.359 -1.296 1 92.88 270 MET B C 1
ATOM 5311 O O . MET B 1 270 ? 7.336 -3.705 -1.633 1 92.88 270 MET B O 1
ATOM 5315 N N . ARG B 1 271 ? 9.516 -4.07 -1.462 1 88.44 271 ARG B N 1
ATOM 5316 C CA . ARG B 1 271 ? 9.445 -5.406 -2.043 1 88.44 271 ARG B CA 1
ATOM 5317 C C . ARG B 1 271 ? 8.492 -6.297 -1.253 1 88.44 271 ARG B C 1
ATOM 5319 O O . ARG B 1 271 ? 7.672 -7.012 -1.837 1 88.44 271 ARG B O 1
ATOM 5326 N N . ASP B 1 272 ? 8.531 -6.199 0.028 1 91.25 272 ASP B N 1
ATOM 5327 C CA . ASP B 1 272 ? 7.816 -7.152 0.875 1 91.25 272 ASP B CA 1
ATOM 5328 C C . ASP B 1 272 ? 6.465 -6.598 1.313 1 91.25 272 ASP B C 1
ATOM 5330 O O . ASP B 1 272 ? 5.52 -7.355 1.531 1 91.25 272 ASP B O 1
ATOM 5334 N N . PHE B 1 273 ? 6.352 -5.312 1.468 1 93.88 273 PHE B N 1
ATOM 5335 C CA . PHE B 1 273 ? 5.109 -4.703 1.934 1 93.88 273 PHE B CA 1
ATOM 5336 C C . PHE B 1 273 ? 4.199 -4.363 0.76 1 93.88 273 PHE B C 1
ATOM 5338 O O . PHE B 1 273 ? 2.973 -4.363 0.898 1 93.88 273 PHE B O 1
ATOM 5345 N N . GLY B 1 274 ? 4.836 -4.043 -0.33 1 94 274 GLY B N 1
ATOM 5346 C CA . GLY B 1 274 ? 4.102 -3.844 -1.569 1 94 274 GLY B CA 1
ATOM 5347 C C . GLY B 1 274 ? 3.166 -2.652 -1.522 1 94 274 GLY B C 1
ATOM 5348 O O . GLY B 1 274 ? 2.094 -2.674 -2.129 1 94 274 GLY B O 1
ATOM 5349 N N . CYS B 1 275 ? 3.484 -1.605 -0.732 1 94.44 275 CYS B N 1
ATOM 5350 C CA . CYS B 1 275 ? 2.678 -0.393 -0.665 1 94.44 275 CYS B CA 1
ATOM 5351 C C . CYS B 1 275 ? 3.029 0.56 -1.801 1 94.44 275 CYS B C 1
ATOM 5353 O O . CYS B 1 275 ? 3.314 1.735 -1.565 1 94.44 275 CYS B O 1
ATOM 5355 N N . TYR B 1 276 ? 3.02 0.055 -3.002 1 89.62 276 TYR B N 1
ATOM 5356 C CA . TYR B 1 276 ? 3.477 0.785 -4.18 1 89.62 276 TYR B CA 1
ATOM 5357 C C . TYR B 1 276 ? 2.34 1.589 -4.797 1 89.62 276 TYR B C 1
ATOM 5359 O O . TYR B 1 276 ? 1.2 1.119 -4.859 1 89.62 276 TYR B O 1
ATOM 5367 N N . PRO B 1 277 ? 2.641 2.871 -5.18 1 91.81 277 PRO B N 1
ATOM 5368 C CA . PRO B 1 277 ? 1.598 3.65 -5.852 1 91.81 277 PRO B CA 1
ATOM 5369 C C . PRO B 1 277 ? 1.402 3.24 -7.309 1 91.81 277 PRO B C 1
ATOM 5371 O O . PRO B 1 277 ? 2.359 2.84 -7.977 1 91.81 277 PRO B O 1
ATOM 5374 N N . ALA B 1 278 ? 0.207 3.4 -7.801 1 93.44 278 ALA B N 1
ATOM 5375 C CA . ALA B 1 278 ? -0.067 3.178 -9.219 1 93.44 278 ALA B CA 1
ATOM 5376 C C . ALA B 1 278 ? 0.548 4.281 -10.07 1 93.44 278 ALA B C 1
ATOM 5378 O O . ALA B 1 278 ? 0.712 5.414 -9.617 1 93.44 278 ALA B O 1
ATOM 5379 N N . ALA B 1 279 ? 0.825 3.922 -11.352 1 93.56 279 ALA B N 1
ATOM 5380 C CA . ALA B 1 279 ? 1.369 4.902 -12.289 1 93.56 279 ALA B CA 1
ATOM 5381 C C . ALA B 1 279 ? 0.416 6.082 -12.461 1 93.56 279 ALA B C 1
ATOM 5383 O O . ALA B 1 279 ? 0.848 7.234 -12.508 1 93.56 279 ALA B O 1
ATOM 5384 N N . HIS B 1 280 ? -0.843 5.801 -12.562 1 94.12 280 HIS B N 1
ATOM 5385 C CA . HIS B 1 280 ? -1.843 6.852 -12.742 1 94.12 280 HIS B CA 1
ATOM 5386 C C . HIS B 1 280 ? -1.88 7.781 -11.531 1 94.12 280 HIS B C 1
ATOM 5388 O O . HIS B 1 280 ? -2.047 8.992 -11.68 1 94.12 280 HIS B O 1
ATOM 5394 N N . SER B 1 281 ? -1.779 7.219 -10.352 1 95.19 281 SER B N 1
ATOM 5395 C CA . SER B 1 281 ? -1.747 8.031 -9.141 1 95.19 281 SER B CA 1
ATOM 5396 C C . SER B 1 281 ? -0.557 8.984 -9.141 1 95.19 281 SER B C 1
ATOM 5398 O O . SER B 1 281 ? -0.688 10.148 -8.766 1 95.19 281 SER B O 1
ATOM 5400 N N . ALA B 1 282 ? 0.575 8.414 -9.562 1 96.31 282 ALA B N 1
ATOM 5401 C CA . ALA B 1 282 ? 1.774 9.25 -9.641 1 96.31 282 ALA B CA 1
ATOM 5402 C C . ALA B 1 282 ? 1.601 10.367 -10.664 1 96.31 282 ALA B C 1
ATOM 5404 O O . ALA B 1 282 ? 2.064 11.492 -10.453 1 96.31 282 ALA B O 1
ATOM 5405 N N . PHE B 1 283 ? 0.96 10.008 -11.773 1 96 283 PHE B N 1
ATOM 5406 C CA . PHE B 1 283 ? 0.686 11 -12.805 1 96 283 PHE B CA 1
ATOM 5407 C C . PHE B 1 283 ? -0.164 12.141 -12.258 1 96 283 PHE B C 1
ATOM 5409 O O . PHE B 1 283 ? 0.155 13.312 -12.453 1 96 283 PHE B O 1
ATOM 5416 N N . LEU B 1 284 ? -1.231 11.836 -11.562 1 95.69 284 LEU B N 1
ATOM 5417 C CA . LEU B 1 284 ? -2.102 12.844 -10.961 1 95.69 284 LEU B CA 1
ATOM 5418 C C . LEU B 1 284 ? -1.352 13.656 -9.914 1 95.69 284 LEU B C 1
ATOM 5420 O O . LEU B 1 284 ? -1.542 14.867 -9.805 1 95.69 284 LEU B O 1
ATOM 5424 N N . LEU B 1 285 ? -0.504 13.008 -9.125 1 97.19 285 LEU B N 1
ATOM 5425 C CA . LEU B 1 285 ? 0.305 13.703 -8.133 1 97.19 285 LEU B CA 1
ATOM 5426 C C . LEU B 1 285 ? 1.213 14.734 -8.797 1 97.19 285 LEU B C 1
ATOM 5428 O O . LEU B 1 285 ? 1.373 15.844 -8.297 1 97.19 285 LEU B O 1
ATOM 5432 N N . ASN B 1 286 ? 1.797 14.328 -9.891 1 96.56 286 ASN B N 1
ATOM 5433 C CA . ASN B 1 286 ? 2.676 15.25 -10.609 1 96.56 286 ASN B CA 1
ATOM 5434 C C . ASN B 1 286 ? 1.945 16.531 -11 1 96.56 286 ASN B C 1
ATOM 5436 O O . ASN B 1 286 ? 2.516 17.625 -10.93 1 96.56 286 ASN B O 1
ATOM 5440 N N . LEU B 1 287 ? 0.713 16.406 -11.438 1 94 287 LEU B N 1
ATOM 5441 C CA . LEU B 1 287 ? -0.079 17.578 -11.789 1 94 287 LEU B CA 1
ATOM 5442 C C . LEU B 1 287 ? -0.246 18.5 -10.578 1 94 287 LEU B C 1
ATOM 5444 O O . LEU B 1 287 ? -0.165 19.719 -10.711 1 94 287 LEU B O 1
ATOM 5448 N N . GLY B 1 288 ? -0.489 17.875 -9.406 1 96 288 GLY B N 1
ATOM 5449 C CA . GLY B 1 288 ? -0.575 18.672 -8.188 1 96 288 GLY B CA 1
ATOM 5450 C C . GLY B 1 288 ? 0.716 19.391 -7.848 1 96 288 GLY B C 1
ATOM 5451 O O . GLY B 1 288 ? 0.696 20.547 -7.441 1 96 288 GLY B O 1
ATOM 5452 N N . LEU B 1 289 ? 1.846 18.703 -8.047 1 97.06 289 LEU B N 1
ATOM 5453 C CA . LEU B 1 289 ? 3.148 19.266 -7.707 1 97.06 289 LEU B CA 1
ATOM 5454 C C . LEU B 1 289 ? 3.461 20.469 -8.594 1 97.06 289 LEU B C 1
ATOM 5456 O O . LEU B 1 289 ? 4.098 21.422 -8.148 1 97.06 289 LEU B O 1
ATOM 5460 N N . GLU B 1 290 ? 3.037 20.469 -9.828 1 93.94 290 GLU B N 1
ATOM 5461 C CA . GLU B 1 290 ? 3.385 21.5 -10.797 1 93.94 290 GLU B CA 1
ATOM 5462 C C . GLU B 1 290 ? 2.818 22.859 -10.383 1 93.94 290 GLU B C 1
ATOM 5464 O O . GLU B 1 290 ? 3.402 23.891 -10.688 1 93.94 290 GLU B O 1
ATOM 5469 N N . THR B 1 291 ? 1.706 22.891 -9.625 1 94.88 291 THR B N 1
ATOM 5470 C CA . THR B 1 291 ? 1.092 24.141 -9.219 1 94.88 291 THR B CA 1
ATOM 5471 C C . THR B 1 291 ? 1.285 24.391 -7.723 1 94.88 291 THR B C 1
ATOM 5473 O O . THR B 1 291 ? 0.705 25.312 -7.156 1 94.88 291 THR B O 1
ATOM 5476 N N . LEU B 1 292 ? 2.082 23.547 -7.078 1 97.19 292 LEU B N 1
ATOM 5477 C CA . LEU B 1 292 ? 2.193 23.531 -5.625 1 97.19 292 LEU B CA 1
ATOM 5478 C C . LEU B 1 292 ? 2.629 24.891 -5.102 1 97.19 292 LEU B C 1
ATOM 5480 O O . LEU B 1 292 ? 2.039 25.422 -4.152 1 97.19 292 LEU B O 1
ATOM 5484 N N . PRO B 1 293 ? 3.658 25.594 -5.719 1 95.94 293 PRO B N 1
ATOM 5485 C CA . PRO B 1 293 ? 4.113 26.859 -5.152 1 95.94 293 PRO B CA 1
ATOM 5486 C C . PRO B 1 293 ? 3.023 27.922 -5.145 1 95.94 293 PRO B C 1
ATOM 5488 O O . PRO B 1 293 ? 2.84 28.625 -4.141 1 95.94 293 PRO B O 1
ATOM 5491 N N . VAL B 1 294 ? 2.248 28.047 -6.184 1 94.81 294 VAL B N 1
ATOM 5492 C CA . VAL B 1 294 ? 1.229 29.094 -6.273 1 94.81 294 VAL B CA 1
ATOM 5493 C C . VAL B 1 294 ? 0.058 28.75 -5.355 1 94.81 294 VAL B C 1
ATOM 5495 O O . VAL B 1 294 ? -0.603 29.641 -4.82 1 94.81 294 VAL B O 1
ATOM 5498 N N . ARG B 1 295 ? -0.257 27.469 -5.242 1 97.75 295 ARG B N 1
ATOM 5499 C CA . ARG B 1 295 ? -1.348 27.062 -4.367 1 97.75 295 ARG B CA 1
ATOM 5500 C C . ARG B 1 295 ? -0.99 27.281 -2.902 1 97.75 295 ARG B C 1
ATOM 5502 O O . ARG B 1 295 ? -1.812 27.766 -2.125 1 97.75 295 ARG B O 1
ATOM 5509 N N . MET B 1 296 ? 0.284 26.906 -2.533 1 97.94 296 MET B N 1
ATOM 5510 C CA . MET B 1 296 ? 0.683 27.062 -1.137 1 97.94 296 MET B CA 1
ATOM 5511 C C . MET B 1 296 ? 0.628 28.531 -0.717 1 97.94 296 MET B C 1
ATOM 5513 O O . MET B 1 296 ? 0.201 28.844 0.394 1 97.94 296 MET B O 1
ATOM 5517 N N . LYS B 1 297 ? 1.108 29.391 -1.607 1 96.88 297 LYS B N 1
ATOM 5518 C CA . LYS B 1 297 ? 1.041 30.828 -1.328 1 96.88 297 LYS B CA 1
ATOM 5519 C C . LYS B 1 297 ? -0.396 31.266 -1.062 1 96.88 297 LYS B C 1
ATOM 5521 O O . LYS B 1 297 ? -0.664 31.969 -0.086 1 96.88 297 LYS B O 1
ATOM 5526 N N . GLN B 1 298 ? -1.303 30.828 -1.942 1 96.12 298 GLN B N 1
ATOM 5527 C CA . GLN B 1 298 ? -2.701 31.234 -1.83 1 96.12 298 GLN B CA 1
ATOM 5528 C C . GLN B 1 298 ? -3.348 30.641 -0.586 1 96.12 298 GLN B C 1
ATOM 5530 O O . GLN B 1 298 ? -4.145 31.297 0.087 1 96.12 298 GLN B O 1
ATOM 5535 N N . TYR B 1 299 ? -3.061 29.359 -0.255 1 98 299 TYR B N 1
ATOM 5536 C CA . TYR B 1 299 ? -3.551 28.75 0.978 1 98 299 TYR B CA 1
ATOM 5537 C C . TYR B 1 299 ? -3.195 29.609 2.186 1 98 299 TYR B C 1
ATOM 5539 O O . TYR B 1 299 ? -4.051 29.891 3.029 1 98 299 TYR B O 1
ATOM 5547 N N . CYS B 1 300 ? -1.938 29.984 2.273 1 98.25 300 CYS B N 1
ATOM 5548 C CA . CYS B 1 300 ? -1.434 30.734 3.422 1 98.25 300 CYS B CA 1
ATOM 5549 C C . CYS B 1 300 ? -2.09 32.094 3.514 1 98.25 300 CYS B C 1
ATOM 5551 O O . CYS B 1 300 ? -2.465 32.562 4.602 1 98.25 300 CYS B O 1
ATOM 5553 N N . GLU B 1 301 ? -2.209 32.781 2.361 1 97.69 301 GLU B N 1
ATOM 5554 C CA . GLU B 1 301 ? -2.84 34.094 2.348 1 97.69 301 GLU B CA 1
ATOM 5555 C C . GLU B 1 301 ? -4.293 34.031 2.807 1 97.69 301 GLU B C 1
ATOM 5557 O O . GLU B 1 301 ? -4.73 34.812 3.641 1 97.69 301 GLU B O 1
ATOM 5562 N N . ASN B 1 302 ? -5.031 33.062 2.219 1 98.38 302 ASN B N 1
ATOM 5563 C CA . ASN B 1 302 ? -6.43 32.875 2.604 1 98.38 302 ASN B CA 1
ATOM 5564 C C . ASN B 1 302 ? -6.559 32.5 4.078 1 98.38 302 ASN B C 1
ATOM 5566 O O . ASN B 1 302 ? -7.426 33.031 4.781 1 98.38 302 ASN B O 1
ATOM 5570 N N . ALA B 1 303 ? -5.738 31.609 4.555 1 98.44 303 ALA B N 1
ATOM 5571 C CA . ALA B 1 303 ? -5.801 31.172 5.941 1 98.44 303 ALA B CA 1
ATOM 5572 C C . ALA B 1 303 ? -5.523 32.312 6.906 1 98.44 303 ALA B C 1
ATOM 5574 O O . ALA B 1 303 ? -6.168 32.438 7.949 1 98.44 303 ALA B O 1
ATOM 5575 N N . MET B 1 304 ? -4.559 33.125 6.578 1 98.06 304 MET B N 1
ATOM 5576 C CA . MET B 1 304 ? -4.242 34.281 7.418 1 98.06 304 MET B CA 1
ATOM 5577 C C . MET B 1 304 ? -5.438 35.219 7.523 1 98.06 304 MET B C 1
ATOM 5579 O O . MET B 1 304 ? -5.762 35.688 8.617 1 98.06 304 MET B O 1
ATOM 5583 N N . ALA B 1 305 ? -6.07 35.5 6.426 1 98 305 ALA B N 1
ATOM 5584 C CA . ALA B 1 305 ? -7.25 36.375 6.414 1 98 305 ALA B CA 1
ATOM 5585 C C . ALA B 1 305 ? -8.367 35.781 7.27 1 98 305 ALA B C 1
ATOM 5587 O O . ALA B 1 305 ? -9.016 36.5 8.039 1 98 305 ALA B O 1
ATOM 5588 N N . VAL B 1 306 ? -8.594 34.5 7.133 1 98.5 306 VAL B N 1
ATOM 5589 C CA . VAL B 1 306 ? -9.625 33.812 7.887 1 98.5 306 VAL B CA 1
ATOM 5590 C C . VAL B 1 306 ? -9.297 33.844 9.375 1 98.5 306 VAL B C 1
ATOM 5592 O O . VAL B 1 306 ? -10.164 34.156 10.203 1 98.5 306 VAL B O 1
ATOM 5595 N N . ALA B 1 307 ? -8.047 33.531 9.727 1 98.25 307 ALA B N 1
ATOM 5596 C CA . ALA B 1 307 ? -7.613 33.531 11.117 1 98.25 307 ALA B CA 1
ATOM 5597 C C . ALA B 1 307 ? -7.836 34.906 11.766 1 98.25 307 ALA B C 1
ATOM 5599 O O . ALA B 1 307 ? -8.336 34.969 12.891 1 98.25 307 ALA B O 1
ATOM 5600 N N . LYS B 1 308 ? -7.512 35.906 11.047 1 97.81 308 LYS B N 1
ATOM 5601 C CA . LYS B 1 308 ? -7.672 37.281 11.562 1 97.81 308 LYS B CA 1
ATOM 5602 C C . LYS B 1 308 ? -9.148 37.594 11.781 1 97.81 308 LYS B C 1
ATOM 5604 O O . LYS B 1 308 ? -9.508 38.188 12.805 1 97.81 308 LYS B O 1
ATOM 5609 N N . MET B 1 309 ? -9.93 37.25 10.82 1 97.62 309 MET B N 1
ATOM 5610 C CA . MET B 1 309 ? -11.367 37.531 10.938 1 97.62 309 MET B CA 1
ATOM 5611 C C . MET B 1 309 ? -11.953 36.781 12.133 1 97.62 309 MET B C 1
ATOM 5613 O O . MET B 1 309 ? -12.719 37.344 12.914 1 97.62 309 MET B O 1
ATOM 5617 N N . LEU B 1 310 ? -11.617 35.531 12.273 1 97.56 310 LEU B N 1
ATOM 5618 C CA . LEU B 1 310 ? -12.172 34.688 13.336 1 97.56 310 LEU B CA 1
ATOM 5619 C C . LEU B 1 310 ? -11.711 35.156 14.703 1 97.56 310 LEU B C 1
ATOM 5621 O O . LEU B 1 310 ? -12.445 35.062 15.688 1 97.56 310 LEU B O 1
ATOM 5625 N N . LYS B 1 311 ? -10.539 35.688 14.797 1 95.81 311 LYS B N 1
ATOM 5626 C CA . LYS B 1 311 ? -9.992 36.219 16.047 1 95.81 311 LYS B CA 1
ATOM 5627 C C . LYS B 1 311 ? -10.82 37.375 16.547 1 95.81 311 LYS B C 1
ATOM 5629 O O . LYS B 1 311 ? -10.852 37.656 17.75 1 95.81 311 LYS B O 1
ATOM 5634 N N . GLN B 1 312 ? -11.516 38.031 15.695 1 95.44 312 GLN B N 1
ATOM 5635 C CA . GLN B 1 312 ? -12.273 39.219 16.047 1 95.44 312 GLN B CA 1
ATOM 5636 C C . GLN B 1 312 ? -13.703 38.875 16.453 1 95.44 312 GLN B C 1
ATOM 5638 O O . GLN B 1 312 ? -14.438 39.719 16.953 1 95.44 312 GLN B O 1
ATOM 5643 N N . SER B 1 313 ? -14.008 37.688 16.297 1 95.75 313 SER B N 1
ATOM 5644 C CA . SER B 1 313 ? -15.391 37.312 16.562 1 95.75 313 SER B CA 1
ATOM 5645 C C . SER B 1 313 ? -15.594 37 18.047 1 95.75 313 SER B C 1
ATOM 5647 O O . SER B 1 313 ? -14.758 36.375 18.688 1 95.75 313 SER B O 1
ATOM 5649 N N . ASP B 1 314 ? -16.734 37.438 18.609 1 96 314 ASP B N 1
ATOM 5650 C CA . ASP B 1 314 ? -17.062 37.188 20.016 1 96 314 ASP B CA 1
ATOM 5651 C C . ASP B 1 314 ? -17.562 35.75 20.219 1 96 314 ASP B C 1
ATOM 5653 O O . ASP B 1 314 ? -17.719 35.281 21.344 1 96 314 ASP B O 1
ATOM 5657 N N . LYS B 1 315 ? -17.719 35.031 19.125 1 96.81 315 LYS B N 1
ATOM 5658 C CA . LYS B 1 315 ? -18.188 33.625 19.203 1 96.81 315 LYS B CA 1
ATOM 5659 C C . LYS B 1 315 ? -17.016 32.656 19.281 1 96.81 315 LYS B C 1
ATOM 5661 O O . LYS B 1 315 ? -17.203 31.484 19.562 1 96.81 315 LYS B O 1
ATOM 5666 N N . ILE B 1 316 ? -15.859 33.156 19.094 1 97.25 316 ILE B N 1
ATOM 5667 C CA . ILE B 1 316 ? -14.672 32.312 19.031 1 97.25 316 ILE B CA 1
ATOM 5668 C C . ILE B 1 316 ? -13.867 32.469 20.328 1 97.25 316 ILE B C 1
ATOM 5670 O O . ILE B 1 316 ? -13.562 33.562 20.75 1 97.25 316 ILE B O 1
ATOM 5674 N N . ALA B 1 317 ? -13.586 31.328 20.922 1 95.69 317 ALA B N 1
ATOM 5675 C CA . ALA B 1 317 ? -12.805 31.312 22.156 1 95.69 317 ALA B CA 1
ATOM 5676 C C . ALA B 1 317 ? -11.312 31.438 21.859 1 95.69 317 ALA B C 1
ATOM 5678 O O . ALA B 1 317 ? -10.586 32.125 22.578 1 95.69 317 ALA B O 1
ATOM 5679 N N . SER B 1 318 ? -10.883 30.766 20.859 1 95.56 318 SER B N 1
ATOM 5680 C CA . SER B 1 318 ? -9.461 30.812 20.516 1 95.56 318 SER B CA 1
ATOM 5681 C C . SER B 1 318 ? -9.234 30.422 19.047 1 95.56 318 SER B C 1
ATOM 5683 O O . SER B 1 318 ? -10.039 29.703 18.469 1 95.56 318 SER B O 1
ATOM 5685 N N . VAL B 1 319 ? -8.242 30.984 18.453 1 96.5 319 VAL B N 1
ATOM 5686 C CA . VAL B 1 319 ? -7.75 30.656 17.125 1 96.5 319 VAL B CA 1
ATOM 5687 C C . VAL B 1 319 ? -6.301 30.172 17.203 1 96.5 319 VAL B C 1
ATOM 5689 O O . VAL B 1 319 ? -5.461 30.844 17.828 1 96.5 319 VAL B O 1
ATOM 5692 N N . THR B 1 320 ? -6.035 29 16.656 1 95.56 320 THR B N 1
ATOM 5693 C CA . THR B 1 320 ? -4.676 28.484 16.562 1 95.56 320 THR B CA 1
ATOM 5694 C C . THR B 1 320 ? -4.176 28.547 15.117 1 95.56 320 THR B C 1
ATOM 5696 O O . THR B 1 320 ? -4.727 27.875 14.234 1 95.56 320 THR B O 1
ATOM 5699 N N . TYR B 1 321 ? -3.238 29.344 14.883 1 97.5 321 TYR B N 1
ATOM 5700 C CA . TYR B 1 321 ? -2.551 29.531 13.617 1 97.5 321 TYR B CA 1
ATOM 5701 C C . TYR B 1 321 ? -1.171 30.141 13.828 1 97.5 321 TYR B C 1
ATOM 5703 O O . TYR B 1 321 ? -1.053 31.328 14.148 1 97.5 321 TYR B O 1
ATOM 5711 N N . PRO B 1 322 ? -0.164 29.375 13.547 1 96.62 322 PRO B N 1
ATOM 5712 C CA . PRO B 1 322 ? 1.172 29.75 14.016 1 96.62 322 PRO B CA 1
ATOM 5713 C C . PRO B 1 322 ? 1.661 31.062 13.406 1 96.62 322 PRO B C 1
ATOM 5715 O O . PRO B 1 322 ? 2.568 31.703 13.953 1 96.62 322 PRO B O 1
ATOM 5718 N N . ASN B 1 323 ? 1.084 31.438 12.305 1 95.94 323 ASN B N 1
ATOM 5719 C CA . ASN B 1 323 ? 1.51 32.688 11.656 1 95.94 323 ASN B CA 1
ATOM 5720 C C . ASN B 1 323 ? 0.946 33.906 12.375 1 95.94 323 ASN B C 1
ATOM 5722 O O . ASN B 1 323 ? 1.388 35.031 12.133 1 95.94 323 ASN B O 1
ATOM 5726 N N . LEU B 1 324 ? -0.016 33.781 13.227 1 96.81 324 LEU B N 1
ATOM 5727 C CA . LEU B 1 324 ? -0.532 34.875 14.031 1 96.81 324 LEU B CA 1
ATOM 5728 C C . LEU B 1 324 ? 0.494 35.312 15.062 1 96.81 324 LEU B C 1
ATOM 5730 O O . LEU B 1 324 ? 1.133 34.5 15.711 1 96.81 324 LEU B O 1
ATOM 5734 N N . PRO B 1 325 ? 0.641 36.594 15.25 1 94.69 325 PRO B N 1
ATOM 5735 C CA . PRO B 1 325 ? 1.69 37.125 16.141 1 94.69 325 PRO B CA 1
ATOM 5736 C C . PRO B 1 325 ? 1.514 36.656 17.578 1 94.69 325 PRO B C 1
ATOM 5738 O O . PRO B 1 325 ? 2.496 36.531 18.312 1 94.69 325 PRO B O 1
ATOM 5741 N N . ASP B 1 326 ? 0.369 36.406 18.031 1 94.25 326 ASP B N 1
ATOM 5742 C CA . ASP B 1 326 ? 0.135 36.062 19.422 1 94.25 326 ASP B CA 1
ATOM 5743 C C . ASP B 1 326 ? 0.107 34.562 19.609 1 94.25 326 ASP B C 1
ATOM 5745 O O . ASP B 1 326 ? -0.129 34.062 20.719 1 94.25 326 ASP B O 1
ATOM 5749 N N . ASP B 1 327 ? 0.276 33.812 18.547 1 95.38 327 ASP B N 1
ATOM 5750 C CA . ASP B 1 327 ? 0.385 32.344 18.672 1 95.38 327 ASP B CA 1
ATOM 5751 C C . ASP B 1 327 ? 1.673 31.953 19.391 1 95.38 327 ASP B C 1
ATOM 5753 O O . ASP B 1 327 ? 2.73 32.531 19.141 1 95.38 327 ASP B O 1
ATOM 5757 N N . PRO B 1 328 ? 1.615 30.984 20.328 1 94 328 PRO B N 1
ATOM 5758 C CA . PRO B 1 328 ? 2.799 30.578 21.078 1 94 328 PRO B CA 1
ATOM 5759 C C . PRO B 1 328 ? 3.926 30.078 20.188 1 94 328 PRO B C 1
ATOM 5761 O O . PRO B 1 328 ? 5.094 30.094 20.578 1 94 328 PRO B O 1
ATOM 5764 N N . TYR B 1 329 ? 3.639 29.656 18.969 1 95.75 329 TYR B N 1
ATOM 5765 C CA . TYR B 1 329 ? 4.652 29.078 18.094 1 95.75 329 TYR B CA 1
ATOM 5766 C C . TYR B 1 329 ? 5.047 30.062 17 1 95.75 329 TYR B C 1
ATOM 5768 O O . TYR B 1 329 ? 5.695 29.688 16.016 1 95.75 329 TYR B O 1
ATOM 5776 N N . HIS B 1 330 ? 4.633 31.297 17.172 1 97.06 330 HIS B N 1
ATOM 5777 C CA . HIS B 1 330 ? 4.871 32.312 16.141 1 97.06 330 HIS B CA 1
ATOM 5778 C C . HIS B 1 330 ? 6.363 32.469 15.875 1 97.06 330 HIS B C 1
ATOM 5780 O O . HIS B 1 330 ? 6.777 32.594 14.719 1 97.06 330 HIS B O 1
ATOM 5786 N N . GLU B 1 331 ? 7.184 32.5 16.891 1 96.62 331 GLU B N 1
ATOM 5787 C CA . GLU B 1 331 ? 8.617 32.688 16.703 1 96.62 331 GLU B CA 1
ATOM 5788 C C . GLU B 1 331 ? 9.25 31.5 15.984 1 96.62 331 GLU B C 1
ATOM 5790 O O . GLU B 1 331 ? 10.133 31.672 15.141 1 96.62 331 GLU B O 1
ATOM 5795 N N . MET B 1 332 ? 8.828 30.328 16.375 1 96.56 332 MET B N 1
ATOM 5796 C CA . MET B 1 332 ? 9.312 29.141 15.695 1 96.56 332 MET B CA 1
ATOM 5797 C C . MET B 1 332 ? 8.891 29.156 14.227 1 96.56 332 MET B C 1
ATOM 5799 O O . MET B 1 332 ? 9.641 28.688 13.359 1 96.56 332 MET B O 1
ATOM 5803 N N . ALA B 1 333 ? 7.652 29.578 13.969 1 97.81 333 ALA B N 1
ATOM 5804 C CA . ALA B 1 333 ? 7.148 29.672 12.602 1 97.81 333 ALA B CA 1
ATOM 5805 C C . ALA B 1 333 ? 7.965 30.672 11.781 1 97.81 333 ALA B C 1
ATOM 5807 O O . ALA B 1 333 ? 8.25 30.438 10.602 1 97.81 333 ALA B O 1
ATOM 5808 N N . LYS B 1 334 ? 8.32 31.797 12.406 1 97.31 334 LYS B N 1
ATOM 5809 C CA . LYS B 1 334 ? 9.148 32.781 11.727 1 97.31 334 LYS B CA 1
ATOM 5810 C C . LYS B 1 334 ? 10.484 32.188 11.297 1 97.31 334 LYS B C 1
ATOM 5812 O O . LYS B 1 334 ? 11.008 32.531 10.227 1 97.31 334 LYS B O 1
ATOM 5817 N N . LYS B 1 335 ? 11.008 31.328 12.102 1 97.56 335 LYS B N 1
ATOM 5818 C CA . LYS B 1 335 ? 12.312 30.719 11.852 1 97.56 335 LYS B CA 1
ATOM 5819 C C . LYS B 1 335 ? 12.242 29.688 10.742 1 97.56 335 LYS B C 1
ATOM 5821 O O . LYS B 1 335 ? 13.016 29.719 9.789 1 97.56 335 LYS B O 1
ATOM 5826 N N . TYR B 1 336 ? 11.328 28.734 10.805 1 98.31 336 TYR B N 1
ATOM 5827 C CA . TYR B 1 336 ? 11.32 27.562 9.93 1 98.31 336 TYR B CA 1
ATOM 5828 C C . TYR B 1 336 ? 10.383 27.781 8.75 1 98.31 336 TYR B C 1
ATOM 5830 O O . TYR B 1 336 ? 10.523 27.109 7.719 1 98.31 336 TYR B O 1
ATOM 5838 N N . LEU B 1 337 ? 9.375 28.688 8.922 1 98.12 337 LEU B N 1
ATOM 5839 C CA . LEU B 1 337 ? 8.305 28.859 7.945 1 98.12 337 LEU B CA 1
ATOM 5840 C C . LEU B 1 337 ? 8.102 30.328 7.613 1 98.12 337 LEU B C 1
ATOM 5842 O O . LEU B 1 337 ? 6.984 30.844 7.688 1 98.12 337 LEU B O 1
ATOM 5846 N N . PRO B 1 338 ? 9.102 30.984 7.152 1 96.19 338 PRO B N 1
ATOM 5847 C CA . PRO B 1 338 ? 9.031 32.438 6.973 1 96.19 338 PRO B CA 1
ATOM 5848 C C . PRO B 1 338 ? 8.039 32.844 5.887 1 96.19 338 PRO B C 1
ATOM 5850 O O . PRO B 1 338 ? 7.594 34 5.859 1 96.19 338 PRO B O 1
ATOM 5853 N N . ASN B 1 339 ? 7.668 31.969 4.965 1 95.56 339 ASN B N 1
ATOM 5854 C CA . ASN B 1 339 ? 6.816 32.344 3.836 1 95.56 339 ASN B CA 1
ATOM 5855 C C . ASN B 1 339 ? 5.379 31.875 4.051 1 95.56 339 ASN B C 1
ATOM 5857 O O . ASN B 1 339 ? 4.582 31.844 3.109 1 95.56 339 ASN B O 1
ATOM 5861 N N . GLY B 1 340 ? 5.047 31.484 5.305 1 96.44 340 GLY B N 1
ATOM 5862 C CA . GLY B 1 340 ? 3.719 30.984 5.629 1 96.44 340 GLY B CA 1
ATOM 5863 C C . GLY B 1 340 ? 3.744 29.625 6.305 1 96.44 340 GLY B C 1
ATOM 5864 O O . GLY B 1 340 ? 4.738 28.906 6.215 1 96.44 340 GLY B O 1
ATOM 5865 N N . THR B 1 341 ? 2.734 29.25 6.969 1 95.88 341 THR B N 1
ATOM 5866 C CA . THR B 1 341 ? 2.709 27.984 7.695 1 95.88 341 THR B CA 1
ATOM 5867 C C . THR B 1 341 ? 1.931 26.922 6.914 1 95.88 341 THR B C 1
ATOM 5869 O O . THR B 1 341 ? 2.516 25.969 6.406 1 95.88 341 THR B O 1
ATOM 5872 N N . CYS B 1 342 ? 0.557 27 6.75 1 96.75 342 CYS B N 1
ATOM 5873 C CA . CYS B 1 342 ? -0.309 26.156 5.934 1 96.75 342 CYS B CA 1
ATOM 5874 C C . CYS B 1 342 ? -1.712 26.75 5.84 1 96.75 342 CYS B C 1
ATOM 5876 O O . CYS B 1 342 ? -1.948 27.875 6.281 1 96.75 342 CYS B O 1
ATOM 5878 N N . GLY B 1 343 ? -2.559 26.031 5.227 1 97.56 343 GLY B N 1
ATOM 5879 C CA . GLY B 1 343 ? -3.914 26.516 5.035 1 97.56 343 GLY B CA 1
ATOM 5880 C C . GLY B 1 343 ? -4.887 26 6.078 1 97.56 343 GLY B C 1
ATOM 5881 O O . GLY B 1 343 ? -6.098 26.203 5.965 1 97.56 343 GLY B O 1
ATOM 5882 N N . VAL B 1 344 ? -4.371 25.375 7.117 1 97.12 344 VAL B N 1
ATOM 5883 C CA . VAL B 1 344 ? -5.242 24.766 8.125 1 97.12 344 VAL B CA 1
ATOM 5884 C C . VAL B 1 344 ? -5.227 25.625 9.391 1 97.12 344 VAL B C 1
ATOM 5886 O O . VAL B 1 344 ? -4.168 26.062 9.836 1 97.12 344 VAL B O 1
ATOM 5889 N N . ILE B 1 345 ? -6.41 25.906 9.914 1 96.44 345 ILE B N 1
ATOM 5890 C CA . ILE B 1 345 ? -6.617 26.641 11.156 1 96.44 345 ILE B CA 1
ATOM 5891 C C . ILE B 1 345 ? -7.449 25.797 12.125 1 96.44 345 ILE B C 1
ATOM 5893 O O . ILE B 1 345 ? -8.289 25 11.695 1 96.44 345 ILE B O 1
ATOM 5897 N N . SER B 1 346 ? -7.066 25.922 13.344 1 94.75 346 SER B N 1
ATOM 5898 C CA . SER B 1 346 ? -7.91 25.312 14.375 1 94.75 346 SER B CA 1
ATOM 5899 C C . SER B 1 346 ? -8.562 26.375 15.242 1 94.75 346 SER B C 1
ATOM 5901 O O . SER B 1 346 ? -7.91 27.344 15.656 1 94.75 346 SER B O 1
ATOM 5903 N N . ILE B 1 347 ? -9.867 26.25 15.492 1 95.5 347 ILE B N 1
ATOM 5904 C CA . ILE B 1 347 ? -10.555 27.203 16.344 1 95.5 347 ILE B CA 1
ATOM 5905 C C . ILE B 1 347 ? -11.336 26.453 17.422 1 95.5 347 ILE B C 1
ATOM 5907 O O . ILE B 1 347 ? -11.656 25.281 17.266 1 95.5 347 ILE B O 1
ATOM 5911 N N . SER B 1 348 ? -11.516 27.109 18.516 1 94.31 348 SER B N 1
ATOM 5912 C CA . SER B 1 348 ? -12.477 26.688 19.531 1 94.31 348 SER B CA 1
ATOM 5913 C C . SER B 1 348 ? -13.648 27.656 19.609 1 94.31 348 SER B C 1
ATOM 5915 O O . SER B 1 348 ? -13.461 28.844 19.891 1 94.31 348 SER B O 1
ATOM 5917 N N . ILE B 1 349 ? -14.742 27.172 19.328 1 95.19 349 ILE B N 1
ATOM 5918 C CA . ILE B 1 349 ? -15.938 28.016 19.359 1 95.19 349 ILE B CA 1
ATOM 5919 C C . ILE B 1 349 ? -16.516 28.047 20.766 1 95.19 349 ILE B C 1
ATOM 5921 O O . ILE B 1 349 ? -16.516 27.016 21.453 1 95.19 349 ILE B O 1
ATOM 5925 N N . LYS B 1 350 ? -17 29.234 21.125 1 94.5 350 LYS B N 1
ATOM 5926 C CA . LYS B 1 350 ? -17.703 29.328 22.406 1 94.5 350 LYS B CA 1
ATOM 5927 C C . LYS B 1 350 ? -19.031 28.562 22.359 1 94.5 350 LYS B C 1
ATOM 5929 O O . LYS B 1 350 ? -19.719 28.562 21.344 1 94.5 350 LYS B O 1
ATOM 5934 N N . GLY B 1 351 ? -19.359 27.875 23.422 1 92.38 351 GLY B N 1
ATOM 5935 C CA . GLY B 1 351 ? -20.594 27.109 23.453 1 92.38 351 GLY B CA 1
ATOM 5936 C C . GLY B 1 351 ? -20.391 25.625 23.266 1 92.38 351 GLY B C 1
ATOM 5937 O O . GLY B 1 351 ? -21.344 24.844 23.312 1 92.38 351 GLY B O 1
ATOM 5938 N N . GLY B 1 352 ? -19.188 25.266 23 1 90.12 352 GLY B N 1
ATOM 5939 C CA . GLY B 1 352 ? -18.828 23.859 23.016 1 90.12 352 GLY B CA 1
ATOM 5940 C C . GLY B 1 352 ? -19.328 23.109 21.797 1 90.12 352 GLY B C 1
ATOM 5941 O O . GLY B 1 352 ? -19.375 23.672 20.688 1 90.12 352 GLY B O 1
ATOM 5942 N N . ARG B 1 353 ? -19.578 21.828 21.922 1 89.31 353 ARG B N 1
ATOM 5943 C CA . ARG B 1 353 ? -19.922 20.922 20.844 1 89.31 353 ARG B CA 1
ATOM 5944 C C . ARG B 1 353 ? -21.172 21.391 20.109 1 89.31 353 ARG B C 1
ATOM 5946 O O . ARG B 1 353 ? -21.234 21.359 18.875 1 89.31 353 ARG B O 1
ATOM 5953 N N . GLU B 1 354 ? -22.156 21.75 20.828 1 90.44 354 GLU B N 1
ATOM 5954 C CA . GLU B 1 354 ? -23.422 22.156 20.219 1 90.44 354 GLU B CA 1
ATOM 5955 C C . GLU B 1 354 ? -23.219 23.359 19.281 1 90.44 354 GLU B C 1
ATOM 5957 O O . GLU B 1 354 ? -23.75 23.375 18.172 1 90.44 354 GLU B O 1
ATOM 5962 N N . ALA B 1 355 ? -22.438 24.312 19.766 1 94 355 ALA B N 1
ATOM 5963 C CA . ALA B 1 355 ? -22.125 25.484 18.953 1 94 355 ALA B CA 1
ATOM 5964 C C . ALA B 1 355 ? -21.328 25.094 17.703 1 94 355 ALA B C 1
ATOM 5966 O O . ALA B 1 355 ? -21.562 25.641 16.625 1 94 355 ALA B O 1
ATOM 5967 N N . ALA B 1 356 ? -20.391 24.203 17.906 1 93.5 356 ALA B N 1
ATOM 5968 C CA . ALA B 1 356 ? -19.578 23.734 16.797 1 93.5 356 ALA B CA 1
ATOM 5969 C C . ALA B 1 356 ? -20.438 23.094 15.719 1 93.5 356 ALA B C 1
ATOM 5971 O O . ALA B 1 356 ? -20.25 23.344 14.531 1 93.5 356 ALA B O 1
ATOM 5972 N N . VAL B 1 357 ? -21.359 22.25 16.125 1 92 357 VAL B N 1
ATOM 5973 C CA . VAL B 1 357 ? -22.234 21.547 15.195 1 92 357 VAL B CA 1
ATOM 5974 C C . VAL B 1 357 ? -23.109 22.547 14.453 1 92 357 VAL B C 1
ATOM 5976 O O . VAL B 1 357 ? -23.266 22.453 13.234 1 92 357 VAL B O 1
ATOM 5979 N N . ARG B 1 358 ? -23.672 23.5 15.172 1 94.06 358 ARG B N 1
ATOM 5980 C CA . ARG B 1 358 ? -24.516 24.516 14.547 1 94.06 358 ARG B CA 1
ATOM 5981 C C . ARG B 1 358 ? -23.719 25.312 13.523 1 94.06 358 ARG B C 1
ATOM 5983 O O . ARG B 1 358 ? -24.219 25.594 12.43 1 94.06 358 ARG B O 1
ATOM 5990 N N . PHE B 1 359 ? -22.562 25.75 13.906 1 95.75 359 PHE B N 1
ATOM 5991 C CA . PHE B 1 359 ? -21.688 26.5 13.016 1 95.75 359 PHE B CA 1
ATOM 5992 C C . PHE B 1 359 ? -21.406 25.719 11.742 1 95.75 359 PHE B C 1
ATOM 5994 O O . PHE B 1 359 ? -21.609 26.219 10.633 1 95.75 359 PHE B O 1
ATOM 6001 N N . MET B 1 360 ? -20.938 24.453 11.844 1 95.25 360 MET B N 1
ATOM 6002 C CA . MET B 1 360 ? -20.531 23.625 10.711 1 95.25 360 MET B CA 1
ATOM 6003 C C . MET B 1 360 ? -21.719 23.312 9.812 1 95.25 360 MET B C 1
ATOM 6005 O O . MET B 1 360 ? -21.609 23.359 8.586 1 95.25 360 MET B O 1
ATOM 6009 N N . ASP B 1 361 ? -22.859 23.047 10.391 1 93.81 361 ASP B N 1
ATOM 6010 C CA . ASP B 1 361 ? -24.047 22.703 9.617 1 93.81 361 ASP B CA 1
ATOM 6011 C C . ASP B 1 361 ? -24.594 23.906 8.875 1 93.81 361 ASP B C 1
ATOM 6013 O O . ASP B 1 361 ? -25.375 23.766 7.922 1 93.81 361 ASP B O 1
ATOM 6017 N N . ALA B 1 362 ? -24.219 25.078 9.312 1 94.69 362 ALA B N 1
ATOM 6018 C CA . ALA B 1 362 ? -24.734 26.312 8.719 1 94.69 362 ALA B CA 1
ATOM 6019 C C . ALA B 1 362 ? -23.891 26.734 7.523 1 94.69 362 ALA B C 1
ATOM 6021 O O . ALA B 1 362 ? -24.297 27.594 6.738 1 94.69 362 ALA B O 1
ATOM 6022 N N . LEU B 1 363 ? -22.734 26.172 7.406 1 94.44 363 LEU B N 1
ATOM 6023 C CA . LEU B 1 363 ? -21.828 26.547 6.324 1 94.44 363 LEU B CA 1
ATOM 6024 C C . LEU B 1 363 ? -22.438 26.234 4.965 1 94.44 363 LEU B C 1
ATOM 6026 O O . LEU B 1 363 ? -23.109 25.203 4.805 1 94.44 363 LEU B O 1
ATOM 6030 N N . GLN B 1 364 ? -22.203 27.094 3.955 1 91.31 364 GLN B N 1
ATOM 6031 C CA . GLN B 1 364 ? -22.812 26.953 2.641 1 91.31 364 GLN B CA 1
ATOM 6032 C C . GLN B 1 364 ? -21.766 26.719 1.562 1 91.31 364 GLN B C 1
ATOM 6034 O O . GLN B 1 364 ? -22.062 26.172 0.498 1 91.31 364 GLN B O 1
ATOM 6039 N N . LEU B 1 365 ? -20.578 27.188 1.844 1 92.94 365 LEU B N 1
ATOM 6040 C CA . LEU B 1 365 ? -19.469 27 0.912 1 92.94 365 LEU B CA 1
ATOM 6041 C C . LEU B 1 365 ? -18.516 25.922 1.399 1 92.94 365 LEU B C 1
ATOM 6043 O O . LEU B 1 365 ? -18.219 24.969 0.665 1 92.94 365 LEU B O 1
ATOM 6047 N N . ALA B 1 366 ? -18 26.062 2.676 1 94.62 366 ALA B N 1
ATOM 6048 C CA . ALA B 1 366 ? -17.109 25.062 3.25 1 94.62 366 ALA B CA 1
ATOM 6049 C C . ALA B 1 366 ? -17.844 23.734 3.439 1 94.62 366 ALA B C 1
ATOM 6051 O O . ALA B 1 366 ? -18.984 23.703 3.898 1 94.62 366 ALA B O 1
ATOM 6052 N N . SER B 1 367 ? -17.234 22.688 3.014 1 92.81 367 SER B N 1
ATOM 6053 C CA . SER B 1 367 ? -17.859 21.359 3.121 1 92.81 367 SER B CA 1
ATOM 6054 C C . SER B 1 367 ? -17.422 20.656 4.395 1 92.81 367 SER B C 1
ATOM 6056 O O . SER B 1 367 ? -16.312 20.891 4.902 1 92.81 367 SER B O 1
ATOM 6058 N N . ILE B 1 368 ? -18.297 19.828 4.906 1 90.5 368 ILE B N 1
ATOM 6059 C CA . ILE B 1 368 ? -17.969 18.922 6.008 1 90.5 368 ILE B CA 1
ATOM 6060 C C . ILE B 1 368 ? -17.359 17.641 5.453 1 90.5 368 ILE B C 1
ATOM 6062 O O . ILE B 1 368 ? -18.047 16.875 4.758 1 90.5 368 ILE B O 1
ATOM 6066 N N . GLU B 1 369 ? -16.172 17.453 5.723 1 88.62 369 GLU B N 1
ATOM 6067 C CA . GLU B 1 369 ? -15.508 16.234 5.242 1 88.62 369 GLU B CA 1
ATOM 6068 C C . GLU B 1 369 ? -14.383 15.828 6.18 1 88.62 369 GLU B C 1
ATOM 6070 O O . GLU B 1 369 ? -13.883 16.641 6.961 1 88.62 369 GLU B O 1
ATOM 6075 N N . VAL B 1 370 ? -13.984 14.555 6.059 1 86.19 370 VAL B N 1
ATOM 6076 C CA . VAL B 1 370 ? -12.867 14.016 6.828 1 86.19 370 VAL B CA 1
ATOM 6077 C C . VAL B 1 370 ? -11.57 14.156 6.027 1 86.19 370 VAL B C 1
ATOM 6079 O O . VAL B 1 370 ? -11.023 13.164 5.547 1 86.19 370 VAL B O 1
ATOM 6082 N N . HIS B 1 371 ? -11.148 15.367 5.855 1 89.81 371 HIS B N 1
ATOM 6083 C CA . HIS B 1 371 ? -9.984 15.672 5.039 1 89.81 371 HIS B CA 1
ATOM 6084 C C . HIS B 1 371 ? -9.477 17.078 5.312 1 89.81 371 HIS B C 1
ATOM 6086 O O . HIS B 1 371 ? -10.188 17.906 5.906 1 89.81 371 HIS B O 1
ATOM 6092 N N . VAL B 1 372 ? -8.258 17.297 5.059 1 93.06 372 VAL B N 1
ATOM 6093 C CA . VAL B 1 372 ? -7.672 18.641 5.062 1 93.06 372 VAL B CA 1
ATOM 6094 C C . VAL B 1 372 ? -6.777 18.812 3.838 1 93.06 372 VAL B C 1
ATOM 6096 O O . VAL B 1 372 ? -6.438 17.844 3.162 1 93.06 372 VAL B O 1
ATOM 6099 N N . ALA B 1 373 ? -6.434 20.109 3.549 1 96 373 ALA B N 1
ATOM 6100 C CA . ALA B 1 373 ? -5.473 20.469 2.512 1 96 373 ALA B CA 1
ATOM 6101 C C . ALA B 1 373 ? -6.039 20.203 1.12 1 96 373 ALA B C 1
ATOM 6103 O O . ALA B 1 373 ? -5.32 19.766 0.219 1 96 373 ALA B O 1
ATOM 6104 N N . ASP B 1 374 ? -7.363 20.359 0.991 1 94.06 374 ASP B N 1
ATOM 6105 C CA . ASP B 1 374 ? -8.078 20.375 -0.282 1 94.06 374 ASP B CA 1
ATOM 6106 C C . ASP B 1 374 ? -8.078 21.766 -0.902 1 94.06 374 ASP B C 1
ATOM 6108 O O . ASP B 1 374 ? -7.938 22.766 -0.195 1 94.06 374 ASP B O 1
ATOM 6112 N N . ILE B 1 375 ? -8.18 21.859 -2.273 1 94.56 375 ILE B N 1
ATOM 6113 C CA . ILE B 1 375 ? -8.273 23.156 -2.924 1 94.56 375 ILE B CA 1
ATOM 6114 C C . ILE B 1 375 ? -9.602 23.812 -2.557 1 94.56 375 ILE B C 1
ATOM 6116 O O . ILE B 1 375 ? -9.766 25.031 -2.711 1 94.56 375 ILE B O 1
ATOM 6120 N N . ARG B 1 376 ? -10.617 23.109 -2.035 1 95.5 376 ARG B N 1
ATOM 6121 C CA . ARG B 1 376 ? -11.906 23.594 -1.541 1 95.5 376 ARG B CA 1
ATOM 6122 C C . ARG B 1 376 ? -11.891 23.719 -0.021 1 95.5 376 ARG B C 1
ATOM 6124 O O . ARG B 1 376 ? -11.344 22.859 0.673 1 95.5 376 ARG B O 1
ATOM 6131 N N . THR B 1 377 ? -12.422 24.656 0.458 1 95.5 377 THR B N 1
ATOM 6132 C CA . THR B 1 377 ? -12.508 24.859 1.899 1 95.5 377 THR B CA 1
ATOM 6133 C C . THR B 1 377 ? -13.375 23.781 2.543 1 95.5 377 THR B C 1
ATOM 6135 O O . THR B 1 377 ? -14.453 23.453 2.037 1 95.5 377 THR B O 1
ATOM 6138 N N . CYS B 1 378 ? -12.836 23.203 3.639 1 95.56 378 CYS B N 1
ATOM 6139 C CA . CYS B 1 378 ? -13.609 22.188 4.352 1 95.56 378 CYS B CA 1
ATOM 6140 C C . CYS B 1 378 ? -13.367 22.281 5.852 1 95.56 378 CYS B C 1
ATOM 6142 O O . CYS B 1 378 ? -12.422 22.922 6.297 1 95.56 378 CYS B O 1
ATOM 6144 N N . VAL B 1 379 ? -14.297 21.703 6.609 1 94.44 379 VAL B N 1
ATOM 6145 C CA . VAL B 1 379 ? -14.219 21.766 8.062 1 94.44 379 VAL B CA 1
ATOM 6146 C C . VAL B 1 379 ? -14.438 20.359 8.648 1 94.44 379 VAL B C 1
ATOM 6148 O O . VAL B 1 379 ? -15.07 19.516 8.016 1 94.44 379 VAL B O 1
ATOM 6151 N N . LEU B 1 380 ? -13.883 20.219 9.742 1 89.88 380 LEU B N 1
ATOM 6152 C CA . LEU B 1 380 ? -14.094 18.969 10.484 1 89.88 380 LEU B CA 1
ATOM 6153 C C . LEU B 1 380 ? -14.055 19.219 11.992 1 89.88 380 LEU B C 1
ATOM 6155 O O . LEU B 1 380 ? -13.289 20.078 12.461 1 89.88 380 LEU B O 1
ATOM 6159 N N . HIS B 1 381 ? -14.914 18.5 12.672 1 84 381 HIS B N 1
ATOM 6160 C CA . HIS B 1 381 ? -14.938 18.484 14.125 1 84 381 HIS B CA 1
ATOM 6161 C C . HIS B 1 381 ? -14.336 17.188 14.672 1 84 381 HIS B C 1
ATOM 6163 O O . HIS B 1 381 ? -14.961 16.125 14.609 1 84 381 HIS B O 1
ATOM 6169 N N . PRO B 1 382 ? -13.156 17.328 15.203 1 71.19 382 PRO B N 1
ATOM 6170 C CA . PRO B 1 382 ? -12.477 16.094 15.594 1 71.19 382 PRO B CA 1
ATOM 6171 C C . PRO B 1 382 ? -13.258 15.289 16.625 1 71.19 382 PRO B C 1
ATOM 6173 O O . PRO B 1 382 ? -13.297 14.055 16.562 1 71.19 382 PRO B O 1
ATOM 6176 N N . ALA B 1 383 ? -13.805 15.953 17.609 1 59.91 383 ALA B N 1
ATOM 6177 C CA . ALA B 1 383 ? -14.531 15.273 18.672 1 59.91 383 ALA B CA 1
ATOM 6178 C C . ALA B 1 383 ? -15.773 14.57 18.141 1 59.91 383 ALA B C 1
ATOM 6180 O O . ALA B 1 383 ? -16.109 13.469 18.578 1 59.91 383 ALA B O 1
ATOM 6181 N N . SER B 1 384 ? -16.391 15.195 17.297 1 55.5 384 SER B N 1
ATOM 6182 C CA . SER B 1 384 ? -17.625 14.633 16.75 1 55.5 384 SER B CA 1
ATOM 6183 C C . SER B 1 384 ? -17.344 13.516 15.758 1 55.5 384 SER B C 1
ATOM 6185 O O . SER B 1 384 ? -18.203 12.68 15.492 1 55.5 384 SER B O 1
ATOM 6187 N N . ALA B 1 385 ? -16.141 13.531 15.289 1 56.03 385 ALA B N 1
ATOM 6188 C CA . ALA B 1 385 ? -15.766 12.562 14.266 1 56.03 385 ALA B CA 1
ATOM 6189 C C . ALA B 1 385 ? -15.148 11.312 14.891 1 56.03 385 ALA B C 1
ATOM 6191 O O . ALA B 1 385 ? -15.508 10.188 14.539 1 56.03 385 ALA B O 1
ATOM 6192 N N . THR B 1 386 ? -14.289 11.484 15.789 1 51.62 386 THR B N 1
ATOM 6193 C CA . THR B 1 386 ? -13.5 10.352 16.25 1 51.62 386 THR B CA 1
ATOM 6194 C C . THR B 1 386 ? -13.891 9.969 17.688 1 51.62 386 THR B C 1
ATOM 6196 O O . THR B 1 386 ? -13.609 8.852 18.125 1 51.62 386 THR B O 1
ATOM 6199 N N . HIS B 1 387 ? -14.531 10.883 18.422 1 51.25 387 HIS B N 1
ATOM 6200 C CA . HIS B 1 387 ? -14.727 10.625 19.844 1 51.25 387 HIS B CA 1
ATOM 6201 C C . HIS B 1 387 ? -16.188 10.766 20.219 1 51.25 387 HIS B C 1
ATOM 6203 O O . HIS B 1 387 ? -16.5 11.242 21.312 1 51.25 387 HIS B O 1
ATOM 6209 N N . ARG B 1 388 ? -17.078 10.305 19.406 1 51.53 388 ARG B N 1
ATOM 6210 C CA . ARG B 1 388 ? -18.516 10.508 19.516 1 51.53 388 ARG B CA 1
ATOM 6211 C C . ARG B 1 388 ? -19.031 9.945 20.844 1 51.53 388 ARG B C 1
ATOM 6213 O O . ARG B 1 388 ? -20.094 10.344 21.312 1 51.53 388 ARG B O 1
ATOM 6220 N N . GLN B 1 389 ? -18.344 8.938 21.234 1 46.84 389 GLN B N 1
ATOM 6221 C CA . GLN B 1 389 ? -18.938 8.219 22.359 1 46.84 389 GLN B CA 1
ATOM 6222 C C . GLN B 1 389 ? -18.594 8.898 23.688 1 46.84 389 GLN B C 1
ATOM 6224 O O . GLN B 1 389 ? -19.109 8.516 24.734 1 46.84 389 GLN B O 1
ATOM 6229 N N . LEU B 1 390 ? -17.75 9.742 23.516 1 52.19 390 LEU B N 1
ATOM 6230 C CA . LEU B 1 390 ? -17.344 10.336 24.797 1 52.19 390 LEU B CA 1
ATOM 6231 C C . LEU B 1 390 ? -18.266 11.508 25.156 1 52.19 390 LEU B C 1
ATOM 6233 O O . LEU B 1 390 ? -18.625 12.312 24.281 1 52.19 390 LEU B O 1
ATOM 6237 N N . THR B 1 391 ? -18.922 11.414 26.328 1 56.28 391 THR B N 1
ATOM 6238 C CA . THR B 1 391 ? -19.672 12.539 26.859 1 56.28 391 THR B CA 1
ATOM 6239 C C . THR B 1 391 ? -18.781 13.773 26.969 1 56.28 391 THR B C 1
ATOM 6241 O O . THR B 1 391 ? -17.562 13.68 26.875 1 56.28 391 THR B O 1
ATOM 6244 N N . GLU B 1 392 ? -19.359 15.023 27.062 1 56.69 392 GLU B N 1
ATOM 6245 C CA . GLU B 1 392 ? -18.625 16.266 27.234 1 56.69 392 GLU B CA 1
ATOM 6246 C C . GLU B 1 392 ? -17.609 16.141 28.375 1 56.69 392 GLU B C 1
ATOM 6248 O O . GLU B 1 392 ? -16.484 16.625 28.25 1 56.69 392 GLU B O 1
ATOM 6253 N N . GLU B 1 393 ? -18.109 15.555 29.359 1 59.22 393 GLU B N 1
ATOM 6254 C CA . GLU B 1 393 ? -17.25 15.352 30.516 1 59.22 393 GLU B CA 1
ATOM 6255 C C . GLU B 1 393 ? -16.078 14.422 30.188 1 59.22 393 GLU B C 1
ATOM 6257 O O . GLU B 1 393 ? -14.945 14.656 30.609 1 59.22 393 GLU B O 1
ATOM 6262 N N . GLN B 1 394 ? -16.375 13.461 29.359 1 57.19 394 GLN B N 1
ATOM 6263 C CA . GLN B 1 394 ? -15.336 12.508 28.969 1 57.19 394 GLN B CA 1
ATOM 6264 C C . GLN B 1 394 ? -14.344 13.141 28 1 57.19 394 GLN B C 1
ATOM 6266 O O . GLN B 1 394 ? -13.148 12.875 28.062 1 57.19 394 GLN B O 1
ATOM 6271 N N . LEU B 1 395 ? -14.883 13.93 27.219 1 58.44 395 LEU B N 1
ATOM 6272 C CA . LEU B 1 395 ? -14.023 14.656 26.297 1 58.44 395 LEU B CA 1
ATOM 6273 C C . LEU B 1 395 ? -13.062 15.57 27.047 1 58.44 395 LEU B C 1
ATOM 6275 O O . LEU B 1 395 ? -11.867 15.586 26.766 1 58.44 395 LEU B O 1
ATOM 6279 N N . LYS B 1 396 ? -13.641 16.375 27.938 1 57.75 396 LYS B N 1
ATOM 6280 C CA . LYS B 1 396 ? -12.828 17.25 28.781 1 57.75 396 LYS B CA 1
ATOM 6281 C C . LYS B 1 396 ? -11.758 16.453 29.516 1 57.75 396 LYS B C 1
ATOM 6283 O O . LYS B 1 396 ? -10.617 16.891 29.625 1 57.75 396 LYS B O 1
ATOM 6288 N N . ALA B 1 397 ? -12.406 15.344 30.047 1 54.34 397 ALA B N 1
ATOM 6289 C CA . ALA B 1 397 ? -11.5 14.477 30.781 1 54.34 397 ALA B CA 1
ATOM 6290 C C . ALA B 1 397 ? -10.391 13.938 29.891 1 54.34 397 ALA B C 1
ATOM 6292 O O . ALA B 1 397 ? -9.266 13.727 30.344 1 54.34 397 ALA B O 1
ATOM 6293 N N . ALA B 1 398 ? -10.844 13.812 28.641 1 54.88 398 ALA B N 1
ATOM 6294 C CA . ALA B 1 398 ? -9.875 13.297 27.688 1 54.88 398 ALA B CA 1
ATOM 6295 C C . ALA B 1 398 ? -9.023 14.43 27.094 1 54.88 398 ALA B C 1
ATOM 6297 O O . ALA B 1 398 ? -8.141 14.188 26.266 1 54.88 398 ALA B O 1
ATOM 6298 N N . GLY B 1 399 ? -9.406 15.672 27.516 1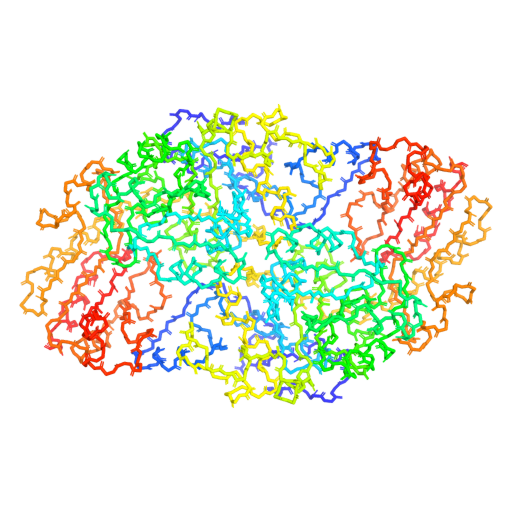 57.12 399 GLY B N 1
ATOM 6299 C CA . GLY B 1 399 ? -8.68 16.844 27.047 1 57.12 399 GLY B CA 1
ATOM 6300 C C . GLY B 1 399 ? -9.078 17.266 25.656 1 57.12 399 GLY B C 1
ATOM 6301 O O . GLY B 1 399 ? -8.297 17.891 24.938 1 57.12 399 GLY B O 1
ATOM 6302 N N . ILE B 1 400 ? -10.25 16.781 25.328 1 62.28 400 ILE B N 1
ATOM 6303 C CA . ILE B 1 400 ? -10.719 17.125 24 1 62.28 400 ILE B CA 1
ATOM 6304 C C . ILE B 1 400 ? -11.664 18.328 24.078 1 62.28 400 ILE B C 1
ATOM 6306 O O . ILE B 1 400 ? -12.641 18.297 24.828 1 62.28 400 ILE B O 1
ATOM 6310 N N . ASP B 1 401 ? -11.336 19.438 23.547 1 74.62 401 ASP B N 1
ATOM 6311 C CA . ASP B 1 401 ? -12.18 20.625 23.453 1 74.62 401 ASP B CA 1
ATOM 6312 C C . ASP B 1 401 ? -13.375 20.375 22.531 1 74.62 401 ASP B C 1
ATOM 6314 O O . ASP B 1 401 ? -13.219 20.25 21.312 1 74.62 401 ASP B O 1
ATOM 6318 N N . GLY B 1 402 ? -14.539 20.281 23.109 1 80.62 402 GLY B N 1
ATOM 6319 C CA . GLY B 1 402 ? -15.75 20 22.359 1 80.62 402 GLY B CA 1
ATOM 6320 C C . GLY B 1 402 ? -16.062 21.062 21.328 1 80.62 402 GLY B C 1
ATOM 6321 O O . GLY B 1 402 ? -16.875 20.828 20.422 1 80.62 402 GLY B O 1
ATOM 6322 N N . GLY B 1 403 ? -15.492 22.203 21.484 1 88.5 403 GLY B N 1
ATOM 6323 C CA . GLY B 1 403 ? -15.727 23.281 20.531 1 88.5 403 GLY B CA 1
ATOM 6324 C C . GLY B 1 403 ? -14.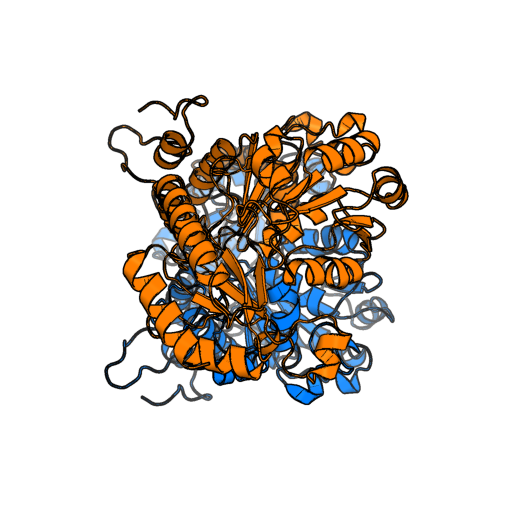664 23.375 19.453 1 88.5 403 GLY B C 1
ATOM 6325 O O . GLY B 1 403 ? -14.695 24.281 18.625 1 88.5 403 GLY B O 1
ATOM 6326 N N . LEU B 1 404 ? -13.789 22.438 19.422 1 90.81 404 LEU B N 1
ATOM 6327 C CA . LEU B 1 404 ? -12.664 22.484 18.5 1 90.81 404 LEU B CA 1
ATOM 6328 C C . LEU B 1 404 ? -13.117 22.172 17.078 1 90.81 404 LEU B C 1
ATOM 6330 O O . LEU B 1 404 ? -13.836 21.188 16.844 1 90.81 404 LEU B O 1
ATOM 6334 N N . ILE B 1 405 ? -12.836 23.047 16.109 1 93.88 405 ILE B N 1
ATOM 6335 C CA . ILE B 1 405 ? -13.109 22.875 14.695 1 93.88 405 ILE B CA 1
ATOM 6336 C C . ILE B 1 405 ? -11.836 23.109 13.891 1 93.88 405 ILE B C 1
ATOM 6338 O O . ILE B 1 405 ? -11.133 24.109 14.094 1 93.88 405 ILE B O 1
ATOM 6342 N N . ARG B 1 406 ? -11.539 22.203 13.102 1 94.94 406 ARG B N 1
ATOM 6343 C CA . ARG B 1 406 ? -10.461 22.391 12.141 1 94.94 406 ARG B CA 1
ATOM 6344 C C . ARG B 1 406 ? -10.992 22.922 10.812 1 94.94 406 ARG B C 1
ATOM 6346 O O . ARG B 1 406 ? -11.914 22.359 10.234 1 94.94 406 ARG B O 1
ATOM 6353 N N . ILE B 1 407 ? -10.453 23.984 10.391 1 96.88 407 ILE B N 1
ATOM 6354 C CA . ILE B 1 407 ? -10.828 24.594 9.125 1 96.88 407 ILE B CA 1
ATOM 6355 C C . ILE B 1 407 ? -9.672 24.484 8.133 1 96.88 407 ILE B C 1
ATOM 6357 O O . ILE B 1 407 ? -8.594 25.031 8.367 1 96.88 407 ILE B O 1
ATOM 6361 N N . SER B 1 408 ? -9.859 23.75 7.109 1 97.69 408 SER B N 1
ATOM 6362 C CA . SER B 1 408 ? -8.93 23.734 5.984 1 97.69 408 SER B CA 1
ATOM 6363 C C . SER B 1 408 ? -9.344 24.734 4.91 1 97.69 408 SER B C 1
ATOM 6365 O O . SER B 1 408 ? -10.25 24.469 4.121 1 97.69 408 SER B O 1
ATOM 6367 N N . VAL B 1 409 ? -8.633 25.812 4.852 1 98.12 409 VAL B N 1
ATOM 6368 C CA . VAL B 1 409 ? -9.016 26.922 3.984 1 98.12 409 VAL B CA 1
ATOM 6369 C C . VAL B 1 409 ? -8.539 26.641 2.559 1 98.12 409 VAL B C 1
ATOM 6371 O O . VAL B 1 409 ? -7.363 26.344 2.34 1 98.12 409 VAL B O 1
ATOM 6374 N N . GLY B 1 410 ? -9.445 26.781 1.614 1 96.75 410 GLY B N 1
ATOM 6375 C CA . GLY B 1 410 ? -9.148 26.453 0.228 1 96.75 410 GLY B CA 1
ATOM 6376 C C . GLY B 1 410 ? -8.758 27.672 -0.596 1 96.75 410 GLY B C 1
ATOM 6377 O O . GLY B 1 410 ? -8.18 28.625 -0.072 1 96.75 410 GLY B O 1
ATOM 6378 N N . LEU B 1 411 ? -8.969 27.531 -1.936 1 96.5 411 LEU B N 1
ATOM 6379 C CA . LEU B 1 411 ? -8.461 28.531 -2.873 1 96.5 411 LEU B CA 1
ATOM 6380 C C . LEU B 1 411 ? -9.609 29.344 -3.463 1 96.5 411 LEU B C 1
ATOM 6382 O O . LEU B 1 411 ? -9.406 30.078 -4.438 1 96.5 411 LEU B O 1
ATOM 6386 N N . GLU B 1 412 ? -10.797 29.188 -2.9 1 94.5 412 GLU B N 1
ATOM 6387 C CA . GLU B 1 412 ? -11.898 30.047 -3.344 1 94.5 412 GLU B CA 1
ATOM 6388 C C . GLU B 1 412 ? -11.57 31.516 -3.121 1 94.5 412 GLU B C 1
ATOM 6390 O O . GLU B 1 412 ? -10.617 31.844 -2.42 1 94.5 412 GLU B O 1
ATOM 6395 N N . ASN B 1 413 ? -12.414 32.375 -3.799 1 95.31 413 ASN B N 1
ATOM 6396 C CA . ASN B 1 413 ? -12.281 33.781 -3.5 1 95.31 413 ASN B CA 1
ATOM 6397 C C . ASN B 1 413 ? -12.383 34.062 -2 1 95.31 413 ASN B C 1
ATOM 6399 O O . ASN B 1 413 ? -13.32 33.594 -1.346 1 95.31 413 ASN B O 1
ATOM 6403 N N . ILE B 1 414 ? -11.398 34.75 -1.513 1 97.06 414 ILE B N 1
ATOM 6404 C CA . ILE B 1 414 ? -11.273 34.969 -0.071 1 97.06 414 ILE B CA 1
ATOM 6405 C C . ILE B 1 414 ? -12.531 35.625 0.464 1 97.06 414 ILE B C 1
ATOM 6407 O O . ILE B 1 414 ? -12.984 35.344 1.573 1 97.06 414 ILE B O 1
ATOM 6411 N N . GLU B 1 415 ? -13.141 36.531 -0.233 1 96.62 415 GLU B N 1
ATOM 6412 C CA . GLU B 1 415 ? -14.352 37.219 0.216 1 96.62 415 GLU B CA 1
ATOM 6413 C C . GLU B 1 415 ? -15.508 36.219 0.383 1 96.62 415 GLU B C 1
ATOM 6415 O O . GLU B 1 415 ? -16.328 36.375 1.292 1 96.62 415 GLU B O 1
ATOM 6420 N N . ASP B 1 416 ? -15.586 35.25 -0.522 1 97.44 416 ASP B N 1
ATOM 6421 C CA . ASP B 1 416 ? -16.625 34.219 -0.429 1 97.44 416 ASP B CA 1
ATOM 6422 C C . ASP B 1 416 ? -16.422 33.344 0.799 1 97.44 416 ASP B C 1
ATOM 6424 O O . ASP B 1 416 ? -17.391 33 1.475 1 97.44 416 ASP B O 1
ATOM 6428 N N . ILE B 1 417 ? -15.172 32.938 1.102 1 97 417 ILE B N 1
ATOM 6429 C CA . ILE B 1 417 ? -14.859 32.125 2.27 1 97 417 ILE B CA 1
ATOM 6430 C C . ILE B 1 417 ? -15.25 32.875 3.541 1 97 417 ILE B C 1
ATOM 6432 O O . ILE B 1 417 ? -15.945 32.344 4.402 1 97 417 ILE B O 1
ATOM 6436 N N . LEU B 1 418 ? -14.852 34.156 3.611 1 97.81 418 LEU B N 1
ATOM 6437 C CA . LEU B 1 418 ? -15.125 34.969 4.797 1 97.81 418 LEU B CA 1
ATOM 6438 C C . LEU B 1 418 ? -16.625 35.125 4.996 1 97.81 418 LEU B C 1
ATOM 6440 O O . LEU B 1 418 ? -17.125 35.062 6.125 1 97.81 418 LEU B O 1
ATOM 6444 N N . ALA B 1 419 ? -17.312 35.375 3.92 1 96.69 419 ALA B N 1
ATOM 6445 C CA . ALA B 1 419 ? -18.766 35.562 3.998 1 96.69 419 ALA B CA 1
ATOM 6446 C C . ALA B 1 419 ? -19.453 34.312 4.504 1 96.69 419 ALA B C 1
ATOM 6448 O O . ALA B 1 419 ? -20.406 34.375 5.277 1 96.69 419 ALA B O 1
ATOM 6449 N N . ASP B 1 420 ? -19.016 33.156 4.02 1 96.88 420 ASP B N 1
ATOM 6450 C CA . ASP B 1 420 ? -19.578 31.891 4.461 1 96.88 420 ASP B CA 1
ATOM 6451 C C . ASP B 1 420 ? -19.375 31.688 5.957 1 96.88 420 ASP B C 1
ATOM 6453 O O . ASP B 1 420 ? -20.312 31.344 6.68 1 96.88 420 ASP B O 1
ATOM 6457 N N . LEU B 1 421 ? -18.172 31.922 6.453 1 97.75 421 LEU B N 1
ATOM 6458 C CA . LEU B 1 421 ? -17.828 31.75 7.863 1 97.75 421 LEU B CA 1
ATOM 6459 C C . LEU B 1 421 ? -18.609 32.75 8.734 1 97.75 421 LEU B C 1
ATOM 6461 O O . LEU B 1 421 ? -19.078 32.375 9.812 1 97.75 421 LEU B O 1
ATOM 6465 N N . GLN B 1 422 ? -18.719 33.938 8.234 1 96.62 422 GLN B N 1
ATOM 6466 C CA . GLN B 1 422 ? -19.422 34.969 9 1 96.62 422 GLN B CA 1
ATOM 6467 C C . GLN B 1 422 ? -20.891 34.625 9.172 1 96.62 422 GLN B C 1
ATOM 6469 O O . GLN B 1 422 ? -21.422 34.688 10.289 1 96.62 422 GLN B O 1
ATOM 6474 N N . GLN B 1 423 ? -21.516 34.312 8.078 1 96.94 423 GLN B N 1
ATOM 6475 C CA . GLN B 1 423 ? -22.938 34 8.172 1 96.94 423 GLN B CA 1
ATOM 6476 C C . GLN B 1 423 ? -23.156 32.781 9.055 1 96.94 423 GLN B C 1
ATOM 6478 O O . GLN B 1 423 ? -24.172 32.688 9.75 1 96.94 423 GLN B O 1
ATOM 6483 N N . ALA B 1 424 ? -22.281 31.797 9 1 96.81 424 ALA B N 1
ATOM 6484 C CA . ALA B 1 424 ? -22.406 30.609 9.852 1 96.81 424 ALA B CA 1
ATOM 6485 C C . ALA B 1 424 ? -22.25 30.984 11.328 1 96.81 424 ALA B C 1
ATOM 6487 O O . ALA B 1 424 ? -22.938 30.438 12.188 1 96.81 424 ALA B O 1
ATOM 6488 N N . LEU B 1 425 ? -21.328 31.891 11.633 1 96.75 425 LEU B N 1
ATOM 6489 C CA . LEU B 1 425 ? -21.109 32.344 13.008 1 96.75 425 LEU B CA 1
ATOM 6490 C C . LEU B 1 425 ? -22.344 33.031 13.547 1 96.75 425 LEU B C 1
ATOM 6492 O O . LEU B 1 425 ? -22.625 32.969 14.75 1 96.75 425 LEU B O 1
ATOM 6496 N N . GLU B 1 426 ? -23.062 33.656 12.734 1 95.06 426 GLU B N 1
ATOM 6497 C CA . GLU B 1 426 ? -24.266 34.375 13.148 1 95.06 426 GLU B CA 1
ATOM 6498 C C . GLU B 1 426 ? -25.359 33.406 13.578 1 95.06 426 GLU B C 1
ATOM 6500 O O . GLU B 1 426 ? -26.297 33.781 14.266 1 95.06 426 GLU B O 1
ATOM 6505 N N . ARG B 1 427 ? -25.203 32.219 13.164 1 92.5 427 ARG B N 1
ATOM 6506 C CA . ARG B 1 427 ? -26.203 31.203 13.477 1 92.5 427 ARG B CA 1
ATOM 6507 C C . ARG B 1 427 ? -25.891 30.484 14.781 1 92.5 427 ARG B C 1
ATOM 6509 O O . ARG B 1 427 ? -26.641 29.609 15.211 1 92.5 427 ARG B O 1
ATOM 6516 N N . VAL B 1 428 ? -24.781 30.75 15.32 1 91.94 428 VAL B N 1
ATOM 6517 C CA . VAL B 1 428 ? -24.344 30.141 16.562 1 91.94 428 VAL B CA 1
ATOM 6518 C C . VAL B 1 428 ? -24.828 30.969 17.75 1 91.94 428 VAL B C 1
ATOM 6520 O O . VAL B 1 428 ? -24.766 32.188 17.719 1 91.94 428 VAL B O 1
#

pLDDT: mean 92.1, std 10.12, range [46.5, 98.94]

InterPro domains:
  IPR000277 Cys/Met metabolism, pyridoxal phosphate-dependent enzyme [PF01053] (11-426)
  IPR000277 Cys/Met metabolism, pyridoxal phosphate-dependent enzyme [PIRSF001434] (7-427)
  IPR000277 Cys/Met metabolism, pyridoxal phosphate-dependent enzyme [cd00614] (25-426)
  IPR006235 O-acetylhomoserine/O-acetylserine sulfhydrylase [PTHR43797] (7-427)
  IPR006235 O-acetylhomoserine/O-acetylserine sulfhydrylase [TIGR01326] (9-426)
  IPR015421 Pyridoxal phosphate-dependent transferase, major domain [G3DSA:3.40.640.10] (8-290)
  IPR015422 Pyridoxal phosphate-dependent transferase, small domain [G3DSA:3.90.1150.10] (294-428)
  IPR015424 Pyridoxal phosphate-dependent transferase [SSF53383] (9-426)

Solvent-accessible surface area (backbone atoms only — not comparable to full-atom values): 42329 Å² total; per-residue (Å²): 107,75,69,52,61,87,83,52,54,65,68,54,35,43,68,35,36,44,54,60,45,50,91,93,42,60,91,56,87,60,70,53,70,40,30,53,44,79,47,88,37,66,68,57,49,34,57,42,66,76,32,78,76,53,65,44,33,36,71,67,19,36,70,28,40,48,24,45,21,44,22,51,9,58,56,42,64,27,71,34,42,48,63,16,16,12,28,42,25,20,55,48,50,65,48,55,68,71,50,41,44,75,25,30,35,36,30,42,64,68,41,41,64,68,54,50,46,34,41,66,47,54,35,40,44,29,38,25,44,63,42,73,39,62,78,82,53,51,70,66,61,54,55,68,66,56,50,96,52,40,52,36,35,41,47,26,49,46,13,47,77,77,48,45,55,53,61,52,50,62,52,21,52,56,25,50,75,69,47,25,48,24,39,32,36,33,38,61,34,32,51,81,32,33,43,58,46,82,44,49,31,26,31,40,32,28,36,32,34,23,48,44,27,21,69,37,45,45,65,17,11,26,35,28,26,35,41,69,68,60,58,75,78,43,68,77,45,54,80,38,69,33,63,30,81,89,53,89,44,44,29,33,42,78,76,47,44,58,39,21,66,52,49,48,34,44,69,50,47,33,60,41,46,18,29,36,52,52,31,64,52,32,49,54,35,45,59,20,38,46,47,32,58,65,48,53,50,45,15,22,55,39,25,50,54,49,51,55,55,47,64,70,35,91,56,42,70,45,72,49,43,34,78,40,83,85,31,93,37,20,68,53,27,54,70,59,21,69,81,36,58,44,25,61,37,30,33,29,33,49,74,28,43,65,28,38,50,42,26,61,55,50,35,80,70,49,39,43,28,74,62,58,44,32,48,56,32,24,29,37,42,58,48,51,46,76,41,63,82,46,51,72,67,48,25,50,73,67,66,43,61,53,13,36,34,39,36,17,37,21,65,62,62,56,69,59,54,50,50,32,54,49,58,10,53,69,67,82,106,74,69,52,62,88,82,51,52,67,68,56,36,43,68,34,35,44,54,59,43,53,89,91,43,60,91,57,86,61,71,53,69,39,31,54,43,80,48,89,37,66,67,58,50,36,57,43,65,76,33,75,74,51,65,44,33,37,71,66,18,34,71,26,42,48,24,45,21,45,22,51,10,57,56,42,65,27,71,32,42,47,64,17,15,11,28,43,24,20,56,47,50,65,48,54,67,72,48,41,44,74,25,30,35,36,30,42,63,66,41,42,65,68,54,49,45,35,40,66,47,55,34,40,43,29,37,24,44,61,40,74,38,61,78,81,54,53,71,67,62,56,56,69,66,57,51,95,52,39,51,36,35,40,48,27,49,45,12,46,77,76,48,44,54,51,62,52,50,63,52,22,52,54,25,50,76,68,48,26,48,24,38,31,37,34,36,60,34,33,52,82,32,34,41,59,45,82,45,48,31,26,32,41,30,28,35,34,35,22,47,43,26,22,69,37,44,45,64,17,13,26,35,29,28,35,43,68,68,58,60,74,77,43,68,80,45,55,80,38,68,32,63,29,81,90,55,89,45,45,29,33,43,78,77,47,45,56,40,21,67,51,50,48,35,45,70,52,46,32,58,41,46,19,30,36,53,51,30,64,50,34,50,55,34,44,60,20,38,47,48,32,60,66,49,52,51,44,16,24,54,38,27,52,54,48,51,54,54,50,64,69,36,93,56,41,71,45,73,49,43,34,79,40,83,86,32,93,35,20,68,55,27,53,70,59,21,70,80,36,58,44,26,62,36,32,34,28,33,50,74,27,44,66,30,37,49,43,26,60,55,50,36,80,70,48,37,42,31,71,63,57,43,31,47,55,33,26,29,37,41,59,47,52,45,75,40,64,83,47,50,73,67,47,25,50,73,67,66,42,61,52,12,38,33,39,38,18,37,20,66,62,59,58,69,58,55,51,50,32,53,50,58,10,53,69,67,82